Protein AF-0000000086908385 (afdb_homodimer)

pLDDT: mean 84.74, std 13.74, range [22.55, 97.0]

Solvent-accessible surface area (backbone atoms only — not comparable to full-atom values): 57020 Å² total; per-residue (Å²): 138,84,82,79,79,74,80,79,75,79,78,46,86,84,70,56,71,38,66,66,81,63,59,70,90,54,46,89,50,68,64,46,73,27,75,40,72,65,54,46,50,51,50,52,49,51,33,27,54,68,39,13,52,40,52,38,82,72,52,71,42,60,42,95,64,82,78,40,74,41,30,41,34,43,28,35,58,29,38,45,70,82,69,86,61,85,84,54,81,66,92,64,92,66,56,49,51,41,70,52,30,71,20,30,37,31,34,30,49,41,88,94,47,86,34,32,24,28,73,41,71,41,69,47,27,61,57,83,62,44,55,82,90,51,38,66,71,34,71,65,60,38,55,81,53,68,68,54,50,52,48,50,50,53,41,48,69,57,65,52,54,66,72,51,51,50,48,47,53,21,63,76,57,72,31,70,87,63,49,46,58,53,73,66,55,56,51,49,51,50,48,56,62,51,53,70,48,60,84,43,29,68,59,48,40,52,45,42,46,54,64,50,46,29,64,75,35,73,63,37,40,72,50,77,45,59,70,77,78,82,37,85,34,37,37,39,41,30,46,49,67,20,41,52,44,37,66,76,33,35,49,33,35,38,44,54,78,40,72,64,47,24,58,82,60,36,32,39,36,43,32,30,31,44,52,78,64,70,42,77,40,66,39,34,40,30,39,31,62,56,92,41,36,67,50,46,28,52,51,51,46,51,48,39,69,65,30,87,75,54,72,40,51,20,37,34,28,66,94,42,71,41,55,53,54,18,39,54,67,61,34,66,83,32,45,67,32,38,21,36,49,63,57,61,62,41,44,66,74,78,33,57,64,71,55,34,72,69,43,43,64,60,51,48,43,28,50,69,68,29,81,38,56,67,55,26,56,51,44,46,52,51,51,32,53,74,70,67,43,77,80,35,64,69,62,52,52,51,58,74,45,32,66,33,44,35,56,37,56,37,70,87,49,71,43,87,88,54,59,40,49,56,60,51,49,51,48,49,54,55,49,52,72,50,44,41,40,77,26,50,67,45,54,34,51,57,28,48,50,50,50,50,51,51,52,51,48,52,50,51,50,52,51,44,50,49,74,55,25,43,73,74,70,88,58,96,41,71,66,48,57,53,40,49,69,72,36,40,58,57,44,28,52,52,49,51,52,52,44,57,68,50,48,80,40,84,72,44,80,70,48,80,52,101,89,51,77,46,73,82,135,83,79,76,76,74,76,75,71,67,73,38,86,83,70,55,69,39,68,66,80,62,60,71,91,53,44,91,52,70,64,48,72,28,78,38,70,65,56,45,50,50,48,52,48,50,33,26,55,69,40,14,52,42,53,37,83,72,53,73,42,62,43,97,68,85,77,40,74,41,32,42,32,42,27,36,58,29,40,45,72,82,71,85,61,82,83,55,80,65,91,64,93,67,56,50,52,42,67,43,31,71,20,30,38,32,35,30,53,42,88,98,48,87,32,30,25,28,73,39,70,42,70,48,25,56,59,84,64,42,54,82,91,51,36,65,71,34,71,63,59,38,54,80,52,69,67,53,50,52,48,50,51,52,42,49,68,55,66,52,53,67,72,52,52,51,46,46,52,21,64,75,57,71,32,69,86,64,49,46,58,54,70,65,55,57,51,50,52,49,47,55,62,50,54,70,48,61,84,45,29,69,58,47,40,52,44,43,47,55,64,49,46,28,64,75,34,74,64,36,40,72,50,76,44,58,69,76,77,83,37,84,33,36,38,39,40,31,47,49,68,18,41,53,44,38,67,75,32,36,48,33,33,35,44,54,76,39,73,62,48,25,60,81,60,34,33,38,37,42,32,29,31,46,49,77,62,70,42,78,39,68,38,33,39,30,39,31,62,57,92,42,37,66,51,45,28,50,50,49,46,50,48,39,69,65,30,86,74,53,72,40,50,19,37,34,28,64,93,42,70,41,57,53,55,16,40,55,67,60,34,67,84,33,44,66,33,37,21,36,48,64,56,61,63,40,45,64,74,76,33,57,64,72,56,33,71,70,42,44,66,58,50,48,45,26,52,70,70,27,81,38,55,67,54,26,56,51,44,46,50,50,51,32,54,74,71,65,42,77,79,35,64,68,60,51,51,50,58,73,45,30,66,33,44,34,56,36,55,37,68,87,51,72,44,86,88,54,58,39,48,56,60,53,49,49,47,48,55,56,50,51,71,52,44,41,40,77,24,50,67,46,55,34,52,57,27,48,50,50,50,51,52,52,51,50,49,50,52,50,50,51,52,43,48,48,74,56,26,43,72,72,69,88,58,96,40,71,64,46,57,53,39,45,69,72,36,40,57,58,46,29,50,53,49,50,51,53,44,52,67,49,45,78,37,82,65,46,79,69,49,81,50,99,90,50,74,45,72,81

Radius of gyration: 36.96 Å; Cα contacts (8 Å, |Δi|>4): 1521; chains: 2; bounding box: 96×122×72 Å

Nearest PDB structures (foldseek):
  6xg8-assembly1_B  TM=6.369E-01  e=3.789E-09  Acetivibrio thermocellus ATCC 27405
  6xg8-assembly1_A  TM=6.333E-01  e=7.243E-09  Acetivibrio thermocellus ATCC 27405
  6xgx-assembly1_B  TM=5.886E-01  e=6.992E-08  Acetivibrio thermocellus ATCC 27405
  6xgw-assembly1_B  TM=5.620E-01  e=1.020E-07  Acetivibrio thermocellus ATCC 27405
  3k9k-assembly3_B  TM=3.821E-01  e=4.816E-02  Homo sapiens

Organism: Prunus avium (NCBI:txid42229)

InterPro domains:
  IPR004330 FAR1, DNA binding domain [PF03101] (42-129)
  IPR018289 MULE transposase domain [PF10551] (252-345)

Secondary structure (DSSP, 8-state):
------------SS-PPB-----GGGS--TT-EESSHHHHHHHHHHHHHHHT--EEEEEEEE-SSTT-EEEEEEEETT-S-----TTS--SS-PPB-------EEEEEEPTTSS-EEEEEEE--BSSPPPPTTTGGGSGGG----HHHHHHHHHHHHTT--HHHHHHHHHHHHTSGGG-SS-HHHHHHHHHHHHHHHHTTHHHHHHHIIIIIIHHH-TT-EEEEEE-SSS-EEEEEEE-HHHHHHHHHHTTEEEE--B-SSSTT-PEE--EEEE-TTS-EEEEEEEEES---HHHHHHHHHHHHHH-TT-S-SEEEE-S-HHHHH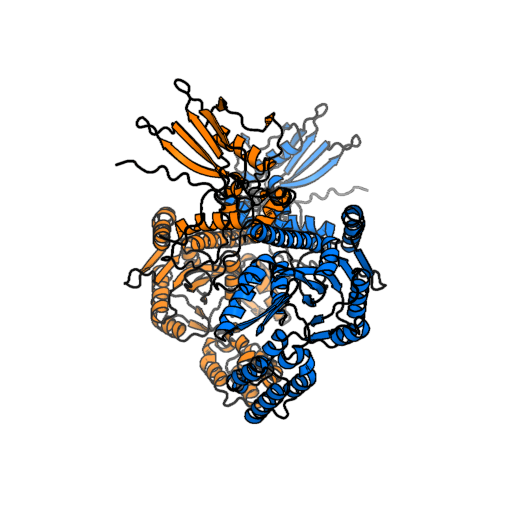HHHHH-TTSEEEE-HHHHHHTHHHHS-HHHHHHHHHHHHHHHHS--SHHHHHHHHHHHHHHHT-TT-HHHHHHHHTHHHH-HHHHTTS--TT--STHHHHHHHHHHHTT--TT--HHHHHHHHHHHHHHHHHHHHHHHHHHHHSBPPPSS--HHHHHHHHHS-HHHHHHHHHHHHHHTTS---EEEE-SS-EEE-/------------SS-PPB-----GGGS--TT-EESSHHHHHHHHHHHHHHHT--EEEEEEEEPSSTT-EEEEEEEETT-S-----TTS--SS-PPB-------EEEEEEPTTSS-EEEEEEE--BSSPPPPTTTGGGSGGG----HHHHHHHHHHHHTT--HHHHHHHHHHHHTSGGG-SS-HHHHHHHHHHHHHHHHTTHHHHHHHIIIIIIHHH-TT-EEEEEE-SSS-EEEEEEE-HHHHHHHHHHTTEEEE--B-SSSTT-PEE--EEEE-TTS-EEEEEEEEES---HHHHHHHHHHHHHH-TT-S-SEEEE-S-HHHHHHHHHH-TTSEEEE-HHHHHHTHHHHS-HHHHHHHHHHHHHHHHS--SHHHHHHHHHHHHHHHT-TT-HHHHHHHHTHHHH-HHHHTTS--TT--STHHHHHHHHHHHTT--TT--HHHHHHHHHHHHHHHHHHHHHHHHHHHHSBPPPSS--HHHHHHHHHS-HHHHHHHHHHHHHHHTS---EEEE-SS-EEE-

Foldseek 3Di:
DDPDPPPPPLPLVVPDWDFFDDDPVLDDDFFDKALDPVVVLVSVQVVLLNRAFHKDWDDFDADPPDRDTFKTKIATPQADDDDPPVPDDDPDDDDRSHRNWPAIWMWGDDPPDSMIGTHDGDRIGSDDGHDNVCSLVDPRQADDDPVLLVVLVVCVLQPDDLVVSLVVVQVVQVHNVRHSHDSVVSVVSVCVVVVVCQVCQVVVVVCCCVPPQCVVPVLKDKDWDAPVVPHTFKIKIFHPVLLVQCVVWVQEKEWEWDFLQAQLGWIKIWIWTAHQLRAIATNIIMTGPDLALVRLLVRLQSSQVSHPPGHHQEYEYADDPSNVNSCCVSPVNHQYAYAQCNLLVCLCVLDDPVLCVVQVVLLVCLQPVDQAPVSSVVSLVVSCVVSVNPPPDSSVVCVVCCCRQGCNNCVVGDNVPDRHCVSVVVVVVQLCSRGGSHHRPNSSVSSSVVSNVVSVVVVVVQVCCQVPDQADQPDPDPVLVVCSNVGRNSVSVVVNVVCVVVVVPPWAFDDDDPVDTDID/DPPPPPPPPLPLVVPDWDFFDDDPVLDDDFFDKALDPVVVLVSVQVVLLNRAFHKDWDDFDADPPPRDTFKTKIATPLADDDDPPVPDDDPDDDDRSHRNWPFIWMWGDDPPDSMIGTHDGDRIGSDDGHDNVCSLVDPRQADDDPVLLVVLVVCVLQPDDLVVSLVVVQVVQVHNVRHSHDSVVSVVSVCVVVVVCQVCQVVVVVCCCVPPQCVVPVLKDKDWDAPVVPHGFKIKIFHPVLLVQCVVWVQEKEWEWDFLQAQLGWIKIWIWTAHLLRAIATNIIMTGPDLALVRLLVRLQSSQVSHPNGHHQEYEYADDPSNVNSCCVSPVNHQYAYAQCNLLVCLCVLDDPVLCVVQSVLLVCLQPVDQAPVSSVVSLVVSCVVSVNPPPPSSVVCVVCCCRQGCNNCVVPDNVPDRHCVSVVVVVVQLCSRGGSHHRPNSSVSSSVVSNVVSVVVVVVQVCCQVPDQADQPDPDPVLVVCSNVGRNSVSVVVNVVCVVCVVPVFDFDDDDPVDGDTD

Sequence (1040 aa):
MSGGSESDDCVTANGMVYIPEVRNEETPTVGMKFDSLDLAYNFYNRYAFLAGFGIRLHSSFRGTYKKEILRKEFVCCKQGAYRKDETRERKRQRGISRCNCKAKIVVVKTNGSKKYAISLFAEGHNHKMTDSERVHLLRSHRRISDSTKVLTKQLGSVNIPIHQKVSIFEVQSGGMDKIDFIKKDIYNLECSVNGKLRNHDVELVTEYFMAEQKKKNEAFYFKIEGDGEDKFSRCFWADATSRRAYRLYGDVVVFDTTFNTNRYDLKFAPILGVNNHGQKIVLACTFLSKETTESFIWMFEEFKKAMQGGEPKTIITDQDAAITRAISIAFPTTFHRLCIWHITSKFHVKLPHSAYKEYWREFQKAIWDTDNKDEFDAKWNIVVTKAGFTDHQWLSSMFDLRESWVPAYARDFFAAGMSSSQRAEGSHAFFKQYISRRNSLMDFIIRFERALSHQRQKELAADHVDAFEVAQCILPMPMNKQMATLYTRAMFQKFEKELIQRTACFLELKTEDASKVVFNMSGGSESDDCVTANGMVYIPEVRNEETPTVGMKFDSLDLAYNFYNRYAFLAGFGIRLHSSFRGTYKKEILRKEFVCCKQGAYRKDETRERKRQRGISRCNCKAKIVVVKTNGSKKYAISLFAEGHNHKMTDSERVHLLRSHRRISDSTKVLTKQLGSVNIPIHQKVSIFEVQSGGMDKIDFIKKDIYNLECSVNGKLRNHDVELVTEYFMAEQKKKNEAFYFKIEGDGEDKFSRCFWADATSRRAYRLYGDVVVFDTTFNTNRYDLKFAPILGVNNHGQKIVLACTFLSKETTESFIWMFEEFKKAMQGGEPKTIITDQDAAITRAISIAFPTTFHRLCIWHITSKFHVKLPHSAYKEYWREFQKAIWDTDNKDEFDAKWNIVVTKAGFTDHQWLSSMFDLRESWVPAYARDFFAAGMSSSQRAEGSHAFFKQYISRRNSLMDFIIRFERALSHQRQKELAADHVDAFEVAQCILPMPMNKQMATLYTRAMFQKFEKELIQRTACFLELKTEDASKVVFN

Structure (mmCIF, N/CA/C/O backbone):
data_AF-0000000086908385-model_v1
#
loop_
_entity.id
_entity.type
_entity.pdbx_description
1 polymer 'Protein FAR1-RELATED SEQUENCE 5-like'
#
loop_
_atom_site.group_PDB
_atom_site.id
_atom_site.type_symbol
_atom_site.label_atom_id
_atom_site.label_alt_id
_atom_site.label_comp_id
_atom_site.label_asym_id
_atom_site.label_entity_id
_atom_site.label_seq_id
_atom_site.pdbx_PDB_ins_code
_atom_site.Cartn_x
_atom_site.Cartn_y
_atom_site.Cartn_z
_atom_site.occupancy
_atom_site.B_iso_or_equiv
_atom_site.auth_seq_id
_atom_site.auth_comp_id
_atom_site.auth_asym_id
_atom_site.auth_atom_id
_atom_site.pdbx_PDB_model_num
ATOM 1 N N . MET A 1 1 ? 12.938 63.531 -25.594 1 22.55 1 MET A N 1
ATOM 2 C CA . MET A 1 1 ? 11.766 63.156 -24.797 1 22.55 1 MET A CA 1
ATOM 3 C C . MET A 1 1 ? 12.172 62.344 -23.578 1 22.55 1 MET A C 1
ATOM 5 O O . MET A 1 1 ? 12.852 61.344 -23.703 1 22.55 1 MET A O 1
ATOM 9 N N . SER A 1 2 ? 12.406 62.812 -22.344 1 22.86 2 SER A N 1
ATOM 10 C CA . SER A 1 2 ? 13.156 62.594 -21.094 1 22.86 2 SER A CA 1
ATOM 11 C C . SER A 1 2 ? 12.523 61.5 -20.25 1 22.86 2 SER A C 1
ATOM 13 O O . SER A 1 2 ? 11.352 61.594 -19.891 1 22.86 2 SER A O 1
ATOM 15 N N . GLY A 1 3 ? 12.664 60.188 -20.516 1 24.19 3 GLY A N 1
ATOM 16 C CA . GLY A 1 3 ? 12.086 58.969 -19.938 1 24.19 3 GLY A CA 1
ATOM 17 C C . GLY A 1 3 ? 12.195 58.938 -18.422 1 24.19 3 GLY A C 1
ATOM 18 O O . GLY A 1 3 ? 13.297 59 -17.875 1 24.19 3 GLY A O 1
ATOM 19 N N . GLY A 1 4 ? 11.227 59.438 -17.578 1 24.91 4 GLY A N 1
ATOM 20 C CA . GLY A 1 4 ? 11.211 59.688 -16.156 1 24.91 4 GLY A CA 1
ATOM 21 C C . GLY A 1 4 ? 11.539 58.469 -15.312 1 24.91 4 GLY A C 1
ATOM 22 O O . GLY A 1 4 ? 11.008 57.375 -15.555 1 24.91 4 GLY A O 1
ATOM 23 N N . SER A 1 5 ? 12.75 58.188 -14.766 1 28.84 5 SER A N 1
ATOM 24 C CA . SER A 1 5 ? 13.336 57.281 -13.781 1 28.84 5 SER A CA 1
ATOM 25 C C . SER A 1 5 ? 12.516 57.25 -12.5 1 28.84 5 SER A C 1
ATOM 27 O O . SER A 1 5 ? 12.539 58.219 -11.711 1 28.84 5 SER A O 1
ATOM 29 N N . GLU A 1 6 ? 11.18 56.844 -12.586 1 27.77 6 GLU A N 1
ATOM 30 C CA . GLU A 1 6 ? 10.344 56.844 -11.398 1 27.77 6 GLU A CA 1
ATOM 31 C C . GLU A 1 6 ? 11.047 56.156 -10.227 1 27.77 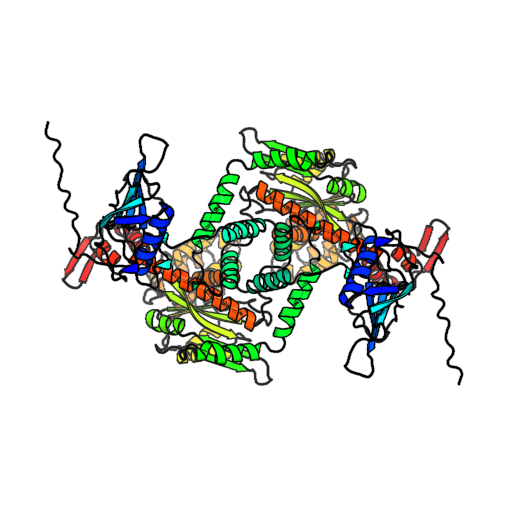6 GLU A C 1
ATOM 33 O O . GLU A 1 6 ? 11.586 55.062 -10.367 1 27.77 6 GLU A O 1
ATOM 38 N N . SER A 1 7 ? 11.586 56.812 -9.281 1 29.44 7 SER A N 1
ATOM 39 C CA . SER A 1 7 ? 12.156 56.531 -7.965 1 29.44 7 SER A CA 1
ATOM 40 C C . SER A 1 7 ? 11.234 55.656 -7.141 1 29.44 7 SER A C 1
ATOM 42 O O . SER A 1 7 ? 10.203 56.094 -6.648 1 29.44 7 SER A O 1
ATOM 44 N N . ASP A 1 8 ? 10.828 54.5 -7.625 1 29.44 8 ASP A N 1
ATOM 45 C CA . ASP A 1 8 ? 9.898 53.562 -7.008 1 29.44 8 ASP A CA 1
ATOM 46 C C . ASP A 1 8 ? 10.297 53.25 -5.562 1 29.44 8 ASP A C 1
ATOM 48 O O . ASP A 1 8 ? 11.352 52.656 -5.316 1 29.44 8 ASP A O 1
ATOM 52 N N . ASP A 1 9 ? 10.008 54.062 -4.574 1 31.45 9 ASP A N 1
ATOM 53 C CA . ASP A 1 9 ? 10.094 54.031 -3.119 1 31.45 9 ASP A CA 1
ATOM 54 C C . ASP A 1 9 ? 9.477 52.75 -2.578 1 31.45 9 ASP A C 1
ATOM 56 O O . ASP A 1 9 ? 8.305 52.438 -2.842 1 31.45 9 ASP A O 1
ATOM 60 N N . CYS A 1 10 ? 10.156 51.656 -2.443 1 34.12 10 CYS A N 1
ATOM 61 C CA . CYS A 1 10 ? 9.844 50.406 -1.731 1 34.12 10 CYS A CA 1
ATOM 62 C C . CYS A 1 10 ? 9.156 50.719 -0.406 1 34.12 10 CYS A C 1
ATOM 64 O O . CYS A 1 10 ? 9.773 51.219 0.522 1 34.12 10 CYS A O 1
ATOM 66 N N . VAL A 1 11 ? 7.875 51 -0.375 1 36.53 11 VAL A N 1
ATOM 67 C CA . VAL A 1 11 ? 7.043 51.188 0.808 1 36.53 11 VAL A CA 1
ATOM 68 C C . VAL A 1 11 ? 7.207 49.969 1.75 1 36.53 11 VAL A C 1
ATOM 70 O O . VAL A 1 11 ? 6.852 48.844 1.402 1 36.53 11 VAL A O 1
ATOM 73 N N . THR A 1 12 ? 8.227 49.75 2.559 1 42.94 12 THR A N 1
ATOM 74 C CA . THR A 1 12 ? 8.336 48.875 3.736 1 42.94 12 THR A CA 1
ATOM 75 C C . THR A 1 12 ? 7.066 48.969 4.582 1 42.94 12 THR A C 1
ATOM 77 O O . THR A 1 12 ? 6.59 50.062 4.883 1 42.94 12 THR A O 1
ATOM 80 N N . ALA A 1 13 ? 6.109 48.219 4.488 1 44.69 13 ALA A N 1
ATOM 81 C CA . ALA A 1 13 ? 5.012 48.469 5.418 1 44.69 13 ALA A CA 1
ATOM 82 C C . ALA A 1 13 ? 5.52 49.125 6.711 1 44.69 13 ALA A C 1
ATOM 84 O O . ALA A 1 13 ? 4.992 50.125 7.16 1 44.69 13 ALA A O 1
ATOM 85 N N . ASN A 1 14 ? 6.121 48.188 7.73 1 49.78 14 ASN A N 1
ATOM 86 C CA . ASN A 1 14 ? 6.543 48.844 8.977 1 49.78 14 ASN A CA 1
ATOM 87 C C . ASN A 1 14 ? 7.969 49.375 8.875 1 49.78 14 ASN A C 1
ATOM 89 O O . ASN A 1 14 ? 8.57 49.75 9.891 1 49.78 14 ASN A O 1
ATOM 93 N N . GLY A 1 15 ? 8.5 49.781 7.844 1 61.75 15 GLY A N 1
ATOM 94 C CA . GLY A 1 15 ? 9.758 50.5 7.688 1 61.75 15 GLY A CA 1
ATOM 95 C C . GLY A 1 15 ? 10.93 49.781 8.328 1 61.75 15 GLY A C 1
ATOM 96 O O . GLY A 1 15 ? 12.047 50.312 8.359 1 61.75 15 GLY A O 1
ATOM 97 N N . MET A 1 16 ? 10.727 48.531 8.867 1 79.31 16 MET A N 1
ATOM 98 C CA . MET A 1 16 ? 11.797 47.875 9.633 1 79.31 16 MET A CA 1
ATOM 99 C C . MET A 1 16 ? 12.641 47 8.742 1 79.31 16 MET A C 1
ATOM 101 O O . MET A 1 16 ? 12.117 46.281 7.883 1 79.31 16 MET A O 1
ATOM 105 N N . VAL A 1 17 ? 13.914 47.156 8.727 1 88.44 17 VAL A N 1
ATOM 106 C CA . VAL A 1 17 ? 14.898 46.375 8.016 1 88.44 17 VAL A CA 1
ATOM 107 C C . VAL A 1 17 ? 15.453 45.281 8.945 1 88.44 17 VAL A C 1
ATOM 109 O O . VAL A 1 17 ? 15.859 45.594 10.07 1 88.44 17 VAL A O 1
ATOM 112 N N . TYR A 1 18 ? 15.289 44.062 8.547 1 92.5 18 TYR A N 1
ATOM 113 C CA . TYR A 1 18 ? 15.812 42.906 9.305 1 92.5 18 TYR A CA 1
ATOM 114 C C . TYR A 1 18 ? 17.172 42.5 8.766 1 92.5 18 TYR A C 1
ATOM 116 O O . TYR A 1 18 ? 17.312 42.188 7.57 1 92.5 18 TYR A O 1
ATOM 124 N N . ILE A 1 19 ? 18.172 42.531 9.602 1 92.06 19 ILE A N 1
ATOM 125 C CA . ILE A 1 19 ? 19.5 42.062 9.234 1 92.06 19 ILE A CA 1
ATOM 126 C C . ILE A 1 19 ? 19.766 40.719 9.867 1 92.06 19 ILE A C 1
ATOM 128 O O . ILE A 1 19 ? 19.672 40.562 11.086 1 92.06 19 ILE A O 1
ATOM 132 N N . PRO A 1 20 ? 20.016 39.719 8.977 1 92.88 20 PRO A N 1
ATOM 133 C CA . PRO A 1 20 ? 20.266 38.406 9.523 1 92.88 20 PRO A CA 1
ATOM 134 C C . PRO A 1 20 ? 21.469 38.344 10.453 1 92.88 20 PRO A C 1
ATOM 136 O O . PRO A 1 20 ? 22.453 39.062 10.227 1 92.88 20 PRO A O 1
ATOM 139 N N . GLU A 1 21 ? 21.328 37.531 11.492 1 90.5 21 GLU A N 1
ATOM 140 C CA . GLU A 1 21 ? 22.438 37.312 12.422 1 90.5 21 GLU A CA 1
ATOM 141 C C . GLU A 1 21 ? 23.141 36 12.156 1 90.5 21 GLU A C 1
ATOM 143 O O . GLU A 1 21 ? 22.75 34.969 12.703 1 90.5 21 GLU A O 1
ATOM 148 N N . VAL A 1 22 ? 24.078 36.062 11.289 1 93.5 22 VAL A N 1
ATOM 149 C CA . VAL A 1 22 ? 24.875 34.906 10.93 1 93.5 22 VAL A CA 1
ATOM 150 C C . VAL A 1 22 ? 26.359 35.219 11.156 1 93.5 22 VAL A C 1
ATOM 152 O O . VAL A 1 22 ? 26.781 36.375 11.078 1 93.5 22 VAL A O 1
ATOM 155 N N . ARG A 1 23 ? 27.266 34.156 11.383 1 88 23 ARG A N 1
ATOM 156 C CA . ARG A 1 23 ? 28.703 34.281 11.586 1 88 23 ARG A CA 1
ATOM 157 C C . ARG A 1 23 ? 29.375 34.875 10.367 1 88 23 ARG A C 1
ATOM 159 O O . ARG A 1 23 ? 28.969 34.625 9.227 1 88 23 ARG A O 1
ATOM 166 N N . ASN A 1 24 ? 30.328 35.531 10.594 1 86.94 24 ASN A N 1
ATOM 167 C CA . ASN A 1 24 ? 31.031 36.25 9.547 1 86.94 24 ASN A CA 1
ATOM 168 C C . ASN A 1 24 ? 31.594 35.312 8.484 1 86.94 24 ASN A C 1
ATOM 170 O O . ASN A 1 24 ? 31.594 35.625 7.297 1 86.94 24 ASN A O 1
ATOM 174 N N . GLU A 1 25 ? 31.922 34.188 8.852 1 89.75 25 GLU A N 1
ATOM 175 C CA . GLU A 1 25 ? 32.531 33.219 7.926 1 89.75 25 GLU A CA 1
ATOM 176 C C . GLU A 1 25 ? 31.484 32.688 6.945 1 89.75 25 GLU A C 1
ATOM 178 O O . GLU A 1 25 ? 31.828 32.25 5.848 1 89.75 25 GLU A O 1
ATOM 183 N N . GLU A 1 26 ? 30.312 32.781 7.41 1 93.88 26 GLU A N 1
ATOM 184 C CA . GLU A 1 26 ? 29.234 32.25 6.586 1 93.88 26 GLU A CA 1
ATOM 185 C C . GLU A 1 26 ? 28.438 33.375 5.914 1 93.88 26 GLU A C 1
ATOM 187 O O . GLU A 1 26 ? 27.438 33.094 5.242 1 93.88 26 GLU A O 1
ATOM 192 N N . THR A 1 27 ? 28.859 34.625 6.082 1 95.75 27 THR A N 1
ATOM 193 C CA . THR A 1 27 ? 28.188 35.781 5.5 1 95.75 27 THR A CA 1
ATOM 194 C C . THR A 1 27 ? 28.875 36.219 4.215 1 95.75 27 THR A C 1
ATOM 196 O O . THR A 1 27 ? 30.109 36.344 4.168 1 95.75 27 THR A O 1
ATOM 199 N N . PRO A 1 28 ? 28.094 36.344 3.232 1 96.19 28 PRO A N 1
ATOM 200 C CA . PRO A 1 28 ? 28.688 36.844 1.985 1 96.19 28 PRO A CA 1
ATOM 201 C C . PRO A 1 28 ? 29.359 38.188 2.143 1 96.19 28 PRO A C 1
ATOM 203 O O . PRO A 1 28 ? 28.891 39.031 2.922 1 96.19 28 PRO A O 1
ATOM 206 N N . THR A 1 29 ? 30.453 38.375 1.438 1 95.25 29 THR A N 1
ATOM 207 C CA . THR A 1 29 ? 31.188 39.656 1.382 1 95.25 29 THR A CA 1
ATOM 208 C C . THR A 1 29 ? 31.516 40.031 -0.061 1 95.25 29 THR A C 1
ATOM 210 O O . THR A 1 29 ? 31.812 39.156 -0.879 1 95.25 29 THR A O 1
ATOM 213 N N . VAL A 1 30 ? 31.422 41.312 -0.236 1 95.56 30 VAL A N 1
ATOM 214 C CA . VAL A 1 30 ? 31.75 41.812 -1.574 1 95.56 30 VAL A CA 1
ATOM 215 C C . VAL A 1 30 ? 33.188 41.438 -1.898 1 95.56 30 VAL A C 1
ATOM 217 O O . VAL A 1 30 ? 34.094 41.656 -1.081 1 95.56 30 VAL A O 1
ATOM 220 N N . GLY A 1 31 ? 33.438 40.875 -3.027 1 93.25 31 GLY A N 1
ATOM 221 C CA . GLY A 1 31 ? 34.781 40.5 -3.447 1 93.25 31 GLY A CA 1
ATOM 222 C C . GLY A 1 31 ? 35.062 39 -3.281 1 93.25 31 GLY A C 1
ATOM 223 O O . GLY A 1 31 ? 36.062 38.5 -3.822 1 93.25 31 GLY A O 1
ATOM 224 N N . MET A 1 32 ? 34.219 38.375 -2.594 1 95.12 32 MET A N 1
ATOM 225 C CA . MET A 1 32 ? 34.375 36.938 -2.406 1 95.12 32 MET A CA 1
ATOM 226 C C . MET A 1 32 ? 34.312 36.188 -3.742 1 95.12 32 MET A C 1
ATOM 228 O O . MET A 1 32 ? 33.438 36.469 -4.57 1 95.12 32 MET A O 1
ATOM 232 N N . LYS A 1 33 ? 35.281 35.188 -3.941 1 94.69 33 LYS A N 1
ATOM 233 C CA . LYS A 1 33 ? 35.406 34.531 -5.234 1 94.69 33 LYS A CA 1
ATOM 234 C C . LYS A 1 33 ? 35 33.062 -5.129 1 94.69 33 LYS A C 1
ATOM 236 O O . LYS A 1 33 ? 35.219 32.406 -4.094 1 94.69 33 LYS A O 1
ATOM 241 N N . PHE A 1 34 ? 34.344 32.562 -6.172 1 95.38 34 PHE A N 1
ATOM 242 C CA . PHE A 1 34 ? 33.906 31.172 -6.27 1 95.38 34 PHE A CA 1
ATOM 243 C C . PHE A 1 34 ? 34.344 30.547 -7.594 1 95.38 34 PHE A C 1
ATOM 245 O O . PHE A 1 34 ? 34.438 31.25 -8.609 1 95.38 34 PHE A O 1
ATOM 252 N N . ASP A 1 35 ? 34.594 29.297 -7.605 1 93.75 35 ASP A N 1
ATOM 253 C CA . ASP A 1 35 ? 35.062 28.594 -8.797 1 93.75 35 ASP A CA 1
ATOM 254 C C . ASP A 1 35 ? 33.938 28.359 -9.773 1 93.75 35 ASP A C 1
ATOM 256 O O . ASP A 1 35 ? 34.156 28.109 -10.961 1 93.75 35 ASP A O 1
ATOM 260 N N . SER A 1 36 ? 32.75 28.266 -9.25 1 92.69 36 SER A N 1
ATOM 261 C CA . SER A 1 36 ? 31.594 28.047 -10.109 1 92.69 36 SER A CA 1
ATOM 262 C C . SER A 1 36 ? 30.375 28.781 -9.57 1 92.69 36 SER A C 1
ATOM 264 O O . SER A 1 36 ? 30.344 29.188 -8.406 1 92.69 36 SER A O 1
ATOM 266 N N . LEU A 1 37 ? 29.453 28.984 -10.414 1 91.06 37 LEU A N 1
ATOM 267 C CA . LEU A 1 37 ? 28.188 29.609 -10.039 1 91.06 37 LEU A CA 1
ATOM 268 C C . LEU A 1 37 ? 27.438 28.75 -9.031 1 91.06 37 LEU A C 1
ATOM 270 O O . LEU A 1 37 ? 26.766 29.266 -8.141 1 91.06 37 LEU A O 1
ATOM 274 N N . ASP A 1 38 ? 27.609 27.453 -9.117 1 92.25 38 ASP A N 1
ATOM 275 C CA . ASP A 1 38 ? 26.953 26.516 -8.203 1 92.25 38 ASP A CA 1
ATOM 276 C C . ASP A 1 38 ? 27.5 26.672 -6.785 1 92.25 38 ASP A C 1
ATOM 278 O O . ASP A 1 38 ? 26.75 26.562 -5.812 1 92.25 38 ASP A O 1
ATOM 282 N N . LEU A 1 39 ? 28.734 26.906 -6.742 1 94.94 39 LEU A N 1
ATOM 283 C CA . LEU A 1 39 ? 29.359 27.094 -5.434 1 94.94 39 LEU A CA 1
ATOM 284 C C . LEU A 1 39 ? 28.891 28.391 -4.793 1 94.94 39 LEU A C 1
ATOM 286 O O . LEU A 1 39 ? 28.688 28.469 -3.578 1 94.94 39 LEU A O 1
ATOM 290 N N . ALA A 1 40 ? 28.734 29.406 -5.66 1 95 40 ALA A N 1
ATOM 291 C CA . ALA A 1 40 ? 28.234 30.672 -5.156 1 95 40 ALA A CA 1
ATOM 292 C C . ALA A 1 40 ? 26.781 30.531 -4.668 1 95 40 ALA A C 1
ATOM 294 O O . ALA A 1 40 ? 26.438 31.031 -3.6 1 95 40 ALA A O 1
ATOM 295 N N . TYR A 1 41 ? 26.047 29.875 -5.43 1 95.25 41 TYR A N 1
ATOM 296 C CA . TYR A 1 41 ? 24.656 29.625 -5.062 1 95.25 41 TYR A CA 1
ATOM 297 C C . TYR A 1 41 ? 24.578 28.875 -3.742 1 95.25 41 TYR A C 1
ATOM 299 O O . TYR A 1 41 ? 23.781 29.234 -2.861 1 95.25 41 TYR A O 1
ATOM 307 N N . ASN A 1 42 ? 25.328 27.797 -3.58 1 95.38 42 ASN A N 1
ATOM 308 C CA . ASN A 1 42 ? 25.312 26.953 -2.385 1 95.38 42 ASN A CA 1
ATOM 309 C C . ASN A 1 42 ? 25.766 27.734 -1.15 1 95.38 42 ASN A C 1
ATOM 311 O O . ASN A 1 42 ? 25.219 27.547 -0.06 1 95.38 42 ASN A O 1
ATOM 315 N N . PHE A 1 43 ? 26.766 28.547 -1.355 1 96.88 43 PHE A N 1
ATOM 316 C CA . PHE A 1 43 ? 27.234 29.375 -0.252 1 96.88 43 PHE A CA 1
ATOM 317 C C . PHE A 1 43 ? 26.141 30.312 0.228 1 96.88 43 PHE A C 1
ATOM 319 O O . PHE A 1 43 ? 25.891 30.406 1.429 1 96.88 43 PHE A O 1
ATOM 326 N N . TYR A 1 44 ? 25.516 31.016 -0.731 1 96.94 44 TYR A N 1
ATOM 327 C CA . TYR A 1 44 ? 24.453 31.953 -0.378 1 96.94 44 TYR A CA 1
ATOM 328 C C . TYR A 1 44 ? 23.25 31.219 0.208 1 96.94 44 TYR A C 1
ATOM 330 O O . TYR A 1 44 ? 22.594 31.734 1.118 1 96.94 44 TYR A O 1
ATOM 338 N N . ASN A 1 45 ? 22.922 30.078 -0.309 1 96.25 45 ASN A N 1
ATOM 339 C CA . ASN A 1 45 ? 21.812 29.281 0.197 1 96.25 45 ASN A CA 1
ATOM 340 C C . ASN A 1 45 ? 22.062 28.812 1.627 1 96.25 45 ASN A C 1
ATOM 342 O O . ASN A 1 45 ? 21.141 28.734 2.43 1 96.25 45 ASN A O 1
ATOM 346 N N . ARG A 1 46 ? 23.312 28.453 1.877 1 96.06 46 ARG A N 1
ATOM 347 C CA . ARG A 1 46 ? 23.688 28.078 3.24 1 96.06 46 ARG A CA 1
ATOM 348 C C . ARG A 1 46 ? 23.531 29.266 4.188 1 96.06 46 ARG A C 1
ATOM 350 O O . ARG A 1 46 ? 23 29.125 5.293 1 96.06 46 ARG A O 1
ATOM 357 N N . TYR A 1 47 ? 24 30.469 3.717 1 96.88 47 TYR A N 1
ATOM 358 C CA . TYR A 1 47 ? 23.797 31.703 4.473 1 96.88 47 TYR A CA 1
ATOM 359 C C . TYR A 1 47 ? 22.328 31.953 4.73 1 96.88 47 TYR A C 1
ATOM 361 O O . TYR A 1 47 ? 21.922 32.281 5.852 1 96.88 47 TYR A O 1
ATOM 369 N N . ALA A 1 48 ? 21.547 31.719 3.713 1 97 48 ALA A N 1
ATOM 370 C CA . ALA A 1 48 ? 20.109 31.938 3.799 1 97 48 ALA A CA 1
ATOM 371 C C . ALA A 1 48 ? 19.469 30.969 4.785 1 97 48 ALA A C 1
ATOM 373 O O . ALA A 1 48 ? 18.547 31.344 5.523 1 97 48 ALA A O 1
ATOM 374 N N . PHE A 1 49 ? 19.938 29.797 4.82 1 96.06 49 PHE A N 1
ATOM 375 C CA . PHE A 1 49 ? 19.422 28.781 5.73 1 96.06 49 PHE A CA 1
ATOM 376 C C . PHE A 1 49 ? 19.703 29.172 7.18 1 96.06 49 PHE A C 1
ATOM 378 O O . PHE A 1 49 ? 18.812 29.078 8.023 1 96.06 49 PHE A O 1
ATOM 385 N N . LEU A 1 50 ? 20.922 29.594 7.41 1 95.94 50 LEU A N 1
ATOM 386 C CA . LEU A 1 50 ? 21.312 29.984 8.758 1 95.94 50 LEU A CA 1
ATOM 387 C C . LEU A 1 50 ? 20.578 31.234 9.203 1 95.94 50 LEU A C 1
ATOM 389 O O . LEU A 1 50 ? 20.266 31.391 10.391 1 95.94 50 LEU A O 1
ATOM 393 N N . ALA A 1 51 ? 20.281 32.094 8.258 1 95.5 51 ALA A N 1
ATOM 394 C CA . ALA A 1 51 ? 19.609 33.375 8.555 1 95.5 51 ALA A CA 1
ATOM 395 C C . ALA A 1 51 ? 18.094 33.156 8.7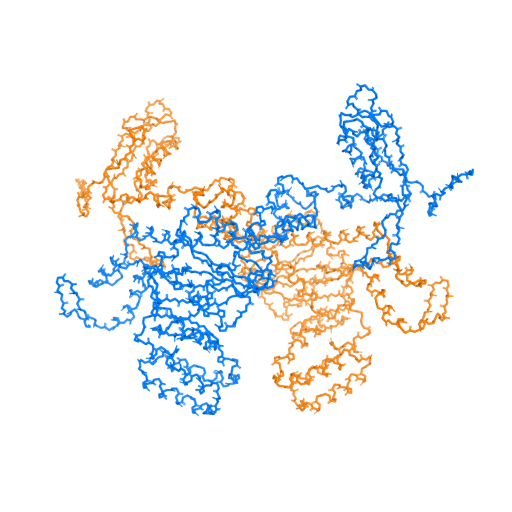11 1 95.5 51 ALA A C 1
ATOM 397 O O . ALA A 1 51 ? 17.438 33.906 9.422 1 95.5 51 ALA A O 1
ATOM 398 N N . GLY A 1 52 ? 17.531 32.188 7.941 1 95 52 GLY A N 1
ATOM 399 C CA . GLY A 1 52 ? 16.109 31.922 8.039 1 95 52 GLY A CA 1
ATOM 400 C C . GLY A 1 52 ? 15.312 32.469 6.871 1 95 52 GLY A C 1
ATOM 401 O O . GLY A 1 52 ? 14.227 33.031 7.059 1 95 52 GLY A O 1
ATOM 402 N N . PHE A 1 53 ? 15.836 32.5 5.68 1 95.88 53 PHE A N 1
ATOM 403 C CA . PHE A 1 53 ? 15.086 32.875 4.492 1 95.88 53 PHE A CA 1
ATOM 404 C C . PHE A 1 53 ? 15.445 31.984 3.309 1 95.88 53 PHE A C 1
ATOM 406 O O . PHE A 1 53 ? 16.328 31.125 3.412 1 95.88 53 PHE A O 1
ATOM 413 N N . GLY A 1 54 ? 14.625 32.031 2.242 1 95.44 54 GLY A N 1
ATOM 414 C CA . GLY A 1 54 ? 14.883 31.281 1.029 1 95.44 54 GLY A CA 1
ATOM 415 C C . GLY A 1 54 ? 15.406 32.125 -0.109 1 95.44 54 GLY A C 1
ATOM 416 O O . GLY A 1 54 ? 15.344 33.375 -0.049 1 95.44 54 GLY A O 1
ATOM 417 N N . ILE A 1 55 ? 15.969 31.422 -1.113 1 96.25 55 ILE A N 1
ATOM 418 C CA . ILE A 1 55 ? 16.516 32.188 -2.225 1 96.25 55 ILE A CA 1
ATOM 419 C C . ILE A 1 55 ? 15.938 31.688 -3.541 1 96.25 55 ILE A C 1
ATOM 421 O O . ILE A 1 55 ? 15.359 30.594 -3.594 1 96.25 55 ILE A O 1
ATOM 425 N N . ARG A 1 56 ? 16.016 32.469 -4.535 1 94.06 56 ARG A N 1
ATOM 426 C CA . ARG A 1 56 ? 15.602 32.125 -5.895 1 94.06 56 ARG A CA 1
ATOM 427 C C . ARG A 1 56 ? 16.562 32.75 -6.918 1 94.06 56 ARG A C 1
ATOM 429 O O . ARG A 1 56 ? 17.297 33.656 -6.609 1 94.06 56 ARG A O 1
ATOM 436 N N . LEU A 1 57 ? 16.453 32.031 -8.062 1 89.69 57 LEU A N 1
ATOM 437 C CA . LEU A 1 57 ? 17.219 32.562 -9.188 1 89.69 57 LEU A CA 1
ATOM 438 C C . LEU A 1 57 ? 16.422 33.656 -9.891 1 89.69 57 LEU A C 1
ATOM 440 O O . LEU A 1 57 ? 15.219 33.531 -10.102 1 89.69 57 LEU A O 1
ATOM 444 N N . HIS A 1 58 ? 16.938 34.781 -10.062 1 83.94 58 HIS A N 1
ATOM 445 C CA . HIS A 1 58 ? 16.219 35.875 -10.68 1 83.94 58 HIS A CA 1
ATOM 446 C C . HIS A 1 58 ? 16.688 36.125 -12.109 1 83.94 58 HIS A C 1
ATOM 448 O O . HIS A 1 58 ? 16.094 35.594 -13.055 1 83.94 58 HIS A O 1
ATOM 454 N N . SER A 1 59 ? 17.781 36.938 -12.305 1 81.12 59 SER A N 1
ATOM 455 C CA . SER A 1 59 ? 18.188 37.312 -13.648 1 81.12 59 SER A CA 1
ATOM 456 C C . SER A 1 59 ? 19.594 36.844 -13.961 1 81.12 59 SER A C 1
ATOM 458 O O . SER A 1 59 ? 20.406 36.656 -13.047 1 81.12 59 SER A O 1
ATOM 460 N N . SER A 1 60 ? 19.719 36.344 -15.195 1 83.5 60 SER A N 1
ATOM 461 C CA . SER A 1 60 ? 21.047 36 -15.695 1 83.5 60 SER A CA 1
ATOM 462 C C . SER A 1 60 ? 21.406 36.781 -16.938 1 83.5 60 SER A C 1
ATOM 464 O O . SER A 1 60 ? 20.531 37.125 -17.734 1 83.5 60 SER A O 1
ATOM 466 N N . PHE A 1 61 ? 22.531 37.406 -16.812 1 83.31 61 PHE A N 1
ATOM 467 C CA . PHE A 1 61 ? 23.062 38.094 -17.984 1 83.31 61 PHE A CA 1
ATOM 468 C C . PHE A 1 61 ? 24.109 37.25 -18.688 1 83.31 61 PHE A C 1
ATOM 470 O O . PHE A 1 61 ? 25.078 36.812 -18.062 1 83.31 61 PHE A O 1
ATOM 477 N N . ARG A 1 62 ? 23.734 36.875 -19.906 1 81.06 62 ARG A N 1
ATOM 478 C CA . ARG A 1 62 ? 24.641 36.062 -20.703 1 81.06 62 ARG A CA 1
ATOM 479 C C . ARG A 1 62 ? 25.438 36.938 -21.672 1 81.06 62 ARG A C 1
ATOM 481 O O . ARG A 1 62 ? 24.922 37.906 -22.219 1 81.06 62 ARG A O 1
ATOM 488 N N . GLY A 1 63 ? 26.656 36.75 -21.594 1 70.56 63 GLY A N 1
ATOM 489 C CA . GLY A 1 63 ? 27.484 37.469 -22.547 1 70.56 63 GLY A CA 1
ATOM 490 C C . GLY A 1 63 ? 27.25 37.031 -23.984 1 70.56 63 GLY A C 1
ATOM 491 O O . GLY A 1 63 ? 26.641 36 -24.234 1 70.56 63 GLY A O 1
ATOM 492 N N . THR A 1 64 ? 27.375 38 -24.781 1 67 64 THR A N 1
ATOM 493 C CA . THR A 1 64 ? 27.219 37.844 -26.219 1 67 64 THR A CA 1
ATOM 494 C C . THR A 1 64 ? 27.984 36.594 -26.719 1 67 64 THR A C 1
ATOM 496 O O . THR A 1 64 ? 27.516 35.906 -27.609 1 67 64 THR A O 1
ATOM 499 N N . TYR A 1 65 ? 29.141 36.156 -26.125 1 56.69 65 TYR A N 1
ATOM 500 C CA . TYR A 1 65 ? 29.984 35.062 -26.562 1 56.69 65 TYR A CA 1
ATOM 501 C C . TYR A 1 65 ? 29.859 33.875 -25.625 1 56.69 65 TYR A C 1
ATOM 503 O O . TYR A 1 65 ? 29.953 34.031 -24.406 1 56.69 65 TYR A O 1
ATOM 511 N N . LYS A 1 66 ? 29.766 32.812 -26.078 1 56.59 66 LYS A N 1
ATOM 512 C CA . LYS A 1 66 ? 29.844 31.422 -25.688 1 56.59 66 LYS A CA 1
ATOM 513 C C . LYS A 1 66 ? 28.75 31.062 -24.688 1 56.59 66 LYS A C 1
ATOM 515 O O . LYS A 1 66 ? 28.844 30.047 -24 1 56.59 66 LYS A O 1
ATOM 520 N N . LYS A 1 67 ? 27.812 31.734 -24.688 1 69.62 67 LYS A N 1
ATOM 521 C CA . LYS A 1 67 ? 26.625 31.328 -23.938 1 69.62 67 LYS A CA 1
ATOM 522 C C . LYS A 1 67 ? 26.922 31.203 -22.453 1 69.62 67 LYS A C 1
ATOM 524 O O . LYS A 1 67 ? 26.312 30.391 -21.75 1 69.62 67 LYS A O 1
ATOM 529 N N . GLU A 1 68 ? 28.156 31.891 -22.109 1 79.38 68 GLU A N 1
ATOM 530 C CA . GLU A 1 68 ? 28.547 31.828 -20.703 1 79.38 68 GLU A CA 1
ATOM 531 C C . GLU A 1 68 ? 27.797 32.875 -19.875 1 79.38 68 GLU A C 1
ATOM 533 O O . GLU A 1 68 ? 27.516 33.969 -20.344 1 79.38 68 GLU A O 1
ATOM 538 N N . ILE A 1 69 ? 27.391 32.531 -18.688 1 85.81 69 ILE A N 1
ATOM 539 C CA . ILE A 1 69 ? 26.703 33.438 -17.766 1 85.81 69 ILE A CA 1
ATOM 540 C C . ILE A 1 69 ? 27.703 34.375 -17.141 1 85.81 69 ILE A C 1
ATOM 542 O O . ILE A 1 69 ? 28.656 33.969 -16.469 1 85.81 69 ILE A O 1
ATOM 546 N N . LEU A 1 70 ? 27.688 35.781 -17.406 1 87.38 70 LEU A N 1
ATOM 547 C CA . LEU A 1 70 ? 28.625 36.781 -16.938 1 87.38 70 LEU A CA 1
ATOM 548 C C . LEU A 1 70 ? 28.141 37.375 -15.609 1 87.38 70 LEU A C 1
ATOM 550 O O . LEU A 1 70 ? 28.953 37.875 -14.812 1 87.38 70 LEU A O 1
ATOM 554 N N . ARG A 1 71 ? 26.891 37.344 -15.477 1 90.81 71 ARG A N 1
ATOM 555 C CA . ARG A 1 71 ? 26.297 37.938 -14.281 1 90.81 71 ARG A CA 1
ATOM 556 C C . ARG A 1 71 ? 25.047 37.156 -13.844 1 90.81 71 ARG A C 1
ATOM 558 O O . ARG A 1 71 ? 24.25 36.75 -14.68 1 90.81 71 ARG A O 1
ATOM 565 N N . LYS A 1 72 ? 25 36.875 -12.562 1 93.38 72 LYS A N 1
ATOM 566 C CA . LYS A 1 72 ? 23.844 36.188 -12.016 1 93.38 72 LYS A CA 1
ATOM 567 C C . LYS A 1 72 ? 23.391 36.844 -10.703 1 93.38 72 LYS A C 1
ATOM 569 O O . LYS A 1 72 ? 24.234 37.281 -9.898 1 93.38 72 LYS A O 1
ATOM 574 N N . GLU A 1 73 ? 22.094 36.938 -10.531 1 94.75 73 GLU A N 1
ATOM 575 C CA . GLU A 1 73 ? 21.516 37.531 -9.312 1 94.75 73 GLU A CA 1
ATOM 576 C C . GLU A 1 73 ? 20.734 36.469 -8.539 1 94.75 73 GLU A C 1
ATOM 578 O O . GLU A 1 73 ? 19.844 35.812 -9.094 1 94.75 73 GLU A O 1
ATOM 583 N N . PHE A 1 74 ? 21.141 36.281 -7.289 1 95.69 74 PHE A N 1
ATOM 584 C CA . PHE A 1 74 ? 20.391 35.469 -6.352 1 95.69 74 PHE A CA 1
ATOM 585 C C . PHE A 1 74 ? 19.625 36.312 -5.355 1 95.69 74 PHE A C 1
ATOM 587 O O . PHE A 1 74 ? 20.234 37.125 -4.625 1 95.69 74 PHE A O 1
ATOM 594 N N . VAL A 1 75 ? 18.312 36.156 -5.312 1 96.38 75 VAL A N 1
ATOM 595 C CA . VAL A 1 75 ? 17.484 37.094 -4.535 1 96.38 75 VAL A CA 1
ATOM 596 C C . VAL A 1 75 ? 16.719 36.312 -3.473 1 96.38 75 VAL A C 1
ATOM 598 O O . VAL A 1 75 ? 16.625 35.062 -3.529 1 96.38 75 VAL A O 1
ATOM 601 N N . CYS A 1 76 ? 16.312 37.094 -2.486 1 95.62 76 CYS A N 1
ATOM 602 C CA . CYS A 1 76 ? 15.375 36.531 -1.511 1 95.62 76 CYS A CA 1
ATOM 603 C C . CYS A 1 76 ? 14.125 35.969 -2.197 1 95.62 76 CYS A C 1
ATOM 605 O O . CYS A 1 76 ? 13.688 36.531 -3.213 1 95.62 76 CYS A O 1
ATOM 607 N N . CYS A 1 77 ? 13.516 34.938 -1.664 1 93.94 77 CYS A N 1
ATOM 608 C CA . CYS A 1 77 ? 12.352 34.312 -2.268 1 93.94 77 CYS A CA 1
ATOM 609 C C . CYS A 1 77 ? 11.133 35.219 -2.193 1 93.94 77 CYS A C 1
ATOM 611 O O . CYS A 1 77 ? 10.148 35 -2.898 1 93.94 77 CYS A O 1
ATOM 613 N N . LYS A 1 78 ? 11.148 36.219 -1.409 1 93 78 LYS A N 1
ATOM 614 C CA . LYS A 1 78 ? 10.023 37.125 -1.266 1 93 78 LYS A CA 1
ATOM 615 C C . LYS A 1 78 ? 10.234 38.406 -2.102 1 93 78 LYS A C 1
ATOM 617 O O . LYS A 1 78 ? 9.523 39.375 -1.924 1 93 78 LYS A O 1
ATOM 622 N N . GLN A 1 79 ? 11.227 38.281 -3.006 1 91.38 79 GLN A N 1
ATOM 623 C CA . GLN A 1 79 ? 11.469 39.406 -3.91 1 91.38 79 GLN A CA 1
ATOM 624 C C . GLN A 1 79 ? 10.344 39.531 -4.938 1 91.38 79 GLN A C 1
ATOM 626 O O . GLN A 1 79 ? 9.773 38.531 -5.371 1 91.38 79 GLN A O 1
ATOM 631 N N . GLY A 1 80 ? 10.047 40.75 -5.266 1 85.31 80 GLY A N 1
ATOM 632 C CA . GLY A 1 80 ? 9.055 41 -6.301 1 85.31 80 GLY A CA 1
ATOM 633 C C . GLY A 1 80 ? 7.676 41.312 -5.75 1 85.31 80 GLY A C 1
ATOM 634 O O . GLY A 1 80 ? 7.449 41.219 -4.543 1 85.31 80 GLY A O 1
ATOM 635 N N . ALA A 1 81 ? 6.836 41.812 -6.543 1 81.19 81 ALA A N 1
ATOM 636 C CA . ALA A 1 81 ? 5.473 42.188 -6.164 1 81.19 81 ALA A CA 1
ATOM 637 C C . ALA A 1 81 ? 4.449 41.312 -6.887 1 81.19 81 ALA A C 1
ATOM 639 O O . ALA A 1 81 ? 4.695 40.875 -8.008 1 81.19 81 ALA A O 1
ATOM 640 N N . TYR A 1 82 ? 3.543 40.938 -6.012 1 76.38 82 TYR A N 1
ATOM 641 C CA . TYR A 1 82 ? 2.443 40.188 -6.59 1 76.38 82 TYR A CA 1
ATOM 642 C C . TYR A 1 82 ? 1.673 41 -7.609 1 76.38 82 TYR A C 1
ATOM 644 O O . TYR A 1 82 ? 1.311 42.156 -7.332 1 76.38 82 TYR A O 1
ATOM 652 N N . ARG A 1 83 ? 1.582 40.531 -8.969 1 68.19 83 ARG A N 1
ATOM 653 C CA . ARG A 1 83 ? 0.775 41.156 -10.008 1 68.19 83 ARG A CA 1
ATOM 654 C C . ARG A 1 83 ? -0.52 40.406 -10.242 1 68.19 83 ARG A C 1
ATOM 656 O O . ARG A 1 83 ? -0.491 39.219 -10.562 1 68.19 83 ARG A O 1
ATOM 663 N N . LYS A 1 84 ? -1.598 40.938 -9.742 1 63.38 84 LYS A N 1
ATOM 664 C CA . LYS A 1 84 ? -2.885 40.281 -9.992 1 63.38 84 LYS A CA 1
ATOM 665 C C . LYS A 1 84 ? -3.148 40.156 -11.484 1 63.38 84 LYS A C 1
ATOM 667 O O . LYS A 1 84 ? -3.082 41.156 -12.227 1 63.38 84 LYS A O 1
ATOM 672 N N . ASP A 1 85 ? -2.682 39 -11.977 1 58.75 85 ASP A N 1
ATOM 673 C CA . ASP A 1 85 ? -3.082 38.812 -13.359 1 58.75 85 ASP A CA 1
ATOM 674 C C . ASP A 1 85 ? -4.586 38.562 -13.469 1 58.75 85 ASP A C 1
ATOM 676 O O . ASP A 1 85 ? -5.082 37.531 -13.016 1 58.75 85 ASP A O 1
ATOM 680 N N . GLU A 1 86 ? -5.449 39.625 -13.734 1 56.19 86 GLU A N 1
ATOM 681 C CA . GLU A 1 86 ? -6.902 39.625 -13.852 1 56.19 86 GLU A CA 1
ATOM 682 C C . GLU A 1 86 ? -7.371 38.5 -14.797 1 56.19 86 GLU A C 1
ATOM 684 O O . GLU A 1 86 ? -8.516 38.062 -14.711 1 56.19 86 GLU A O 1
ATOM 689 N N . THR A 1 87 ? -6.637 38.094 -15.852 1 51.84 87 THR A N 1
ATOM 690 C CA . THR A 1 87 ? -7.148 37.25 -16.922 1 51.84 87 THR A CA 1
ATOM 691 C C . THR A 1 87 ? -7.168 35.781 -16.469 1 51.84 87 THR A C 1
ATOM 693 O O . THR A 1 87 ? -7.805 34.938 -17.109 1 51.84 87 THR A O 1
ATOM 696 N N . ARG A 1 88 ? -6.512 35.5 -15.531 1 53.5 88 ARG A N 1
ATOM 697 C CA . ARG A 1 88 ? -6.426 34.031 -15.312 1 53.5 88 ARG A CA 1
ATOM 698 C C . ARG A 1 88 ? -7.215 33.625 -14.078 1 53.5 88 ARG A C 1
ATOM 700 O O . ARG A 1 88 ? -7.051 34.219 -13.008 1 53.5 88 ARG A O 1
ATOM 707 N N . GLU A 1 89 ? -8.305 33.094 -14.336 1 54.47 89 GLU A N 1
ATOM 708 C CA . GLU A 1 89 ? -9.039 32.438 -13.25 1 54.47 89 GLU A CA 1
ATOM 709 C C . GLU A 1 89 ? -8.141 31.5 -12.477 1 54.47 89 GLU A C 1
ATOM 711 O O . GLU A 1 89 ? -7.578 30.547 -13.047 1 54.47 89 GLU A O 1
ATOM 716 N N . ARG A 1 90 ? -7.699 32 -11.398 1 58.72 90 ARG A N 1
ATOM 717 C CA . ARG A 1 90 ? -6.816 31.109 -10.648 1 58.72 90 ARG A CA 1
ATOM 718 C C . ARG A 1 90 ? -7.605 30.016 -9.945 1 58.72 90 ARG A C 1
ATOM 720 O O . ARG A 1 90 ? -8.594 30.297 -9.258 1 58.72 90 ARG A O 1
ATOM 727 N N . LYS A 1 91 ? -7.441 28.781 -10.469 1 57.28 91 LYS A N 1
ATOM 728 C CA . LYS A 1 91 ? -8.102 27.594 -9.945 1 57.28 91 LYS A CA 1
ATOM 729 C C . LYS A 1 91 ? -7.793 27.406 -8.461 1 57.28 91 LYS A C 1
ATOM 731 O O . LYS A 1 91 ? -8.648 26.969 -7.695 1 57.28 91 LYS A O 1
ATOM 736 N N . ARG A 1 92 ? -6.516 27.953 -8.07 1 61.53 92 ARG A N 1
ATOM 737 C CA . ARG A 1 92 ? -6.129 27.75 -6.676 1 61.53 92 ARG A CA 1
ATOM 738 C C . ARG A 1 92 ? -5.938 29.094 -5.969 1 61.53 92 ARG A C 1
ATOM 740 O O . ARG A 1 92 ? -5.379 30.031 -6.543 1 61.53 92 ARG A O 1
ATOM 747 N N . GLN A 1 93 ? -6.52 29.109 -4.777 1 66.88 93 GLN A N 1
ATOM 748 C CA . GLN A 1 93 ? -6.348 30.297 -3.949 1 66.88 93 GLN A CA 1
ATOM 749 C C . GLN A 1 93 ? -5.004 30.266 -3.223 1 66.88 93 GLN A C 1
ATOM 751 O O . GLN A 1 93 ? -4.828 29.516 -2.262 1 66.88 93 GLN A O 1
ATOM 756 N N . ARG A 1 94 ? -3.986 30.906 -3.783 1 74.12 94 ARG A N 1
ATOM 757 C CA . ARG A 1 94 ? -2.672 30.969 -3.15 1 74.12 94 ARG A CA 1
ATOM 758 C C . ARG A 1 94 ? -2.475 32.312 -2.424 1 74.12 94 ARG A C 1
ATOM 760 O O . ARG A 1 94 ? -3.061 33.312 -2.805 1 74.12 94 ARG A O 1
ATOM 767 N N . GLY A 1 95 ? -1.767 32.219 -1.352 1 80.06 95 GLY A N 1
ATOM 768 C CA . GLY A 1 95 ? -1.385 33.438 -0.651 1 80.06 95 GLY A CA 1
ATOM 769 C C . GLY A 1 95 ? -0.273 34.188 -1.346 1 80.06 95 GLY A C 1
ATOM 770 O O . GLY A 1 95 ? 0.284 33.719 -2.34 1 80.06 95 GLY A O 1
ATOM 771 N N . ILE A 1 96 ? -0.112 35.438 -0.887 1 82.38 96 ILE A N 1
ATOM 772 C CA . ILE A 1 96 ? 0.942 36.281 -1.42 1 82.38 96 ILE A CA 1
ATOM 773 C C . ILE A 1 96 ? 2.182 36.188 -0.532 1 82.38 96 ILE A C 1
ATOM 775 O O . ILE A 1 96 ? 2.107 36.438 0.674 1 82.38 96 ILE A O 1
ATOM 779 N N . SER A 1 97 ? 3.246 35.75 -1.108 1 87.5 97 SER A N 1
ATOM 780 C CA . SER A 1 97 ? 4.473 35.625 -0.33 1 87.5 97 SER A CA 1
ATOM 781 C C . SER A 1 97 ? 5.453 36.75 -0.669 1 87.5 97 SER A C 1
ATOM 783 O O . SER A 1 97 ? 6.336 37.062 0.13 1 87.5 97 SER A O 1
ATOM 785 N N . ARG A 1 98 ? 5.242 37.344 -1.804 1 87.88 98 ARG A N 1
ATOM 786 C CA . ARG A 1 98 ? 6.184 38.344 -2.275 1 87.88 98 ARG A CA 1
ATOM 787 C C . ARG A 1 98 ? 5.941 39.688 -1.578 1 87.88 98 ARG A C 1
ATOM 789 O O . ARG A 1 98 ? 4.797 40.094 -1.399 1 87.88 98 ARG A O 1
ATOM 796 N N . CYS A 1 99 ? 6.973 40.312 -1.056 1 88.25 99 CYS A N 1
ATOM 797 C CA . CYS A 1 99 ? 6.863 41.625 -0.378 1 88.25 99 CYS A CA 1
ATOM 798 C C . CYS A 1 99 ? 7.941 42.562 -0.859 1 88.25 99 CYS A C 1
ATOM 800 O O . CYS A 1 99 ? 8.398 43.438 -0.1 1 88.25 99 CYS A O 1
ATOM 802 N N . ASN A 1 100 ? 8.523 42.406 -2.062 1 89 100 ASN A N 1
ATOM 803 C CA . ASN A 1 100 ? 9.523 43.25 -2.674 1 89 100 ASN A CA 1
ATOM 804 C C . ASN A 1 100 ? 10.773 43.375 -1.805 1 89 100 ASN A C 1
ATOM 806 O O . ASN A 1 100 ? 11.297 44.469 -1.605 1 89 100 ASN A O 1
ATOM 810 N N . CYS A 1 101 ? 11.109 42.281 -1.29 1 93.12 101 CYS A N 1
ATOM 811 C CA . CYS A 1 101 ? 12.344 42.25 -0.515 1 93.12 101 CYS A CA 1
ATOM 812 C C . CYS A 1 101 ? 13.555 42.5 -1.405 1 93.12 101 CYS A C 1
ATOM 814 O O . CYS A 1 101 ? 13.664 41.938 -2.49 1 93.12 101 CYS A O 1
ATOM 816 N N . LYS A 1 102 ? 14.516 43.375 -0.981 1 92 102 LYS A N 1
ATOM 817 C CA . LYS A 1 102 ? 15.633 43.781 -1.819 1 92 102 LYS A CA 1
ATOM 818 C C . LYS A 1 102 ? 16.891 43 -1.505 1 92 102 LYS A C 1
ATOM 820 O O . LYS A 1 102 ? 17.938 43.188 -2.139 1 92 102 LYS A O 1
ATOM 825 N N . ALA A 1 103 ? 16.797 42.094 -0.62 1 95.12 103 ALA A N 1
ATOM 826 C CA . ALA A 1 103 ? 17.969 41.281 -0.258 1 95.12 103 ALA A CA 1
ATOM 827 C C . ALA A 1 103 ? 18.422 40.438 -1.427 1 95.12 103 ALA A C 1
ATOM 829 O O . ALA A 1 103 ? 17.609 39.75 -2.053 1 95.12 103 ALA A O 1
ATOM 830 N N . LYS A 1 104 ? 19.719 40.469 -1.784 1 96.06 104 LYS A N 1
ATOM 831 C CA . LYS A 1 104 ? 20.25 39.719 -2.914 1 96.06 104 LYS A CA 1
ATOM 832 C C . LYS A 1 104 ? 21.781 39.75 -2.936 1 96.06 104 LYS A C 1
ATOM 834 O O . LYS A 1 104 ? 22.391 40.531 -2.205 1 96.06 104 LYS A O 1
ATOM 839 N N . ILE A 1 105 ? 22.312 38.875 -3.721 1 96.12 105 ILE A N 1
ATOM 840 C CA . ILE A 1 105 ? 23.719 38.969 -4.105 1 96.12 105 ILE A CA 1
ATOM 841 C C . ILE A 1 105 ? 23.828 38.969 -5.629 1 96.12 105 ILE A C 1
ATOM 843 O O . ILE A 1 105 ? 23 38.375 -6.32 1 96.12 105 ILE A O 1
ATOM 847 N N . VAL A 1 106 ? 24.734 39.75 -6.051 1 95.88 106 VAL A N 1
ATOM 848 C CA . VAL A 1 106 ? 25.062 39.75 -7.473 1 95.88 106 VAL A CA 1
ATOM 849 C C . VAL A 1 106 ? 26.469 39.188 -7.684 1 95.88 106 VAL A C 1
ATOM 851 O O . VAL A 1 106 ? 27.422 39.656 -7.059 1 95.88 106 VAL A O 1
ATOM 854 N N . VAL A 1 107 ? 26.516 38.219 -8.57 1 95 107 VAL A N 1
ATOM 855 C CA . VAL A 1 107 ? 27.781 37.594 -8.875 1 95 107 VAL A CA 1
ATOM 856 C C . VAL A 1 107 ? 28.172 37.844 -10.32 1 95 107 VAL A C 1
ATOM 858 O O . VAL A 1 107 ? 27.344 37.75 -11.227 1 95 107 VAL A O 1
ATOM 861 N N . VAL A 1 108 ? 29.406 38.281 -10.438 1 93.62 108 VAL A N 1
ATOM 862 C CA . VAL A 1 108 ? 29.906 38.625 -11.766 1 93.62 108 VAL A CA 1
ATOM 863 C C . VAL A 1 108 ? 31.172 37.844 -12.062 1 93.62 108 VAL A C 1
ATOM 865 O O . VAL A 1 108 ? 31.969 37.562 -11.164 1 93.62 108 VAL A O 1
ATOM 868 N N . LYS A 1 109 ? 31.188 37.469 -13.289 1 91.25 109 LYS A N 1
ATOM 869 C 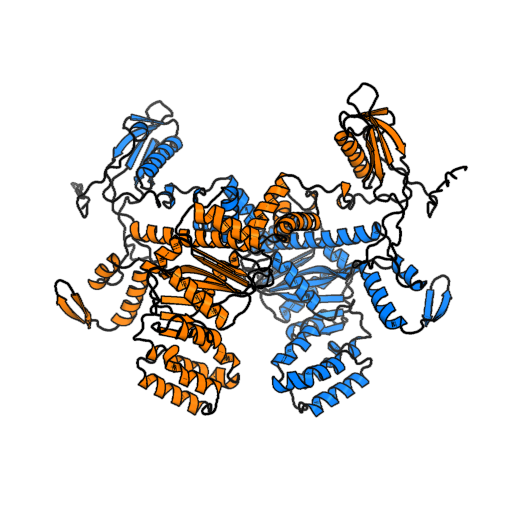CA . LYS A 1 109 ? 32.406 36.781 -13.727 1 91.25 109 LYS A CA 1
ATOM 870 C C . LYS A 1 109 ? 33.594 37.75 -13.758 1 91.25 109 LYS A C 1
ATOM 872 O O . LYS A 1 109 ? 33.469 38.875 -14.266 1 91.25 109 LYS A O 1
ATOM 877 N N . THR A 1 110 ? 34.594 37.406 -13.109 1 85.38 110 THR A N 1
ATOM 878 C CA . THR A 1 110 ? 35.781 38.25 -13.062 1 85.38 110 THR A CA 1
ATOM 879 C C . THR A 1 110 ? 36.531 38.188 -14.398 1 85.38 110 THR A C 1
ATOM 881 O O . THR A 1 110 ? 36.594 37.156 -15.055 1 85.38 110 THR A O 1
ATOM 884 N N . ASN A 1 111 ? 36.906 39.406 -14.758 1 76.56 111 ASN A N 1
ATOM 885 C CA . ASN A 1 111 ? 37.656 39.531 -16.016 1 76.56 111 ASN A CA 1
ATOM 886 C C . ASN A 1 111 ? 38.938 38.688 -16 1 76.56 111 ASN A C 1
ATOM 888 O O . ASN A 1 111 ? 39.781 38.844 -15.125 1 76.56 111 ASN A O 1
ATOM 892 N N . GLY A 1 112 ? 39.062 37.75 -16.969 1 69.31 112 GLY A N 1
ATOM 893 C CA . GLY A 1 112 ? 40.281 36.969 -17.172 1 69.31 112 GLY A CA 1
ATOM 894 C C . GLY A 1 112 ? 40.25 35.625 -16.484 1 69.31 112 GLY A C 1
ATOM 895 O O . GLY A 1 112 ? 41.031 34.719 -16.797 1 69.31 112 GLY A O 1
ATOM 896 N N . SER A 1 113 ? 39.5 35.531 -15.398 1 71.5 113 SER A N 1
ATOM 897 C CA . SER A 1 113 ? 39.5 34.281 -14.664 1 71.5 113 SER A CA 1
ATOM 898 C C . SER A 1 113 ? 38.156 33.562 -14.789 1 71.5 113 SER A C 1
ATOM 900 O O . SER A 1 113 ? 37.156 34.156 -15.203 1 71.5 113 SER A O 1
ATOM 902 N N . LYS A 1 114 ? 38.188 32.25 -14.758 1 82.56 114 LYS A N 1
ATOM 903 C CA . LYS A 1 114 ? 37.031 31.391 -14.828 1 82.56 114 LYS A CA 1
ATOM 904 C C . LYS A 1 114 ? 36.25 31.391 -13.508 1 82.56 114 LYS A C 1
ATOM 906 O O . LYS A 1 114 ? 35.375 30.562 -13.289 1 82.56 114 LYS A O 1
ATOM 911 N N . LYS A 1 115 ? 36.594 32.5 -12.664 1 92.25 115 LYS A N 1
ATOM 912 C CA . LYS A 1 115 ? 35.969 32.531 -11.344 1 92.25 115 LYS A CA 1
ATOM 913 C C . LYS A 1 115 ? 34.875 33.562 -11.281 1 92.25 115 LYS A C 1
ATOM 915 O O . LYS A 1 115 ? 34.781 34.438 -12.156 1 92.25 115 LYS A O 1
ATOM 920 N N . TYR A 1 116 ? 33.969 33.469 -10.367 1 94.75 116 TYR A N 1
ATOM 921 C CA . TYR A 1 116 ? 32.906 34.406 -10.109 1 94.75 116 TYR A CA 1
ATOM 922 C C . TYR A 1 116 ? 33.125 35.125 -8.781 1 94.75 116 TYR A C 1
ATOM 924 O O . TYR A 1 116 ? 33.562 34.531 -7.801 1 94.75 116 TYR A O 1
ATOM 932 N N . ALA A 1 117 ? 32.875 36.469 -8.812 1 95.75 117 ALA A N 1
ATOM 933 C CA . ALA A 1 117 ? 33 37.25 -7.598 1 95.75 117 ALA A CA 1
ATOM 934 C C . ALA A 1 117 ? 31.719 37.969 -7.246 1 95.75 117 ALA A C 1
ATOM 936 O O . ALA A 1 117 ? 30.969 38.375 -8.133 1 95.75 117 ALA A O 1
ATOM 937 N N . ILE A 1 118 ? 31.453 38.125 -5.914 1 96.31 118 ILE A N 1
ATOM 938 C CA . ILE A 1 118 ? 30.297 38.875 -5.461 1 96.31 118 ILE A CA 1
ATOM 939 C C . ILE A 1 118 ? 30.516 40.375 -5.699 1 96.31 118 ILE A C 1
ATOM 941 O O . ILE A 1 118 ? 31.469 40.938 -5.172 1 96.31 118 ILE A O 1
ATOM 945 N N . SER A 1 119 ? 29.75 40.938 -6.48 1 95.06 119 SER A N 1
ATOM 946 C CA . SER A 1 119 ? 29.875 42.375 -6.785 1 95.06 119 SER A CA 1
ATOM 947 C C . SER A 1 119 ? 28.984 43.219 -5.879 1 95.06 119 SER A C 1
ATOM 949 O O . SER A 1 119 ? 29.281 44.375 -5.621 1 95.06 119 SER A O 1
ATOM 951 N N . LEU A 1 120 ? 27.859 42.656 -5.426 1 96.19 120 LEU A N 1
ATOM 952 C CA . LEU A 1 120 ? 26.891 43.375 -4.578 1 96.19 120 LEU A CA 1
ATOM 953 C C . LEU A 1 120 ? 26.281 42.438 -3.553 1 96.19 120 LEU A C 1
ATOM 955 O O . LEU A 1 120 ? 25.953 41.281 -3.871 1 96.19 120 LEU A O 1
ATOM 959 N N . PHE A 1 121 ? 26.281 42.812 -2.393 1 96.5 121 PHE A N 1
ATOM 960 C CA . PHE A 1 121 ? 25.625 42.094 -1.306 1 96.5 121 PHE A CA 1
ATOM 961 C C . PHE A 1 121 ? 24.672 43 -0.55 1 96.5 121 PHE A C 1
ATOM 963 O O . PHE A 1 121 ? 25.094 43.906 0.158 1 96.5 121 PHE A O 1
ATOM 970 N N . ALA A 1 122 ? 23.359 42.875 -0.81 1 95.62 122 ALA A N 1
ATOM 971 C CA . ALA A 1 122 ? 22.312 43.531 -0.056 1 95.62 122 ALA A CA 1
ATOM 972 C C . ALA A 1 122 ? 21.781 42.656 1.063 1 95.62 122 ALA A C 1
ATOM 974 O O . ALA A 1 122 ? 21 41.719 0.813 1 95.62 122 ALA A O 1
ATOM 975 N N . GLU A 1 123 ? 22.016 42.969 2.291 1 93.25 123 GLU A N 1
ATOM 976 C CA . GLU A 1 123 ? 21.797 42.062 3.428 1 93.25 123 GLU A CA 1
ATOM 977 C C . GLU A 1 123 ? 20.422 42.312 4.055 1 93.25 123 GLU A C 1
ATOM 979 O O . GLU A 1 123 ? 19.859 41.406 4.68 1 93.25 123 GLU A O 1
ATOM 984 N N . GLY A 1 124 ? 19.906 43.469 3.846 1 93.75 124 GLY A N 1
ATOM 985 C CA . GLY A 1 124 ? 18.688 43.875 4.547 1 93.75 124 GLY A CA 1
ATOM 986 C C . GLY A 1 124 ? 17.438 43.25 3.969 1 93.75 124 GLY A C 1
ATOM 987 O O . GLY A 1 124 ? 17.297 43.156 2.748 1 93.75 124 GLY A O 1
ATOM 988 N N . HIS A 1 125 ? 16.547 42.719 4.863 1 94.75 125 HIS A N 1
ATOM 989 C CA . HIS A 1 125 ? 15.242 42.188 4.5 1 94.75 125 HIS A CA 1
ATOM 990 C C . HIS A 1 125 ? 14.125 43.094 5.039 1 94.75 125 HIS A C 1
ATOM 992 O O . HIS A 1 125 ? 14.266 43.688 6.098 1 94.75 125 HIS A O 1
ATOM 998 N N . ASN A 1 126 ? 13.008 43.156 4.348 1 92.19 126 ASN A N 1
ATOM 999 C CA . ASN A 1 126 ? 11.859 43.938 4.828 1 92.19 126 ASN A CA 1
ATOM 1000 C C . ASN A 1 126 ? 10.805 43.031 5.461 1 92.19 126 ASN A C 1
ATOM 1002 O O . ASN A 1 126 ? 9.641 43.406 5.582 1 92.19 126 ASN A O 1
ATOM 1006 N N . HIS A 1 127 ? 11.094 41.875 5.734 1 91.06 127 HIS A N 1
ATOM 1007 C CA . HIS A 1 127 ? 10.219 40.875 6.375 1 91.06 127 HIS A CA 1
ATOM 1008 C C . HIS A 1 127 ? 10.961 40.125 7.461 1 91.06 127 HIS A C 1
ATOM 1010 O O . HIS A 1 127 ? 12.188 40.031 7.438 1 91.06 127 HIS A O 1
ATOM 1016 N N . LYS A 1 128 ? 10.234 39.531 8.406 1 89.38 128 LYS A N 1
ATOM 1017 C CA . LYS A 1 128 ? 10.82 38.719 9.469 1 89.38 128 LYS A CA 1
ATOM 1018 C C . LYS A 1 128 ? 11.359 37.406 8.93 1 89.38 128 LYS A C 1
ATOM 1020 O O . LYS A 1 128 ? 10.797 36.844 7.988 1 89.38 128 LYS A O 1
ATOM 1025 N N . MET A 1 129 ? 12.453 36.969 9.578 1 92.31 129 MET A N 1
ATOM 1026 C CA . MET A 1 129 ? 13.055 35.688 9.18 1 92.31 129 MET A CA 1
ATOM 1027 C C . MET A 1 129 ? 12.18 34.531 9.609 1 92.31 129 MET A C 1
ATOM 1029 O O . MET A 1 129 ? 11.398 34.625 10.562 1 92.31 129 MET A O 1
ATOM 1033 N N . THR A 1 130 ? 12.289 33.531 8.812 1 93.44 130 THR A N 1
ATOM 1034 C CA . THR A 1 130 ? 11.57 32.312 9.164 1 93.44 130 THR A CA 1
ATOM 1035 C C . THR A 1 130 ? 12.219 31.641 10.367 1 93.44 130 THR A C 1
ATOM 1037 O O . THR A 1 130 ? 13.445 31.578 10.469 1 93.44 130 THR A O 1
ATOM 1040 N N . ASP A 1 131 ? 11.391 31.078 11.211 1 91.5 131 ASP A N 1
ATOM 1041 C CA . ASP A 1 131 ? 11.875 30.391 12.406 1 91.5 131 ASP A CA 1
ATOM 1042 C C . ASP A 1 131 ? 12.695 29.156 12.039 1 91.5 131 ASP A C 1
ATOM 1044 O O . ASP A 1 131 ? 12.453 28.531 11 1 91.5 131 ASP A O 1
ATOM 1048 N N . SER A 1 132 ? 13.57 28.781 12.898 1 89.5 132 SER A N 1
ATOM 1049 C CA . SER A 1 132 ? 14.5 27.672 12.656 1 89.5 132 SER A CA 1
ATOM 1050 C C . SER A 1 132 ? 13.75 26.359 12.461 1 89.5 132 SER A C 1
ATOM 1052 O O . SER A 1 132 ? 14.203 25.484 11.719 1 89.5 132 SER A O 1
ATOM 1054 N N . GLU A 1 133 ? 12.625 26.25 13.047 1 89 133 GLU A N 1
ATOM 1055 C CA . GLU A 1 133 ? 11.875 25 12.992 1 89 133 GLU A CA 1
ATOM 1056 C C . GLU A 1 133 ? 11.211 24.812 11.625 1 89 133 GLU A C 1
ATOM 1058 O O . GLU A 1 133 ? 10.852 23.703 11.25 1 89 133 GLU A O 1
ATOM 1063 N N . ARG A 1 134 ? 11.133 25.906 10.828 1 92.88 134 ARG A N 1
ATOM 1064 C CA . ARG A 1 134 ? 10.359 25.812 9.594 1 92.88 134 ARG A CA 1
ATOM 1065 C C . ARG A 1 134 ? 11.227 26.172 8.383 1 92.88 134 ARG A C 1
ATOM 1067 O O . ARG A 1 134 ? 10.75 26.156 7.246 1 92.88 134 ARG A O 1
ATOM 1074 N N . VAL A 1 135 ? 12.484 26.469 8.641 1 93.56 135 VAL A N 1
ATOM 1075 C CA . VAL A 1 135 ? 13.367 26.906 7.559 1 93.56 135 VAL A CA 1
ATOM 1076 C C . VAL A 1 135 ? 13.516 25.781 6.531 1 93.56 135 VAL A C 1
ATOM 1078 O O . VAL A 1 135 ? 13.594 26.047 5.328 1 93.56 135 VAL A O 1
ATOM 1081 N N . HIS A 1 136 ? 13.484 24.562 7.016 1 91.88 136 HIS A N 1
ATOM 1082 C CA . HIS A 1 136 ? 13.688 23.422 6.133 1 91.88 136 HIS A CA 1
ATOM 1083 C C . HIS A 1 136 ? 12.523 23.266 5.164 1 91.88 136 HIS A C 1
ATOM 1085 O O . HIS A 1 136 ? 12.625 22.516 4.18 1 91.88 136 HIS A O 1
ATOM 1091 N N . LEU A 1 137 ? 11.414 23.906 5.367 1 93.5 137 LEU A N 1
ATOM 1092 C CA . LEU A 1 137 ? 10.227 23.812 4.527 1 93.5 137 LEU A CA 1
ATOM 1093 C C . LEU A 1 137 ? 10.328 24.734 3.324 1 93.5 137 LEU A C 1
ATOM 1095 O O . LEU A 1 137 ? 9.562 24.609 2.367 1 93.5 137 LEU A O 1
ATOM 1099 N N . LEU A 1 138 ? 11.234 25.734 3.387 1 94.81 138 LEU A N 1
ATOM 1100 C CA . LEU A 1 138 ? 11.414 26.656 2.275 1 94.81 138 LEU A CA 1
ATOM 1101 C C . LEU A 1 138 ? 11.953 25.938 1.045 1 94.81 138 LEU A C 1
ATOM 1103 O O . LEU A 1 138 ? 12.805 25.047 1.162 1 94.81 138 LEU A O 1
ATOM 1107 N N . ARG A 1 139 ? 11.523 26.25 -0.081 1 92.5 139 ARG A N 1
ATOM 1108 C CA . ARG A 1 139 ? 11.758 25.531 -1.328 1 92.5 139 ARG A CA 1
ATOM 1109 C C . ARG A 1 139 ? 13.25 25.422 -1.624 1 92.5 139 ARG A C 1
ATOM 1111 O O . ARG A 1 139 ? 13.727 24.375 -2.059 1 92.5 139 ARG A O 1
ATOM 1118 N N . SER A 1 140 ? 14.039 26.484 -1.442 1 94.62 140 SER A N 1
ATOM 1119 C CA . SER A 1 140 ? 15.453 26.5 -1.794 1 94.62 140 SER A CA 1
ATOM 1120 C C . SER A 1 140 ? 16.25 25.547 -0.906 1 94.62 140 SER A C 1
ATOM 1122 O O . SER A 1 140 ? 17.391 25.172 -1.24 1 94.62 140 SER A O 1
ATOM 1124 N N . HIS A 1 141 ? 15.672 25.188 0.27 1 94.5 141 HIS A N 1
ATOM 1125 C CA . HIS A 1 141 ? 16.406 24.359 1.213 1 94.5 141 HIS A CA 1
ATOM 1126 C C . HIS A 1 141 ? 15.984 22.891 1.102 1 94.5 141 HIS A C 1
ATOM 1128 O O . HIS A 1 141 ? 16.484 22.047 1.834 1 94.5 141 HIS A O 1
ATOM 1134 N N . ARG A 1 142 ? 15.102 22.641 0.205 1 93.69 142 ARG A N 1
ATOM 1135 C CA . ARG A 1 142 ? 14.656 21.281 -0.045 1 93.69 142 ARG A CA 1
ATOM 1136 C C . ARG A 1 142 ? 15.367 20.688 -1.25 1 93.69 142 ARG A C 1
ATOM 1138 O O . ARG A 1 142 ? 15.594 21.359 -2.252 1 93.69 142 ARG A O 1
ATOM 1145 N N . ARG A 1 143 ? 15.797 19.438 -1.086 1 91.81 143 ARG A N 1
ATOM 1146 C CA . ARG A 1 143 ? 16.531 18.797 -2.166 1 91.81 143 ARG A CA 1
ATOM 1147 C C . ARG A 1 143 ? 16.234 17.297 -2.201 1 91.81 143 ARG A C 1
ATOM 1149 O O . ARG A 1 143 ? 16.125 16.656 -1.154 1 91.81 143 ARG A O 1
ATOM 1156 N N . ILE A 1 144 ? 16.047 16.828 -3.385 1 92.44 144 ILE A N 1
ATOM 1157 C CA . ILE A 1 144 ? 15.938 15.391 -3.604 1 92.44 144 ILE A CA 1
ATOM 1158 C C . ILE A 1 144 ? 17.219 14.867 -4.238 1 92.44 144 ILE A C 1
ATOM 1160 O O . ILE A 1 144 ? 17.578 15.266 -5.348 1 92.44 144 ILE A O 1
ATOM 1164 N N . SER A 1 145 ? 17.922 14 -3.518 1 91.75 145 SER A N 1
ATOM 1165 C CA . SER A 1 145 ? 19.172 13.445 -4.023 1 91.75 145 SER A CA 1
ATOM 1166 C C . SER A 1 145 ? 18.938 12.547 -5.234 1 91.75 145 SER A C 1
ATOM 1168 O O . SER A 1 145 ? 17.812 12.109 -5.473 1 91.75 145 SER A O 1
ATOM 1170 N N . ASP A 1 146 ? 19.891 12.305 -5.98 1 92.31 146 ASP A N 1
ATOM 1171 C CA . ASP A 1 146 ? 19.781 11.445 -7.156 1 92.31 146 ASP A CA 1
ATOM 1172 C C . ASP A 1 146 ? 19.438 10.016 -6.758 1 92.31 146 ASP A C 1
ATOM 1174 O O . ASP A 1 146 ? 18.656 9.352 -7.441 1 92.31 146 ASP A O 1
ATOM 1178 N N . SER A 1 147 ? 20.031 9.602 -5.703 1 89.69 147 SER A N 1
ATOM 1179 C CA . SER A 1 147 ? 19.734 8.266 -5.211 1 89.69 147 SER A CA 1
ATOM 1180 C C . SER A 1 147 ? 18.266 8.133 -4.828 1 89.69 147 SER A C 1
ATOM 1182 O O . SER A 1 147 ? 17.641 7.105 -5.102 1 89.69 147 SER A O 1
ATOM 1184 N N . THR A 1 148 ? 17.75 9.234 -4.234 1 92.25 148 THR A N 1
ATOM 1185 C CA . THR A 1 148 ? 16.344 9.234 -3.84 1 92.25 148 THR A CA 1
ATOM 1186 C C . THR A 1 148 ? 15.438 9.234 -5.07 1 92.25 148 THR A C 1
ATOM 1188 O O . THR A 1 148 ? 14.383 8.594 -5.066 1 92.25 148 THR A O 1
ATOM 1191 N N . LYS A 1 149 ? 15.898 9.898 -6.074 1 93.62 149 LYS A N 1
ATOM 1192 C CA . LYS A 1 149 ? 15.133 9.938 -7.316 1 93.62 149 LYS A CA 1
ATOM 1193 C C . LYS A 1 149 ? 15.031 8.547 -7.938 1 93.62 149 LYS A C 1
ATOM 1195 O O . LYS A 1 149 ? 13.945 8.125 -8.344 1 93.62 149 LYS A O 1
ATOM 1200 N N . VAL A 1 150 ? 16.172 7.898 -7.949 1 91.62 150 VAL A N 1
ATOM 1201 C CA . VAL A 1 150 ? 16.219 6.57 -8.547 1 91.62 150 VAL A CA 1
ATOM 1202 C C . VAL A 1 150 ? 15.352 5.605 -7.742 1 91.62 150 VAL A C 1
ATOM 1204 O O . VAL A 1 150 ? 14.555 4.855 -8.32 1 91.62 150 VAL A O 1
ATOM 1207 N N . LEU A 1 151 ? 15.5 5.719 -6.469 1 91.31 151 LEU A N 1
ATOM 1208 C CA . LEU A 1 151 ? 14.719 4.828 -5.617 1 91.31 151 LEU A CA 1
ATOM 1209 C C . LEU A 1 151 ? 13.227 5.133 -5.734 1 91.31 151 LEU A C 1
ATOM 1211 O O . LEU A 1 151 ? 12.398 4.219 -5.734 1 91.31 151 LEU A O 1
ATOM 1215 N N . THR A 1 152 ? 12.875 6.387 -5.789 1 92.88 152 THR A N 1
ATOM 1216 C CA . THR A 1 152 ? 11.477 6.777 -5.941 1 92.88 152 THR A CA 1
ATOM 1217 C C . THR A 1 152 ? 10.891 6.203 -7.23 1 92.88 152 THR A C 1
ATOM 1219 O O . THR A 1 152 ? 9.758 5.727 -7.242 1 92.88 152 THR A O 1
ATOM 1222 N N . LYS A 1 153 ? 11.688 6.242 -8.25 1 89.94 153 LYS A N 1
ATOM 1223 C CA . LYS A 1 153 ? 11.25 5.695 -9.531 1 89.94 153 LYS A CA 1
ATOM 1224 C C . LYS A 1 153 ? 11.055 4.184 -9.453 1 89.94 153 LYS A C 1
ATOM 1226 O O . LYS A 1 153 ? 10.07 3.65 -9.969 1 89.94 153 LYS A O 1
ATOM 1231 N N . GLN A 1 154 ? 11.961 3.533 -8.812 1 90.19 154 GLN A N 1
ATOM 1232 C CA . GLN A 1 154 ? 11.875 2.086 -8.648 1 90.19 154 GLN A CA 1
ATOM 1233 C C . GLN A 1 154 ? 10.641 1.698 -7.836 1 90.19 154 GLN A C 1
ATOM 1235 O O . GLN A 1 154 ? 9.914 0.779 -8.211 1 90.19 154 GLN A O 1
ATOM 1240 N N . LEU A 1 155 ? 10.453 2.426 -6.75 1 92.25 155 LEU A N 1
ATOM 1241 C CA . LEU A 1 155 ? 9.297 2.16 -5.902 1 92.25 155 LEU A CA 1
ATOM 1242 C C . LEU A 1 155 ? 7.996 2.475 -6.641 1 92.25 155 LEU A C 1
ATOM 1244 O O . LEU A 1 155 ? 6.996 1.775 -6.473 1 92.25 155 LEU A O 1
ATOM 1248 N N . GLY A 1 156 ? 8.047 3.5 -7.422 1 88.44 156 GLY A N 1
ATOM 1249 C CA . GLY A 1 156 ? 6.891 3.861 -8.227 1 88.44 156 GLY A CA 1
ATOM 1250 C C . GLY A 1 156 ? 6.531 2.812 -9.258 1 88.44 156 GLY A C 1
ATOM 1251 O O . GLY A 1 156 ? 5.352 2.576 -9.523 1 88.44 156 GLY A O 1
ATOM 1252 N N . SER A 1 157 ? 7.512 2.133 -9.75 1 87.81 157 SER A N 1
ATOM 1253 C CA . SER A 1 157 ? 7.297 1.117 -10.781 1 87.81 157 SER A CA 1
ATOM 1254 C C . SER A 1 157 ? 6.574 -0.1 -10.211 1 87.81 157 SER A C 1
ATOM 1256 O O . SER A 1 157 ? 6.027 -0.91 -10.961 1 87.81 157 SER A O 1
ATOM 1258 N N . VAL A 1 158 ? 6.59 -0.213 -8.906 1 89.88 158 VAL A N 1
ATOM 1259 C CA . VAL A 1 158 ? 5.91 -1.332 -8.258 1 89.88 158 VAL A CA 1
ATOM 1260 C C . VAL A 1 158 ? 4.672 -0.83 -7.523 1 89.88 158 VAL A C 1
ATOM 1262 O O . VAL A 1 158 ? 4.137 -1.52 -6.652 1 89.88 158 VAL A O 1
ATOM 1265 N N . ASN A 1 159 ? 4.242 0.387 -7.734 1 87.12 159 ASN A N 1
ATOM 1266 C CA . ASN A 1 159 ? 3 0.989 -7.262 1 87.12 159 ASN A CA 1
ATOM 1267 C C . ASN A 1 159 ? 3.006 1.169 -5.746 1 87.12 159 ASN A C 1
ATOM 1269 O O . ASN A 1 159 ? 1.994 0.925 -5.086 1 87.12 159 ASN A O 1
ATOM 1273 N N . ILE A 1 160 ? 4.16 1.456 -5.207 1 90.81 160 ILE A N 1
ATOM 1274 C CA . ILE A 1 160 ? 4.191 1.827 -3.797 1 90.81 160 ILE A CA 1
ATOM 1275 C C . ILE A 1 160 ? 3.615 3.23 -3.621 1 90.81 160 ILE A C 1
ATOM 1277 O O . ILE A 1 160 ? 4.035 4.172 -4.297 1 90.81 160 ILE A O 1
ATOM 1281 N N . PRO A 1 161 ? 2.67 3.35 -2.75 1 88.69 161 PRO A N 1
ATOM 1282 C CA . PRO A 1 161 ? 2.064 4.668 -2.555 1 88.69 161 PRO A CA 1
ATOM 1283 C C . PRO A 1 161 ? 3.047 5.691 -1.985 1 88.69 161 PRO A C 1
ATOM 1285 O O . PRO A 1 161 ? 4.059 5.312 -1.389 1 88.69 161 PRO A O 1
ATOM 1288 N N . ILE A 1 162 ? 2.744 6.938 -2.123 1 89.06 162 ILE A N 1
ATOM 1289 C CA . ILE A 1 162 ? 3.637 8.039 -1.784 1 89.06 162 ILE A CA 1
ATOM 1290 C C . ILE A 1 162 ? 3.895 8.055 -0.28 1 89.06 162 ILE A C 1
ATOM 1292 O O . ILE A 1 162 ? 5.023 8.273 0.161 1 89.06 162 ILE A O 1
ATOM 1296 N N . HIS A 1 163 ? 2.889 7.891 0.503 1 87.12 163 HIS A N 1
ATOM 1297 C CA . HIS A 1 163 ? 3.072 7.945 1.949 1 87.12 163 HIS A CA 1
ATOM 1298 C C . HIS A 1 163 ? 4.039 6.863 2.424 1 87.12 163 HIS A C 1
ATOM 1300 O O . HIS A 1 163 ? 4.809 7.078 3.361 1 87.12 163 HIS A O 1
ATOM 1306 N N . GLN A 1 164 ? 4.008 5.707 1.767 1 90.75 164 GLN A N 1
ATOM 1307 C CA . GLN A 1 164 ? 4.922 4.629 2.131 1 90.75 164 GLN A CA 1
ATOM 1308 C C . GLN A 1 164 ? 6.34 4.926 1.651 1 90.75 164 GLN A C 1
ATOM 1310 O O . GLN A 1 164 ? 7.312 4.566 2.318 1 90.75 164 GLN A O 1
ATOM 1315 N N . LYS A 1 165 ? 6.426 5.551 0.461 1 92.06 165 LYS A N 1
ATOM 1316 C CA . LYS A 1 165 ? 7.746 5.953 -0.013 1 92.06 165 LYS A CA 1
ATOM 1317 C C . LYS A 1 165 ? 8.43 6.879 0.988 1 92.06 165 LYS A C 1
ATOM 1319 O O . LYS A 1 165 ? 9.594 6.668 1.338 1 92.06 165 LYS A O 1
ATOM 1324 N N . VAL A 1 166 ? 7.625 7.844 1.43 1 91.81 166 VAL A N 1
ATOM 1325 C CA . VAL A 1 166 ? 8.164 8.805 2.389 1 91.81 166 VAL A CA 1
ATOM 1326 C C . VAL A 1 166 ? 8.555 8.078 3.674 1 91.81 166 VAL A C 1
ATOM 1328 O O . VAL A 1 166 ? 9.617 8.352 4.246 1 91.81 166 VAL A O 1
ATOM 1331 N N . SER A 1 167 ? 7.746 7.129 4.082 1 91.44 167 SER A N 1
ATOM 1332 C CA . SER A 1 167 ? 8.047 6.359 5.285 1 91.44 167 SER A CA 1
ATOM 1333 C C . SER A 1 167 ? 9.336 5.555 5.113 1 91.44 167 SER A C 1
ATOM 1335 O O . SER A 1 167 ? 10.102 5.398 6.066 1 91.44 167 SER A O 1
ATOM 1337 N N . ILE A 1 168 ? 9.555 5 3.922 1 92.62 168 ILE A N 1
ATOM 1338 C CA . ILE A 1 168 ? 10.773 4.242 3.648 1 92.62 168 ILE A CA 1
ATOM 1339 C C . ILE A 1 168 ? 11.992 5.152 3.799 1 92.62 168 ILE A C 1
ATOM 1341 O O . ILE A 1 168 ? 12.969 4.781 4.445 1 92.62 168 ILE A O 1
ATOM 1345 N N . PHE A 1 169 ? 11.922 6.367 3.26 1 93.5 169 PHE A N 1
ATOM 1346 C CA . PHE A 1 169 ? 13.031 7.301 3.35 1 93.5 169 PHE A CA 1
ATOM 1347 C C . PHE A 1 169 ? 13.25 7.75 4.789 1 93.5 169 PHE A C 1
ATOM 1349 O O . PHE A 1 169 ? 14.391 7.965 5.215 1 93.5 169 PHE A O 1
ATOM 1356 N N . GLU A 1 170 ? 12.125 7.91 5.469 1 92.12 170 GLU A N 1
ATOM 1357 C CA . GLU A 1 170 ? 12.203 8.266 6.879 1 92.12 170 GLU A CA 1
ATOM 1358 C C . GLU A 1 170 ? 12.953 7.203 7.68 1 92.12 170 GLU A C 1
ATOM 1360 O O . GLU A 1 170 ? 13.82 7.527 8.492 1 92.12 170 GLU A O 1
ATOM 1365 N N . VAL A 1 171 ? 12.656 5.957 7.445 1 90.88 171 VAL A N 1
ATOM 1366 C CA . VAL A 1 171 ? 13.289 4.852 8.148 1 90.88 171 VAL A CA 1
ATOM 1367 C C . VAL A 1 171 ? 14.766 4.773 7.77 1 90.88 171 VAL A C 1
ATOM 1369 O O . VAL A 1 171 ? 15.633 4.578 8.633 1 90.88 171 VAL A O 1
ATOM 1372 N N . GLN A 1 172 ? 15.117 4.961 6.492 1 89.88 172 GLN A N 1
ATOM 1373 C CA . GLN A 1 172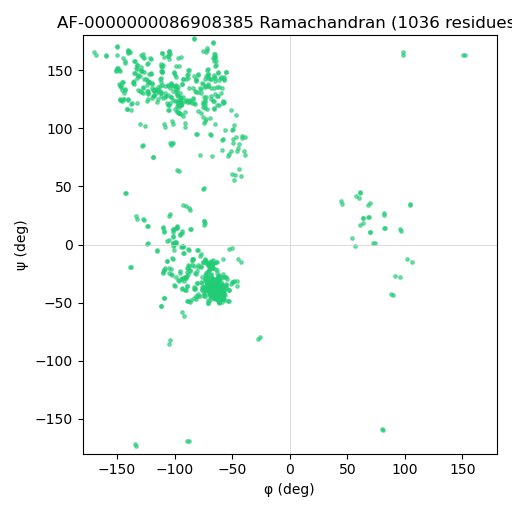 ? 16.484 4.867 6.008 1 89.88 172 GLN A CA 1
ATOM 1374 C C . GLN A 1 172 ? 17.344 6.008 6.555 1 89.88 172 GLN A C 1
ATOM 1376 O O . GLN A 1 172 ? 18.531 5.82 6.848 1 89.88 172 GLN A O 1
ATOM 1381 N N . SER A 1 173 ? 16.703 7.203 6.738 1 90.25 173 SER A N 1
ATOM 1382 C CA . SER A 1 173 ? 17.453 8.375 7.184 1 90.25 173 SER A CA 1
ATOM 1383 C C . SER A 1 173 ? 17.5 8.453 8.703 1 90.25 173 SER A C 1
ATOM 1385 O O . SER A 1 173 ? 18.328 9.164 9.273 1 90.25 173 SER A O 1
ATOM 1387 N N . GLY A 1 174 ? 16.609 7.727 9.375 1 86.12 174 GLY A N 1
ATOM 1388 C CA . GLY A 1 174 ? 16.594 7.719 10.828 1 86.12 174 GLY A CA 1
ATOM 1389 C C . GLY A 1 174 ? 15.609 8.703 11.422 1 86.12 174 GLY A C 1
ATOM 1390 O O . GLY A 1 174 ? 15.742 9.109 12.578 1 86.12 174 GLY A O 1
ATOM 1391 N N . GLY A 1 175 ? 14.688 9.242 10.57 1 86.12 175 GLY A N 1
ATOM 1392 C CA . GLY A 1 175 ? 13.688 10.164 11.07 1 86.12 175 GLY A CA 1
ATOM 1393 C C . GLY A 1 175 ? 13.227 11.172 10.039 1 86.12 175 GLY A C 1
ATOM 1394 O O . GLY A 1 175 ? 13.914 11.406 9.039 1 86.12 175 GLY A O 1
ATOM 1395 N N . MET A 1 176 ? 12.172 11.758 10.273 1 85.06 176 MET A N 1
ATOM 1396 C CA . MET A 1 176 ? 11.586 12.727 9.344 1 85.06 176 MET A CA 1
ATOM 1397 C C . MET A 1 176 ? 12.406 14.008 9.305 1 85.06 176 MET A C 1
ATOM 1399 O O . MET A 1 176 ? 12.445 14.695 8.281 1 85.06 176 MET A O 1
ATOM 1403 N N . ASP A 1 177 ? 13.055 14.281 10.398 1 83.69 177 ASP A N 1
ATOM 1404 C CA . ASP A 1 177 ? 13.836 15.516 10.531 1 83.69 177 ASP A CA 1
ATOM 1405 C C . ASP A 1 177 ? 15.125 15.438 9.719 1 83.69 177 ASP A C 1
ATOM 1407 O O . ASP A 1 177 ? 15.766 16.453 9.469 1 83.69 177 ASP A O 1
ATOM 1411 N N . LYS A 1 178 ? 15.422 14.258 9.289 1 87.81 178 LYS A N 1
ATOM 1412 C CA . LYS A 1 178 ? 16.672 14.078 8.562 1 87.81 178 LYS A CA 1
ATOM 1413 C C . LYS A 1 178 ? 16.438 14 7.055 1 87.81 178 LYS A C 1
ATOM 1415 O O . LYS A 1 178 ? 17.375 13.812 6.277 1 87.81 178 LYS A O 1
ATOM 1420 N N . ILE A 1 179 ? 15.234 14.133 6.691 1 89.75 179 ILE A N 1
ATOM 1421 C CA . ILE A 1 179 ? 14.891 14.125 5.273 1 89.75 179 ILE A CA 1
ATOM 1422 C C . ILE A 1 179 ? 14.859 15.555 4.738 1 89.75 179 ILE A C 1
ATOM 1424 O O . ILE A 1 179 ? 14.336 16.453 5.395 1 89.75 179 ILE A O 1
ATOM 1428 N N . ASP A 1 180 ? 15.391 15.773 3.555 1 91.12 180 ASP A N 1
ATOM 1429 C CA . ASP A 1 180 ? 15.547 17.109 2.992 1 91.12 180 ASP A CA 1
ATOM 1430 C C . ASP A 1 180 ? 14.406 17.438 2.029 1 91.12 180 ASP A C 1
ATOM 1432 O O . ASP A 1 180 ? 14.555 18.281 1.139 1 91.12 180 ASP A O 1
ATOM 1436 N N . PHE A 1 181 ? 13.406 16.719 2.07 1 93.44 181 PHE A N 1
ATOM 1437 C CA . PHE A 1 181 ? 12.266 16.969 1.194 1 93.44 181 PHE A CA 1
ATOM 1438 C C . PHE A 1 181 ? 10.953 16.75 1.934 1 93.44 181 PHE A C 1
ATOM 1440 O O . PHE A 1 181 ? 10.938 16.219 3.047 1 93.44 181 PHE A O 1
ATOM 1447 N N . ILE A 1 182 ? 9.945 17.219 1.38 1 91 182 ILE A N 1
ATOM 1448 C CA . ILE A 1 182 ? 8.617 17 1.934 1 91 182 ILE A CA 1
ATOM 1449 C C . ILE A 1 182 ? 7.816 16.078 1.013 1 91 182 ILE A C 1
ATOM 1451 O O . ILE A 1 182 ? 8.234 15.812 -0.116 1 91 182 ILE A O 1
ATOM 1455 N N . LYS A 1 183 ? 6.742 15.547 1.498 1 90.25 183 LYS A N 1
ATOM 1456 C CA . LYS A 1 183 ? 5.902 14.602 0.77 1 90.25 183 LYS A CA 1
ATOM 1457 C C . LYS A 1 183 ? 5.508 15.156 -0.596 1 90.25 183 LYS A C 1
ATOM 1459 O O . LYS A 1 183 ? 5.492 14.422 -1.588 1 90.25 183 LYS A O 1
ATOM 1464 N N . LYS A 1 184 ? 5.215 16.422 -0.685 1 90.44 184 LYS A N 1
ATOM 1465 C CA . LYS A 1 184 ? 4.781 17.062 -1.922 1 90.44 184 LYS A CA 1
ATOM 1466 C C . LYS A 1 184 ? 5.871 17 -2.986 1 90.44 184 LYS A C 1
ATOM 1468 O O . LYS A 1 184 ? 5.578 16.906 -4.18 1 90.44 184 LYS A O 1
ATOM 1473 N N . ASP A 1 185 ? 7.125 17.094 -2.559 1 93.81 185 ASP A N 1
ATOM 1474 C CA . ASP A 1 185 ? 8.234 17.016 -3.508 1 93.81 185 ASP A CA 1
ATOM 1475 C C . ASP A 1 185 ? 8.281 15.656 -4.195 1 93.81 185 ASP A C 1
ATOM 1477 O O . ASP A 1 185 ? 8.523 15.578 -5.402 1 93.81 185 ASP A O 1
ATOM 1481 N N . ILE A 1 186 ? 8.055 14.609 -3.41 1 92.81 186 ILE A N 1
ATOM 1482 C CA . ILE A 1 186 ? 8.039 13.258 -3.961 1 92.81 186 ILE A CA 1
ATOM 1483 C C . ILE A 1 186 ? 6.848 13.102 -4.906 1 92.81 186 ILE A C 1
ATOM 1485 O O . ILE A 1 186 ? 6.973 12.492 -5.973 1 92.81 186 ILE A O 1
ATOM 1489 N N . TYR A 1 187 ? 5.762 13.656 -4.477 1 91.56 187 TYR A N 1
ATOM 1490 C CA . TYR A 1 187 ? 4.574 13.648 -5.32 1 91.56 187 TYR A CA 1
ATOM 1491 C C . TYR A 1 187 ? 4.848 14.336 -6.652 1 91.56 187 TYR A C 1
ATOM 1493 O O . TYR A 1 187 ? 4.52 13.797 -7.715 1 91.56 187 TYR A O 1
ATOM 1501 N N . ASN A 1 188 ? 5.516 15.492 -6.613 1 90.31 188 ASN A N 1
ATOM 1502 C CA . ASN A 1 188 ? 5.836 16.25 -7.82 1 90.31 188 ASN A CA 1
ATOM 1503 C C . ASN A 1 188 ? 6.801 15.484 -8.719 1 90.31 188 ASN A C 1
ATOM 1505 O O . ASN A 1 188 ? 6.672 15.508 -9.945 1 90.31 188 ASN A O 1
ATOM 1509 N N . LEU A 1 189 ? 7.703 14.914 -8.094 1 91.38 189 LEU A N 1
ATOM 1510 C CA . LEU A 1 189 ? 8.656 14.109 -8.844 1 91.38 189 LEU A CA 1
ATOM 1511 C C . LEU A 1 189 ? 7.949 12.992 -9.602 1 91.38 189 LEU A C 1
ATOM 1513 O O . LEU A 1 189 ? 8.203 12.781 -10.789 1 91.38 189 LEU A O 1
ATOM 1517 N N . GLU A 1 190 ? 7.082 12.32 -8.977 1 87.19 190 GLU A N 1
ATOM 1518 C CA . GLU A 1 190 ? 6.348 11.219 -9.594 1 87.19 190 GLU A CA 1
ATOM 1519 C C . GLU A 1 190 ? 5.441 11.711 -10.711 1 87.19 190 GLU A C 1
ATOM 1521 O O . GLU A 1 190 ? 5.324 11.07 -11.758 1 87.19 190 GLU A O 1
ATOM 1526 N N . CYS A 1 191 ? 4.816 12.828 -10.445 1 84.75 191 CYS A N 1
ATOM 1527 C CA . CYS A 1 191 ? 3.949 13.422 -11.453 1 84.75 191 CYS A CA 1
ATOM 1528 C C . CYS A 1 191 ? 4.742 13.797 -12.703 1 84.75 191 CYS A C 1
ATOM 1530 O O . CYS A 1 191 ? 4.266 13.617 -13.82 1 84.75 191 CYS A O 1
ATOM 1532 N N . SER A 1 192 ? 5.898 14.305 -12.461 1 84.81 192 SER A N 1
ATOM 1533 C CA . SER A 1 192 ? 6.75 14.695 -13.578 1 84.81 192 SER A CA 1
ATOM 1534 C C . SER A 1 192 ? 7.164 13.477 -14.398 1 84.81 192 SER A C 1
ATOM 1536 O O . SER A 1 192 ? 7.152 13.516 -15.633 1 84.81 192 SER A O 1
ATOM 1538 N N . VAL A 1 193 ? 7.477 12.43 -13.734 1 77.56 193 VAL A N 1
ATOM 1539 C CA . VAL A 1 193 ? 7.91 11.203 -14.398 1 77.56 193 VAL A CA 1
ATOM 1540 C C . VAL A 1 193 ? 6.742 10.586 -15.164 1 77.56 193 VAL A C 1
ATOM 1542 O O . VAL A 1 193 ? 6.887 10.203 -16.328 1 77.56 193 VAL A O 1
ATOM 1545 N N . ASN A 1 194 ? 5.594 10.57 -14.57 1 76.25 194 ASN A N 1
ATOM 1546 C CA . ASN A 1 194 ? 4.414 9.945 -15.164 1 76.25 194 ASN A CA 1
ATOM 1547 C C . ASN A 1 194 ? 3.822 10.812 -16.266 1 76.25 194 ASN A C 1
ATOM 1549 O O . ASN A 1 194 ? 3.211 10.289 -17.203 1 76.25 194 ASN A O 1
ATOM 1553 N N . GLY A 1 195 ? 3.867 12.18 -16.062 1 74.69 195 GLY A N 1
ATOM 1554 C CA . GLY A 1 195 ? 3.32 13.109 -17.031 1 74.69 195 GLY A CA 1
ATOM 1555 C C . GLY A 1 195 ? 3.965 12.984 -18.406 1 74.69 195 GLY A C 1
ATOM 1556 O O . GLY A 1 195 ? 3.279 13.055 -19.422 1 74.69 195 GLY A O 1
ATOM 1557 N N . LYS A 1 196 ? 5.164 12.688 -18.5 1 70.94 196 LYS A N 1
ATOM 1558 C CA . LYS A 1 196 ? 5.879 12.531 -19.766 1 70.94 196 LYS A CA 1
ATOM 1559 C C . LYS A 1 196 ? 5.391 11.305 -20.516 1 70.94 196 LYS A C 1
ATOM 1561 O O . LYS A 1 196 ? 5.344 11.312 -21.75 1 70.94 196 LYS A O 1
ATOM 1566 N N . LEU A 1 197 ? 4.887 10.367 -19.859 1 69.81 197 LEU A N 1
ATOM 1567 C CA . LEU A 1 197 ? 4.457 9.109 -20.453 1 69.81 197 LEU A CA 1
ATOM 1568 C C . LEU A 1 197 ? 3.002 9.195 -20.906 1 69.81 197 LEU A C 1
ATOM 1570 O O . LEU A 1 197 ? 2.607 8.531 -21.859 1 69.81 197 LEU A O 1
ATOM 1574 N N . ARG A 1 198 ? 2.174 10.094 -20.328 1 70.31 198 ARG A N 1
ATOM 1575 C CA . ARG A 1 198 ? 0.726 10.148 -20.516 1 70.31 198 ARG A CA 1
ATOM 1576 C C . ARG A 1 198 ? 0.367 10.633 -21.922 1 70.31 198 ARG A C 1
ATOM 1578 O O . ARG A 1 198 ? -0.583 10.141 -22.531 1 70.31 198 ARG A O 1
ATOM 1585 N N . ASN A 1 199 ? 1.089 11.477 -22.531 1 69 199 ASN A N 1
ATOM 1586 C CA . ASN A 1 199 ? 0.708 12.078 -23.812 1 69 199 ASN A CA 1
ATOM 1587 C C . ASN A 1 199 ? 0.926 11.117 -24.969 1 69 199 ASN A C 1
ATOM 1589 O O . ASN A 1 199 ? 0.379 11.312 -26.062 1 69 199 ASN A O 1
ATOM 1593 N N . HIS A 1 200 ? 1.521 10.023 -24.766 1 80.12 200 HIS A N 1
ATOM 1594 C CA . HIS A 1 200 ? 1.847 9.109 -25.859 1 80.12 200 HIS A CA 1
ATOM 1595 C C . HIS A 1 200 ? 1.687 7.656 -25.422 1 80.12 200 HIS A C 1
ATOM 1597 O O . HIS A 1 200 ? 2.467 6.793 -25.828 1 80.12 200 HIS A O 1
ATOM 1603 N N . ASP A 1 201 ? 0.592 7.43 -24.734 1 85.5 201 ASP A N 1
ATOM 1604 C CA . ASP A 1 201 ? 0.486 6.141 -24.062 1 85.5 201 ASP A CA 1
ATOM 1605 C C . ASP A 1 201 ? 0.213 5.016 -25.047 1 85.5 201 ASP A C 1
ATOM 1607 O O . ASP A 1 201 ? 0.878 3.979 -25.016 1 85.5 201 ASP A O 1
ATOM 1611 N N . VAL A 1 202 ? -0.694 5.246 -25.984 1 84.19 202 VAL A N 1
ATOM 1612 C CA . VAL A 1 202 ? -1.068 4.207 -26.938 1 84.19 202 VAL A CA 1
ATOM 1613 C C . VAL A 1 202 ? 0.094 3.939 -27.891 1 84.19 202 VAL A C 1
ATOM 1615 O O . VAL A 1 202 ? 0.372 2.787 -28.234 1 84.19 202 VAL A O 1
ATOM 1618 N N . GLU A 1 203 ? 0.733 5.004 -28.234 1 86.75 203 GLU A N 1
ATOM 1619 C CA . GLU A 1 203 ? 1.891 4.871 -29.109 1 86.75 203 GLU A CA 1
ATOM 1620 C C . GLU A 1 203 ? 3.018 4.102 -28.438 1 86.75 203 GLU A C 1
ATOM 1622 O O . GLU A 1 203 ? 3.682 3.277 -29.062 1 86.75 203 GLU A O 1
ATOM 1627 N N . LEU A 1 204 ? 3.109 4.371 -27.281 1 88.38 204 LEU A N 1
ATOM 1628 C CA . LEU A 1 204 ? 4.152 3.691 -26.531 1 88.38 204 LEU A CA 1
ATOM 1629 C C . LEU A 1 204 ? 3.859 2.199 -26.422 1 88.38 204 LEU A C 1
ATOM 1631 O O . LEU A 1 204 ? 4.766 1.373 -26.547 1 88.38 204 LEU A O 1
ATOM 1635 N N . VAL A 1 205 ? 2.652 1.891 -26.219 1 90.56 205 VAL A N 1
ATOM 1636 C CA . VAL A 1 205 ? 2.252 0.492 -26.109 1 90.56 205 VAL A CA 1
ATOM 1637 C C . VAL A 1 205 ? 2.469 -0.211 -27.453 1 90.56 205 VAL A C 1
ATOM 1639 O O . VAL A 1 205 ? 3.004 -1.321 -27.5 1 90.56 205 VAL A O 1
ATOM 1642 N N . THR A 1 206 ? 2.047 0.474 -28.469 1 90.88 206 THR A N 1
ATOM 1643 C CA . THR A 1 206 ? 2.205 -0.097 -29.797 1 90.88 206 THR A CA 1
ATOM 1644 C C . THR A 1 206 ? 3.68 -0.337 -30.109 1 90.88 206 THR A C 1
ATOM 1646 O O . THR A 1 206 ? 4.043 -1.388 -30.641 1 90.88 206 THR A O 1
ATOM 1649 N N . GLU A 1 207 ? 4.453 0.6 -29.719 1 91 207 GLU A N 1
ATOM 1650 C CA . GLU A 1 207 ? 5.891 0.466 -29.938 1 91 207 GLU A CA 1
ATOM 1651 C C . GLU A 1 207 ? 6.469 -0.668 -29.094 1 91 207 GLU A C 1
ATOM 1653 O O . GLU A 1 207 ? 7.32 -1.424 -29.562 1 91 207 GLU A O 1
ATOM 1658 N N . TYR A 1 208 ? 6.035 -0.731 -27.984 1 91.81 208 TYR A N 1
ATOM 1659 C CA . TYR A 1 208 ? 6.516 -1.773 -27.078 1 91.81 208 TYR A CA 1
ATOM 1660 C C . TYR A 1 208 ? 6.152 -3.158 -27.609 1 91.81 208 TYR A C 1
ATOM 1662 O O . TYR A 1 208 ? 6.98 -4.07 -27.594 1 91.81 208 TYR A O 1
ATOM 1670 N N . PHE A 1 209 ? 4.953 -3.344 -28.078 1 93.31 209 PHE A N 1
ATOM 1671 C CA . PHE A 1 209 ? 4.508 -4.629 -28.609 1 93.31 209 PHE A CA 1
ATOM 1672 C C . PHE A 1 209 ? 5.266 -4.988 -29.875 1 93.31 209 PHE A C 1
ATOM 1674 O O . PHE A 1 209 ? 5.68 -6.137 -30.047 1 93.31 209 PHE A O 1
ATOM 1681 N N . MET A 1 210 ? 5.516 -4.008 -30.641 1 92.06 210 MET A N 1
ATOM 1682 C CA . MET A 1 210 ? 6.148 -4.246 -31.938 1 92.06 210 MET A CA 1
ATOM 1683 C C . MET A 1 210 ? 7.656 -4.41 -31.781 1 92.06 210 MET A C 1
ATOM 1685 O O . MET A 1 210 ? 8.234 -5.355 -32.312 1 92.06 210 MET A O 1
ATOM 1689 N N . ALA A 1 211 ? 8.234 -3.533 -30.984 1 90.38 211 ALA A N 1
ATOM 1690 C CA . ALA A 1 211 ? 9.695 -3.445 -30.938 1 90.38 211 ALA A CA 1
ATOM 1691 C C . ALA A 1 211 ? 10.273 -4.371 -29.875 1 90.38 211 ALA A C 1
ATOM 1693 O O . ALA A 1 211 ? 11.383 -4.891 -30.031 1 90.38 211 ALA A O 1
ATOM 1694 N N . GLU A 1 212 ? 9.555 -4.602 -28.906 1 86.94 212 GLU A N 1
ATOM 1695 C CA . GLU A 1 212 ? 10.148 -5.352 -27.812 1 86.94 212 GLU A CA 1
ATOM 1696 C C . GLU A 1 212 ? 9.57 -6.762 -27.719 1 86.94 212 GLU A C 1
ATOM 1698 O O . GLU A 1 212 ? 10.312 -7.742 -27.703 1 86.94 212 GLU A O 1
ATOM 1703 N N . GLN A 1 213 ? 8.273 -6.863 -27.797 1 88.94 213 GLN A N 1
ATOM 1704 C CA . GLN A 1 213 ? 7.664 -8.172 -27.578 1 88.94 213 GLN A CA 1
ATOM 1705 C C . GLN A 1 213 ? 7.727 -9.023 -28.844 1 88.94 213 GLN A C 1
ATOM 1707 O O . GLN A 1 213 ? 8.18 -10.172 -28.797 1 88.94 213 GLN A O 1
ATOM 1712 N N . LYS A 1 214 ? 7.375 -8.453 -29.906 1 88.69 214 LYS A N 1
ATOM 1713 C CA . LYS A 1 214 ? 7.332 -9.203 -31.156 1 88.69 214 LYS A CA 1
ATOM 1714 C C . LYS A 1 214 ? 8.734 -9.523 -31.672 1 88.69 214 LYS A C 1
ATOM 1716 O O . LYS A 1 214 ? 8.969 -10.586 -32.25 1 88.69 214 LYS A O 1
ATOM 1721 N N . LYS A 1 215 ? 9.625 -8.656 -31.391 1 86.88 215 LYS A N 1
ATOM 1722 C CA . LYS A 1 215 ? 11.008 -8.891 -31.812 1 86.88 215 LYS A CA 1
ATOM 1723 C C . LYS A 1 215 ? 11.648 -9.992 -30.969 1 86.88 215 LYS A C 1
ATOM 1725 O O . LYS A 1 215 ? 12.43 -10.797 -31.484 1 86.88 215 LYS A O 1
ATOM 1730 N N . LYS A 1 216 ? 11.336 -10.016 -29.75 1 86 216 LYS A N 1
ATOM 1731 C CA . LYS A 1 216 ? 11.867 -11.039 -28.875 1 86 216 LYS A CA 1
ATOM 1732 C C . LYS A 1 216 ? 11.289 -12.414 -29.203 1 86 216 LYS A C 1
ATOM 1734 O O . LYS A 1 216 ? 12.016 -13.414 -29.203 1 86 216 LYS A O 1
ATOM 1739 N N . ASN A 1 217 ? 9.977 -12.383 -29.453 1 89.31 217 ASN A N 1
ATOM 1740 C CA . ASN A 1 217 ? 9.289 -13.617 -29.812 1 89.31 217 ASN A CA 1
ATOM 1741 C C . ASN A 1 217 ? 8.227 -13.375 -30.891 1 89.31 217 ASN A C 1
ATOM 1743 O O . ASN A 1 217 ? 7.191 -12.766 -30.609 1 89.31 217 ASN A O 1
ATOM 1747 N N . GLU A 1 218 ? 8.398 -13.93 -31.938 1 88.31 218 GLU A N 1
ATOM 1748 C CA . GLU A 1 218 ? 7.527 -13.711 -33.094 1 88.31 218 GLU A CA 1
ATOM 1749 C C . GLU A 1 218 ? 6.129 -14.266 -32.844 1 88.31 218 GLU A C 1
ATOM 1751 O O . GLU A 1 218 ? 5.164 -13.859 -33.5 1 88.31 218 GLU A O 1
ATOM 1756 N N . ALA A 1 219 ? 6.062 -15.086 -31.922 1 91.69 219 ALA A N 1
ATOM 1757 C CA . ALA A 1 219 ? 4.77 -15.711 -31.656 1 91.69 219 ALA A CA 1
ATOM 1758 C C . ALA A 1 219 ? 3.857 -14.781 -30.859 1 91.69 219 ALA A C 1
ATOM 1760 O O . ALA A 1 219 ? 2.674 -15.07 -30.672 1 91.69 219 ALA A O 1
ATOM 1761 N N . PHE A 1 220 ? 4.402 -13.664 -30.484 1 94.94 220 PHE A N 1
ATOM 1762 C CA . PHE A 1 220 ? 3.598 -12.672 -29.781 1 94.94 220 PHE A CA 1
ATOM 1763 C C . PHE A 1 220 ? 2.52 -12.102 -30.688 1 94.94 220 PHE A C 1
ATOM 1765 O O . PHE A 1 220 ? 2.818 -11.625 -31.781 1 94.94 220 PHE A O 1
ATOM 1772 N N . TYR A 1 221 ? 1.28 -12.203 -30.281 1 95.81 221 TYR A N 1
ATOM 1773 C CA . TYR A 1 221 ? 0.152 -11.734 -31.078 1 95.81 221 TYR A CA 1
ATOM 1774 C C . TYR A 1 221 ? -0.506 -10.523 -30.422 1 95.81 221 TYR A C 1
ATOM 1776 O O . TYR A 1 221 ? -0.735 -10.508 -29.219 1 95.81 221 TYR A O 1
ATOM 1784 N N . PHE A 1 222 ? -0.728 -9.484 -31.234 1 95.69 222 PHE A N 1
ATOM 1785 C CA . PHE A 1 222 ? -1.47 -8.344 -30.703 1 95.69 222 PHE A CA 1
ATOM 1786 C C . PHE A 1 222 ? -2.258 -7.648 -31.797 1 95.69 222 PHE A C 1
ATOM 1788 O O . PHE A 1 222 ? -1.952 -7.805 -33 1 95.69 222 PHE A O 1
ATOM 1795 N N . LYS A 1 223 ? -3.312 -7.047 -31.469 1 95.06 223 LYS A N 1
ATOM 1796 C CA . LYS A 1 223 ? -4.141 -6.223 -32.344 1 95.06 223 LYS A CA 1
ATOM 1797 C C . LYS A 1 223 ? -4.656 -4.988 -31.609 1 95.06 223 LYS A C 1
ATOM 1799 O O . LYS A 1 223 ? -5.207 -5.094 -30.516 1 95.06 223 LYS A O 1
ATOM 1804 N N . ILE A 1 224 ? -4.395 -3.824 -32.156 1 92.5 224 ILE A N 1
ATOM 1805 C CA . ILE A 1 224 ? -4.867 -2.562 -31.609 1 92.5 224 ILE A CA 1
ATOM 1806 C C . ILE A 1 224 ? -5.789 -1.866 -32.594 1 92.5 224 ILE A C 1
ATOM 1808 O O . ILE A 1 224 ? -5.469 -1.771 -33.781 1 92.5 224 ILE A O 1
ATOM 1812 N N . GLU A 1 225 ? -6.926 -1.512 -32.094 1 88.88 225 GLU A N 1
ATOM 1813 C CA . GLU A 1 225 ? -7.875 -0.826 -32.969 1 88.88 225 GLU A CA 1
ATOM 1814 C C . GLU A 1 225 ? -8.352 0.482 -32.344 1 88.88 225 GLU A C 1
ATOM 1816 O O . GLU A 1 225 ? -8.562 0.555 -31.141 1 88.88 225 GLU A O 1
ATOM 1821 N N . GLY A 1 226 ? -8.406 1.538 -33.094 1 81.19 226 GLY A N 1
ATOM 1822 C CA . GLY A 1 226 ? -8.961 2.82 -32.656 1 81.19 226 GLY A CA 1
ATOM 1823 C C . GLY A 1 226 ? -10.391 3.02 -33.125 1 81.19 226 GLY A C 1
ATOM 1824 O O . GLY A 1 226 ? -10.906 2.264 -33.938 1 81.19 226 GLY A O 1
ATOM 1825 N N . ASP A 1 227 ? -11.305 3.857 -32.406 1 66.88 227 ASP A N 1
ATOM 1826 C CA . ASP A 1 227 ? -12.695 4.094 -32.75 1 66.88 227 ASP A CA 1
ATOM 1827 C C . ASP A 1 227 ? -12.805 5.016 -33.969 1 66.88 227 ASP A C 1
ATOM 1829 O O . ASP A 1 227 ? -13.906 5.395 -34.375 1 66.88 227 ASP A O 1
ATOM 1833 N N . GLY A 1 228 ? -11.891 5.211 -34.75 1 59.75 228 GLY A N 1
ATOM 1834 C CA . GLY A 1 228 ? -11.992 6.098 -35.906 1 59.75 228 GLY A CA 1
ATOM 1835 C C . GLY A 1 228 ? -11.609 7.531 -35.594 1 59.75 228 GLY A C 1
ATOM 1836 O O . GLY A 1 228 ? -11.133 8.258 -36.469 1 59.75 228 GLY A O 1
ATOM 1837 N N . GLU A 1 229 ? -12.062 8.031 -34.469 1 59.5 229 GLU A N 1
ATOM 1838 C CA . GLU A 1 229 ? -11.781 9.422 -34.125 1 59.5 229 GLU A CA 1
ATOM 1839 C C . GLU A 1 229 ? -10.484 9.539 -33.344 1 59.5 229 GLU A C 1
ATOM 1841 O O . GLU A 1 229 ? -10.391 10.352 -32.406 1 59.5 229 GLU A O 1
ATOM 1846 N N . ASP A 1 230 ? -9.562 8.703 -33.625 1 59.34 230 ASP A N 1
ATOM 1847 C CA . ASP A 1 230 ? -8.211 8.766 -33.062 1 59.34 230 ASP A CA 1
ATOM 1848 C C . ASP A 1 230 ? -8.211 8.422 -31.578 1 59.34 230 ASP A C 1
ATOM 1850 O O . ASP A 1 230 ? -7.383 8.938 -30.828 1 59.34 230 ASP A O 1
ATOM 1854 N N . LYS A 1 231 ? -9.359 7.934 -31.156 1 72.88 231 LYS A N 1
ATOM 1855 C CA . LYS A 1 231 ? -9.367 7.516 -29.75 1 72.88 231 LYS A CA 1
ATOM 1856 C C . LYS A 1 231 ? -9.148 6.012 -29.625 1 72.88 231 LYS A C 1
ATOM 1858 O O . LYS A 1 231 ? -9.641 5.238 -30.453 1 72.88 231 LYS A O 1
ATOM 1863 N N . PHE A 1 232 ? -8.297 5.695 -28.766 1 81.44 232 PHE A N 1
ATOM 1864 C CA . PHE A 1 232 ? -8.008 4.305 -28.438 1 81.44 232 PHE A CA 1
ATOM 1865 C C . PHE A 1 232 ? -9.266 3.574 -27.984 1 81.44 232 PHE A C 1
ATOM 1867 O O . PHE A 1 232 ? -10.016 4.078 -27.156 1 81.44 232 PHE A O 1
ATOM 1874 N N . SER A 1 233 ? -9.586 2.48 -28.688 1 82.56 233 SER A N 1
ATOM 1875 C CA . SER A 1 233 ? -10.852 1.803 -28.406 1 82.56 233 SER A CA 1
ATOM 1876 C C . SER A 1 233 ? -10.609 0.43 -27.781 1 82.56 233 SER A C 1
ATOM 1878 O O . SER A 1 233 ? -11.234 0.08 -26.781 1 82.56 233 SER A O 1
ATOM 1880 N N . ARG A 1 234 ? -9.797 -0.365 -28.453 1 91.81 234 ARG A N 1
ATOM 1881 C CA . ARG A 1 234 ? -9.617 -1.727 -27.969 1 91.81 234 ARG A CA 1
ATOM 1882 C C . ARG A 1 234 ? -8.234 -2.268 -28.328 1 91.81 234 ARG A C 1
ATOM 1884 O O . ARG A 1 234 ? -7.641 -1.845 -29.312 1 91.81 234 ARG A O 1
ATOM 1891 N N . CYS A 1 235 ? -7.738 -3.15 -27.469 1 94.19 235 CYS A N 1
ATOM 1892 C CA . CYS A 1 235 ? -6.422 -3.762 -27.609 1 94.19 235 CYS A CA 1
ATOM 1893 C C . CYS A 1 235 ? -6.438 -5.211 -27.141 1 94.19 235 CYS A C 1
ATOM 1895 O O . CYS A 1 235 ? -6.941 -5.508 -26.062 1 94.19 235 CYS A O 1
ATOM 1897 N N . PHE A 1 236 ? -5.988 -6.148 -28.047 1 96.56 236 PHE A N 1
ATOM 1898 C CA . PHE A 1 236 ? -5.879 -7.566 -27.719 1 96.56 236 PHE A CA 1
ATOM 1899 C C . PHE A 1 236 ? -4.43 -8.031 -27.828 1 96.56 236 PHE A C 1
ATOM 1901 O O . PHE A 1 236 ? -3.719 -7.66 -28.766 1 96.56 236 PHE A O 1
ATOM 1908 N N . TRP A 1 237 ? -3.957 -8.781 -26.781 1 96.5 237 TRP A N 1
ATOM 1909 C CA . TRP A 1 237 ? -2.611 -9.328 -26.922 1 96.5 237 TRP A CA 1
ATOM 1910 C C . TRP A 1 237 ? -2.49 -10.664 -26.203 1 96.5 237 TRP A C 1
ATOM 1912 O O . TRP A 1 237 ? -3.246 -10.945 -25.266 1 96.5 237 TRP A O 1
ATOM 1922 N N . ALA A 1 238 ? -1.693 -11.547 -26.625 1 95.94 238 ALA A N 1
ATOM 1923 C CA . ALA A 1 238 ? -1.347 -12.852 -26.062 1 95.94 238 ALA A CA 1
ATOM 1924 C C . ALA A 1 238 ? 0.108 -13.211 -26.359 1 95.94 238 ALA A C 1
ATOM 1926 O O . ALA A 1 238 ? 0.54 -13.172 -27.516 1 95.94 238 ALA A O 1
ATOM 1927 N N . ASP A 1 239 ? 0.866 -13.5 -25.359 1 93.56 239 ASP A N 1
ATOM 1928 C CA . ASP A 1 239 ? 2.273 -13.82 -25.578 1 93.56 239 ASP A CA 1
ATOM 1929 C C . ASP A 1 239 ? 2.449 -15.289 -25.969 1 93.56 239 ASP A C 1
ATOM 1931 O O . ASP A 1 239 ? 1.483 -16.047 -25.969 1 93.56 239 ASP A O 1
ATOM 1935 N N . ALA A 1 240 ? 3.645 -15.68 -26.234 1 92.31 240 ALA A N 1
ATOM 1936 C CA . ALA A 1 240 ? 3.947 -17.016 -26.734 1 92.31 240 ALA A CA 1
ATOM 1937 C C . ALA A 1 240 ? 3.65 -18.078 -25.672 1 92.31 240 ALA A C 1
ATOM 1939 O O . ALA A 1 240 ? 3.117 -19.141 -25.984 1 92.31 240 ALA A O 1
ATOM 1940 N N . THR A 1 241 ? 3.945 -17.781 -24.484 1 92.38 241 THR A N 1
ATOM 1941 C CA . THR A 1 241 ? 3.717 -18.719 -23.391 1 92.38 241 THR A CA 1
ATOM 1942 C C . THR A 1 241 ? 2.225 -18.984 -23.203 1 92.38 241 THR A C 1
ATOM 1944 O O . THR A 1 241 ? 1.808 -20.109 -22.969 1 92.38 241 THR A O 1
ATOM 1947 N N . SER A 1 242 ? 1.466 -17.969 -23.312 1 94.25 242 SER A N 1
ATOM 1948 C CA . SER A 1 242 ? 0.018 -18.078 -23.172 1 94.25 242 SER A CA 1
ATOM 1949 C C . SER A 1 242 ? -0.587 -18.875 -24.312 1 94.25 242 SER A C 1
ATOM 1951 O O . SER A 1 242 ? -1.475 -19.703 -24.094 1 94.25 242 SER A O 1
ATOM 1953 N N . ARG A 1 243 ? -0.109 -18.656 -25.469 1 94.44 243 ARG A N 1
ATOM 1954 C CA . ARG A 1 243 ? -0.604 -19.375 -26.641 1 94.44 243 ARG A CA 1
ATOM 1955 C C . ARG A 1 243 ? -0.273 -20.859 -26.547 1 94.44 243 ARG A C 1
ATOM 1957 O O . ARG A 1 243 ? -1.103 -21.703 -26.891 1 94.44 243 ARG A O 1
ATOM 1964 N N . ARG A 1 244 ? 0.904 -21.125 -26.062 1 92.44 244 ARG A N 1
ATOM 1965 C CA . ARG A 1 244 ? 1.287 -22.516 -25.859 1 92.44 244 ARG A CA 1
ATOM 1966 C C . ARG A 1 244 ? 0.427 -23.156 -24.766 1 92.44 244 ARG A C 1
ATOM 1968 O O . ARG A 1 244 ? 0.045 -24.328 -24.891 1 92.44 244 ARG A O 1
ATOM 1975 N N . ALA A 1 245 ? 0.19 -22.406 -23.781 1 93.44 245 ALA A N 1
ATOM 1976 C CA . ALA A 1 245 ? -0.638 -22.906 -22.688 1 93.44 245 ALA A CA 1
ATOM 1977 C C . ALA A 1 245 ? -2.043 -23.25 -23.172 1 93.44 245 ALA A C 1
ATOM 1979 O O . ALA A 1 245 ? -2.645 -24.219 -22.703 1 93.44 245 ALA A O 1
ATOM 1980 N N . TYR A 1 246 ? -2.523 -22.453 -24.062 1 94.75 246 TYR A N 1
ATOM 1981 C CA . TYR A 1 246 ? -3.859 -22.719 -24.578 1 94.75 246 TYR A CA 1
ATOM 1982 C C . TYR A 1 246 ? -3.9 -24.031 -25.344 1 94.75 246 TYR A C 1
ATOM 1984 O O . TYR A 1 246 ? -4.906 -24.75 -25.297 1 94.75 246 TYR A O 1
ATOM 1992 N N . ARG A 1 247 ? -2.83 -24.375 -25.984 1 91.31 247 ARG A N 1
ATOM 1993 C CA . ARG A 1 247 ? -2.756 -25.641 -26.734 1 91.31 247 ARG A CA 1
ATOM 1994 C C . ARG A 1 247 ? -2.822 -26.828 -25.781 1 91.31 247 ARG A C 1
ATOM 1996 O O . ARG A 1 247 ? -3.408 -27.859 -26.125 1 91.31 247 ARG A O 1
ATOM 2003 N N . LEU A 1 248 ? -2.348 -26.609 -24.641 1 89.5 248 LEU A N 1
ATOM 2004 C CA . LEU A 1 248 ? -2.258 -27.703 -23.672 1 89.5 248 LEU A CA 1
ATOM 2005 C C . LEU A 1 248 ? -3.482 -27.734 -22.766 1 89.5 248 LEU A C 1
ATOM 2007 O O . LEU A 1 248 ? -3.975 -28.812 -22.422 1 89.5 248 LEU A O 1
ATOM 2011 N N . TYR A 1 249 ? -3.953 -26.516 -22.422 1 87.62 249 TYR A N 1
ATOM 2012 C CA . TYR A 1 249 ? -4.961 -26.438 -21.375 1 87.62 249 TYR A CA 1
ATOM 2013 C C . TYR A 1 249 ? -6.172 -25.641 -21.844 1 87.62 249 TYR A C 1
ATOM 2015 O O . TYR A 1 249 ? -6.934 -25.109 -21.031 1 87.62 249 TYR A O 1
ATOM 2023 N N . GLY A 1 250 ? -6.457 -25.469 -23.016 1 85.12 250 GLY A N 1
ATOM 2024 C CA . GLY A 1 250 ? -7.438 -24.531 -23.547 1 85.12 250 GLY A CA 1
ATOM 2025 C C . GLY A 1 250 ? -8.844 -25.094 -23.594 1 85.12 250 GLY A C 1
ATOM 2026 O O . GLY A 1 250 ? -9.742 -24.5 -24.203 1 85.12 250 GLY A O 1
ATOM 2027 N N . ASP A 1 251 ? -9.109 -26.203 -22.938 1 88 251 ASP A N 1
ATOM 2028 C CA . ASP A 1 251 ? -10.43 -26.828 -22.969 1 88 251 ASP A CA 1
ATOM 2029 C C . ASP A 1 251 ? -11.453 -25.953 -22.234 1 88 251 ASP A C 1
ATOM 2031 O O . ASP A 1 251 ? -12.594 -25.812 -22.688 1 88 251 ASP A O 1
ATOM 2035 N N . VAL A 1 252 ? -10.992 -25.469 -21.172 1 90.81 252 VAL A N 1
ATOM 2036 C CA . VAL A 1 252 ? -11.875 -24.625 -20.375 1 90.81 252 VAL A CA 1
ATOM 2037 C C . VAL A 1 252 ? -11.242 -23.25 -20.156 1 90.81 252 VAL A C 1
ATOM 2039 O O . VAL A 1 252 ? -10.078 -23.156 -19.766 1 90.81 252 VAL A O 1
ATOM 2042 N N . VAL A 1 253 ? -12.039 -22.25 -20.453 1 92.19 253 VAL A N 1
ATOM 2043 C CA . VAL A 1 253 ? -11.539 -20.891 -20.25 1 92.19 253 VAL A CA 1
ATOM 2044 C C . VAL A 1 253 ? -12.547 -20.078 -19.422 1 92.19 253 VAL A C 1
ATOM 2046 O O . VAL A 1 253 ? -13.734 -20.391 -19.406 1 92.19 253 VAL A O 1
ATOM 2049 N N . VAL A 1 254 ? -12.039 -19.188 -18.703 1 91 254 VAL A N 1
ATOM 2050 C CA . VAL A 1 254 ? -12.867 -18.281 -17.906 1 91 254 VAL A CA 1
ATOM 2051 C C . VAL A 1 254 ? -12.664 -16.844 -18.359 1 91 254 VAL A C 1
ATOM 2053 O O . VAL A 1 254 ? -11.531 -16.438 -18.656 1 91 254 VAL A O 1
ATOM 2056 N N . PHE A 1 255 ? -13.711 -16.234 -18.531 1 90.25 255 PHE A N 1
ATOM 2057 C CA . PHE A 1 255 ? -13.672 -14.844 -18.969 1 90.25 255 PHE A CA 1
ATOM 2058 C C . PHE A 1 255 ? -14.414 -13.945 -17.984 1 90.25 255 PHE A C 1
ATOM 2060 O O . PHE A 1 255 ? -15.57 -14.211 -17.656 1 90.25 255 PHE A O 1
ATOM 2067 N N . ASP A 1 256 ? -13.703 -12.945 -17.516 1 85.62 256 ASP A N 1
ATOM 2068 C CA . ASP A 1 256 ? -14.305 -11.961 -16.609 1 85.62 256 ASP A CA 1
ATOM 2069 C C . ASP A 1 256 ? -13.688 -10.586 -16.812 1 85.62 256 ASP A C 1
ATOM 2071 O O . ASP A 1 256 ? -12.477 -10.469 -17.047 1 85.62 256 ASP A O 1
ATOM 2075 N N . THR A 1 257 ? -14.562 -9.617 -16.828 1 87 257 THR A N 1
ATOM 2076 C CA . THR A 1 257 ? -14.062 -8.258 -17 1 87 257 THR A CA 1
ATOM 2077 C C . THR A 1 257 ? -13.758 -7.621 -15.641 1 87 257 THR A C 1
ATOM 2079 O O . THR A 1 257 ? -14.445 -7.898 -14.648 1 87 257 THR A O 1
ATOM 2082 N N . THR A 1 258 ? -12.758 -6.895 -15.609 1 84 258 THR A N 1
ATOM 2083 C CA . THR A 1 258 ? -12.359 -6.191 -14.398 1 84 258 THR A CA 1
ATOM 2084 C C . THR A 1 258 ? -12.297 -4.688 -14.641 1 84 258 THR A C 1
ATOM 2086 O O . THR A 1 258 ? -11.781 -4.238 -15.672 1 84 258 THR A O 1
ATOM 2089 N N . PHE A 1 259 ? -12.797 -3.969 -13.594 1 80.31 259 PHE A N 1
ATOM 2090 C CA . PHE A 1 259 ? -12.828 -2.514 -13.703 1 80.31 259 PHE A CA 1
ATOM 2091 C C . PHE A 1 259 ? -11.719 -1.886 -12.859 1 80.31 259 PHE A C 1
ATOM 2093 O O . PHE A 1 259 ? -11.062 -2.572 -12.078 1 80.31 259 PHE A O 1
ATOM 2100 N N . ASN A 1 260 ? -11.469 -0.6 -13.086 1 80.44 260 ASN A N 1
ATOM 2101 C CA . ASN A 1 260 ? -10.562 0.213 -12.281 1 80.44 260 ASN A CA 1
ATOM 2102 C C . ASN A 1 260 ? -9.141 -0.333 -12.32 1 80.44 260 ASN A C 1
ATOM 2104 O O . ASN A 1 260 ? -8.5 -0.485 -11.273 1 80.44 260 ASN A O 1
ATOM 2108 N N . THR A 1 261 ? -8.719 -0.671 -13.547 1 83.88 261 THR A N 1
ATOM 2109 C CA . THR A 1 261 ? -7.383 -1.247 -13.695 1 83.88 261 THR A CA 1
ATOM 2110 C C . THR A 1 261 ? -6.422 -0.24 -14.32 1 83.88 261 THR A C 1
ATOM 2112 O O . THR A 1 261 ? -5.203 -0.419 -14.258 1 83.88 261 THR A O 1
ATOM 2115 N N . ASN A 1 262 ? -6.969 0.785 -14.867 1 83.94 262 ASN A N 1
ATOM 2116 C CA . ASN A 1 262 ? -6.16 1.809 -15.516 1 83.94 262 ASN A CA 1
ATOM 2117 C C . ASN A 1 262 ? -6.812 3.184 -15.43 1 83.94 262 ASN A C 1
ATOM 2119 O O . ASN A 1 262 ? -7.98 3.297 -15.055 1 83.94 262 ASN A O 1
ATOM 2123 N N . ARG A 1 263 ? -6.121 4.199 -15.797 1 84.88 263 ARG A N 1
ATOM 2124 C CA . ARG A 1 263 ? -6.555 5.578 -15.602 1 84.88 263 ARG A CA 1
ATOM 2125 C C . ARG A 1 263 ? -7.609 5.973 -16.625 1 84.88 263 ARG A C 1
ATOM 2127 O O . ARG A 1 263 ? -8.312 6.969 -16.453 1 84.88 263 ARG A O 1
ATOM 2134 N N . TYR A 1 264 ? -7.688 5.258 -17.703 1 84.88 264 TYR A N 1
ATOM 2135 C CA . TYR A 1 264 ? -8.57 5.625 -18.812 1 84.88 264 TYR A CA 1
ATOM 2136 C C . TYR A 1 264 ? -9.922 4.93 -18.672 1 84.88 264 TYR A C 1
ATOM 2138 O O . TYR A 1 264 ? -10.758 5.008 -19.578 1 84.88 264 TYR A O 1
ATOM 2146 N N . ASP A 1 265 ? -10.078 4.125 -17.641 1 88.12 265 ASP A N 1
ATOM 2147 C CA . ASP A 1 265 ? -11.32 3.422 -17.344 1 88.12 265 ASP A CA 1
ATOM 2148 C C . ASP A 1 265 ? -11.625 2.357 -18.391 1 88.12 265 ASP A C 1
ATOM 2150 O O . ASP A 1 265 ? -12.781 2.15 -18.75 1 88.12 265 ASP A O 1
ATOM 2154 N N . LEU A 1 266 ? -10.57 1.94 -19.031 1 90.69 266 LEU A N 1
ATOM 2155 C CA . LEU A 1 266 ? -10.727 0.797 -19.922 1 90.69 266 LEU A CA 1
ATOM 2156 C C . LEU A 1 266 ? -10.992 -0.478 -19.125 1 90.69 266 LEU A C 1
ATOM 2158 O O . LEU A 1 266 ? -10.438 -0.669 -18.047 1 90.69 266 LEU A O 1
ATOM 2162 N N . LYS A 1 267 ? -11.836 -1.289 -19.688 1 92.62 267 LYS A N 1
ATOM 2163 C CA . LYS A 1 267 ? -12.117 -2.572 -19.062 1 92.62 267 LYS A CA 1
ATOM 2164 C C . LYS A 1 267 ? -11.055 -3.607 -19.406 1 92.62 267 LYS A C 1
ATOM 2166 O O . LYS A 1 267 ? -10.766 -3.828 -20.594 1 92.62 267 LYS A O 1
ATOM 2171 N N . PHE A 1 268 ? -10.461 -4.094 -18.406 1 93.75 268 PHE A N 1
ATOM 2172 C CA . PHE A 1 268 ? -9.508 -5.18 -18.594 1 93.75 268 PHE A CA 1
ATOM 2173 C C . PHE A 1 268 ? -10.203 -6.531 -18.578 1 93.75 268 PHE A C 1
ATOM 2175 O O . PHE A 1 268 ? -10.914 -6.859 -17.625 1 93.75 268 PHE A O 1
ATOM 2182 N N . ALA A 1 269 ? -10 -7.242 -19.625 1 91.44 269 ALA A N 1
ATOM 2183 C CA . ALA A 1 269 ? -10.719 -8.508 -19.812 1 91.44 269 ALA A CA 1
ATOM 2184 C C . ALA A 1 269 ? -9.742 -9.648 -20.094 1 91.44 269 ALA A C 1
ATOM 2186 O O . ALA A 1 269 ? -9.555 -10.039 -21.25 1 91.44 269 ALA A O 1
ATOM 2187 N N . PRO A 1 270 ? -9.203 -10.25 -19.062 1 92.75 270 PRO A N 1
ATOM 2188 C CA . PRO A 1 270 ? -8.328 -11.406 -19.281 1 92.75 270 PRO A CA 1
ATOM 2189 C C . PRO A 1 270 ? -9.102 -12.703 -19.5 1 92.75 270 PRO A C 1
ATOM 2191 O O . PRO A 1 270 ? -10.164 -12.898 -18.906 1 92.75 270 PRO A O 1
ATOM 2194 N N . ILE A 1 271 ? -8.633 -13.5 -20.359 1 93.31 271 ILE A N 1
ATOM 2195 C CA . ILE A 1 271 ? -9.102 -14.875 -20.516 1 93.31 271 ILE A CA 1
ATOM 2196 C C . ILE A 1 271 ? -8.18 -15.828 -19.766 1 93.31 271 ILE A C 1
ATOM 2198 O O . ILE A 1 271 ? -6.977 -15.867 -20.016 1 93.31 271 ILE A O 1
ATOM 2202 N N . LEU A 1 272 ? -8.789 -16.5 -18.859 1 92.38 272 LEU A N 1
ATOM 2203 C CA . LEU A 1 272 ? -7.992 -17.312 -17.953 1 92.38 272 LEU A CA 1
ATOM 2204 C C . LEU A 1 272 ? -8.203 -18.797 -18.219 1 92.38 272 LEU A C 1
ATOM 2206 O O . LEU A 1 272 ? -9.219 -19.188 -18.781 1 92.38 272 LEU A O 1
ATOM 2210 N N . GLY A 1 273 ? -7.223 -19.562 -17.875 1 91.19 273 GLY A N 1
ATOM 2211 C CA . GLY A 1 273 ? -7.281 -21.016 -17.859 1 91.19 273 GLY A CA 1
ATOM 2212 C C . GLY A 1 273 ? -6.695 -21.625 -16.609 1 91.19 273 GLY A C 1
ATOM 2213 O O . GLY A 1 273 ? -6.492 -20.922 -15.609 1 91.19 273 GLY A O 1
ATOM 2214 N N . VAL A 1 274 ? -6.57 -22.938 -16.609 1 90.19 274 VAL A N 1
ATOM 2215 C CA . VAL A 1 274 ? -5.984 -23.656 -15.484 1 90.19 274 VAL A CA 1
ATOM 2216 C C . VAL A 1 274 ? -4.934 -24.641 -15.992 1 90.19 274 VAL A C 1
ATOM 2218 O O . VAL A 1 274 ? -5.164 -25.344 -16.969 1 90.19 274 VAL A O 1
ATOM 2221 N N . ASN A 1 275 ? -3.844 -24.625 -15.383 1 90.56 275 ASN A N 1
ATOM 2222 C CA . ASN A 1 275 ? -2.795 -25.531 -15.828 1 90.56 275 ASN A CA 1
ATOM 2223 C C . ASN A 1 275 ? -2.898 -26.891 -15.117 1 90.56 275 ASN A C 1
ATOM 2225 O O . ASN A 1 275 ? -3.908 -27.188 -14.477 1 90.56 275 ASN A O 1
ATOM 2229 N N . ASN A 1 276 ? -1.91 -27.75 -15.234 1 89.25 276 ASN A N 1
ATOM 2230 C CA . ASN A 1 276 ? -1.934 -29.109 -14.727 1 89.25 276 ASN A CA 1
ATOM 2231 C C . ASN A 1 276 ? -1.81 -29.141 -13.203 1 89.25 276 ASN A C 1
ATOM 2233 O O . ASN A 1 276 ? -2.055 -30.172 -12.578 1 89.25 276 ASN A O 1
ATOM 2237 N N . HIS A 1 277 ? -1.388 -28.031 -12.602 1 90.19 277 HIS A N 1
ATOM 2238 C CA . HIS A 1 277 ? -1.28 -27.953 -11.148 1 90.19 277 HIS A CA 1
ATOM 2239 C C . HIS A 1 277 ? -2.549 -27.375 -10.523 1 90.19 277 HIS A C 1
ATOM 2241 O O . HIS A 1 277 ? -2.635 -27.234 -9.305 1 90.19 277 HIS A O 1
ATOM 2247 N N . GLY A 1 278 ? -3.473 -27.031 -11.398 1 87.38 278 GLY A N 1
ATOM 2248 C CA . GLY A 1 278 ? -4.676 -26.391 -10.898 1 87.38 278 GLY A CA 1
ATOM 2249 C C . GLY A 1 278 ? -4.504 -24.906 -10.656 1 87.38 278 GLY A C 1
ATOM 2250 O O . GLY A 1 278 ? -5.305 -24.281 -9.953 1 87.38 278 GLY A O 1
ATOM 2251 N N . GLN A 1 279 ? -3.455 -24.391 -11.18 1 88.94 279 GLN A N 1
ATOM 2252 C CA . GLN A 1 279 ? -3.186 -22.969 -11.031 1 88.94 279 GLN A CA 1
ATOM 2253 C C . GLN A 1 279 ? -3.832 -22.172 -12.164 1 88.94 279 GLN A C 1
ATOM 2255 O O . GLN A 1 279 ? -3.852 -22.609 -13.312 1 88.94 279 GLN A O 1
ATOM 2260 N N . LYS A 1 280 ? -4.254 -21.031 -11.883 1 88.56 280 LYS A N 1
ATOM 2261 C CA . LYS A 1 280 ? -4.801 -20.141 -12.914 1 88.56 280 LYS A CA 1
ATOM 2262 C C . LYS A 1 280 ? -3.695 -19.547 -13.773 1 88.56 280 LYS A C 1
ATOM 2264 O O . LYS A 1 280 ? -2.629 -19.188 -13.266 1 88.56 280 LYS A O 1
ATOM 2269 N N . ILE A 1 281 ? -3.971 -19.516 -14.984 1 91.75 281 ILE A N 1
ATOM 2270 C CA . ILE A 1 281 ? -3.01 -18.938 -15.922 1 91.75 281 ILE A CA 1
ATOM 2271 C C . ILE A 1 281 ? -3.723 -17.969 -16.859 1 91.75 281 ILE A C 1
ATOM 2273 O O . ILE A 1 281 ? -4.926 -18.094 -17.109 1 91.75 281 ILE A O 1
ATOM 2277 N N . VAL A 1 282 ? -3.012 -17.047 -17.359 1 93.69 282 VAL A N 1
ATOM 2278 C CA . VAL A 1 282 ? -3.559 -16.078 -18.312 1 93.69 282 VAL A CA 1
ATOM 2279 C C . VAL A 1 282 ? -3.293 -16.547 -19.734 1 93.69 282 VAL A C 1
ATOM 2281 O O . VAL A 1 282 ? -2.154 -16.859 -20.094 1 93.69 282 VAL A O 1
ATOM 2284 N N . LEU A 1 283 ? -4.332 -16.625 -20.5 1 95.19 283 LEU A N 1
ATOM 2285 C CA . LEU A 1 283 ? -4.219 -17.094 -21.891 1 95.19 283 LEU A CA 1
ATOM 2286 C C . LEU A 1 283 ? -4.195 -15.914 -22.859 1 95.19 283 LEU A C 1
ATOM 2288 O O . LEU A 1 283 ? -3.502 -15.961 -23.875 1 95.19 283 LEU A O 1
ATOM 2292 N N . ALA A 1 284 ? -4.918 -14.945 -22.516 1 95.75 284 ALA A N 1
ATOM 2293 C CA . ALA A 1 284 ? -4.977 -13.734 -23.328 1 95.75 284 ALA A CA 1
ATOM 2294 C C . ALA A 1 284 ? -5.48 -12.547 -22.516 1 95.75 284 ALA A C 1
ATOM 2296 O O . ALA A 1 284 ? -6.035 -12.719 -21.438 1 95.75 284 ALA A O 1
ATOM 2297 N N . CYS A 1 285 ? -5.234 -11.359 -23.078 1 95.12 285 CYS A N 1
ATOM 2298 C CA . CYS A 1 285 ? -5.66 -10.133 -22.422 1 95.12 285 CYS A CA 1
ATOM 2299 C C . CYS A 1 285 ? -6.301 -9.172 -23.422 1 95.12 285 CYS A C 1
ATOM 2301 O O . CYS A 1 285 ? -5.969 -9.188 -24.609 1 95.12 285 CYS A O 1
ATOM 2303 N N . THR A 1 286 ? -7.246 -8.43 -22.906 1 95.44 286 THR A N 1
ATOM 2304 C CA . THR A 1 286 ? -7.895 -7.449 -23.766 1 95.44 286 THR A CA 1
ATOM 2305 C C . THR A 1 286 ? -8.266 -6.195 -22.984 1 95.44 286 THR A C 1
ATOM 2307 O O . THR A 1 286 ? -8.672 -6.281 -21.828 1 95.44 286 THR A O 1
ATOM 2310 N N . PHE A 1 287 ? -8.07 -5.039 -23.625 1 94 287 PHE A N 1
ATOM 2311 C CA . PHE A 1 287 ? -8.648 -3.777 -23.172 1 94 287 PHE A CA 1
ATOM 2312 C C . PHE A 1 287 ? -9.852 -3.395 -24.031 1 94 287 PHE A C 1
ATOM 2314 O O . PHE A 1 287 ? -9.766 -3.4 -25.266 1 94 287 PHE A O 1
ATOM 2321 N N . LEU A 1 288 ? -10.953 -3.145 -23.375 1 94.12 288 LEU A N 1
ATOM 2322 C CA . LEU A 1 288 ? -12.164 -2.732 -24.078 1 94.12 288 LEU A CA 1
ATOM 2323 C C . LEU A 1 288 ? -12.672 -1.394 -23.547 1 94.12 288 LEU A C 1
ATOM 2325 O O . LEU A 1 288 ? -12.75 -1.19 -22.344 1 94.12 288 LEU A O 1
ATOM 2329 N N . SER A 1 289 ? -12.992 -0.466 -24.406 1 89.88 289 SER A N 1
ATOM 2330 C CA . SER A 1 289 ? -13.57 0.812 -24 1 89.88 289 SER A CA 1
ATOM 2331 C C . SER A 1 289 ? -15.039 0.669 -23.641 1 89.88 289 SER A C 1
ATOM 2333 O O . SER A 1 289 ? -15.539 1.36 -22.75 1 89.88 289 SER A O 1
ATOM 2335 N N . LYS A 1 290 ? -15.688 -0.259 -24.359 1 88.62 290 LYS A N 1
ATOM 2336 C CA . LYS A 1 290 ? -17.109 -0.484 -24.141 1 88.62 290 LYS A CA 1
ATOM 2337 C C . LYS A 1 290 ? -17.422 -1.971 -23.984 1 88.62 290 LYS A C 1
ATOM 2339 O O . LYS A 1 290 ? -16.797 -2.811 -24.625 1 88.62 290 LYS A O 1
ATOM 2344 N N . GLU A 1 291 ? -18.359 -2.209 -23.172 1 90.19 291 GLU A N 1
ATOM 2345 C CA . GLU A 1 291 ? -18.797 -3.582 -22.969 1 90.19 291 GLU A CA 1
ATOM 2346 C C . GLU A 1 291 ? -20.031 -3.895 -23.812 1 90.19 291 GLU A C 1
ATOM 2348 O O . GLU A 1 291 ? -21.109 -4.18 -23.281 1 90.19 291 GLU A O 1
ATOM 2353 N N . THR A 1 292 ? -19.797 -3.836 -25.078 1 92.81 292 THR A N 1
ATOM 2354 C CA . THR A 1 292 ? -20.875 -4.105 -26.016 1 92.81 292 THR A CA 1
ATOM 2355 C C . THR A 1 292 ? -20.703 -5.48 -26.656 1 92.81 292 THR A C 1
ATOM 2357 O O . THR A 1 292 ? -19.625 -6.07 -26.594 1 92.81 292 THR A O 1
ATOM 2360 N N . THR A 1 293 ? -21.781 -5.973 -27.234 1 95.75 293 THR A N 1
ATOM 2361 C CA . THR A 1 293 ? -21.734 -7.254 -27.938 1 95.75 293 THR A CA 1
ATOM 2362 C C . THR A 1 293 ? -20.703 -7.223 -29.062 1 95.75 293 THR A C 1
ATOM 2364 O O . THR A 1 293 ? -19.953 -8.18 -29.25 1 95.75 293 THR A O 1
ATOM 2367 N N . GLU A 1 294 ? -20.656 -6.113 -29.688 1 94.38 294 GLU A N 1
ATOM 2368 C CA . GLU A 1 294 ? -19.703 -5.969 -30.797 1 94.38 294 GLU A CA 1
ATOM 2369 C C . GLU A 1 294 ? -18.266 -6.07 -30.297 1 94.38 294 GLU A C 1
ATOM 2371 O O . GLU A 1 294 ? -17.422 -6.73 -30.922 1 94.38 294 GLU A O 1
ATOM 2376 N N . SER A 1 295 ? -18.016 -5.434 -29.219 1 94.06 295 SER A N 1
ATOM 2377 C CA . SER A 1 295 ? -16.672 -5.457 -28.641 1 94.06 295 SER A CA 1
ATOM 2378 C C . SER A 1 295 ? -16.281 -6.867 -28.203 1 94.06 295 SER A C 1
ATOM 2380 O O . SER A 1 295 ? -15.148 -7.289 -28.406 1 94.06 295 SER A O 1
ATOM 2382 N N . PHE A 1 296 ? -17.219 -7.582 -27.656 1 96.31 296 PHE A N 1
ATOM 2383 C CA . PHE A 1 296 ? -16.938 -8.938 -27.188 1 96.31 296 PHE A CA 1
ATOM 2384 C C . PHE A 1 296 ? -16.734 -9.875 -28.375 1 96.31 296 PHE A C 1
ATOM 2386 O O . PHE A 1 296 ? -15.867 -10.758 -28.328 1 96.31 296 PHE A O 1
ATOM 2393 N N . ILE A 1 297 ? -17.531 -9.672 -29.391 1 96.56 297 ILE A N 1
ATOM 2394 C CA . ILE A 1 297 ? -17.359 -10.484 -30.594 1 96.56 297 ILE A CA 1
ATOM 2395 C C . ILE A 1 297 ? -15.953 -10.281 -31.156 1 96.56 297 ILE A C 1
ATOM 2397 O O . ILE A 1 297 ? -15.266 -11.258 -31.484 1 96.56 297 ILE A O 1
ATOM 2401 N N . TRP A 1 298 ? -15.586 -9.016 -31.203 1 95.69 298 TRP A N 1
ATOM 2402 C CA . TRP A 1 298 ? -14.258 -8.703 -31.703 1 95.69 298 TRP A CA 1
ATOM 2403 C C . TRP A 1 298 ? -13.188 -9.406 -30.875 1 95.69 298 TRP A C 1
ATOM 2405 O O . TRP A 1 298 ? -12.258 -10.008 -31.422 1 95.69 298 TRP A O 1
ATOM 2415 N N . MET A 1 299 ? -13.281 -9.367 -29.594 1 95.88 299 MET A N 1
ATOM 2416 C CA . MET A 1 299 ? -12.312 -9.969 -28.672 1 95.88 299 MET A CA 1
ATOM 2417 C C . MET A 1 299 ? -12.227 -11.477 -28.891 1 95.88 299 MET A C 1
ATOM 2419 O O . MET A 1 299 ? -11.133 -12.031 -29 1 95.88 299 MET A O 1
ATOM 2423 N N . PHE A 1 300 ? -13.336 -12.164 -28.984 1 96.56 300 PHE A N 1
ATOM 2424 C CA . PHE A 1 300 ? -13.367 -13.617 -29.125 1 96.56 300 PHE A CA 1
ATOM 2425 C C . PHE A 1 300 ? -12.844 -14.031 -30.5 1 96.56 300 PHE A C 1
ATOM 2427 O O . PHE A 1 300 ? -12.203 -15.07 -30.625 1 96.56 300 PHE A O 1
ATOM 2434 N N . GLU A 1 301 ? -13.109 -13.211 -31.469 1 95.25 301 GLU A N 1
ATOM 2435 C CA . GLU A 1 301 ? -12.586 -13.508 -32.781 1 95.25 301 GLU A CA 1
ATOM 2436 C C . GLU A 1 301 ? -11.062 -13.375 -32.812 1 95.25 301 GLU A C 1
ATOM 2438 O O . GLU A 1 301 ? -10.375 -14.203 -33.438 1 95.25 301 GLU A O 1
ATOM 2443 N N . GLU A 1 302 ? -10.586 -12.336 -32.188 1 95.75 302 GLU A N 1
ATOM 2444 C CA . GLU A 1 302 ? -9.133 -12.18 -32.094 1 95.75 302 GLU A CA 1
ATOM 2445 C C . GLU A 1 302 ? -8.508 -13.328 -31.328 1 95.75 302 GLU A C 1
ATOM 2447 O O . GLU A 1 302 ? -7.402 -13.773 -31.641 1 95.75 302 GLU A O 1
ATOM 2452 N N . PHE A 1 303 ? -9.211 -13.727 -30.281 1 96.69 303 PHE A N 1
ATOM 2453 C CA . PHE A 1 303 ? -8.75 -14.859 -29.484 1 96.69 303 PHE A CA 1
ATOM 2454 C C . PHE A 1 303 ? -8.625 -16.109 -30.344 1 96.69 303 PHE A C 1
ATOM 2456 O O . PHE A 1 303 ? -7.621 -16.828 -30.281 1 96.69 303 PHE A O 1
ATOM 2463 N N . LYS A 1 304 ? -9.586 -16.328 -31.172 1 93.94 304 LYS A N 1
ATOM 2464 C CA . LYS A 1 304 ? -9.586 -17.469 -32.062 1 93.94 304 LYS A CA 1
ATOM 2465 C C . LYS A 1 304 ? -8.422 -17.391 -33.062 1 93.94 304 LYS A C 1
ATOM 2467 O O . LYS A 1 304 ? -7.797 -18.406 -33.344 1 93.94 304 LYS A O 1
ATOM 2472 N N . LYS A 1 305 ? -8.211 -16.234 -33.531 1 93.88 305 LYS A N 1
ATOM 2473 C CA . LYS A 1 305 ? -7.113 -16.047 -34.469 1 93.88 305 LYS A CA 1
ATOM 2474 C C . LYS A 1 305 ? -5.766 -16.297 -33.781 1 93.88 305 LYS A C 1
ATOM 2476 O O . LYS A 1 305 ? -4.859 -16.875 -34.406 1 93.88 305 LYS A O 1
ATOM 2481 N N . ALA A 1 306 ? -5.66 -15.836 -32.594 1 94.62 306 ALA A N 1
ATOM 2482 C CA . ALA A 1 306 ? -4.402 -15.93 -31.844 1 94.62 306 ALA A CA 1
ATOM 2483 C C . ALA A 1 306 ? -4.102 -17.375 -31.453 1 94.62 306 ALA A C 1
ATOM 2485 O O . ALA A 1 306 ? -2.938 -17.781 -31.422 1 94.62 306 ALA A O 1
ATOM 2486 N N . MET A 1 307 ? -5.188 -18.062 -31.141 1 93.69 307 MET A N 1
ATOM 2487 C CA . MET A 1 307 ? -5.004 -19.406 -30.609 1 93.69 307 MET A CA 1
ATOM 2488 C C . MET A 1 307 ? -5.09 -20.453 -31.703 1 93.69 307 MET A C 1
ATOM 2490 O O . MET A 1 307 ? -5.969 -20.375 -32.562 1 93.69 307 MET A O 1
ATOM 2494 N N . GLN A 1 308 ? -4.191 -21.266 -31.938 1 81.62 308 GLN A N 1
ATOM 2495 C CA . GLN A 1 308 ? -4.156 -22.281 -32.969 1 81.62 308 GLN A CA 1
ATOM 2496 C C . GLN A 1 308 ? -5.094 -23.438 -32.656 1 81.62 308 GLN A C 1
ATOM 2498 O O . GLN A 1 308 ? -5.594 -24.125 -33.562 1 81.62 308 GLN A O 1
ATOM 2503 N N . GLY A 1 309 ? -5.598 -23.688 -31.609 1 73.94 309 GLY A N 1
ATOM 2504 C CA . GLY A 1 309 ? -6.359 -24.859 -31.203 1 73.94 309 GLY A CA 1
ATOM 2505 C C . GLY A 1 309 ? -7.859 -24.672 -31.344 1 73.94 309 GLY A C 1
ATOM 2506 O O . GLY A 1 309 ? -8.633 -25.578 -31.031 1 73.94 309 GLY A O 1
ATOM 2507 N N . GLY A 1 310 ? -8.258 -23.547 -32 1 82.62 310 GLY A N 1
ATOM 2508 C CA . GLY A 1 310 ? -9.68 -23.359 -32.219 1 82.62 310 GLY A CA 1
ATOM 2509 C C . GLY A 1 310 ? -10.406 -22.828 -31 1 82.62 310 GLY A C 1
ATOM 2510 O O . GLY A 1 310 ? -9.789 -22.234 -30.109 1 82.62 310 GLY A O 1
ATOM 2511 N N . GLU A 1 311 ? -11.75 -23.016 -30.922 1 91.69 311 GLU A N 1
ATOM 2512 C CA . GLU A 1 311 ? -12.586 -22.516 -29.844 1 91.69 311 GLU A CA 1
ATOM 2513 C C . GLU A 1 311 ? -12.492 -23.422 -28.609 1 91.69 311 GLU A C 1
ATOM 2515 O O . GLU A 1 311 ? -12.234 -24.609 -28.734 1 91.69 311 GLU A O 1
ATOM 2520 N N . PRO A 1 312 ? -12.57 -22.844 -27.453 1 93.06 312 PRO A N 1
ATOM 2521 C CA . PRO A 1 312 ? -12.586 -23.672 -26.25 1 93.06 312 PRO A CA 1
ATOM 2522 C C . PRO A 1 312 ? -13.828 -24.562 -26.172 1 93.06 312 PRO A C 1
ATOM 2524 O O . PRO A 1 312 ? -14.844 -24.266 -26.812 1 93.06 312 PRO A O 1
ATOM 2527 N N . LYS A 1 313 ? -13.742 -25.578 -25.438 1 90.94 313 LYS A N 1
ATOM 2528 C CA . LYS A 1 313 ? -14.891 -26.469 -25.266 1 90.94 313 LYS A CA 1
ATOM 2529 C C . LYS A 1 313 ? -15.922 -25.859 -24.312 1 90.94 313 LYS A C 1
ATOM 2531 O O . LYS A 1 313 ? -17.125 -26 -24.531 1 90.94 313 LYS A O 1
ATOM 2536 N N . THR A 1 314 ? -15.383 -25.281 -23.359 1 92.38 314 THR A N 1
ATOM 2537 C CA . THR A 1 314 ? -16.25 -24.656 -22.359 1 92.38 314 THR A CA 1
ATOM 2538 C C . THR A 1 314 ? -15.742 -23.266 -22 1 92.38 314 THR A C 1
ATOM 2540 O O . THR A 1 314 ? -14.531 -23.047 -21.875 1 92.38 314 THR A O 1
ATOM 2543 N N . ILE A 1 315 ? -16.656 -22.312 -21.875 1 92.5 315 ILE A N 1
ATOM 2544 C CA . ILE A 1 315 ? -16.312 -20.969 -21.438 1 92.5 315 ILE A CA 1
ATOM 2545 C C . ILE A 1 315 ? -17.219 -20.578 -20.266 1 92.5 315 ILE A C 1
ATOM 2547 O O . ILE A 1 315 ? -18.422 -20.797 -20.297 1 92.5 315 ILE A O 1
ATOM 2551 N N . ILE A 1 316 ? -16.641 -20.109 -19.25 1 91.19 316 ILE A N 1
ATOM 2552 C CA . ILE A 1 316 ? -17.375 -19.688 -18.062 1 91.19 316 ILE A CA 1
ATOM 2553 C C . ILE A 1 316 ? -17.375 -18.156 -17.969 1 91.19 316 ILE A C 1
ATOM 2555 O O . ILE A 1 316 ? -16.312 -17.531 -18.031 1 91.19 316 ILE A O 1
ATOM 2559 N N . THR A 1 317 ? -18.516 -17.547 -17.828 1 91.75 317 THR A N 1
ATOM 2560 C CA . THR A 1 317 ? -18.625 -16.109 -17.688 1 91.75 317 THR A CA 1
ATOM 2561 C C . THR A 1 317 ? -19.703 -15.75 -16.656 1 91.75 317 THR A C 1
ATOM 2563 O O . THR A 1 317 ? -20.469 -16.609 -16.219 1 91.75 317 THR A O 1
ATOM 2566 N N . ASP A 1 318 ? -19.703 -14.531 -16.266 1 88.56 318 ASP A N 1
ATOM 2567 C CA . ASP A 1 318 ? -20.828 -14.023 -15.484 1 88.56 318 ASP A CA 1
ATOM 2568 C C . ASP A 1 318 ? -22.078 -13.852 -16.344 1 88.56 318 ASP A C 1
ATOM 2570 O O . ASP A 1 318 ? -22 -13.953 -17.578 1 88.56 318 ASP A O 1
ATOM 2574 N N . GLN A 1 319 ? -23.141 -13.625 -15.656 1 88.38 319 GLN A N 1
ATOM 2575 C CA . GLN A 1 319 ? -24.391 -13.43 -16.391 1 88.38 319 GLN A CA 1
ATOM 2576 C C . GLN A 1 319 ? -24.422 -12.055 -17.047 1 88.38 319 GLN A C 1
ATOM 2578 O O . GLN A 1 319 ? -24.531 -11.039 -16.359 1 88.38 319 GLN A O 1
ATOM 2583 N N . ASP A 1 320 ? -24.234 -12.016 -18.312 1 89.94 320 ASP A N 1
ATOM 2584 C CA . ASP A 1 320 ? -24.281 -10.797 -19.125 1 89.94 320 ASP A CA 1
ATOM 2585 C C . ASP A 1 320 ? -24.844 -11.078 -20.516 1 89.94 320 ASP A C 1
ATOM 2587 O O . ASP A 1 320 ? -24.359 -11.961 -21.219 1 89.94 320 ASP A O 1
ATOM 2591 N N . ALA A 1 321 ? -25.844 -10.391 -20.844 1 91.62 321 ALA A N 1
ATOM 2592 C CA . ALA A 1 321 ? -26.531 -10.633 -22.094 1 91.62 321 ALA A CA 1
ATOM 2593 C C . ALA A 1 321 ? -25.609 -10.367 -23.297 1 91.62 321 ALA A C 1
ATOM 2595 O O . ALA A 1 321 ? -25.625 -11.117 -24.266 1 91.62 321 ALA A O 1
ATOM 2596 N N . ALA A 1 322 ? -24.859 -9.375 -23.156 1 94 322 ALA A N 1
ATOM 2597 C CA . ALA A 1 322 ? -23.953 -9.016 -24.25 1 94 322 ALA A CA 1
ATOM 2598 C C . ALA A 1 322 ? -22.906 -10.094 -24.469 1 94 322 ALA A C 1
ATOM 2600 O O . ALA A 1 322 ? -22.609 -10.461 -25.609 1 94 322 ALA A O 1
ATOM 2601 N N . ILE A 1 323 ? -22.422 -10.656 -23.406 1 94.5 323 ILE A N 1
ATOM 2602 C CA . ILE A 1 323 ? -21.391 -11.688 -23.484 1 94.5 323 ILE A CA 1
ATOM 2603 C C . ILE A 1 323 ? -21.984 -12.969 -24.062 1 94.5 323 ILE A C 1
ATOM 2605 O O . ILE A 1 323 ? -21.375 -13.625 -24.891 1 94.5 323 ILE A O 1
ATOM 2609 N N . THR A 1 324 ? -23.156 -13.258 -23.609 1 94.06 324 THR A N 1
ATOM 2610 C CA . THR A 1 324 ? -23.828 -14.469 -24.062 1 94.06 324 THR A CA 1
ATOM 2611 C C . THR A 1 324 ? -24.078 -14.43 -25.562 1 94.06 324 THR A C 1
ATOM 2613 O O . THR A 1 324 ? -23.812 -15.406 -26.266 1 94.06 324 THR A O 1
ATOM 2616 N N . ARG A 1 325 ? -24.547 -13.312 -26 1 95.62 325 ARG A N 1
ATOM 2617 C CA . ARG A 1 325 ? -24.781 -13.148 -27.438 1 95.62 325 ARG A CA 1
ATOM 2618 C C . ARG A 1 325 ? -23.469 -13.234 -28.203 1 95.62 325 ARG A C 1
ATOM 2620 O O . ARG A 1 325 ? -23.422 -13.852 -29.281 1 95.62 325 ARG A O 1
ATOM 2627 N N . ALA A 1 326 ? -22.516 -12.641 -27.719 1 96.88 326 ALA A N 1
ATOM 2628 C CA . ALA A 1 326 ? -21.203 -12.633 -28.375 1 96.88 326 ALA A CA 1
ATOM 2629 C C . ALA A 1 326 ? -20.641 -14.047 -28.469 1 96.88 326 ALA A C 1
ATOM 2631 O O . ALA A 1 326 ? -20.078 -14.422 -29.5 1 96.88 326 ALA A O 1
ATOM 2632 N N . ILE A 1 327 ? -20.781 -14.82 -27.422 1 95.75 327 ILE A N 1
ATOM 2633 C CA . ILE A 1 327 ? -20.25 -16.188 -27.391 1 95.75 327 ILE A CA 1
ATOM 2634 C C . ILE A 1 327 ? -21 -17.047 -28.406 1 95.75 327 ILE A C 1
ATOM 2636 O O . ILE A 1 327 ? -20.391 -17.859 -29.109 1 95.75 327 ILE A O 1
ATOM 2640 N N . SER A 1 328 ? -22.281 -16.859 -28.484 1 95.31 328 SER A N 1
ATOM 2641 C CA . SER A 1 328 ? -23.094 -17.641 -29.438 1 95.31 328 SER A CA 1
ATOM 2642 C C . SER A 1 328 ? -22.656 -17.375 -30.875 1 95.31 328 SER A C 1
ATOM 2644 O O . SER A 1 328 ? -22.75 -18.266 -31.719 1 95.31 328 SER A O 1
ATOM 2646 N N . ILE A 1 329 ? -22.156 -16.219 -31.125 1 96 329 ILE A N 1
ATOM 2647 C CA . ILE A 1 329 ? -21.766 -15.836 -32.469 1 96 329 ILE A CA 1
ATOM 2648 C C . ILE A 1 329 ? -20.328 -16.266 -32.719 1 96 329 ILE A C 1
ATOM 2650 O O . ILE A 1 329 ? -20.031 -16.922 -33.75 1 96 329 ILE A O 1
ATOM 2654 N N . ALA A 1 330 ? -19.484 -15.961 -31.812 1 95.31 330 ALA A N 1
ATOM 2655 C CA . ALA A 1 330 ? -18.062 -16.172 -32.031 1 95.31 330 ALA A CA 1
ATOM 2656 C C . ALA A 1 330 ? -17.672 -17.625 -31.75 1 95.31 330 ALA A C 1
ATOM 2658 O O . ALA A 1 330 ? -16.766 -18.156 -32.406 1 95.31 330 ALA A O 1
ATOM 2659 N N . PHE A 1 331 ? -18.312 -18.203 -30.703 1 95.12 331 PHE A N 1
ATOM 2660 C CA . PHE A 1 331 ? -18.047 -19.578 -30.297 1 95.12 331 PHE A CA 1
ATOM 2661 C C . PHE A 1 331 ? -19.297 -20.438 -30.406 1 95.12 331 PHE A C 1
ATOM 2663 O O . PHE A 1 331 ? -19.812 -20.922 -29.391 1 95.12 331 PHE A O 1
ATOM 2670 N N . PRO A 1 332 ? -19.672 -20.797 -31.5 1 93.25 332 PRO A N 1
ATOM 2671 C CA . PRO A 1 332 ? -20.953 -21.516 -31.656 1 93.25 332 PRO A CA 1
ATOM 2672 C C . PRO A 1 332 ? -20.906 -22.938 -31.109 1 93.25 332 PRO A C 1
ATOM 2674 O O . PRO A 1 332 ? -21.938 -23.484 -30.719 1 93.25 332 PRO A O 1
ATOM 2677 N N . THR A 1 333 ? -19.734 -23.547 -31.016 1 91.69 333 THR A N 1
ATOM 2678 C CA . THR A 1 333 ? -19.641 -24.953 -30.594 1 91.69 333 THR A CA 1
ATOM 2679 C C . THR A 1 333 ? -19.25 -25.031 -29.125 1 91.69 333 THR A C 1
ATOM 2681 O O . THR A 1 333 ? -19.141 -26.141 -28.578 1 91.69 333 THR A O 1
ATOM 2684 N N . THR A 1 334 ? -18.984 -23.938 -28.547 1 93.12 334 THR A N 1
ATOM 2685 C CA . THR A 1 334 ? -18.531 -23.891 -27.172 1 93.12 334 THR A CA 1
ATOM 2686 C C . THR A 1 334 ? -19.703 -23.922 -26.203 1 93.12 334 THR A C 1
ATOM 2688 O O . THR A 1 334 ? -20.719 -23.266 -26.422 1 93.12 334 THR A O 1
ATOM 2691 N N . PHE A 1 335 ? -19.547 -24.734 -25.203 1 92.31 335 PHE A N 1
ATOM 2692 C CA . PHE A 1 335 ? -20.531 -24.719 -24.125 1 92.31 335 PHE A CA 1
ATOM 2693 C C . PHE A 1 335 ? -20.344 -23.5 -23.219 1 92.31 335 PHE A C 1
ATOM 2695 O O . PHE A 1 335 ? -19.266 -23.312 -22.656 1 92.31 335 PHE A O 1
ATOM 2702 N N . HIS A 1 336 ? -21.391 -22.734 -23.156 1 92.62 336 HIS A N 1
ATOM 2703 C CA . HIS A 1 336 ? -21.344 -21.531 -22.328 1 92.62 336 HIS A CA 1
ATOM 2704 C C . HIS A 1 336 ? -21.906 -21.781 -20.938 1 92.62 336 HIS A C 1
ATOM 2706 O O . HIS A 1 336 ? -23.109 -21.984 -20.781 1 92.62 336 HIS A O 1
ATOM 2712 N N . ARG A 1 337 ? -21.031 -21.719 -19.969 1 91.62 337 ARG A N 1
ATOM 2713 C CA . ARG A 1 337 ? -21.422 -21.938 -18.578 1 91.62 337 ARG A CA 1
ATOM 2714 C C . ARG A 1 337 ? -21.438 -20.609 -17.812 1 91.62 337 ARG A C 1
ATOM 2716 O O . ARG A 1 337 ? -20.531 -19.797 -17.938 1 91.62 337 ARG A O 1
ATOM 2723 N N . LEU A 1 338 ? -22.484 -20.5 -17.047 1 90.56 338 LEU A N 1
ATOM 2724 C CA . LEU A 1 338 ? -22.578 -19.297 -16.219 1 90.56 338 LEU A CA 1
ATOM 2725 C C . LEU A 1 338 ? -21.984 -19.531 -14.836 1 90.56 338 LEU A C 1
ATOM 2727 O O . LEU A 1 338 ? -22.141 -20.625 -14.273 1 90.56 338 LEU A O 1
ATOM 2731 N N . CYS A 1 339 ? -21.344 -18.516 -14.375 1 88.12 339 CYS A N 1
ATOM 2732 C CA . CYS A 1 339 ? -20.672 -18.641 -13.086 1 88.12 339 CYS A CA 1
ATOM 2733 C C . CYS A 1 339 ? -21.688 -18.844 -11.961 1 88.12 339 CYS A C 1
ATOM 2735 O O . CYS A 1 339 ? -22.453 -17.922 -11.641 1 88.12 339 CYS A O 1
ATOM 2737 N N . ILE A 1 340 ? -21.609 -19.922 -11.328 1 86.75 340 ILE A N 1
ATOM 2738 C CA . ILE A 1 340 ? -22.562 -20.312 -10.297 1 86.75 340 ILE A CA 1
ATOM 2739 C C . ILE A 1 340 ? -22.406 -19.422 -9.078 1 86.75 340 ILE A C 1
ATOM 2741 O O . ILE A 1 340 ? -23.391 -19.062 -8.422 1 86.75 340 ILE A O 1
ATOM 2745 N N . TRP A 1 341 ? -21.234 -19.047 -8.812 1 82.94 341 TRP A N 1
ATOM 2746 C CA . TRP A 1 341 ? -21 -18.219 -7.637 1 82.94 341 TRP A CA 1
ATOM 2747 C C . TRP A 1 341 ? -21.641 -16.844 -7.793 1 82.94 341 TRP A C 1
ATOM 2749 O O . TRP A 1 341 ? -22.203 -16.312 -6.836 1 82.94 341 TRP A O 1
ATOM 2759 N N . HIS A 1 342 ? -21.5 -16.328 -8.938 1 83.19 342 HIS A N 1
ATOM 2760 C CA . HIS A 1 342 ? -22.094 -15.016 -9.188 1 83.19 342 HIS A CA 1
ATOM 2761 C C . HIS A 1 342 ? -23.625 -15.078 -9.055 1 83.19 342 HIS A C 1
ATOM 2763 O O . HIS A 1 342 ? -24.234 -14.156 -8.523 1 83.19 342 HIS A O 1
ATOM 2769 N N . ILE A 1 343 ? -24.156 -16.125 -9.523 1 88.44 343 ILE A N 1
ATOM 2770 C CA . ILE A 1 343 ? -25.594 -16.297 -9.477 1 88.44 343 ILE A CA 1
ATOM 2771 C C . ILE A 1 343 ? -26.062 -16.5 -8.039 1 88.44 343 ILE A C 1
ATOM 2773 O O . ILE A 1 343 ? -27 -15.844 -7.574 1 88.44 343 ILE A O 1
ATOM 2777 N N . THR A 1 344 ? -25.375 -17.391 -7.309 1 88.5 344 THR A N 1
ATOM 2778 C CA . THR A 1 344 ? -25.766 -17.703 -5.941 1 88.5 344 THR A CA 1
ATOM 2779 C C . THR A 1 344 ? -25.547 -16.516 -5.02 1 88.5 344 THR A C 1
ATOM 2781 O O . THR A 1 344 ? -26.281 -16.328 -4.047 1 88.5 344 THR A O 1
ATOM 2784 N N . SER A 1 345 ? -24.594 -15.727 -5.371 1 85.75 345 SER A N 1
ATOM 2785 C CA . SER A 1 345 ? -24.312 -14.555 -4.547 1 85.75 345 SER A CA 1
ATOM 2786 C C . SER A 1 345 ? -25.406 -13.508 -4.672 1 85.75 345 SER A C 1
ATOM 2788 O O . SER A 1 345 ? -25.531 -12.625 -3.822 1 85.75 345 SER A O 1
ATOM 2790 N N . LYS A 1 346 ? -26.234 -13.539 -5.66 1 88.06 346 LYS A N 1
ATOM 2791 C CA . LYS A 1 346 ? -27.297 -12.562 -5.895 1 88.06 346 LYS A CA 1
ATOM 2792 C C . LYS A 1 346 ? -28.547 -12.914 -5.09 1 88.06 346 LYS A C 1
ATOM 2794 O O . LYS A 1 346 ? -29.453 -12.086 -4.941 1 88.06 346 LYS A O 1
ATOM 2799 N N . PHE A 1 347 ? -28.594 -14.125 -4.539 1 89.81 347 PHE A N 1
ATOM 2800 C CA . PHE A 1 347 ? -29.781 -14.578 -3.811 1 89.81 347 PHE A CA 1
ATOM 2801 C C . PHE A 1 347 ? -30.062 -13.648 -2.637 1 89.81 347 PHE A C 1
ATOM 2803 O O . PHE A 1 347 ? -31.234 -13.328 -2.369 1 89.81 347 PHE A O 1
ATOM 2810 N N . HIS A 1 348 ? -29.094 -13.164 -2.031 1 85.19 348 HIS A N 1
ATOM 2811 C CA . HIS A 1 348 ? -29.281 -12.352 -0.837 1 85.19 348 HIS A CA 1
ATOM 2812 C C . HIS A 1 348 ? -29.844 -10.977 -1.191 1 85.19 348 HIS A C 1
ATOM 2814 O O . HIS A 1 348 ? -30.469 -10.328 -0.36 1 85.19 348 HIS A O 1
ATOM 2820 N N . VAL A 1 349 ? -29.562 -10.547 -2.375 1 82.88 349 VAL A N 1
ATOM 2821 C CA . VAL A 1 349 ? -30.016 -9.227 -2.822 1 82.88 349 VAL A CA 1
ATOM 2822 C C . VAL A 1 349 ? -31.391 -9.344 -3.461 1 82.88 349 VAL A C 1
ATOM 2824 O O . VAL A 1 349 ? -32.25 -8.461 -3.295 1 82.88 349 VAL A O 1
ATOM 2827 N N . LYS A 1 350 ? -31.672 -10.461 -4.195 1 86.44 350 LYS A N 1
ATOM 2828 C CA . LYS A 1 350 ? -32.875 -10.594 -5.016 1 86.44 350 LYS A CA 1
ATOM 2829 C C . LYS A 1 350 ? -34.031 -11.117 -4.195 1 86.44 350 LYS A C 1
ATOM 2831 O O . LYS A 1 350 ? -35.188 -10.906 -4.559 1 86.44 350 LYS A O 1
ATOM 2836 N N . LEU A 1 351 ? -33.688 -11.781 -3.092 1 86.88 351 LEU A N 1
ATOM 2837 C CA . LEU A 1 351 ? -34.75 -12.289 -2.229 1 86.88 351 LEU A CA 1
ATOM 2838 C C . LEU A 1 351 ? -34.969 -11.375 -1.022 1 86.88 351 LEU A C 1
ATOM 2840 O O . LEU A 1 351 ? -34.031 -10.711 -0.577 1 86.88 351 LEU A O 1
ATOM 2844 N N . PRO A 1 352 ? -36.188 -11.375 -0.644 1 80.44 352 PRO A N 1
ATOM 2845 C CA . PRO A 1 352 ? -36.406 -10.672 0.624 1 80.44 352 PRO A CA 1
ATOM 2846 C C . PRO A 1 352 ? -35.562 -11.242 1.757 1 80.44 352 PRO A C 1
ATOM 2848 O O . PRO A 1 352 ? -35.312 -12.453 1.805 1 80.44 352 PRO A O 1
ATOM 2851 N N . HIS A 1 353 ? -35.125 -10.406 2.523 1 79.25 353 HIS A N 1
ATOM 2852 C CA . HIS A 1 353 ? -34.156 -10.766 3.568 1 79.25 353 HIS A CA 1
ATOM 2853 C C . HIS A 1 353 ? -34.688 -11.914 4.422 1 79.25 353 HIS A C 1
ATOM 2855 O O . HIS A 1 353 ? -33.938 -12.852 4.723 1 79.25 353 HIS A O 1
ATOM 2861 N N . SER A 1 354 ? -35.938 -11.828 4.895 1 80.69 354 SER A N 1
ATOM 2862 C CA . SER A 1 354 ? -36.531 -12.859 5.734 1 80.69 354 SER A CA 1
ATOM 2863 C C . SER A 1 354 ? -36.562 -14.203 5.008 1 80.69 354 SER A C 1
ATOM 2865 O O . SER A 1 354 ? -36.25 -15.242 5.594 1 80.69 354 SER A O 1
ATOM 2867 N N . ALA A 1 355 ? -36.938 -14.164 3.791 1 85.5 355 ALA A N 1
ATOM 2868 C CA . ALA A 1 355 ? -37.031 -15.375 2.979 1 85.5 355 ALA A CA 1
ATOM 2869 C C . ALA A 1 355 ? -35.656 -15.969 2.717 1 85.5 355 ALA A C 1
ATOM 2871 O O . ALA A 1 355 ? -35.5 -17.188 2.707 1 85.5 355 ALA A O 1
ATOM 2872 N N . TYR A 1 356 ? -34.688 -15.141 2.43 1 88.19 356 TYR A N 1
ATOM 2873 C CA . TYR A 1 356 ? -33.312 -15.602 2.207 1 88.19 356 TYR A CA 1
ATOM 2874 C C . TYR A 1 356 ? -32.781 -16.344 3.426 1 88.19 356 TYR A C 1
ATOM 2876 O O . TYR A 1 356 ? -32.188 -17.406 3.293 1 88.19 356 TYR A O 1
ATOM 2884 N N . LYS A 1 357 ? -33.031 -15.781 4.555 1 86.81 357 LYS A N 1
ATOM 2885 C CA . LYS A 1 357 ? -32.562 -16.406 5.793 1 86.81 357 LYS A CA 1
ATOM 2886 C C . LYS A 1 357 ? -33.219 -17.766 6.008 1 86.81 357 LYS A C 1
ATOM 2888 O O . LYS A 1 357 ? -32.562 -18.703 6.473 1 86.81 357 LYS A O 1
ATOM 2893 N N . GLU A 1 358 ? -34.438 -17.828 5.664 1 88.94 358 GLU A N 1
ATOM 2894 C CA . GLU A 1 358 ? -35.188 -19.031 5.965 1 88.94 358 GLU A CA 1
ATOM 2895 C C . GLU A 1 358 ? -34.969 -20.125 4.926 1 88.94 358 GLU A C 1
ATOM 2897 O O . GLU A 1 358 ? -34.875 -21.297 5.266 1 88.94 358 GLU A O 1
ATOM 2902 N N . TYR A 1 359 ? -34.844 -19.812 3.691 1 92.38 359 TYR A N 1
ATOM 2903 C CA . TYR A 1 359 ? -34.906 -20.812 2.641 1 92.38 359 TYR A CA 1
ATOM 2904 C C . TYR A 1 359 ? -33.594 -20.953 1.904 1 92.38 359 TYR A C 1
ATOM 2906 O O . TYR A 1 359 ? -33.438 -21.812 1.035 1 92.38 359 TYR A O 1
ATOM 2914 N N . TRP A 1 360 ? -32.594 -20.203 2.137 1 92.44 360 TRP A N 1
ATOM 2915 C CA . TRP A 1 360 ? -31.344 -20.25 1.386 1 92.44 360 TRP A CA 1
ATOM 2916 C C . TRP A 1 360 ? -30.688 -21.609 1.5 1 92.44 360 TRP A C 1
ATOM 2918 O O . TRP A 1 360 ? -30.172 -22.141 0.514 1 92.44 360 TRP A O 1
ATOM 2928 N N . ARG A 1 361 ? -30.734 -22.156 2.635 1 91.81 361 ARG A N 1
ATOM 2929 C CA . ARG A 1 361 ? -30.156 -23.469 2.844 1 91.81 361 ARG A CA 1
ATOM 2930 C C . ARG A 1 361 ? -30.828 -24.516 1.957 1 91.81 361 ARG A C 1
ATOM 2932 O O . ARG A 1 361 ? -30.156 -25.406 1.423 1 91.81 361 ARG A O 1
ATOM 2939 N N . GLU A 1 362 ? -32.031 -24.438 1.873 1 91.81 362 GLU A N 1
ATOM 2940 C CA . GLU A 1 362 ? -32.781 -25.375 1.036 1 91.81 362 GLU A CA 1
ATOM 2941 C C . GLU A 1 362 ? -32.438 -25.172 -0.44 1 91.81 362 GLU A C 1
ATOM 2943 O O . GLU A 1 362 ? -32.312 -26.156 -1.188 1 91.81 362 GLU A O 1
ATOM 2948 N N . PHE A 1 363 ? -32.312 -23.969 -0.803 1 94.12 363 PHE A N 1
ATOM 2949 C CA . PHE A 1 363 ? -31.875 -23.688 -2.17 1 94.12 363 PHE A CA 1
ATOM 2950 C C . PHE A 1 363 ? -30.5 -24.281 -2.438 1 94.12 363 PHE A C 1
ATOM 2952 O O . PHE A 1 363 ? -30.266 -24.859 -3.498 1 94.12 363 PHE A O 1
ATOM 2959 N N . GLN A 1 364 ? -29.609 -24.109 -1.5 1 91.88 364 GLN A N 1
ATOM 2960 C CA . GLN A 1 364 ? -28.25 -24.641 -1.628 1 91.88 364 GLN A CA 1
ATOM 2961 C C . GLN A 1 364 ? -28.266 -26.172 -1.779 1 91.88 364 GLN A C 1
ATOM 2963 O O . GLN A 1 364 ? -27.531 -26.719 -2.6 1 91.88 364 GLN A O 1
ATOM 2968 N N . LYS A 1 365 ? -29.062 -26.797 -1.035 1 90.62 365 LYS A N 1
ATOM 2969 C CA . LYS A 1 365 ? -29.203 -28.234 -1.124 1 90.62 365 LYS A CA 1
ATOM 2970 C C . LYS A 1 365 ? -29.719 -28.656 -2.494 1 90.62 365 LYS A C 1
ATOM 2972 O O . LYS A 1 365 ? -29.25 -29.641 -3.074 1 90.62 365 LYS A O 1
ATOM 2977 N N . ALA A 1 366 ? -30.672 -27.906 -2.898 1 92.81 366 ALA A N 1
ATOM 2978 C CA . ALA A 1 366 ? -31.234 -28.203 -4.215 1 92.81 366 ALA A CA 1
ATOM 2979 C C . ALA A 1 366 ? -30.172 -28.031 -5.309 1 92.81 366 ALA A C 1
ATOM 2981 O O . ALA A 1 366 ? -30.109 -28.844 -6.234 1 92.81 366 ALA A O 1
ATOM 2982 N N . ILE A 1 367 ? -29.359 -27.109 -5.207 1 90.94 367 ILE A N 1
ATOM 2983 C CA . ILE A 1 367 ? -28.406 -26.766 -6.242 1 90.94 367 ILE A CA 1
ATOM 2984 C C . ILE A 1 367 ? -27.219 -27.719 -6.184 1 90.94 367 ILE A C 1
ATOM 2986 O O . ILE A 1 367 ? -26.781 -28.25 -7.215 1 90.94 367 ILE A O 1
ATOM 2990 N N . TRP A 1 368 ? -26.719 -28.031 -4.98 1 86.19 368 TRP A N 1
ATOM 2991 C CA . TRP A 1 368 ? -25.422 -28.688 -4.852 1 86.19 368 TRP A CA 1
ATOM 2992 C C . TRP A 1 368 ? -25.594 -30.172 -4.543 1 86.19 368 TRP A C 1
ATOM 2994 O O . TRP A 1 368 ? -24.719 -30.984 -4.852 1 86.19 368 TRP A O 1
ATOM 3004 N N . ASP A 1 369 ? -26.688 -30.5 -3.959 1 84.75 369 ASP A N 1
ATOM 3005 C CA . ASP A 1 369 ? -26.797 -31.859 -3.451 1 84.75 369 ASP A CA 1
ATOM 3006 C C . ASP A 1 369 ? -27.625 -32.719 -4.395 1 84.75 369 ASP A C 1
ATOM 3008 O O . ASP A 1 369 ? -28.062 -33.812 -4.023 1 84.75 369 ASP A O 1
ATOM 3012 N N . THR A 1 370 ? -27.906 -32.25 -5.516 1 86.69 370 THR A N 1
ATOM 3013 C CA . THR A 1 370 ? -28.703 -33.031 -6.453 1 86.69 370 THR A CA 1
ATOM 3014 C C . THR A 1 370 ? -27.797 -33.656 -7.508 1 86.69 370 THR A C 1
ATOM 3016 O O . THR A 1 370 ? -26.828 -33.062 -7.969 1 86.69 370 THR A O 1
ATOM 3019 N N . ASP A 1 371 ? -28.016 -34.906 -7.82 1 81.62 371 ASP A N 1
ATOM 3020 C CA . ASP A 1 371 ? -27.141 -35.656 -8.711 1 81.62 371 ASP A CA 1
ATOM 3021 C C . ASP A 1 371 ? -27.688 -35.656 -10.133 1 81.62 371 ASP A C 1
ATOM 3023 O O . ASP A 1 371 ? -26.953 -35.906 -11.086 1 81.62 371 ASP A O 1
ATOM 3027 N N . ASN A 1 372 ? -28.984 -35.594 -10.25 1 88.12 372 ASN A N 1
ATOM 3028 C CA . ASN A 1 372 ? -29.562 -35.656 -11.594 1 88.12 372 ASN A CA 1
ATOM 3029 C C . ASN A 1 372 ? -30.516 -34.5 -11.844 1 88.12 372 ASN A C 1
ATOM 3031 O O . ASN A 1 372 ? -30.922 -33.781 -10.906 1 88.12 372 ASN A O 1
ATOM 3035 N N . LYS A 1 373 ? -30.859 -34.25 -13.102 1 92.25 373 LYS A N 1
ATOM 3036 C CA . LYS A 1 373 ? -31.656 -33.125 -13.578 1 92.25 373 LYS A CA 1
ATOM 3037 C C . LYS A 1 373 ? -33.062 -33.156 -12.969 1 92.25 373 LYS A C 1
ATOM 3039 O O . LYS A 1 373 ? -33.562 -32.125 -12.508 1 92.25 373 LYS A O 1
ATOM 3044 N N . ASP A 1 374 ? -33.594 -34.375 -12.891 1 93.38 374 ASP A N 1
ATOM 3045 C CA . ASP A 1 374 ? -34.969 -34.531 -12.398 1 93.38 374 ASP A CA 1
ATOM 3046 C C . ASP A 1 374 ? -35.031 -34.219 -10.906 1 93.38 374 ASP A C 1
ATOM 3048 O O . ASP A 1 374 ? -36 -33.594 -10.445 1 93.38 374 ASP A O 1
ATOM 3052 N N . GLU A 1 375 ? -34.031 -34.688 -10.25 1 93.12 375 GLU A N 1
ATOM 3053 C CA . GLU A 1 375 ? -34 -34.438 -8.812 1 93.12 375 GLU A CA 1
ATOM 3054 C C . GLU A 1 375 ? -33.906 -32.938 -8.531 1 93.12 375 GLU A C 1
ATOM 3056 O O . GLU A 1 375 ? -34.531 -32.438 -7.609 1 93.12 375 GLU A O 1
ATOM 3061 N N . PHE A 1 376 ? -33.094 -32.281 -9.328 1 94.5 376 PHE A N 1
ATOM 3062 C CA . PHE A 1 376 ? -32.969 -30.844 -9.156 1 94.5 376 PHE A CA 1
ATOM 3063 C C . PHE A 1 376 ? -34.281 -30.125 -9.406 1 94.5 376 PHE A C 1
ATOM 3065 O O . PHE A 1 376 ? -34.688 -29.281 -8.609 1 94.5 376 PHE A O 1
ATOM 3072 N N . ASP A 1 377 ? -34.969 -30.422 -10.484 1 95.12 377 ASP A N 1
ATOM 3073 C CA . ASP A 1 377 ? -36.219 -29.781 -10.852 1 95.12 377 ASP A CA 1
ATOM 3074 C C . ASP A 1 377 ? -37.281 -29.953 -9.75 1 95.12 377 ASP A C 1
ATOM 3076 O O . ASP A 1 377 ? -38 -29.016 -9.406 1 95.12 377 ASP A O 1
ATOM 3080 N N . ALA A 1 378 ? -37.25 -31.156 -9.148 1 94.62 378 ALA A N 1
ATOM 3081 C CA . ALA A 1 378 ? -38.219 -31.453 -8.102 1 94.62 378 ALA A CA 1
ATOM 3082 C C . ALA A 1 378 ? -37.906 -30.656 -6.836 1 94.62 378 ALA A C 1
ATOM 3084 O O . ALA A 1 378 ? -38.812 -30.016 -6.281 1 94.62 378 ALA A O 1
ATOM 3085 N N . LYS A 1 379 ? -36.719 -30.719 -6.422 1 94.88 379 LYS A N 1
ATOM 3086 C CA . LYS A 1 379 ? -36.344 -30.047 -5.184 1 94.88 379 LYS A CA 1
ATOM 3087 C C . LYS A 1 379 ? -36.469 -28.531 -5.32 1 94.88 379 LYS A C 1
ATOM 3089 O O . LYS A 1 379 ? -36.906 -27.844 -4.383 1 94.88 379 LYS A O 1
ATOM 3094 N N . TRP A 1 380 ? -36.062 -28.031 -6.531 1 96 380 TRP A N 1
ATOM 3095 C CA . TRP A 1 380 ? -36.188 -26.609 -6.793 1 96 380 TRP A CA 1
ATOM 3096 C C . TRP A 1 380 ? -37.625 -26.141 -6.719 1 96 380 TRP A C 1
ATOM 3098 O O . TRP A 1 380 ? -37.938 -25.141 -6.066 1 96 380 TRP A O 1
ATOM 3108 N N . ASN A 1 381 ? -38.531 -26.922 -7.238 1 94.38 381 ASN A N 1
ATOM 3109 C CA . ASN A 1 381 ? -39.969 -26.562 -7.25 1 94.38 381 ASN A CA 1
ATOM 3110 C C . ASN A 1 381 ? -40.562 -26.656 -5.852 1 94.38 381 ASN A C 1
ATOM 3112 O O . ASN A 1 381 ? -41.438 -25.844 -5.492 1 94.38 381 ASN A O 1
ATOM 3116 N N . ILE A 1 382 ? -40.094 -27.562 -5.078 1 94.38 382 ILE A N 1
ATOM 3117 C CA . ILE A 1 382 ? -40.562 -27.719 -3.709 1 94.38 382 ILE A CA 1
ATOM 3118 C C . ILE A 1 382 ? -40.188 -26.484 -2.893 1 94.38 382 ILE A C 1
ATOM 3120 O O . ILE A 1 382 ? -41.031 -25.922 -2.188 1 94.38 382 ILE A O 1
ATOM 3124 N N . VAL A 1 383 ? -38.969 -26.062 -3.051 1 95.06 383 VAL A N 1
ATOM 3125 C CA . VAL A 1 383 ? -38.5 -24.938 -2.258 1 95.06 383 VAL A CA 1
ATOM 3126 C C . VAL A 1 383 ? -39.188 -23.656 -2.693 1 95.06 383 VAL A C 1
ATOM 3128 O O . VAL A 1 383 ? -39.625 -22.859 -1.854 1 95.06 383 VAL A O 1
ATOM 3131 N N . VAL A 1 384 ? -39.344 -23.469 -4.004 1 95.19 384 VAL A N 1
ATOM 3132 C CA . VAL A 1 384 ? -39.938 -22.266 -4.551 1 95.19 384 VAL A CA 1
ATOM 3133 C C . VAL A 1 384 ? -41.406 -22.188 -4.129 1 95.19 384 VAL A C 1
ATOM 3135 O O . VAL A 1 384 ? -41.906 -21.109 -3.791 1 95.19 384 VAL A O 1
ATOM 3138 N N . THR A 1 385 ? -42.062 -23.328 -4.062 1 93.44 385 THR A N 1
ATOM 3139 C CA . THR A 1 385 ? -43.469 -23.375 -3.664 1 93.44 385 THR A CA 1
ATOM 3140 C C . THR A 1 385 ? -43.625 -23.156 -2.162 1 93.44 385 THR A C 1
ATOM 3142 O O . THR A 1 385 ? -44.469 -22.391 -1.727 1 93.44 385 THR A O 1
ATOM 3145 N N . LYS A 1 386 ? -42.75 -23.781 -1.432 1 93.44 386 LYS A N 1
ATOM 3146 C CA . LYS A 1 386 ? -42.781 -23.625 0.021 1 93.44 386 LYS A CA 1
ATOM 3147 C C . LYS A 1 386 ? -42.531 -22.188 0.43 1 93.44 386 LYS A C 1
ATOM 3149 O O . LYS A 1 386 ? -43.125 -21.688 1.397 1 93.44 386 LYS A O 1
ATOM 3154 N N . ALA A 1 387 ? -41.688 -21.547 -0.291 1 92.25 387 ALA A N 1
ATOM 3155 C CA . ALA A 1 387 ? -41.281 -20.188 0.045 1 92.25 387 ALA A CA 1
ATOM 3156 C C . ALA A 1 387 ? -42.281 -19.172 -0.531 1 92.25 387 ALA A C 1
ATOM 3158 O O . ALA A 1 387 ? -42.219 -17.984 -0.194 1 92.25 387 ALA A O 1
ATOM 3159 N N . GLY A 1 388 ? -43.125 -19.594 -1.422 1 89.44 388 GLY A N 1
ATOM 3160 C CA . GLY A 1 388 ? -44.125 -18.734 -2.016 1 89.44 388 GLY A CA 1
ATOM 3161 C C . GLY A 1 388 ? -43.594 -17.891 -3.158 1 89.44 388 GLY A C 1
ATOM 3162 O O . GLY A 1 388 ? -44.031 -16.766 -3.375 1 89.44 388 GLY A O 1
ATOM 3163 N N . PHE A 1 389 ? -42.562 -18.391 -3.811 1 91.19 389 PHE A N 1
ATOM 3164 C CA . PHE A 1 389 ? -41.875 -17.609 -4.848 1 91.19 389 PHE A CA 1
ATOM 3165 C C . PHE A 1 389 ? -42.25 -18.125 -6.234 1 91.19 389 PHE A C 1
ATOM 3167 O O . PHE A 1 389 ? -41.438 -18.047 -7.164 1 91.19 389 PHE A O 1
ATOM 3174 N N . THR A 1 390 ? -43.344 -18.734 -6.406 1 88.88 390 THR A N 1
ATOM 3175 C CA . THR A 1 390 ? -43.75 -19.312 -7.676 1 88.88 390 THR A CA 1
ATOM 3176 C C . THR A 1 390 ? -43.812 -18.25 -8.766 1 88.88 390 THR A C 1
ATOM 3178 O O . THR A 1 390 ? -43.531 -18.531 -9.938 1 88.88 390 THR A O 1
ATOM 3181 N N . ASP A 1 391 ? -44.062 -17.016 -8.375 1 87.88 391 ASP A N 1
ATOM 3182 C CA . ASP A 1 391 ? -44.188 -15.953 -9.367 1 87.88 391 ASP A CA 1
ATOM 3183 C C . ASP A 1 391 ? -43 -15 -9.297 1 87.88 391 ASP A C 1
ATOM 3185 O O . ASP A 1 391 ? -43.031 -13.898 -9.859 1 87.88 391 ASP A O 1
ATOM 3189 N N . HIS A 1 392 ? -42.062 -15.438 -8.664 1 91.31 392 HIS A N 1
ATOM 3190 C CA . HIS A 1 392 ? -40.906 -14.562 -8.562 1 91.31 392 HIS A CA 1
ATOM 3191 C C . HIS A 1 392 ? -40.125 -14.531 -9.875 1 91.31 392 HIS A C 1
ATOM 3193 O O . HIS A 1 392 ? -39.562 -15.555 -10.305 1 91.31 392 HIS A O 1
ATOM 3199 N N . GLN A 1 393 ? -40.031 -13.484 -10.438 1 91.12 393 GLN A N 1
ATOM 3200 C CA . GLN A 1 393 ? -39.5 -13.336 -11.797 1 91.12 393 GLN A CA 1
ATOM 3201 C C . GLN A 1 393 ? -38.062 -13.781 -11.898 1 91.12 393 GLN A C 1
ATOM 3203 O O . GLN A 1 393 ? -37.688 -14.508 -12.812 1 91.12 393 GLN A O 1
ATOM 3208 N N . TRP A 1 394 ? -37.188 -13.359 -10.992 1 92.69 394 TRP A N 1
ATOM 3209 C CA . TRP A 1 394 ? -35.781 -13.672 -11.062 1 92.69 394 TRP A CA 1
ATOM 3210 C C . TRP A 1 394 ? -35.531 -15.164 -10.883 1 92.69 394 TRP A C 1
ATOM 3212 O O . TRP A 1 394 ? -34.75 -15.766 -11.625 1 92.69 394 TRP A O 1
ATOM 3222 N N . LEU A 1 395 ? -36.219 -15.773 -9.961 1 94.38 395 LEU A N 1
ATOM 3223 C CA . LEU A 1 395 ? -36.062 -17.203 -9.727 1 94.38 395 LEU A CA 1
ATOM 3224 C C . LEU A 1 395 ? -36.531 -18.016 -10.93 1 94.38 395 LEU A C 1
ATOM 3226 O O . LEU A 1 395 ? -35.938 -19.031 -11.281 1 94.38 395 LEU A O 1
ATOM 3230 N N . SER A 1 396 ? -37.594 -17.562 -11.477 1 93.75 396 SER A N 1
ATOM 3231 C CA . SER A 1 396 ? -38.125 -18.203 -12.68 1 93.75 396 SER A CA 1
ATOM 3232 C C . SER A 1 396 ? -37.125 -18.109 -13.828 1 93.75 396 SER A C 1
ATOM 3234 O O . SER A 1 396 ? -36.906 -19.078 -14.57 1 93.75 396 SER A O 1
ATOM 3236 N N . SER A 1 397 ? -36.531 -16.969 -13.945 1 93.31 397 SER A N 1
ATOM 3237 C CA . SER A 1 397 ? -35.531 -16.781 -14.984 1 93.31 397 SER A CA 1
ATOM 3238 C C . SER A 1 397 ? -34.312 -17.688 -14.75 1 93.31 397 SER A C 1
ATOM 3240 O O . SER A 1 397 ? -33.75 -18.234 -15.703 1 93.31 397 SER A O 1
ATOM 3242 N N . MET A 1 398 ? -33.938 -17.812 -13.492 1 93.94 398 MET A N 1
ATOM 3243 C CA . MET A 1 398 ? -32.781 -18.656 -13.156 1 93.94 398 MET A CA 1
ATOM 3244 C C . MET A 1 398 ? -33.094 -20.125 -13.406 1 93.94 398 MET A C 1
ATOM 3246 O O . MET A 1 398 ? -32.219 -20.891 -13.789 1 93.94 398 MET A O 1
ATOM 3250 N N . PHE A 1 399 ? -34.312 -20.422 -13.156 1 94.31 399 PHE A N 1
ATOM 3251 C CA . PHE A 1 399 ? -34.75 -21.781 -13.438 1 94.31 399 PHE A CA 1
ATOM 3252 C C . PHE A 1 399 ? -34.719 -22.047 -14.938 1 94.31 399 PHE A C 1
ATOM 3254 O O . PHE A 1 399 ? -34.344 -23.141 -15.383 1 94.31 399 PHE A O 1
ATOM 3261 N N . ASP A 1 400 ? -35.156 -21.109 -15.695 1 93.19 400 ASP A N 1
ATOM 3262 C CA . ASP A 1 400 ? -35.156 -21.25 -17.156 1 93.19 400 ASP A CA 1
ATOM 3263 C C . ASP A 1 400 ? -33.75 -21.422 -17.703 1 93.19 400 ASP A C 1
ATOM 3265 O O . ASP A 1 400 ? -33.531 -22.094 -18.719 1 93.19 400 ASP A O 1
ATOM 3269 N N . LEU A 1 401 ? -32.781 -20.844 -17.047 1 93.19 401 LEU A N 1
ATOM 3270 C CA . LEU A 1 401 ? -31.375 -20.906 -17.469 1 93.19 401 LEU A CA 1
ATOM 3271 C C . LEU A 1 401 ? -30.641 -22.047 -16.797 1 93.19 401 LEU A C 1
ATOM 3273 O O . LEU A 1 401 ? -29.406 -22.125 -16.844 1 93.19 401 LEU A O 1
ATOM 3277 N N . ARG A 1 402 ? -31.281 -22.922 -16.125 1 92.81 402 ARG A N 1
ATOM 3278 C CA . ARG A 1 402 ? -30.703 -23.938 -15.266 1 92.81 402 ARG A CA 1
ATOM 3279 C C . ARG A 1 402 ? -29.688 -24.797 -16.031 1 92.81 402 ARG A C 1
ATOM 3281 O O . ARG A 1 402 ? -28.719 -25.297 -15.453 1 92.81 402 ARG A O 1
ATOM 3288 N N . GLU A 1 403 ? -29.812 -24.953 -17.297 1 90.31 403 GLU A N 1
ATOM 3289 C CA . GLU A 1 403 ? -28.906 -25.766 -18.109 1 90.31 403 GLU A CA 1
ATOM 3290 C C . GLU A 1 403 ? -27.516 -25.156 -18.188 1 90.31 403 GLU A C 1
ATOM 3292 O O . GLU A 1 403 ? -26.531 -25.859 -18.438 1 90.31 403 GLU A O 1
ATOM 3297 N N . SER A 1 404 ? -27.453 -23.922 -17.891 1 90.31 404 SER A N 1
ATOM 3298 C CA . SER A 1 404 ? -26.188 -23.203 -18.094 1 90.31 404 SER A CA 1
ATOM 3299 C C . SER A 1 404 ? -25.453 -23.016 -16.781 1 90.31 404 SER A C 1
ATOM 3301 O O . SER A 1 404 ? -24.281 -22.594 -16.766 1 90.31 404 SER A O 1
ATOM 3303 N N . TRP A 1 405 ? -26.078 -23.266 -15.617 1 89.88 405 TRP A N 1
ATOM 3304 C CA . TRP A 1 405 ? -25.344 -22.906 -14.422 1 89.88 405 TRP A CA 1
ATOM 3305 C C . TRP A 1 405 ? -25.484 -23.969 -13.344 1 89.88 405 TRP A C 1
ATOM 3307 O O . TRP A 1 405 ? -24.641 -24.078 -12.445 1 89.88 405 TRP A O 1
ATOM 3317 N N . VAL A 1 406 ? -26.453 -24.812 -13.398 1 90.69 406 VAL A N 1
ATOM 3318 C CA . VAL A 1 406 ? -26.688 -25.812 -12.359 1 90.69 406 VAL A CA 1
ATOM 3319 C C . VAL A 1 406 ? -25.781 -27.016 -12.57 1 90.69 406 VAL A C 1
ATOM 3321 O O . VAL A 1 406 ? -25.703 -27.547 -13.68 1 90.69 406 VAL A O 1
ATOM 3324 N N . PRO A 1 407 ? -25.109 -27.469 -11.562 1 87.31 407 PRO A N 1
ATOM 3325 C CA . PRO A 1 407 ? -24.172 -28.578 -11.68 1 87.31 407 PRO A CA 1
ATOM 3326 C C . PRO A 1 407 ? -24.828 -29.859 -12.195 1 87.31 407 PRO A C 1
ATOM 3328 O O . PRO A 1 407 ? -24.234 -30.578 -12.992 1 87.31 407 PRO A O 1
ATOM 3331 N N . ALA A 1 408 ? -26.047 -30.141 -11.797 1 87.31 408 ALA A N 1
ATOM 3332 C CA . ALA A 1 408 ? -26.734 -31.359 -12.211 1 87.31 408 ALA A CA 1
ATOM 3333 C C . ALA A 1 408 ? -26.922 -31.391 -13.727 1 87.31 408 ALA A C 1
ATOM 3335 O O . ALA A 1 408 ? -26.906 -32.469 -14.336 1 87.31 408 ALA A O 1
ATOM 3336 N N . TYR A 1 409 ? -27.047 -30.234 -14.352 1 88.31 409 TYR A N 1
ATOM 3337 C CA . TYR A 1 409 ? -27.234 -30.125 -15.789 1 88.31 409 TYR A CA 1
ATOM 3338 C C . TYR A 1 409 ? -25.891 -30.062 -16.516 1 88.31 409 TYR A C 1
ATOM 3340 O O . TYR A 1 409 ? -25.812 -30.312 -17.719 1 88.31 409 TYR A O 1
ATOM 3348 N N . ALA A 1 410 ? -24.812 -29.719 -15.875 1 80.19 410 ALA A N 1
ATOM 3349 C CA . ALA A 1 410 ? -23.516 -29.469 -16.5 1 80.19 410 ALA A CA 1
ATOM 3350 C C . ALA A 1 410 ? -22.594 -30.672 -16.312 1 80.19 410 ALA A C 1
ATOM 3352 O O . ALA A 1 410 ? -21.391 -30.594 -16.625 1 80.19 410 ALA A O 1
ATOM 3353 N N . ARG A 1 411 ? -22.969 -31.719 -15.82 1 76.31 411 ARG A N 1
ATOM 3354 C CA . ARG A 1 411 ? -22.125 -32.875 -15.484 1 76.31 411 ARG A CA 1
ATOM 3355 C C . ARG A 1 411 ? -21.484 -33.469 -16.734 1 76.31 411 ARG A C 1
ATOM 3357 O O . ARG A 1 411 ? -20.391 -34.031 -16.672 1 76.31 411 ARG A O 1
ATOM 3364 N N . ASP A 1 412 ? -22.062 -33.219 -17.844 1 76.69 412 ASP A N 1
ATOM 3365 C CA . ASP A 1 412 ? -21.562 -33.812 -19.078 1 76.69 412 ASP A CA 1
ATOM 3366 C C . ASP A 1 412 ? -20.484 -32.938 -19.719 1 76.69 412 ASP A C 1
ATOM 3368 O O . ASP A 1 412 ? -19.859 -33.312 -20.703 1 76.69 412 ASP A O 1
ATOM 3372 N N . PHE A 1 413 ? -20.312 -31.844 -19.078 1 75.5 413 PHE A N 1
ATOM 3373 C CA . PHE A 1 413 ? -19.359 -30.922 -19.672 1 75.5 413 PHE A CA 1
ATOM 3374 C C . PHE A 1 413 ? -18.141 -30.75 -18.766 1 75.5 413 PHE A C 1
ATOM 3376 O O . PHE A 1 413 ? -18.281 -30.688 -17.547 1 75.5 413 PHE A O 1
ATOM 3383 N N . PHE A 1 414 ? -17.047 -30.828 -19.359 1 75.38 414 PHE A N 1
ATOM 3384 C CA . PHE A 1 414 ? -15.789 -30.703 -18.625 1 75.38 414 PHE A CA 1
ATOM 3385 C C . PHE A 1 414 ? -15.539 -29.25 -18.219 1 75.38 414 PHE A C 1
ATOM 3387 O O . PHE A 1 414 ? -15.539 -28.359 -19.062 1 75.38 414 PHE A O 1
ATOM 3394 N N . ALA A 1 415 ? -15.352 -29.031 -16.922 1 71.31 415 ALA A N 1
ATOM 3395 C CA . ALA A 1 415 ? -15.148 -27.672 -16.438 1 71.31 415 ALA A CA 1
ATOM 3396 C C . ALA A 1 415 ? -13.844 -27.547 -15.656 1 71.31 415 ALA A C 1
ATOM 3398 O O . ALA A 1 415 ? -13.602 -26.547 -14.992 1 71.31 415 ALA A O 1
ATOM 3399 N N . ALA A 1 416 ? -12.992 -28.484 -15.797 1 67.12 416 ALA A N 1
ATOM 3400 C CA . ALA A 1 416 ? -11.695 -28.484 -15.125 1 67.12 416 ALA A CA 1
ATOM 3401 C C . ALA A 1 416 ? -11.828 -28.109 -13.656 1 67.12 416 ALA A C 1
ATOM 3403 O O . ALA A 1 416 ? -11.008 -27.344 -13.133 1 67.12 416 ALA A O 1
ATOM 3404 N N . GLY A 1 417 ? -12.914 -28.516 -13.016 1 64.81 417 GLY A N 1
ATOM 3405 C CA . GLY A 1 417 ? -13.117 -28.219 -11.602 1 64.81 417 GLY A CA 1
ATOM 3406 C C . GLY A 1 417 ? -13.477 -26.766 -11.352 1 64.81 417 GLY A C 1
ATOM 3407 O O . GLY A 1 417 ? -13.617 -26.359 -10.195 1 64.81 417 GLY A O 1
ATOM 3408 N N . MET A 1 418 ? -13.57 -26.062 -12.477 1 64 418 MET A N 1
ATOM 3409 C CA . MET A 1 418 ? -13.883 -24.641 -12.32 1 64 418 MET A CA 1
ATOM 3410 C C . MET A 1 418 ? -15.391 -24.406 -12.367 1 64 418 MET A C 1
ATOM 3412 O O . MET A 1 418 ? -16.094 -25 -13.18 1 64 418 MET A O 1
ATOM 3416 N N . SER A 1 419 ? -16.031 -24.172 -11.32 1 55.69 419 SER A N 1
ATOM 3417 C CA . SER A 1 419 ? -17.453 -23.875 -11.367 1 55.69 419 SER A CA 1
ATOM 3418 C C . SER A 1 419 ? -17.719 -22.406 -11.062 1 55.69 419 SER A C 1
ATOM 3420 O O . SER A 1 419 ? -18.844 -21.922 -11.25 1 55.69 419 SER A O 1
ATOM 3422 N N . SER A 1 420 ? -16.734 -21.797 -10.43 1 53.56 420 SER A N 1
ATOM 3423 C CA . SER A 1 420 ? -17.016 -20.438 -9.945 1 53.56 420 SER A CA 1
ATOM 3424 C C . SER A 1 420 ? -16.031 -19.438 -10.531 1 53.56 420 SER A C 1
ATOM 3426 O O . SER A 1 420 ? -14.93 -19.797 -10.938 1 53.56 420 SER A O 1
ATOM 3428 N N . SER A 1 421 ? -16.547 -18.297 -10.883 1 50.38 421 SER A N 1
ATOM 3429 C CA . SER A 1 421 ? -15.727 -17.125 -11.164 1 50.38 421 SER A CA 1
ATOM 3430 C C . SER A 1 421 ? -14.773 -16.828 -10.016 1 50.38 421 SER A C 1
ATOM 3432 O O . SER A 1 421 ? -13.961 -15.914 -10.094 1 50.38 421 SER A O 1
ATOM 3434 N N . GLN A 1 422 ? -14.914 -17.625 -8.953 1 51.38 422 GLN A N 1
ATOM 3435 C CA . GLN A 1 422 ? -14.055 -17.406 -7.797 1 51.38 422 GLN A CA 1
ATOM 3436 C C . GLN A 1 422 ? -12.586 -17.438 -8.188 1 51.38 422 GLN A C 1
ATOM 3438 O O . GLN A 1 422 ? -11.773 -16.672 -7.672 1 51.38 422 GLN A O 1
ATOM 3443 N N . ARG A 1 423 ? -12.5 -18.375 -9.117 1 54.72 423 ARG A N 1
ATOM 3444 C CA . ARG A 1 423 ? -11.125 -18.438 -9.602 1 54.72 423 ARG A CA 1
ATOM 3445 C C . ARG A 1 423 ? -10.75 -17.156 -10.344 1 54.72 423 ARG A C 1
ATOM 3447 O O . ARG A 1 423 ? -9.617 -16.672 -10.234 1 54.72 423 ARG A O 1
ATOM 3454 N N . ALA A 1 424 ? -11.805 -16.656 -10.969 1 60.44 424 ALA A N 1
ATOM 3455 C CA . ALA A 1 424 ? -11.539 -15.398 -11.648 1 60.44 424 ALA A CA 1
ATOM 3456 C C . ALA A 1 424 ? -11.344 -14.266 -10.648 1 60.44 424 ALA A C 1
ATOM 3458 O O . ALA A 1 424 ? -10.461 -13.422 -10.82 1 60.44 424 ALA A O 1
ATOM 3459 N N . GLU A 1 425 ? -12.078 -14.375 -9.586 1 63.53 425 GLU A N 1
ATOM 3460 C CA . GLU A 1 425 ? -11.945 -13.367 -8.539 1 63.53 425 GLU A CA 1
ATOM 3461 C C . GLU A 1 425 ? -10.578 -13.43 -7.867 1 63.53 425 GLU A C 1
ATOM 3463 O O . GLU A 1 425 ? -9.977 -12.398 -7.566 1 63.53 425 GLU A O 1
ATOM 3468 N N . GLY A 1 426 ? -10.164 -14.664 -7.727 1 68.94 426 GLY A N 1
ATOM 3469 C CA . GLY A 1 426 ? -8.828 -14.836 -7.18 1 68.94 426 GLY A CA 1
ATOM 3470 C C . GLY A 1 426 ? -7.742 -14.266 -8.078 1 68.94 426 GLY A C 1
ATOM 3471 O O . GLY A 1 426 ? -6.785 -13.656 -7.594 1 68.94 426 GLY A O 1
ATOM 3472 N N . SER A 1 427 ? -8.055 -14.469 -9.336 1 74.06 427 SER A N 1
ATOM 3473 C CA . SER A 1 427 ? -7.082 -13.953 -10.289 1 74.06 427 SER A CA 1
ATOM 3474 C C . SER A 1 427 ? -7.094 -12.43 -10.32 1 74.06 427 SER A C 1
ATOM 3476 O O . SER A 1 427 ? -6.043 -11.789 -10.391 1 74.06 427 SER A O 1
ATOM 3478 N N . HIS A 1 428 ? -8.328 -11.945 -10.242 1 74.88 428 HIS A N 1
ATOM 3479 C CA . HIS A 1 428 ? -8.438 -10.484 -10.219 1 74.88 428 HIS A CA 1
ATOM 3480 C C . HIS A 1 428 ? -7.75 -9.898 -8.992 1 74.88 428 HIS A C 1
ATOM 3482 O O . HIS A 1 428 ? -7.023 -8.906 -9.102 1 74.88 428 HIS A O 1
ATOM 3488 N N . ALA A 1 429 ? -8.016 -10.633 -7.961 1 73.81 429 ALA A N 1
ATOM 3489 C CA . ALA A 1 429 ? -7.375 -10.188 -6.723 1 73.81 429 ALA A CA 1
ATOM 3490 C C . ALA A 1 429 ? -5.855 -10.258 -6.836 1 73.81 429 ALA A C 1
ATOM 3492 O O . ALA A 1 429 ? -5.152 -9.359 -6.371 1 73.81 429 ALA A O 1
ATOM 3493 N N . PHE A 1 430 ? -5.434 -11.273 -7.492 1 76.31 430 PHE A N 1
ATOM 3494 C CA . PHE A 1 430 ? -3.998 -11.453 -7.668 1 76.31 430 PHE A CA 1
ATOM 3495 C C . PHE A 1 430 ? -3.414 -10.328 -8.516 1 76.31 430 PHE A C 1
ATOM 3497 O O . PHE A 1 430 ? -2.424 -9.703 -8.133 1 76.31 430 PHE A O 1
ATOM 3504 N N . PHE A 1 431 ? -4.004 -9.992 -9.602 1 79.81 431 PHE A N 1
ATOM 3505 C CA . PHE A 1 431 ? -3.461 -9 -10.523 1 79.81 431 PHE A CA 1
ATOM 3506 C C . PHE A 1 431 ? -3.605 -7.594 -9.961 1 79.81 431 PHE A C 1
ATOM 3508 O O . PHE A 1 431 ? -2.77 -6.727 -10.219 1 79.81 431 PHE A O 1
ATOM 3515 N N . LYS A 1 432 ? -4.637 -7.445 -9.188 1 80.19 432 LYS A N 1
ATOM 3516 C CA . LYS A 1 432 ? -4.871 -6.129 -8.594 1 80.19 432 LYS A CA 1
ATOM 3517 C C . LYS A 1 432 ? -3.766 -5.762 -7.609 1 80.19 432 LYS A C 1
ATOM 3519 O O . LYS A 1 432 ? -3.596 -4.59 -7.27 1 80.19 432 LYS A O 1
ATOM 3524 N N . GLN A 1 433 ? -3.043 -6.762 -7.242 1 79.94 433 GLN A N 1
ATOM 3525 C CA . GLN A 1 433 ? -1.898 -6.5 -6.375 1 79.94 433 GLN A CA 1
ATOM 3526 C C . GLN A 1 433 ? -0.797 -5.758 -7.125 1 79.94 433 GLN A C 1
ATOM 3528 O O . GLN A 1 433 ? 0.06 -5.121 -6.512 1 79.94 433 GLN A O 1
ATOM 3533 N N . TYR A 1 434 ? -0.877 -5.891 -8.391 1 83.94 434 TYR A N 1
ATOM 3534 C CA . TYR A 1 434 ? 0.23 -5.367 -9.188 1 83.94 434 TYR A CA 1
ATOM 3535 C C . TYR A 1 434 ? -0.197 -4.129 -9.969 1 83.94 434 TYR A C 1
ATOM 3537 O O . TYR A 1 434 ? 0.646 -3.338 -10.391 1 83.94 434 TYR A O 1
ATOM 3545 N N . ILE A 1 435 ? -1.479 -4.043 -10.141 1 85.75 435 ILE A N 1
ATOM 3546 C CA . ILE A 1 435 ? -1.982 -2.98 -11.008 1 85.75 435 ILE A CA 1
ATOM 3547 C C . ILE A 1 435 ? -2.742 -1.951 -10.172 1 85.75 435 ILE A C 1
ATOM 3549 O O . ILE A 1 435 ? -3.168 -2.244 -9.055 1 85.75 435 ILE A O 1
ATOM 3553 N N . SER A 1 436 ? -2.799 -0.741 -10.68 1 85.81 436 SER A N 1
ATOM 3554 C CA . SER A 1 436 ? -3.496 0.347 -10 1 85.81 436 SER A CA 1
ATOM 3555 C C . SER A 1 436 ? -4.383 1.125 -10.969 1 85.81 436 SER A C 1
ATOM 3557 O O . SER A 1 436 ? -4.102 1.176 -12.172 1 85.81 436 SER A O 1
ATOM 3559 N N . ARG A 1 437 ? -5.441 1.704 -10.422 1 86.62 437 ARG A N 1
ATOM 3560 C CA . ARG A 1 437 ? -6.363 2.51 -11.211 1 86.62 437 ARG A CA 1
ATOM 3561 C C . ARG A 1 437 ? -5.672 3.752 -11.766 1 86.62 437 ARG A C 1
ATOM 3563 O O . ARG A 1 437 ? -6.16 4.371 -12.711 1 86.62 437 ARG A O 1
ATOM 3570 N N . ARG A 1 438 ? -4.578 4.082 -11.273 1 82.06 438 ARG A N 1
ATOM 3571 C CA . ARG A 1 438 ? -3.873 5.293 -11.672 1 82.06 438 ARG A CA 1
ATOM 3572 C C . ARG A 1 438 ? -2.885 5.008 -12.797 1 82.06 438 ARG A C 1
ATOM 3574 O O . ARG A 1 438 ? -2.305 5.93 -13.375 1 82.06 438 ARG A O 1
ATOM 3581 N N . ASN A 1 439 ? -2.676 3.768 -13.156 1 87.06 439 ASN A N 1
ATOM 3582 C CA . ASN A 1 439 ? -1.672 3.379 -14.141 1 87.06 439 ASN A CA 1
ATOM 3583 C C . ASN A 1 439 ? -2.074 3.807 -15.555 1 87.06 439 ASN A C 1
ATOM 3585 O O . ASN A 1 439 ? -3.246 3.717 -15.922 1 87.06 439 ASN A O 1
ATOM 3589 N N . SER A 1 440 ? -1.04 4.348 -16.25 1 87.75 440 SER A N 1
ATOM 3590 C CA . SER A 1 440 ? -1.202 4.469 -17.688 1 87.75 440 SER A CA 1
ATOM 3591 C C . SER A 1 440 ? -1.262 3.096 -18.359 1 87.75 440 SER A C 1
ATOM 3593 O O . SER A 1 440 ? -1.083 2.07 -17.688 1 87.75 440 SER A O 1
ATOM 3595 N N . LEU A 1 441 ? -1.547 3.066 -19.641 1 88.81 441 LEU A N 1
ATOM 3596 C CA . LEU A 1 441 ? -1.617 1.787 -20.328 1 88.81 441 LEU A CA 1
ATOM 3597 C C . LEU A 1 441 ? -0.253 1.106 -20.359 1 88.81 441 LEU A C 1
ATOM 3599 O O . LEU A 1 441 ? -0.152 -0.101 -20.141 1 88.81 441 LEU A O 1
ATOM 3603 N N . MET A 1 442 ? 0.727 1.9 -20.578 1 88.25 442 MET A N 1
ATOM 3604 C CA . MET A 1 442 ? 2.076 1.346 -20.609 1 88.25 442 MET A CA 1
ATOM 3605 C C . MET A 1 442 ? 2.504 0.853 -19.234 1 88.25 442 MET A C 1
ATOM 3607 O O . MET A 1 442 ? 3.098 -0.22 -19.109 1 88.25 442 MET A O 1
ATOM 3611 N N . ASP A 1 443 ? 2.17 1.636 -18.25 1 87.56 443 ASP A N 1
ATOM 3612 C CA . ASP A 1 443 ? 2.469 1.219 -16.875 1 87.56 443 ASP A CA 1
ATOM 3613 C C . ASP A 1 443 ? 1.759 -0.089 -16.531 1 87.56 443 ASP A C 1
ATOM 3615 O O . ASP A 1 443 ? 2.338 -0.964 -15.891 1 87.56 443 ASP A O 1
ATOM 3619 N N . PHE A 1 444 ? 0.59 -0.136 -17 1 90.94 444 PHE A N 1
ATOM 3620 C CA . PHE A 1 444 ? -0.193 -1.343 -16.75 1 90.94 444 PHE A CA 1
ATOM 3621 C C . PHE A 1 444 ? 0.488 -2.561 -17.359 1 90.94 444 PHE A C 1
ATOM 3623 O O . PHE A 1 444 ? 0.651 -3.586 -16.703 1 90.94 444 PHE A O 1
ATOM 3630 N N . ILE A 1 445 ? 0.83 -2.443 -18.578 1 90.94 445 ILE A N 1
ATOM 3631 C CA . ILE A 1 445 ? 1.383 -3.568 -19.312 1 90.94 445 ILE A CA 1
ATOM 3632 C C . ILE A 1 445 ? 2.67 -4.047 -18.641 1 90.94 445 ILE A C 1
ATOM 3634 O O . ILE A 1 445 ? 2.863 -5.25 -18.453 1 90.94 445 ILE A O 1
ATOM 3638 N N . ILE A 1 446 ? 3.508 -3.154 -18.266 1 87.38 446 ILE A N 1
ATOM 3639 C CA . ILE A 1 446 ? 4.781 -3.5 -17.641 1 87.38 446 ILE A CA 1
ATOM 3640 C C . ILE A 1 446 ? 4.535 -4.211 -16.312 1 87.38 446 ILE A C 1
ATOM 3642 O O . ILE A 1 446 ? 5.168 -5.227 -16.016 1 87.38 446 ILE A O 1
ATOM 3646 N N . ARG A 1 447 ? 3.654 -3.727 -15.609 1 88.88 447 ARG A N 1
ATOM 3647 C CA . ARG A 1 447 ? 3.35 -4.297 -14.305 1 88.88 447 ARG A CA 1
ATOM 3648 C C . ARG A 1 447 ? 2.629 -5.633 -14.438 1 88.88 447 ARG A C 1
ATOM 3650 O O . ARG A 1 447 ? 2.857 -6.551 -13.648 1 88.88 447 ARG A O 1
ATOM 3657 N N . PHE A 1 448 ? 1.801 -5.664 -15.375 1 89.56 448 PHE A N 1
ATOM 3658 C CA . PHE A 1 448 ? 1.084 -6.91 -15.625 1 89.56 448 PHE A CA 1
ATOM 3659 C C . PHE A 1 448 ? 2.045 -8.008 -16.062 1 89.56 448 PHE A C 1
ATOM 3661 O O . PHE A 1 448 ? 1.896 -9.164 -15.656 1 89.56 448 PHE A O 1
ATOM 3668 N N . GLU A 1 449 ? 2.949 -7.652 -16.828 1 88.88 449 GLU A N 1
ATOM 3669 C CA . GLU A 1 449 ? 3.965 -8.617 -17.234 1 88.88 449 GLU A CA 1
ATOM 3670 C C . GLU A 1 449 ? 4.75 -9.141 -16.031 1 88.88 449 GLU A C 1
ATOM 3672 O O . GLU A 1 449 ? 5.141 -10.312 -16.016 1 88.88 449 GLU A O 1
ATOM 3677 N N . ARG A 1 450 ? 4.977 -8.297 -15.195 1 87.94 450 ARG A N 1
ATOM 3678 C CA . ARG A 1 450 ? 5.629 -8.727 -13.961 1 87.94 450 ARG A CA 1
ATOM 3679 C C . ARG A 1 450 ? 4.762 -9.727 -13.203 1 87.94 450 ARG A C 1
ATOM 3681 O O . ARG A 1 450 ? 5.266 -10.727 -12.688 1 87.94 450 ARG A O 1
ATOM 3688 N N . ALA A 1 451 ? 3.51 -9.414 -13.094 1 89.94 451 ALA A N 1
ATOM 3689 C CA . ALA A 1 451 ? 2.572 -10.336 -12.453 1 89.94 451 ALA A CA 1
ATOM 3690 C C . ALA A 1 451 ? 2.578 -11.695 -13.141 1 89.94 451 ALA A C 1
ATOM 3692 O O . ALA A 1 451 ? 2.545 -12.734 -12.477 1 89.94 451 ALA A O 1
ATOM 3693 N N . LEU A 1 452 ? 2.645 -11.609 -14.453 1 90.5 452 LEU A N 1
ATOM 3694 C CA . LEU A 1 452 ? 2.684 -12.852 -15.227 1 90.5 452 LEU A CA 1
ATOM 3695 C C . LEU A 1 452 ? 3.955 -13.633 -14.93 1 90.5 452 LEU A C 1
ATOM 3697 O O . LEU A 1 452 ? 3.92 -14.859 -14.812 1 90.5 452 LEU A O 1
ATOM 3701 N N . SER A 1 453 ? 5.012 -12.906 -14.797 1 88.06 453 SER A N 1
ATOM 3702 C CA . SER A 1 453 ? 6.285 -13.547 -14.477 1 88.06 453 SER A CA 1
ATOM 3703 C C . SER A 1 453 ? 6.223 -14.234 -13.117 1 88.06 453 SER A C 1
ATOM 3705 O O . SER A 1 453 ? 6.758 -15.328 -12.945 1 88.06 453 SER A O 1
ATOM 3707 N N . HIS A 1 454 ? 5.605 -13.617 -12.219 1 89.19 454 HIS A N 1
ATOM 3708 C CA . HIS A 1 454 ? 5.449 -14.211 -10.891 1 89.19 454 HIS A CA 1
ATOM 3709 C C . HIS A 1 454 ? 4.574 -15.453 -10.945 1 89.19 454 HIS A C 1
ATOM 3711 O O . HIS A 1 454 ? 4.836 -16.438 -10.234 1 89.19 454 HIS A O 1
ATOM 3717 N N . GLN A 1 455 ? 3.557 -15.367 -11.734 1 89.75 455 GLN A N 1
ATOM 3718 C CA . GLN A 1 455 ? 2.695 -16.531 -11.914 1 89.75 455 GLN A CA 1
ATOM 3719 C C . GLN A 1 455 ? 3.471 -17.703 -12.516 1 89.75 455 GLN A C 1
ATOM 3721 O O . GLN A 1 455 ? 3.303 -18.844 -12.086 1 89.75 455 GLN A O 1
ATOM 3726 N N . ARG A 1 456 ? 4.234 -17.406 -13.461 1 89.62 456 ARG A N 1
ATOM 3727 C CA . ARG A 1 456 ? 5.027 -18.438 -14.117 1 89.62 456 ARG A CA 1
ATOM 3728 C C . ARG A 1 456 ? 6.066 -19.016 -13.172 1 89.62 456 ARG A C 1
ATOM 3730 O O . ARG A 1 456 ? 6.383 -20.203 -13.25 1 89.62 456 ARG A O 1
ATOM 3737 N N . GLN A 1 457 ? 6.582 -18.203 -12.297 1 88.56 457 GLN A N 1
ATOM 3738 C CA . GLN A 1 457 ? 7.512 -18.703 -11.289 1 88.56 457 GLN A CA 1
ATOM 3739 C C . GLN A 1 457 ? 6.816 -19.656 -10.328 1 88.56 457 GLN A C 1
ATOM 3741 O O . GLN A 1 457 ? 7.422 -20.625 -9.867 1 88.56 457 GLN A O 1
ATOM 3746 N N . LYS A 1 458 ? 5.641 -19.375 -10.047 1 88.94 458 LYS A N 1
ATOM 3747 C CA . LYS A 1 458 ? 4.867 -20.281 -9.195 1 88.94 458 LYS A CA 1
ATOM 3748 C C . LYS A 1 458 ? 4.66 -21.625 -9.867 1 88.94 458 LYS A C 1
ATOM 3750 O O . LYS A 1 458 ? 4.719 -22.672 -9.211 1 88.94 458 LYS A O 1
ATOM 3755 N N . GLU A 1 459 ? 4.359 -21.562 -11.125 1 90.69 459 GLU A N 1
ATOM 3756 C CA . GLU A 1 459 ? 4.215 -22.812 -11.891 1 90.69 459 GLU A CA 1
ATOM 3757 C C . GLU A 1 459 ? 5.52 -23.594 -11.914 1 90.69 459 GLU A C 1
ATOM 3759 O O . GLU A 1 459 ? 5.52 -24.812 -11.742 1 90.69 459 GLU A O 1
ATOM 3764 N N . LEU A 1 460 ? 6.559 -22.875 -12.125 1 90.75 460 LEU A N 1
ATOM 3765 C CA . LEU A 1 460 ? 7.871 -23.5 -12.148 1 90.75 460 LEU A CA 1
ATOM 3766 C C . LEU A 1 460 ? 8.188 -24.156 -10.812 1 90.75 460 LEU A C 1
ATOM 3768 O O . LEU A 1 460 ? 8.742 -25.25 -10.766 1 90.75 460 LEU A O 1
ATOM 3772 N N . ALA A 1 461 ? 7.855 -23.5 -9.805 1 90.62 461 ALA A N 1
ATOM 3773 C CA . ALA A 1 461 ? 8.062 -24.047 -8.461 1 90.62 461 ALA A CA 1
ATOM 3774 C C . ALA A 1 461 ? 7.238 -25.297 -8.242 1 90.62 461 ALA A C 1
ATOM 3776 O O . ALA A 1 461 ? 7.711 -26.266 -7.633 1 90.62 461 ALA A O 1
ATOM 3777 N N . ALA A 1 462 ? 6.051 -25.297 -8.711 1 91.31 462 ALA A N 1
ATOM 3778 C CA . ALA A 1 462 ? 5.195 -26.469 -8.594 1 91.31 462 ALA A CA 1
ATOM 3779 C C . ALA A 1 462 ? 5.762 -27.641 -9.398 1 91.31 462 ALA A C 1
ATOM 3781 O O . ALA A 1 462 ? 5.734 -28.781 -8.945 1 91.31 462 ALA A O 1
ATOM 3782 N N . ASP A 1 463 ? 6.273 -27.312 -10.578 1 91.25 463 ASP A N 1
ATOM 3783 C CA . ASP A 1 463 ? 6.926 -28.328 -11.398 1 91.25 463 ASP A CA 1
ATOM 3784 C C . ASP A 1 463 ? 8.125 -28.938 -10.672 1 91.25 463 ASP A C 1
ATOM 3786 O O . ASP A 1 463 ? 8.359 -30.141 -10.742 1 91.25 463 ASP A O 1
ATOM 3790 N N . HIS A 1 464 ? 8.789 -28.078 -10.023 1 90.25 464 HIS A N 1
ATOM 3791 C CA . HIS A 1 464 ? 9.969 -28.531 -9.289 1 90.25 464 HIS A CA 1
ATOM 3792 C C . HIS A 1 464 ? 9.578 -29.484 -8.164 1 90.25 464 HIS A C 1
ATOM 3794 O O . HIS A 1 464 ? 10.219 -30.516 -7.973 1 90.25 464 HIS A O 1
ATOM 3800 N N . VAL A 1 465 ? 8.602 -29.156 -7.484 1 88.12 465 VAL A N 1
ATOM 3801 C CA . VAL A 1 465 ? 8.148 -30 -6.379 1 88.12 465 VAL A CA 1
ATOM 3802 C C . VAL A 1 465 ? 7.703 -31.359 -6.91 1 88.12 465 VAL A C 1
ATOM 3804 O O . VAL A 1 465 ? 8.016 -32.406 -6.32 1 88.12 465 VAL A O 1
ATOM 3807 N N . ASP A 1 466 ? 7.078 -31.375 -8.023 1 88.69 466 ASP A N 1
ATOM 3808 C CA . ASP A 1 466 ? 6.578 -32.594 -8.625 1 88.69 466 ASP A CA 1
ATOM 3809 C C . ASP A 1 466 ? 7.73 -33.5 -9.078 1 88.69 466 ASP A C 1
ATOM 3811 O O . ASP A 1 466 ? 7.652 -34.719 -8.969 1 88.69 466 ASP A O 1
ATOM 3815 N N . ALA A 1 467 ? 8.766 -32.812 -9.586 1 86.62 467 ALA A N 1
ATOM 3816 C CA . ALA A 1 467 ? 9.914 -33.594 -10.094 1 86.62 467 ALA A CA 1
ATOM 3817 C C . ALA A 1 467 ? 10.828 -34 -8.953 1 86.62 467 ALA A C 1
ATOM 3819 O O . ALA A 1 467 ? 11.477 -35.062 -9.023 1 86.62 467 ALA A O 1
ATOM 3820 N N . PHE A 1 468 ? 10.789 -33.25 -7.902 1 87.19 468 PHE A N 1
ATOM 3821 C CA . PHE A 1 468 ? 11.781 -33.406 -6.848 1 87.19 468 PHE A CA 1
ATOM 3822 C C . PHE A 1 468 ? 11.273 -34.344 -5.754 1 87.19 468 PHE A C 1
ATOM 3824 O O . PHE A 1 468 ? 12.055 -35 -5.098 1 87.19 468 PHE A O 1
ATOM 3831 N N . GLU A 1 469 ? 9.984 -34.375 -5.59 1 86.62 469 GLU A N 1
ATOM 3832 C CA . GLU A 1 469 ? 9.391 -35.125 -4.504 1 86.62 469 GLU A CA 1
ATOM 3833 C C . GLU A 1 469 ? 8.438 -36.188 -5.043 1 86.62 469 GLU A C 1
ATOM 3835 O O . GLU A 1 469 ? 7.875 -36.031 -6.129 1 86.62 469 GLU A O 1
ATOM 3840 N N . VAL A 1 470 ? 8.414 -37.281 -4.281 1 82.38 470 VAL A N 1
ATOM 3841 C CA . VAL A 1 470 ? 7.461 -38.312 -4.605 1 82.38 470 VAL A CA 1
ATOM 3842 C C . VAL A 1 470 ? 6.238 -38.219 -3.699 1 82.38 470 VAL A C 1
ATOM 3844 O O . VAL A 1 470 ? 6.371 -37.969 -2.498 1 82.38 470 VAL A O 1
ATOM 3847 N N . ALA A 1 471 ? 5.051 -38.375 -4.355 1 82.69 471 ALA A N 1
ATOM 3848 C CA . ALA A 1 471 ? 3.803 -38.219 -3.609 1 82.69 471 ALA A CA 1
ATOM 3849 C C . ALA A 1 471 ? 3.598 -39.406 -2.656 1 82.69 471 ALA A C 1
ATOM 3851 O O . ALA A 1 471 ? 3.902 -40.562 -3 1 82.69 471 ALA A O 1
ATOM 3852 N N . GLN A 1 472 ? 3.143 -39.031 -1.477 1 78.88 472 GLN A N 1
ATOM 3853 C CA . GLN A 1 472 ? 2.803 -40.062 -0.506 1 78.88 472 GLN A CA 1
ATOM 3854 C C . GLN A 1 472 ? 1.331 -40.469 -0.614 1 78.88 472 GLN A C 1
ATOM 3856 O O . GLN A 1 472 ? 0.455 -39.594 -0.664 1 78.88 472 GLN A O 1
ATOM 3861 N N . CYS A 1 473 ? 1.13 -41.781 -0.82 1 80.25 473 CYS A N 1
ATOM 3862 C CA . CYS A 1 473 ? -0.239 -42.25 -0.907 1 80.25 473 CYS A CA 1
ATOM 3863 C C . CYS A 1 473 ? -0.793 -42.594 0.477 1 80.25 473 CYS A C 1
ATOM 3865 O O . CYS A 1 473 ? -0.211 -43.375 1.217 1 80.25 473 CYS A O 1
ATOM 3867 N N . ILE A 1 474 ? -1.839 -41.969 0.791 1 76.44 474 ILE A N 1
ATOM 3868 C CA . ILE A 1 474 ? -2.508 -42.25 2.057 1 76.44 474 ILE A CA 1
ATOM 3869 C C . ILE A 1 474 ? -3.242 -43.594 1.969 1 76.44 474 ILE A C 1
ATOM 3871 O O . ILE A 1 474 ? -3.168 -44.406 2.889 1 76.44 474 ILE A O 1
ATOM 3875 N N . LEU A 1 475 ? -3.854 -43.844 0.809 1 76.81 475 LEU A N 1
ATOM 3876 C CA . LEU A 1 475 ? -4.594 -45.062 0.59 1 76.81 475 LEU A CA 1
ATOM 3877 C C . LEU A 1 475 ? -3.738 -46.094 -0.151 1 76.81 475 LEU A C 1
ATOM 3879 O O . LEU A 1 475 ? -3.137 -45.781 -1.179 1 76.81 475 LEU A O 1
ATOM 3883 N N . PRO A 1 476 ? -3.543 -47.219 0.326 1 76.94 476 PRO A N 1
ATOM 3884 C CA . PRO A 1 476 ? -2.719 -48.25 -0.323 1 76.94 476 PRO A CA 1
ATOM 3885 C C . PRO A 1 476 ? -3.426 -48.906 -1.503 1 76.94 476 PRO A C 1
ATOM 3887 O O . PRO A 1 476 ? -3.6 -50.125 -1.515 1 76.94 476 PRO A O 1
ATOM 3890 N N . MET A 1 477 ? -4.023 -48.188 -2.412 1 78.62 477 MET A N 1
ATOM 3891 C CA . MET A 1 477 ? -4.711 -48.75 -3.584 1 78.62 477 MET A CA 1
ATOM 3892 C C . MET A 1 477 ? -3.848 -48.594 -4.832 1 78.62 477 MET A C 1
ATOM 3894 O O . MET A 1 477 ? -3.111 -47.625 -4.977 1 78.62 477 MET A O 1
ATOM 3898 N N . PRO A 1 478 ? -3.861 -49.625 -5.605 1 79.69 478 PRO A N 1
ATOM 3899 C CA . PRO A 1 478 ? -3.072 -49.531 -6.84 1 79.69 478 PRO A CA 1
ATOM 3900 C C . PRO A 1 478 ? -3.438 -48.344 -7.695 1 79.69 478 PRO A C 1
ATOM 3902 O O . PRO A 1 478 ? -2.564 -47.75 -8.328 1 79.69 478 PRO A O 1
ATOM 3905 N N . MET A 1 479 ? -4.66 -48.031 -7.664 1 79.94 479 MET A N 1
ATOM 3906 C CA . MET A 1 479 ? -5.086 -46.844 -8.422 1 79.94 479 MET A CA 1
ATOM 3907 C C . MET A 1 479 ? -4.383 -45.594 -7.918 1 79.94 479 MET A C 1
ATOM 3909 O O . MET A 1 479 ? -3.982 -44.75 -8.711 1 79.94 479 MET A O 1
ATOM 3913 N N . ASN A 1 480 ? -4.246 -45.594 -6.629 1 83.06 480 ASN A N 1
ATOM 3914 C CA . ASN A 1 480 ? -3.594 -44.406 -6.027 1 83.06 480 ASN A CA 1
ATOM 3915 C C . ASN A 1 480 ? -2.141 -44.312 -6.477 1 83.06 480 ASN A C 1
ATOM 3917 O O . ASN A 1 480 ? -1.666 -43.219 -6.773 1 83.06 480 ASN A O 1
ATOM 3921 N N . LYS A 1 481 ? -1.559 -45.344 -6.527 1 81.31 481 LYS A N 1
ATOM 3922 C CA . LYS A 1 481 ? -0.157 -45.375 -6.938 1 81.31 481 LYS A CA 1
ATOM 3923 C C . LYS A 1 481 ? -0.009 -44.938 -8.398 1 81.31 481 LYS A C 1
ATOM 3925 O O . LYS A 1 481 ? 0.907 -44.188 -8.742 1 81.31 481 LYS A O 1
ATOM 3930 N N . GLN A 1 482 ? -0.89 -45.469 -9.18 1 84.75 482 GLN A N 1
ATOM 3931 C CA . GLN A 1 482 ? -0.861 -45.094 -10.586 1 84.75 482 GLN A CA 1
ATOM 3932 C C . GLN A 1 482 ? -1.122 -43.594 -10.773 1 84.75 482 GLN A C 1
ATOM 3934 O O . GLN A 1 482 ? -0.419 -42.938 -11.539 1 84.75 482 GLN A O 1
ATOM 3939 N N . MET A 1 483 ? -2.121 -43.125 -10.07 1 87.5 483 MET A N 1
ATOM 3940 C CA . MET A 1 483 ? -2.49 -41.719 -10.227 1 87.5 483 MET A CA 1
ATOM 3941 C C . MET A 1 483 ? -1.413 -40.812 -9.656 1 87.5 483 MET A C 1
ATOM 3943 O O . MET A 1 483 ? -1.229 -39.688 -10.133 1 87.5 483 MET A O 1
ATOM 3947 N N . ALA A 1 484 ? -0.744 -41.281 -8.656 1 84.12 484 ALA A N 1
ATOM 3948 C CA . ALA A 1 484 ? 0.349 -40.5 -8.07 1 84.12 484 ALA A CA 1
ATOM 3949 C C . ALA A 1 484 ? 1.455 -40.25 -9.094 1 84.12 484 ALA A C 1
ATOM 3951 O O . ALA A 1 484 ? 2.146 -39.219 -9.031 1 84.12 484 ALA A O 1
ATOM 3952 N N . THR A 1 485 ? 1.535 -41.156 -10.055 1 83.12 485 THR A N 1
ATOM 3953 C CA . THR A 1 485 ? 2.576 -41.031 -11.07 1 83.12 485 THR A CA 1
ATOM 3954 C C . THR A 1 485 ? 2.082 -40.188 -12.25 1 83.12 485 THR A C 1
ATOM 3956 O O . THR A 1 485 ? 2.869 -39.5 -12.906 1 83.12 485 THR A O 1
ATOM 3959 N N . LEU A 1 486 ? 0.813 -40.188 -12.469 1 84.88 486 LEU A N 1
ATOM 3960 C CA . LEU A 1 486 ? 0.263 -39.531 -13.648 1 84.88 486 LEU A CA 1
ATOM 3961 C C . LEU A 1 486 ? -0.093 -38.094 -13.336 1 84.88 486 LEU A C 1
ATOM 3963 O O . LEU A 1 486 ? 0.133 -37.188 -14.164 1 84.88 486 LEU A O 1
ATOM 3967 N N . TYR A 1 487 ? -0.626 -37.906 -12.125 1 86.81 487 TYR A N 1
ATOM 3968 C CA . TYR A 1 487 ? -1.094 -36.594 -11.75 1 86.81 487 TYR A CA 1
ATOM 3969 C C . TYR A 1 487 ? 0.03 -35.75 -11.125 1 86.81 487 TYR A C 1
ATOM 3971 O O . TYR A 1 487 ? 0.982 -36.312 -10.578 1 86.81 487 TYR A O 1
ATOM 3979 N N . THR A 1 488 ? -0.12 -34.5 -11.336 1 88.81 488 THR A N 1
ATOM 3980 C CA . THR A 1 488 ? 0.737 -33.656 -10.531 1 88.81 488 THR A CA 1
ATOM 3981 C C . THR A 1 488 ? 0.386 -33.75 -9.055 1 88.81 488 THR A C 1
ATOM 3983 O O . THR A 1 488 ? -0.681 -34.25 -8.695 1 88.81 488 THR A O 1
ATOM 3986 N N . ARG A 1 489 ? 1.235 -33.312 -8.227 1 85.5 489 ARG A N 1
ATOM 3987 C CA . ARG A 1 489 ? 1.044 -33.438 -6.785 1 85.5 489 ARG A CA 1
ATOM 3988 C C . ARG A 1 489 ? -0.244 -32.781 -6.344 1 85.5 489 ARG A C 1
ATOM 3990 O O . ARG A 1 489 ? -1.015 -33.312 -5.559 1 85.5 489 ARG A O 1
ATOM 3997 N N . ALA A 1 490 ? -0.416 -31.625 -6.828 1 84 490 ALA A N 1
ATOM 3998 C CA . ALA A 1 490 ? -1.602 -30.859 -6.445 1 84 490 ALA A CA 1
ATOM 3999 C C . ALA A 1 490 ? -2.879 -31.578 -6.875 1 84 490 ALA A C 1
ATOM 4001 O O . ALA A 1 490 ? -3.83 -31.688 -6.102 1 84 490 ALA A O 1
ATOM 4002 N N . MET A 1 491 ? -2.881 -32.094 -8.086 1 85.94 491 MET A N 1
ATOM 4003 C CA . MET A 1 491 ? -4.059 -32.781 -8.609 1 85.94 491 MET A CA 1
ATOM 4004 C C . MET A 1 491 ? -4.258 -34.125 -7.938 1 85.94 491 MET A C 1
ATOM 4006 O O . MET A 1 491 ? -5.391 -34.562 -7.723 1 85.94 491 MET A O 1
ATOM 4010 N N . PHE A 1 492 ? -3.141 -34.75 -7.582 1 87 492 PHE A N 1
ATOM 4011 C CA . PHE A 1 492 ? -3.221 -36.031 -6.895 1 87 492 PHE A CA 1
ATOM 4012 C C . PHE A 1 492 ? -3.842 -35.875 -5.516 1 87 492 PHE A C 1
ATOM 4014 O O . PHE A 1 492 ? -4.656 -36.688 -5.094 1 87 492 PHE A O 1
ATOM 4021 N N . GLN A 1 493 ? -3.408 -34.844 -4.844 1 84.44 493 GLN A N 1
ATOM 4022 C CA . GLN A 1 493 ? -3.961 -34.594 -3.518 1 84.44 493 GLN A CA 1
ATOM 4023 C C . GLN A 1 493 ? -5.473 -34.375 -3.582 1 84.44 493 GLN A C 1
ATOM 4025 O O . GLN A 1 493 ? -6.207 -34.875 -2.725 1 84.44 493 GLN A O 1
ATOM 4030 N N . LYS A 1 494 ? -5.906 -33.688 -4.574 1 83.19 494 LYS A N 1
ATOM 4031 C CA . LYS A 1 494 ? -7.34 -33.5 -4.762 1 83.19 494 LYS A CA 1
ATOM 4032 C C . LYS A 1 494 ? -8.047 -34.812 -5.062 1 83.19 494 LYS A C 1
ATOM 4034 O O . LYS A 1 494 ? -9.125 -35.094 -4.527 1 83.19 494 LYS A O 1
ATOM 4039 N N . PHE A 1 495 ? -7.418 -35.625 -5.918 1 83.94 495 PHE A N 1
ATOM 4040 C CA . PHE A 1 495 ? -7.945 -36.938 -6.285 1 83.94 495 PHE A CA 1
ATOM 4041 C C . PHE A 1 495 ? -8.047 -37.844 -5.059 1 83.94 495 PHE A C 1
ATOM 4043 O O . PHE A 1 495 ? -9.086 -38.469 -4.836 1 83.94 495 PHE A O 1
ATOM 4050 N N . GLU A 1 496 ? -6.969 -37.844 -4.309 1 84.56 496 GLU A N 1
ATOM 4051 C CA . GLU A 1 496 ? -6.922 -38.688 -3.139 1 84.56 496 GLU A CA 1
ATOM 4052 C C . GLU A 1 496 ? -7.969 -38.281 -2.107 1 84.56 496 GLU A C 1
ATOM 4054 O O . GLU A 1 496 ? -8.602 -39.156 -1.488 1 84.56 496 GLU A O 1
ATOM 4059 N N . LYS A 1 497 ? -8.172 -37.031 -1.969 1 81.31 497 LYS A N 1
ATOM 4060 C CA . LYS A 1 497 ? -9.18 -36.531 -1.039 1 81.31 497 LYS A CA 1
ATOM 4061 C C . LYS A 1 497 ? -10.578 -36.938 -1.473 1 81.31 497 LYS A C 1
ATOM 4063 O O . LYS A 1 497 ? -11.391 -37.375 -0.644 1 81.31 497 LYS A O 1
ATOM 4068 N N . GLU A 1 498 ? -10.852 -36.844 -2.777 1 79.94 498 GLU A N 1
ATOM 4069 C CA . GLU A 1 498 ? -12.141 -37.25 -3.312 1 79.94 498 GLU A CA 1
ATOM 4070 C C . GLU A 1 498 ? -12.352 -38.75 -3.182 1 79.94 498 GLU A C 1
ATOM 4072 O O . GLU A 1 498 ? -13.453 -39.219 -2.889 1 79.94 498 GLU A O 1
ATOM 4077 N N . LEU A 1 499 ? -11.234 -39.469 -3.375 1 78.88 499 LEU A N 1
ATOM 4078 C CA . LEU A 1 499 ? -11.297 -40.938 -3.277 1 78.88 499 LEU A CA 1
ATOM 4079 C C . LEU A 1 499 ? -11.555 -41.375 -1.84 1 78.88 499 LEU A C 1
ATOM 4081 O O . LEU A 1 499 ? -12.328 -42.281 -1.603 1 78.88 499 LEU A O 1
ATOM 4085 N N . ILE A 1 500 ? -10.93 -40.656 -0.963 1 79.25 500 ILE A N 1
ATOM 4086 C CA . ILE A 1 500 ? -11.125 -40.969 0.452 1 79.25 500 ILE A CA 1
ATOM 4087 C C . ILE A 1 500 ? -12.578 -40.719 0.845 1 79.25 500 ILE A C 1
ATOM 4089 O O . ILE A 1 500 ? -13.18 -41.5 1.566 1 79.25 500 ILE A O 1
ATOM 4093 N N . GLN A 1 501 ? -13.07 -39.688 0.3 1 71.81 501 GLN A N 1
ATOM 4094 C CA . GLN A 1 501 ? -14.453 -39.312 0.617 1 71.81 501 GLN A CA 1
ATOM 4095 C C . GLN A 1 501 ? -15.43 -40.344 0.01 1 71.81 501 GLN A C 1
ATOM 4097 O O . GLN A 1 501 ? -16.453 -40.656 0.614 1 71.81 501 GLN A O 1
ATOM 4102 N N . ARG A 1 502 ? -15.039 -40.906 -1.167 1 66.75 502 ARG A N 1
ATOM 4103 C CA . ARG A 1 502 ? -15.93 -41.812 -1.867 1 66.75 502 ARG A CA 1
ATOM 4104 C C . ARG A 1 502 ? -15.758 -43.25 -1.349 1 66.75 502 ARG A C 1
ATOM 4106 O O . ARG A 1 502 ? -16.703 -44.062 -1.399 1 66.75 502 ARG A O 1
ATOM 4113 N N . THR A 1 503 ? -14.391 -43.688 -1.299 1 63.25 503 THR A N 1
ATOM 4114 C CA . THR A 1 503 ? -14.133 -45.062 -0.85 1 63.25 503 THR A CA 1
ATOM 4115 C C . THR A 1 503 ? -14.695 -45.281 0.551 1 63.25 503 THR A C 1
ATOM 4117 O O . THR A 1 503 ? -14.641 -46.375 1.075 1 63.25 503 THR A O 1
ATOM 4120 N N . ALA A 1 504 ? -15.039 -44.25 1.164 1 53.66 504 ALA A N 1
ATOM 4121 C CA . ALA A 1 504 ? -15.898 -44.812 2.201 1 53.66 504 ALA A CA 1
ATOM 4122 C C . ALA A 1 504 ? -16.844 -45.844 1.617 1 53.66 504 ALA A C 1
ATOM 4124 O O . ALA A 1 504 ? -17.5 -46.594 2.357 1 53.66 504 ALA A O 1
ATOM 4125 N N . CYS A 1 505 ? -16.844 -45.781 0.142 1 48.62 505 CYS A N 1
ATOM 4126 C CA . CYS A 1 505 ? -17.547 -46.812 -0.584 1 48.62 505 CYS A CA 1
ATOM 4127 C C . CYS A 1 505 ? -16.578 -47.844 -1.129 1 48.62 505 CYS A C 1
ATOM 4129 O O . CYS A 1 505 ? -15.406 -47.562 -1.372 1 48.62 505 CYS A O 1
ATOM 4131 N N . PHE A 1 506 ? -16.625 -49.188 -1.079 1 51.28 506 PHE A N 1
ATOM 4132 C CA . PHE A 1 506 ? -15.812 -50.375 -1.367 1 51.28 506 PHE A CA 1
ATOM 4133 C C . PHE A 1 506 ? -15.406 -50.406 -2.838 1 51.28 506 PHE A C 1
ATOM 4135 O O . PHE A 1 506 ? -16.266 -50.469 -3.719 1 51.28 506 PHE A O 1
ATOM 4142 N N . LEU A 1 507 ? -14.398 -49.719 -3.311 1 52.84 507 LEU A N 1
ATOM 4143 C CA . LEU A 1 507 ? -13.961 -49.812 -4.699 1 52.84 507 LEU A CA 1
ATOM 4144 C C . LEU A 1 507 ? -13.328 -51.156 -4.988 1 52.84 507 LEU A C 1
ATOM 4146 O O . LEU A 1 507 ? -12.453 -51.625 -4.242 1 52.84 507 LEU A O 1
ATOM 4150 N N . GLU A 1 508 ? -13.93 -52.094 -5.762 1 54.78 508 GLU A N 1
ATOM 4151 C CA . GLU A 1 508 ? -13.422 -53.406 -6.129 1 54.78 508 GLU A CA 1
ATOM 4152 C C . GLU A 1 508 ? -12.781 -53.375 -7.516 1 54.78 508 GLU A C 1
ATOM 4154 O O . GLU A 1 508 ? -13.344 -52.812 -8.453 1 54.78 508 GLU A O 1
ATOM 4159 N N . LEU A 1 509 ? -11.531 -53.688 -7.605 1 55.44 509 LEU A N 1
ATOM 4160 C CA . LEU A 1 509 ? -10.836 -53.875 -8.875 1 55.44 509 LEU A CA 1
ATOM 4161 C C . LEU A 1 509 ? -11.594 -54.844 -9.781 1 55.44 509 LEU A C 1
ATOM 4163 O O . LEU A 1 509 ? -11.844 -56 -9.406 1 55.44 509 LEU A O 1
ATOM 4167 N N . LYS A 1 510 ? -12.07 -54.375 -10.891 1 60.03 510 LYS A N 1
ATOM 4168 C CA . LYS A 1 510 ? -12.82 -55.281 -11.766 1 60.03 510 LYS A CA 1
ATOM 4169 C C . LYS A 1 510 ? -11.914 -55.906 -12.828 1 60.03 510 LYS A C 1
ATOM 4171 O O . LYS A 1 510 ? -11.898 -57.125 -13.008 1 60.03 510 LYS A O 1
ATOM 4176 N N . THR A 1 511 ? -11.211 -55.031 -13.703 1 63.06 511 THR A N 1
ATOM 4177 C CA . THR A 1 511 ? -10.422 -55.594 -14.797 1 63.06 511 THR A CA 1
ATOM 4178 C C . THR A 1 511 ? -9.078 -54.875 -14.922 1 63.06 511 THR A C 1
ATOM 4180 O O . THR A 1 511 ? -8.992 -53.656 -14.68 1 63.06 511 THR A O 1
ATOM 4183 N N . GLU A 1 512 ? -7.895 -55.5 -14.836 1 61.38 512 GLU A N 1
ATOM 4184 C CA . GLU A 1 512 ? -6.539 -55 -15.031 1 61.38 512 GLU A CA 1
ATOM 4185 C C . GLU A 1 512 ? -5.977 -55.438 -16.375 1 61.38 512 GLU A C 1
ATOM 4187 O O . GLU A 1 512 ? -5.793 -56.625 -16.641 1 61.38 512 GLU A O 1
ATOM 4192 N N . ASP A 1 513 ? -6.207 -54.688 -17.453 1 58.28 513 ASP A N 1
ATOM 4193 C CA . ASP A 1 513 ? -5.566 -55 -18.734 1 58.28 513 ASP A CA 1
ATOM 4194 C C . ASP A 1 513 ? -4.309 -54.156 -18.938 1 58.28 513 ASP A C 1
ATOM 4196 O O . ASP A 1 513 ? -4.078 -53.188 -18.219 1 58.28 513 ASP A O 1
ATOM 4200 N N . ALA A 1 514 ? -3.379 -54.562 -19.844 1 63.12 514 ALA A N 1
ATOM 4201 C CA . ALA A 1 514 ? -2.066 -53.969 -20.125 1 63.12 514 ALA A CA 1
ATOM 4202 C C . ALA A 1 514 ? -2.168 -52.469 -20.359 1 63.12 514 ALA A C 1
ATOM 4204 O O . ALA A 1 514 ? -1.237 -51.719 -20.047 1 63.12 514 ALA A O 1
ATOM 4205 N N . SER A 1 515 ? -3.27 -51.969 -20.922 1 62.59 515 SER A N 1
ATOM 4206 C CA . SER A 1 515 ? -3.42 -50.594 -21.359 1 62.59 515 SER A CA 1
ATOM 4207 C C . SER A 1 515 ? -4.406 -49.812 -20.469 1 62.59 515 SER A C 1
ATOM 4209 O O . SER A 1 515 ? -4.465 -48.594 -20.516 1 62.59 515 SER A O 1
ATOM 4211 N N . LYS A 1 516 ? -5.398 -50.625 -19.766 1 60.94 516 LYS A N 1
ATOM 4212 C CA . LYS A 1 516 ? -6.48 -49.969 -19.031 1 60.94 516 LYS A CA 1
ATOM 4213 C C . LYS A 1 516 ? -6.723 -50.656 -17.688 1 60.94 516 LYS A C 1
ATOM 4215 O O . LYS A 1 516 ? -6.703 -51.875 -17.594 1 60.94 516 LYS A O 1
ATOM 4220 N N . VAL A 1 517 ? -6.652 -50.156 -16.469 1 60.84 517 VAL A N 1
ATOM 4221 C CA . VAL A 1 517 ? -7.098 -50.656 -15.18 1 60.84 517 VAL A CA 1
ATOM 4222 C C . VAL A 1 517 ? -8.453 -50.031 -14.828 1 60.84 517 VAL A C 1
ATOM 4224 O O . VAL A 1 517 ? -8.609 -48.812 -14.852 1 60.84 517 VAL A O 1
ATOM 4227 N N . VAL A 1 518 ? -9.562 -50.906 -14.758 1 62 518 VAL A N 1
ATOM 4228 C CA . VAL A 1 518 ? -10.93 -50.469 -14.492 1 62 518 VAL A CA 1
ATOM 4229 C C . VAL A 1 518 ? -11.297 -50.75 -13.039 1 62 518 VAL A C 1
ATOM 4231 O O . VAL A 1 518 ? -11.031 -51.875 -12.547 1 62 518 VAL A O 1
ATOM 4234 N N . PHE A 1 519 ? -11.711 -49.906 -12.219 1 58.34 519 PHE A N 1
ATOM 4235 C CA . PHE A 1 519 ? -12.211 -50.094 -10.867 1 58.34 519 PHE A CA 1
ATOM 4236 C C . PHE A 1 519 ? -13.719 -49.875 -10.805 1 58.34 519 PHE A C 1
ATOM 4238 O O . PHE A 1 519 ? -14.266 -49.094 -11.594 1 58.34 519 PHE A O 1
ATOM 4245 N N . ASN A 1 520 ? -14.664 -50.812 -10.164 1 55.28 520 ASN A N 1
ATOM 4246 C CA . ASN A 1 520 ? -16.062 -50.594 -9.836 1 55.28 520 ASN A CA 1
ATOM 4247 C C . ASN A 1 520 ? -16.234 -49.969 -8.438 1 55.28 520 ASN A C 1
ATOM 4249 O O . ASN A 1 520 ? -15.617 -50.469 -7.48 1 55.28 520 ASN A O 1
ATOM 4253 N N . MET B 1 1 ? 30.516 -59.25 21.297 1 22.81 1 MET B N 1
ATOM 4254 C CA . MET B 1 1 ? 29.219 -58.969 20.688 1 22.81 1 MET B CA 1
ATOM 4255 C C . MET B 1 1 ? 29.375 -58.156 19.406 1 22.81 1 MET B C 1
ATOM 4257 O O . MET B 1 1 ? 29.984 -57.094 19.438 1 22.81 1 MET B O 1
ATOM 4261 N N . SER B 1 2 ? 29.5 -58.781 18.156 1 22.86 2 SER B N 1
ATOM 4262 C CA . SER B 1 2 ? 29.922 -58.469 16.797 1 22.86 2 SER B CA 1
ATOM 4263 C C . SER B 1 2 ? 28.969 -57.5 16.125 1 22.86 2 SER B C 1
ATOM 4265 O O . SER B 1 2 ? 27.766 -57.75 16.062 1 22.86 2 SER B O 1
ATOM 4267 N N . GLY B 1 3 ? 29.016 -56.188 16.469 1 24.17 3 GLY B N 1
ATOM 4268 C CA . GLY B 1 3 ? 28.188 -55.094 15.945 1 24.17 3 GLY B CA 1
ATOM 4269 C C . GLY B 1 3 ? 28.047 -55.125 14.438 1 24.17 3 GLY B C 1
ATOM 4270 O O . GLY B 1 3 ? 29.031 -55.062 13.711 1 24.17 3 GLY B O 1
ATOM 4271 N N . GLY B 1 4 ? 27.062 -55.969 13.875 1 25.17 4 GLY B N 1
ATOM 4272 C CA . GLY B 1 4 ? 26.75 -56.219 12.477 1 25.17 4 GLY B CA 1
ATOM 4273 C C . GLY B 1 4 ? 26.656 -54.938 11.648 1 25.17 4 GLY B C 1
ATOM 4274 O O . GLY B 1 4 ? 25.938 -54.031 12.008 1 25.17 4 GLY B O 1
ATOM 4275 N N . SER B 1 5 ? 27.75 -54.531 11.031 1 28.77 5 SER B N 1
ATOM 4276 C CA . SER B 1 5 ? 27.875 -53.5 10 1 28.77 5 SER B CA 1
ATOM 4277 C C . SER B 1 5 ? 26.875 -53.719 8.875 1 28.77 5 SER B C 1
ATOM 4279 O O . SER B 1 5 ? 26.984 -54.688 8.117 1 28.77 5 SER B O 1
ATOM 4281 N N . GLU B 1 6 ? 25.516 -53.688 9.203 1 28.03 6 GLU B N 1
ATOM 4282 C CA . GLU B 1 6 ? 24.516 -53.781 8.148 1 28.03 6 GLU B CA 1
ATOM 4283 C C . GLU B 1 6 ? 24.938 -53 6.91 1 28.03 6 GLU B C 1
ATOM 4285 O O . GLU B 1 6 ? 25.281 -51.812 7 1 28.03 6 GLU B O 1
ATOM 4290 N N . SER B 1 7 ? 25.578 -53.656 6.016 1 29.16 7 SER B N 1
ATOM 4291 C CA . SER B 1 7 ? 25.828 -53.25 4.641 1 29.16 7 SER B CA 1
ATOM 4292 C C . SER B 1 7 ? 24.594 -52.625 4.008 1 29.16 7 SER B C 1
ATOM 4294 O O . SER B 1 7 ? 23.609 -53.312 3.754 1 29.16 7 SER B O 1
ATOM 4296 N N . ASP B 1 8 ? 24.109 -51.562 4.59 1 30.23 8 ASP B N 1
ATOM 4297 C CA . ASP B 1 8 ? 23 -50.812 4.051 1 30.23 8 ASP B CA 1
ATOM 4298 C C . ASP B 1 8 ? 23.141 -50.594 2.547 1 30.23 8 ASP B C 1
ATOM 4300 O O . ASP B 1 8 ? 23.969 -49.781 2.105 1 30.23 8 ASP B O 1
ATOM 4304 N N . ASP B 1 9 ? 23.094 -51.656 1.771 1 31.75 9 ASP B N 1
ATOM 4305 C CA . ASP B 1 9 ? 22.969 -51.656 0.317 1 31.75 9 ASP B CA 1
ATOM 4306 C C . ASP B 1 9 ? 21.906 -50.656 -0.141 1 31.75 9 ASP B C 1
ATOM 4308 O O . ASP B 1 9 ? 20.75 -50.719 0.287 1 31.75 9 ASP B O 1
ATOM 4312 N N . CYS B 1 10 ? 22.25 -49.438 -0.328 1 34.38 10 CYS B N 1
ATOM 4313 C CA . CYS B 1 10 ? 21.469 -48.438 -1.02 1 34.38 10 CYS B CA 1
ATOM 4314 C C . CYS B 1 10 ? 20.766 -49.031 -2.234 1 34.38 10 CYS B C 1
ATOM 4316 O O . CYS B 1 10 ? 21.406 -49.406 -3.215 1 34.38 10 CYS B O 1
ATOM 4318 N N . VAL B 1 11 ? 19.703 -49.75 -2.082 1 36.75 11 VAL B N 1
ATOM 4319 C CA . VAL B 1 11 ? 18.812 -50.219 -3.154 1 36.75 11 VAL B CA 1
ATOM 4320 C C . VAL B 1 11 ? 18.531 -49.031 -4.105 1 36.75 11 VAL B C 1
ATOM 4322 O O . VAL B 1 11 ? 17.938 -48.031 -3.707 1 36.75 11 VAL B O 1
ATOM 4325 N N . THR B 1 12 ? 19.359 -48.656 -5.031 1 43.09 12 THR B N 1
ATOM 4326 C CA . THR B 1 12 ? 19.062 -47.844 -6.191 1 43.09 12 THR B CA 1
ATOM 4327 C C . THR B 1 12 ? 17.734 -48.25 -6.824 1 43.09 12 THR B C 1
ATOM 4329 O O . THR B 1 12 ? 17.5 -49.438 -7.047 1 43.09 12 THR B O 1
ATOM 4332 N N . ALA B 1 13 ? 16.656 -47.781 -6.578 1 45.81 13 ALA B N 1
ATOM 4333 C CA . ALA B 1 13 ? 15.492 -48.312 -7.293 1 45.81 13 ALA B CA 1
ATOM 4334 C C . ALA B 1 13 ? 15.898 -48.906 -8.633 1 45.81 13 ALA B C 1
ATOM 4336 O O . ALA B 1 13 ? 15.516 -50.031 -8.945 1 45.81 13 ALA B O 1
ATOM 4337 N N . ASN B 1 14 ? 16.141 -48.062 -9.758 1 49.75 14 ASN B N 1
ATOM 4338 C CA . ASN B 1 14 ? 16.484 -48.625 -11.055 1 49.75 14 ASN B CA 1
ATOM 4339 C C . ASN B 1 14 ? 17.984 -48.875 -11.188 1 49.75 14 ASN B C 1
ATOM 4341 O O . ASN B 1 14 ? 18.484 -49.125 -12.281 1 49.75 14 ASN B O 1
ATOM 4345 N N . GLY B 1 15 ? 18.75 -49.156 -10.234 1 62.22 15 GLY B N 1
ATOM 4346 C CA . GLY B 1 15 ? 20.125 -49.594 -10.297 1 62.22 15 GLY B CA 1
ATOM 4347 C C . GLY B 1 15 ? 21.031 -48.625 -11.047 1 62.22 15 GLY B C 1
ATOM 4348 O O . GLY B 1 15 ? 22.219 -48.875 -11.203 1 62.22 15 GLY B O 1
ATOM 4349 N N . MET B 1 16 ? 20.5 -47.5 -11.586 1 79.19 16 MET B N 1
ATOM 4350 C CA . MET B 1 16 ? 21.297 -46.625 -12.453 1 79.19 16 MET B CA 1
ATOM 4351 C C . MET B 1 16 ? 22.016 -45.562 -11.641 1 79.19 16 MET B C 1
ATOM 4353 O O . MET B 1 16 ? 21.438 -45 -10.727 1 79.19 16 MET B O 1
ATOM 4357 N N . VAL B 1 17 ? 23.281 -45.469 -11.75 1 88.69 17 VAL B N 1
ATOM 4358 C CA . VAL B 1 17 ? 24.125 -44.438 -11.133 1 88.69 17 VAL B CA 1
ATOM 4359 C C . VAL B 1 17 ? 24.344 -43.281 -12.109 1 88.69 17 VAL B C 1
ATOM 4361 O O . VAL B 1 17 ? 24.703 -43.5 -13.266 1 88.69 17 VAL B O 1
ATOM 4364 N N . TYR B 1 18 ? 23.938 -42.094 -11.664 1 92.38 18 TYR B N 1
ATOM 4365 C CA . TYR B 1 18 ? 24.125 -40.906 -12.469 1 92.38 18 TYR B CA 1
ATOM 4366 C C . TYR B 1 18 ? 25.406 -40.188 -12.062 1 92.38 18 TYR B C 1
ATOM 4368 O O . TYR B 1 18 ? 25.594 -39.844 -10.891 1 92.38 18 TYR B O 1
ATOM 4376 N N . ILE B 1 19 ? 26.281 -39.969 -12.977 1 92.19 19 ILE B N 1
ATOM 4377 C CA . ILE B 1 19 ? 27.516 -39.219 -12.742 1 92.19 19 ILE B CA 1
ATOM 4378 C C . ILE B 1 19 ? 27.406 -37.844 -13.375 1 92.19 19 ILE B C 1
ATOM 4380 O O . ILE B 1 19 ? 27.141 -37.719 -14.57 1 92.19 19 ILE B O 1
ATOM 4384 N N . PRO B 1 20 ? 27.516 -36.812 -12.523 1 93.06 20 PRO B N 1
ATOM 4385 C CA . PRO B 1 20 ? 27.406 -35.469 -13.07 1 93.06 20 PRO B CA 1
ATOM 4386 C C . PRO B 1 20 ? 28.453 -35.156 -14.125 1 93.06 20 PRO B C 1
ATOM 4388 O O . PRO B 1 20 ? 29.594 -35.625 -14.016 1 93.06 20 PRO B O 1
ATOM 4391 N N . GLU B 1 21 ? 28.062 -34.406 -15.109 1 90.75 21 GLU B N 1
ATOM 4392 C CA . GLU B 1 21 ? 28.984 -33.969 -16.141 1 90.75 21 GLU B CA 1
ATOM 4393 C C . GLU B 1 21 ? 29.406 -32.531 -15.93 1 90.75 21 GLU B C 1
ATOM 4395 O O . GLU B 1 21 ? 28.75 -31.594 -16.406 1 90.75 21 GLU B O 1
ATOM 4400 N N . VAL B 1 22 ? 30.422 -32.375 -15.164 1 93.56 22 VAL B N 1
ATOM 4401 C CA . VAL B 1 22 ? 30.969 -31.062 -14.883 1 93.56 22 VAL B CA 1
ATOM 4402 C C . VAL B 1 22 ? 32.438 -31.031 -15.266 1 93.56 22 VAL B C 1
ATOM 4404 O O . VAL B 1 22 ? 33.125 -32.062 -15.242 1 93.56 22 VAL B O 1
ATOM 4407 N N . ARG B 1 23 ? 33.062 -29.781 -15.578 1 87.75 23 ARG B N 1
ATOM 4408 C CA . ARG B 1 23 ? 34.469 -29.594 -15.945 1 87.75 23 ARG B CA 1
ATOM 4409 C C . ARG B 1 23 ? 35.375 -30.016 -14.812 1 87.75 23 ARG B C 1
ATOM 4411 O O . ARG B 1 23 ? 35.062 -29.844 -13.641 1 87.75 23 ARG B O 1
ATOM 4418 N N . ASN B 1 24 ? 36.438 -30.484 -15.141 1 86.81 24 ASN B N 1
ATOM 4419 C CA . ASN B 1 24 ? 37.406 -31.031 -14.18 1 86.81 24 ASN B CA 1
ATOM 4420 C C . ASN B 1 24 ? 37.844 -29.984 -13.172 1 86.81 24 ASN B C 1
ATOM 4422 O O . ASN B 1 24 ? 38.062 -30.281 -12 1 86.81 24 ASN B O 1
ATOM 4426 N N . GLU B 1 25 ? 37.906 -28.766 -13.562 1 89.75 25 GLU B N 1
ATOM 4427 C CA . GLU B 1 25 ? 38.375 -27.688 -12.695 1 89.75 25 GLU B CA 1
ATOM 4428 C C . GLU B 1 25 ? 37.375 -27.391 -11.594 1 89.75 25 GLU B C 1
ATOM 4430 O O . GLU B 1 25 ? 37.719 -26.875 -10.531 1 89.75 25 GLU B O 1
ATOM 4435 N N . GLU B 1 26 ? 36.219 -27.781 -11.906 1 93.88 26 GLU B N 1
ATOM 4436 C CA . GLU B 1 26 ? 35.125 -27.484 -10.961 1 93.88 26 GLU B CA 1
ATOM 4437 C C . GLU B 1 26 ? 34.688 -28.734 -10.227 1 93.88 26 GLU B C 1
ATOM 4439 O O . GLU B 1 26 ? 33.719 -28.688 -9.438 1 93.88 26 GLU B O 1
ATOM 4444 N N . THR B 1 27 ? 35.344 -29.797 -10.477 1 95.69 27 THR B N 1
ATOM 4445 C CA . THR B 1 27 ? 35 -31.062 -9.844 1 95.69 27 THR B CA 1
ATOM 4446 C C . THR B 1 27 ? 35.906 -31.344 -8.648 1 95.69 27 THR B C 1
ATOM 4448 O O . THR B 1 27 ? 37.125 -31.188 -8.75 1 95.69 27 THR B O 1
ATOM 4451 N N . PRO B 1 28 ? 35.25 -31.688 -7.574 1 96.12 28 PRO B N 1
ATOM 4452 C CA . PRO B 1 28 ? 36.062 -32 -6.406 1 96.12 28 PRO B CA 1
ATOM 4453 C C . PRO B 1 28 ? 37 -33.188 -6.652 1 96.12 28 PRO B C 1
ATOM 4455 O O . PRO B 1 28 ? 36.656 -34.125 -7.375 1 96.12 28 PRO B O 1
ATOM 4458 N N . THR B 1 29 ? 38.219 -33.094 -6.113 1 95.5 29 THR B N 1
ATOM 4459 C CA . THR B 1 29 ? 39.188 -34.188 -6.156 1 95.5 29 THR B CA 1
ATOM 4460 C C . THR B 1 29 ? 39.75 -34.438 -4.766 1 95.5 29 THR B C 1
ATOM 4462 O O . THR B 1 29 ? 39.938 -33.531 -3.973 1 95.5 29 THR B O 1
ATOM 4465 N N . VAL B 1 30 ? 40 -35.75 -4.547 1 95.44 30 VAL B N 1
ATOM 4466 C CA . VAL B 1 30 ? 40.562 -36.125 -3.254 1 95.44 30 VAL B CA 1
ATOM 4467 C C . VAL B 1 30 ? 41.938 -35.469 -3.076 1 95.44 30 VAL B C 1
ATOM 4469 O O . VAL B 1 30 ? 42.75 -35.5 -3.984 1 95.44 30 VAL B O 1
ATOM 4472 N N . GLY B 1 31 ? 42.125 -34.781 -1.97 1 93.25 31 GLY B N 1
ATOM 4473 C CA . GLY B 1 31 ? 43.406 -34.125 -1.685 1 93.25 31 GLY B CA 1
ATOM 4474 C C . GLY B 1 31 ? 43.344 -32.625 -1.856 1 93.25 31 GLY B C 1
ATOM 4475 O O . GLY B 1 31 ? 44.25 -31.906 -1.426 1 93.25 31 GLY B O 1
ATOM 4476 N N . MET B 1 32 ? 42.312 -32.156 -2.512 1 95.06 32 MET B N 1
ATOM 4477 C CA . MET B 1 32 ? 42.125 -30.719 -2.693 1 95.06 32 MET B CA 1
ATOM 4478 C C . MET B 1 32 ? 42.031 -30.016 -1.348 1 95.06 32 MET B C 1
ATOM 4480 O O . MET B 1 32 ? 41.344 -30.469 -0.436 1 95.06 32 MET B O 1
ATOM 4484 N N . LYS B 1 33 ? 42.781 -28.828 -1.178 1 95 33 LYS B N 1
ATOM 4485 C CA . LYS B 1 33 ? 42.875 -28.141 0.105 1 95 33 LYS B CA 1
ATOM 4486 C C . LYS B 1 33 ? 42.156 -26.797 0.064 1 95 33 LYS B C 1
ATOM 4488 O O . LYS B 1 33 ? 42.094 -26.141 -0.979 1 95 33 LYS B O 1
ATOM 4493 N N . PHE B 1 34 ? 41.562 -26.5 1.155 1 95.81 34 PHE B N 1
ATOM 4494 C CA . PHE B 1 34 ? 40.844 -25.234 1.321 1 95.81 34 PHE B CA 1
ATOM 4495 C C . PHE B 1 34 ? 41.281 -24.531 2.602 1 95.81 34 PHE B C 1
ATOM 4497 O O . PHE B 1 34 ? 41.594 -25.188 3.598 1 95.81 34 PHE B O 1
ATOM 4504 N N . ASP B 1 35 ? 41.188 -23.172 2.641 1 93.81 35 ASP B N 1
ATOM 4505 C CA . ASP B 1 35 ? 41.625 -22.375 3.787 1 93.81 35 ASP B CA 1
ATOM 4506 C C . ASP B 1 35 ? 40.562 -22.375 4.883 1 93.81 35 ASP B C 1
ATOM 4508 O O . ASP B 1 35 ? 40.844 -22.078 6.039 1 93.81 35 ASP B O 1
ATOM 4512 N N . SER B 1 36 ? 39.375 -22.641 4.469 1 92.62 36 SER B N 1
ATOM 4513 C CA . SER B 1 36 ? 38.312 -22.672 5.445 1 92.62 36 SER B CA 1
ATOM 4514 C C . SER B 1 36 ? 37.219 -23.656 5.035 1 92.62 36 SER B C 1
ATOM 4516 O O . SER B 1 36 ? 37.125 -24.062 3.877 1 92.62 36 SER B O 1
ATOM 4518 N N . LEU B 1 37 ? 36.438 -24 5.973 1 91.06 37 LEU B N 1
ATOM 4519 C CA . LEU B 1 37 ? 35.312 -24.891 5.723 1 91.06 37 LEU B CA 1
ATOM 4520 C C . LEU B 1 37 ? 34.281 -24.234 4.809 1 91.06 37 LEU B C 1
ATOM 4522 O O . LEU B 1 37 ? 33.656 -24.906 3.988 1 91.06 37 LEU B O 1
ATOM 4526 N N . ASP B 1 38 ? 34.188 -22.969 4.895 1 92.19 38 ASP B N 1
ATOM 4527 C CA . ASP B 1 38 ? 33.25 -22.219 4.07 1 92.19 38 ASP B CA 1
ATOM 4528 C C . ASP B 1 38 ? 33.656 -22.266 2.598 1 92.19 38 ASP B C 1
ATOM 4530 O O . ASP B 1 38 ? 32.781 -22.344 1.714 1 92.19 38 ASP B O 1
ATOM 4534 N N . LEU B 1 39 ? 34.906 -22.203 2.42 1 94.81 39 LEU B N 1
ATOM 4535 C CA . LEU B 1 39 ? 35.375 -22.25 1.046 1 94.81 39 LEU B CA 1
ATOM 4536 C C . LEU B 1 39 ? 35.156 -23.625 0.441 1 94.81 39 LEU B C 1
ATOM 4538 O O . LEU B 1 39 ? 34.844 -23.75 -0.747 1 94.81 39 LEU B O 1
ATOM 4542 N N . ALA B 1 40 ? 35.312 -24.656 1.298 1 94.88 40 ALA B N 1
ATOM 4543 C CA . ALA B 1 40 ? 35.062 -26.016 0.835 1 94.88 40 ALA B CA 1
ATOM 4544 C C . ALA B 1 40 ? 33.594 -26.188 0.503 1 94.88 40 ALA B C 1
ATOM 4546 O O . ALA B 1 40 ? 33.25 -26.766 -0.531 1 94.88 40 ALA B O 1
ATOM 4547 N N . TYR B 1 41 ? 32.781 -25.688 1.363 1 95.12 41 TYR B N 1
ATOM 4548 C CA . TYR B 1 41 ? 31.328 -25.75 1.145 1 95.12 41 TYR B CA 1
ATOM 4549 C C . TYR B 1 41 ? 30.938 -25.062 -0.151 1 95.12 41 TYR B C 1
ATOM 4551 O O . TYR B 1 41 ? 30.172 -25.594 -0.95 1 95.12 41 TYR B O 1
ATOM 4559 N N . ASN B 1 42 ? 31.453 -23.891 -0.388 1 95.31 42 ASN B N 1
ATOM 4560 C CA . ASN B 1 42 ? 31.125 -23.094 -1.563 1 95.31 42 ASN B CA 1
ATOM 4561 C C . ASN B 1 42 ? 31.594 -23.766 -2.85 1 95.31 42 ASN B C 1
ATOM 4563 O O . ASN B 1 42 ? 30.906 -23.719 -3.871 1 95.31 42 ASN B O 1
ATOM 4567 N N . PHE B 1 43 ? 32.75 -24.328 -2.734 1 96.81 43 PHE B N 1
ATOM 4568 C CA . PHE B 1 43 ? 33.281 -25.031 -3.896 1 96.81 43 PHE B CA 1
ATOM 4569 C C . PHE B 1 43 ? 32.375 -26.203 -4.273 1 96.81 43 PHE B C 1
ATOM 4571 O O . PHE B 1 43 ? 32 -26.359 -5.438 1 96.81 43 PHE B O 1
ATOM 4578 N N . TYR B 1 44 ? 32 -26.984 -3.273 1 96.81 44 TYR B N 1
ATOM 4579 C CA . TYR B 1 44 ? 31.156 -28.141 -3.529 1 96.81 44 TYR B CA 1
ATOM 4580 C C . TYR B 1 44 ? 29.766 -27.703 -3.977 1 96.81 44 TYR B C 1
ATOM 4582 O O . TYR B 1 44 ? 29.141 -28.344 -4.82 1 96.81 44 TYR B O 1
ATOM 4590 N N . ASN B 1 45 ? 29.25 -26.672 -3.42 1 96.19 45 ASN B N 1
ATOM 4591 C CA . ASN B 1 45 ? 27.938 -26.156 -3.797 1 96.19 45 ASN B CA 1
ATOM 4592 C C . ASN B 1 45 ? 27.922 -25.656 -5.238 1 96.19 45 ASN B C 1
ATOM 4594 O O . ASN B 1 45 ? 26.922 -25.797 -5.941 1 96.19 45 ASN B O 1
ATOM 4598 N N . ARG B 1 46 ? 29.016 -25.047 -5.621 1 96.06 46 ARG B N 1
ATOM 4599 C CA . ARG B 1 46 ? 29.141 -24.625 -7.012 1 96.06 46 ARG B CA 1
ATOM 4600 C C . ARG B 1 46 ? 29.141 -25.812 -7.953 1 96.06 46 ARG B C 1
ATOM 4602 O O . ARG B 1 46 ? 28.484 -25.797 -8.992 1 96.06 46 ARG B O 1
ATOM 4609 N N . TYR B 1 47 ? 29.953 -26.844 -7.527 1 96.81 47 TYR B N 1
ATOM 4610 C CA . TYR B 1 47 ? 29.953 -28.094 -8.281 1 96.81 47 TYR B CA 1
ATOM 4611 C C . TYR B 1 47 ? 28.547 -28.656 -8.383 1 96.81 47 TYR B C 1
ATOM 4613 O O . TYR B 1 47 ? 28.109 -29.078 -9.461 1 96.81 47 TYR B O 1
ATOM 4621 N N . ALA B 1 48 ? 27.844 -28.625 -7.293 1 97 48 ALA B N 1
ATOM 4622 C CA . ALA B 1 48 ? 26.484 -29.156 -7.23 1 97 48 ALA B CA 1
ATOM 4623 C C . ALA B 1 48 ? 25.547 -28.359 -8.133 1 97 48 ALA B C 1
ATOM 4625 O O . ALA B 1 48 ? 24.656 -28.938 -8.781 1 97 48 ALA B O 1
ATOM 4626 N N . PHE B 1 49 ? 25.734 -27.109 -8.211 1 95.94 49 PHE B N 1
ATOM 4627 C CA . PHE B 1 49 ? 24.906 -26.234 -9.047 1 95.94 49 PHE B CA 1
ATOM 4628 C C . PHE B 1 49 ? 25.109 -26.578 -10.523 1 95.94 49 PHE B C 1
ATOM 4630 O O . PHE B 1 49 ? 24.141 -26.688 -11.273 1 95.94 49 PHE B O 1
ATOM 4637 N N . LEU B 1 50 ? 26.344 -26.719 -10.859 1 95.88 50 LEU B N 1
ATOM 4638 C CA . LEU B 1 50 ? 26.672 -27.031 -12.25 1 95.88 50 LEU B CA 1
ATOM 4639 C C . LEU B 1 50 ? 26.188 -28.422 -12.641 1 95.88 50 LEU B C 1
ATOM 4641 O O . LEU B 1 50 ? 25.797 -28.641 -13.789 1 95.88 50 LEU B O 1
ATOM 4645 N N . ALA B 1 51 ? 26.203 -29.312 -11.688 1 95.44 51 ALA B N 1
ATOM 4646 C CA . ALA B 1 51 ? 25.797 -30.688 -11.93 1 95.44 51 ALA B CA 1
ATOM 4647 C C . ALA B 1 51 ? 24.266 -30.828 -11.922 1 95.44 51 ALA B C 1
ATOM 4649 O O . ALA B 1 51 ? 23.719 -31.703 -12.586 1 95.44 51 ALA B O 1
ATOM 4650 N N . GLY B 1 52 ? 23.609 -30.016 -11.086 1 95 52 GLY B N 1
ATOM 4651 C CA . GLY B 1 52 ? 22.156 -30.062 -11.031 1 95 52 GLY B CA 1
ATOM 4652 C C . GLY B 1 52 ? 21.625 -30.766 -9.797 1 95 52 GLY B C 1
ATOM 4653 O O . GLY B 1 52 ? 20.672 -31.531 -9.875 1 95 52 GLY B O 1
ATOM 4654 N N . PHE B 1 53 ? 22.266 -30.656 -8.672 1 95.88 53 PHE B N 1
ATOM 4655 C CA . PHE B 1 53 ? 21.734 -31.188 -7.422 1 95.88 53 PHE B CA 1
ATOM 4656 C C . PHE B 1 53 ? 22.016 -30.234 -6.27 1 95.88 53 PHE B C 1
ATOM 4658 O O . PHE B 1 53 ? 22.688 -29.219 -6.449 1 95.88 53 PHE B O 1
ATOM 4665 N N . GLY B 1 54 ? 21.344 -30.453 -5.125 1 95.38 54 GLY B N 1
ATOM 4666 C CA . GLY B 1 54 ? 21.562 -29.641 -3.938 1 95.38 54 GLY B CA 1
ATOM 4667 C C . GLY B 1 54 ? 22.375 -30.344 -2.873 1 95.38 54 GLY B C 1
ATOM 4668 O O . GLY B 1 54 ? 22.578 -31.562 -2.938 1 95.38 54 GLY B O 1
ATOM 4669 N N . ILE B 1 55 ? 22.859 -29.516 -1.926 1 96.19 55 ILE B N 1
ATOM 4670 C CA . ILE B 1 55 ? 23.688 -30.125 -0.892 1 96.19 55 ILE B CA 1
ATOM 4671 C C . ILE B 1 55 ? 23.156 -29.75 0.488 1 96.19 55 ILE B C 1
ATOM 4673 O O . ILE B 1 55 ? 22.359 -28.812 0.62 1 96.19 55 ILE B O 1
ATOM 4677 N N . ARG B 1 56 ? 23.531 -30.484 1.467 1 94 56 ARG B N 1
ATOM 4678 C CA . ARG B 1 56 ? 23.203 -30.25 2.867 1 94 56 ARG B CA 1
ATOM 4679 C C . ARG B 1 56 ? 24.359 -30.609 3.777 1 94 56 ARG B C 1
ATOM 4681 O O . ARG B 1 56 ? 25.25 -31.375 3.383 1 94 56 ARG B O 1
ATOM 4688 N N . LEU B 1 57 ? 24.25 -29.938 4.922 1 89.5 57 LEU B N 1
ATOM 4689 C CA . LEU B 1 57 ? 25.234 -30.281 5.945 1 89.5 57 LEU B CA 1
ATOM 4690 C C . LEU B 1 57 ? 24.781 -31.516 6.723 1 89.5 57 LEU B C 1
ATOM 4692 O O . LEU B 1 57 ? 23.609 -31.641 7.09 1 89.5 57 LEU B O 1
ATOM 4696 N N . HIS B 1 58 ? 25.531 -32.5 6.816 1 82.88 58 HIS B N 1
ATOM 4697 C CA . HIS B 1 58 ? 25.141 -33.719 7.48 1 82.88 58 HIS B CA 1
ATOM 4698 C C . HIS B 1 58 ? 25.797 -33.844 8.852 1 82.88 58 HIS B C 1
ATOM 4700 O O . HIS B 1 58 ? 25.141 -33.656 9.875 1 82.88 58 HIS B O 1
ATOM 4706 N N . SER B 1 59 ? 27.062 -34.312 8.945 1 80.56 59 SER B N 1
ATOM 4707 C CA . SER B 1 59 ? 27.688 -34.594 10.234 1 80.56 59 SER B CA 1
ATOM 4708 C C . SER B 1 59 ? 28.984 -33.844 10.406 1 80.56 59 SER B C 1
ATOM 4710 O O . SER B 1 59 ? 29.641 -33.469 9.414 1 80.56 59 SER B O 1
ATOM 4712 N N . SER B 1 60 ? 29.156 -33.281 11.641 1 81.88 60 SER B N 1
ATOM 4713 C CA . SER B 1 60 ? 30.406 -32.656 11.992 1 81.88 60 SER B CA 1
ATOM 4714 C C . SER B 1 60 ? 31.078 -33.344 13.18 1 81.88 60 SER B C 1
ATOM 4716 O O . SER B 1 60 ? 30.391 -33.875 14.055 1 81.88 60 SER B O 1
ATOM 4718 N N . PHE B 1 61 ? 32.281 -33.688 12.992 1 82.31 61 PHE B N 1
ATOM 4719 C CA . PHE B 1 61 ? 33.062 -34.219 14.094 1 82.31 61 PHE B CA 1
ATOM 4720 C C . PHE B 1 61 ? 33.969 -33.156 14.695 1 82.31 61 PHE B C 1
ATOM 4722 O O . PHE B 1 61 ? 34.75 -32.531 13.977 1 82.31 61 PHE B O 1
ATOM 4729 N N . ARG B 1 62 ? 33.688 -32.844 15.984 1 80.25 62 ARG B N 1
ATOM 4730 C CA . ARG B 1 62 ? 34.469 -31.859 16.688 1 80.25 62 ARG B CA 1
ATOM 4731 C C . ARG B 1 62 ? 35.562 -32.531 17.562 1 80.25 62 ARG B C 1
ATOM 4733 O O . ARG B 1 62 ? 35.312 -33.562 18.141 1 80.25 62 ARG B O 1
ATOM 4740 N N . GLY B 1 63 ? 36.75 -32.031 17.375 1 70.06 63 GLY B N 1
ATOM 4741 C CA . GLY B 1 63 ? 37.844 -32.531 18.219 1 70.06 63 GLY B CA 1
ATOM 4742 C C . GLY B 1 63 ? 37.688 -32.188 19.672 1 70.06 63 GLY B C 1
ATOM 4743 O O . GLY B 1 63 ? 36.875 -31.297 20.031 1 70.06 63 GLY B O 1
ATOM 4744 N N . THR B 1 64 ? 38.125 -33.156 20.5 1 66.12 64 THR B N 1
ATOM 4745 C CA . THR B 1 64 ? 38.094 -33.031 21.953 1 66.12 64 THR B CA 1
ATOM 4746 C C . THR B 1 64 ? 38.625 -31.656 22.391 1 66.12 64 THR B C 1
ATOM 4748 O O . THR B 1 64 ? 38.125 -31.062 23.344 1 66.12 64 THR B O 1
ATOM 4751 N N . TYR B 1 65 ? 39.656 -31 21.734 1 56.34 65 TYR B N 1
ATOM 4752 C CA . TYR B 1 65 ? 40.281 -29.719 22.094 1 56.34 65 TYR B CA 1
ATOM 4753 C C . TYR B 1 65 ? 39.781 -28.609 21.156 1 56.34 65 TYR B C 1
ATOM 4755 O O . TYR B 1 65 ? 39.781 -28.781 19.938 1 56.34 65 TYR B O 1
ATOM 4763 N N . LYS B 1 66 ? 39.406 -27.438 21.688 1 57.94 66 LYS B N 1
ATOM 4764 C CA . LYS B 1 66 ? 39.094 -26.062 21.281 1 57.94 66 LYS B CA 1
ATOM 4765 C C . LYS B 1 66 ? 37.875 -26.016 20.375 1 57.94 66 LYS B C 1
ATOM 4767 O O . LYS B 1 66 ? 37.656 -25.016 19.672 1 57.94 66 LYS B O 1
ATOM 4772 N N . LYS B 1 67 ? 37.094 -26.891 20.406 1 69.19 67 LYS B N 1
ATOM 4773 C CA . LYS B 1 67 ? 35.75 -26.797 19.797 1 69.19 67 LYS B CA 1
ATOM 4774 C C . LYS B 1 67 ? 35.875 -26.625 18.281 1 69.19 67 LYS B C 1
ATOM 4776 O O . LYS B 1 67 ? 35 -25.984 17.672 1 69.19 67 LYS B O 1
ATOM 4781 N N . GLU B 1 68 ? 37.094 -27 17.797 1 78.81 68 GLU B N 1
ATOM 4782 C CA . GLU B 1 68 ? 37.281 -26.859 16.359 1 78.81 68 GLU B CA 1
ATOM 4783 C C . GLU B 1 68 ? 36.719 -28.047 15.586 1 78.81 68 GLU B C 1
ATOM 4785 O O . GLU B 1 68 ? 36.75 -29.172 16.062 1 78.81 68 GLU B O 1
ATOM 4790 N N . ILE B 1 69 ? 36.188 -27.844 14.43 1 85.56 69 ILE B N 1
ATOM 4791 C CA . ILE B 1 69 ? 35.625 -28.875 13.578 1 85.56 69 ILE B CA 1
ATOM 4792 C C . ILE B 1 69 ? 36.719 -29.609 12.828 1 85.56 69 ILE B C 1
ATOM 4794 O O . ILE B 1 69 ? 37.469 -28.984 12.062 1 85.56 69 ILE B O 1
ATOM 4798 N N . LEU B 1 70 ? 36.969 -30.906 13.047 1 87 70 LEU B N 1
ATOM 4799 C CA . LEU B 1 70 ? 38.031 -31.688 12.445 1 87 70 LEU B CA 1
ATOM 4800 C C . LEU B 1 70 ? 37.562 -32.375 11.172 1 87 70 LEU B C 1
ATOM 4802 O O . LEU B 1 70 ? 38.375 -32.688 10.297 1 87 70 LEU B O 1
ATOM 4806 N N . ARG B 1 71 ? 36.344 -32.688 11.172 1 90.56 71 ARG B N 1
ATOM 4807 C CA . ARG B 1 71 ? 35.781 -33.406 10.039 1 90.56 71 ARG B CA 1
ATOM 4808 C C . ARG B 1 71 ? 34.344 -32.938 9.75 1 90.56 71 ARG B C 1
ATOM 4810 O O . ARG B 1 71 ? 33.562 -32.688 10.672 1 90.56 71 ARG B O 1
ATOM 4817 N N . LYS B 1 72 ? 34.094 -32.688 8.453 1 93.19 72 LYS B N 1
ATOM 4818 C CA . LYS B 1 72 ? 32.75 -32.281 8.039 1 93.19 72 LYS B CA 1
ATOM 4819 C C . LYS B 1 72 ? 32.312 -33 6.777 1 93.19 72 LYS B C 1
ATOM 4821 O O . LYS B 1 72 ? 33.125 -33.25 5.883 1 93.19 72 LYS B O 1
ATOM 4826 N N . GLU B 1 73 ? 31.062 -33.406 6.734 1 94.56 73 GLU B N 1
ATOM 4827 C CA . GLU B 1 73 ? 30.5 -34.094 5.582 1 94.56 73 GLU B CA 1
ATOM 4828 C C . GLU B 1 73 ? 29.422 -33.25 4.906 1 94.56 73 GLU B C 1
ATOM 4830 O O . GLU B 1 73 ? 28.469 -32.812 5.555 1 94.56 73 GLU B O 1
ATOM 4835 N N . PHE B 1 74 ? 29.625 -33.031 3.6 1 95.5 74 PHE B N 1
ATOM 4836 C CA . PHE B 1 74 ? 28.625 -32.406 2.76 1 95.5 74 PHE B CA 1
ATOM 4837 C C . PHE B 1 74 ? 27.969 -33.438 1.842 1 95.5 74 PHE B C 1
ATOM 4839 O O . PHE B 1 74 ? 28.641 -34.062 1.041 1 95.5 74 PHE B O 1
ATOM 4846 N N . VAL B 1 75 ? 26.656 -33.562 1.942 1 96.19 75 VAL B N 1
ATOM 4847 C CA . VAL B 1 75 ? 25.984 -34.656 1.246 1 96.19 75 VAL B CA 1
ATOM 4848 C C . VAL B 1 75 ? 24.938 -34.062 0.281 1 96.19 75 VAL B C 1
ATOM 4850 O O . VAL B 1 75 ? 24.594 -32.906 0.365 1 96.19 75 VAL B O 1
ATOM 4853 N N . CYS B 1 76 ? 24.594 -34.938 -0.677 1 95.56 76 CYS B N 1
ATOM 4854 C CA . CYS B 1 76 ? 23.453 -34.625 -1.539 1 95.56 76 CYS B CA 1
ATOM 4855 C C . CYS B 1 76 ? 22.203 -34.344 -0.718 1 95.56 76 CYS B C 1
ATOM 4857 O O . CYS B 1 76 ? 22 -34.969 0.324 1 95.56 76 CYS B O 1
ATOM 4859 N N . CYS B 1 77 ? 21.328 -33.5 -1.16 1 93.75 77 CYS B N 1
ATOM 4860 C CA . CYS B 1 77 ? 20.125 -33.125 -0.419 1 93.75 77 CYS B CA 1
ATOM 4861 C C . CYS B 1 77 ? 19.141 -34.281 -0.378 1 93.75 77 CYS B C 1
ATOM 4863 O O . CYS B 1 77 ? 18.219 -34.281 0.437 1 93.75 77 CYS B O 1
ATOM 4865 N N . LYS B 1 78 ? 19.297 -35.25 -1.19 1 92.88 78 LYS B N 1
ATOM 4866 C CA . LYS B 1 78 ? 18.375 -36.406 -1.225 1 92.88 78 LYS B CA 1
ATOM 4867 C C . LYS B 1 78 ? 18.953 -37.562 -0.439 1 92.88 78 LYS B C 1
ATOM 4869 O O . LYS B 1 78 ? 18.453 -38.688 -0.558 1 92.88 78 LYS B O 1
ATOM 4874 N N . GLN B 1 79 ? 19.953 -37.25 0.377 1 91.25 79 GLN B N 1
ATOM 4875 C CA . GLN B 1 79 ? 20.547 -38.281 1.225 1 91.25 79 GLN B CA 1
ATOM 4876 C C . GLN B 1 79 ? 19.594 -38.656 2.367 1 91.25 79 GLN B C 1
ATOM 4878 O O . GLN B 1 79 ? 18.891 -37.812 2.891 1 91.25 79 GLN B O 1
ATOM 4883 N N . GLY B 1 80 ? 19.625 -39.906 2.701 1 85 80 GLY B N 1
ATOM 4884 C CA . GLY B 1 80 ? 18.828 -40.344 3.838 1 85 80 GLY B CA 1
ATOM 4885 C C . GLY B 1 80 ? 17.5 -40.969 3.439 1 85 80 GLY B C 1
ATOM 4886 O O . GLY B 1 80 ? 17.125 -40.938 2.266 1 85 80 GLY B O 1
ATOM 4887 N N . ALA B 1 81 ? 16.891 -41.688 4.34 1 80.5 81 ALA B N 1
ATOM 4888 C CA . ALA B 1 81 ? 15.602 -42.344 4.098 1 80.5 81 ALA B CA 1
ATOM 4889 C C . ALA B 1 81 ? 14.5 -41.719 4.941 1 80.5 81 ALA B C 1
ATOM 4891 O O . ALA B 1 81 ? 14.75 -41.219 6.039 1 80.5 81 ALA B O 1
ATOM 4892 N N . TYR B 1 82 ? 13.406 -41.562 4.172 1 75.62 82 TYR B N 1
ATOM 4893 C CA . TYR B 1 82 ? 12.234 -41.062 4.879 1 75.62 82 TYR B CA 1
ATOM 4894 C C . TYR B 1 82 ? 11.766 -42.031 5.945 1 75.62 82 TYR B C 1
ATOM 4896 O O . TYR B 1 82 ? 11.625 -43.219 5.68 1 75.62 82 TYR B O 1
ATOM 4904 N N . ARG B 1 83 ? 11.719 -41.594 7.324 1 66.5 83 ARG B N 1
ATOM 4905 C CA . ARG B 1 83 ? 11.18 -42.406 8.414 1 66.5 83 ARG B CA 1
ATOM 4906 C C . ARG B 1 83 ? 9.773 -41.938 8.797 1 66.5 83 ARG B C 1
ATOM 4908 O O . ARG B 1 83 ? 9.57 -40.781 9.141 1 66.5 83 ARG B O 1
ATOM 4915 N N . LYS B 1 84 ? 8.742 -42.719 8.414 1 62.69 84 LYS B N 1
ATOM 4916 C CA . LYS B 1 84 ? 7.379 -42.375 8.812 1 62.69 84 LYS B CA 1
ATOM 4917 C C . LYS B 1 84 ? 7.246 -42.312 10.328 1 62.69 84 LYS B C 1
ATOM 4919 O O . LYS B 1 84 ? 7.594 -43.281 11.031 1 62.69 84 LYS B O 1
ATOM 4924 N N . ASP B 1 85 ? 7.508 -41.094 10.789 1 59.16 85 ASP B N 1
ATOM 4925 C CA . ASP B 1 85 ? 7.227 -41 12.219 1 59.16 85 ASP B CA 1
ATOM 4926 C C . ASP B 1 85 ? 5.723 -41.094 12.492 1 59.16 85 ASP B C 1
ATOM 4928 O O . ASP B 1 85 ? 4.969 -40.188 12.117 1 59.16 85 ASP B O 1
ATOM 4932 N N . GLU B 1 86 ? 5.145 -42.312 12.797 1 55 86 GLU B N 1
ATOM 4933 C CA . GLU B 1 86 ? 3.746 -42.625 13.078 1 55 86 GLU B CA 1
ATOM 4934 C C . GLU B 1 86 ? 3.154 -41.656 14.094 1 55 86 GLU B C 1
ATOM 4936 O O . GLU B 1 86 ? 1.938 -41.469 14.148 1 55 86 GLU B O 1
ATOM 4941 N N . THR B 1 87 ? 3.945 -41.156 15 1 51.75 87 THR B N 1
ATOM 4942 C CA . THR B 1 87 ? 3.352 -40.438 16.125 1 51.75 87 THR B CA 1
ATOM 4943 C C . THR B 1 87 ? 2.965 -39 15.734 1 51.75 87 THR B C 1
ATOM 4945 O O . THR B 1 87 ? 2.236 -38.344 16.469 1 51.75 87 THR B O 1
ATOM 4948 N N . ARG B 1 88 ? 3.506 -38.562 14.742 1 52.59 88 ARG B N 1
ATOM 4949 C CA . ARG B 1 88 ? 3.268 -37.125 14.57 1 52.59 88 ARG B CA 1
ATOM 4950 C C . ARG B 1 88 ? 2.311 -36.844 13.414 1 52.59 88 ARG B C 1
ATOM 4952 O O . ARG B 1 88 ? 2.506 -37.375 12.312 1 52.59 88 ARG B O 1
ATOM 4959 N N . GLU B 1 89 ? 1.164 -36.594 13.758 1 56.12 89 GLU B N 1
ATOM 4960 C CA . GLU B 1 89 ? 0.199 -36.125 12.766 1 56.12 89 GLU B CA 1
ATOM 4961 C C . GLU B 1 89 ? 0.758 -34.969 11.953 1 56.12 89 GLU B C 1
ATOM 4963 O O . GLU B 1 89 ? 1.163 -33.938 12.508 1 56.12 89 GLU B O 1
ATOM 4968 N N . ARG B 1 90 ? 1.207 -35.344 10.867 1 58.34 90 ARG B N 1
ATOM 4969 C CA . ARG B 1 90 ? 1.787 -34.281 10.062 1 58.34 90 ARG B CA 1
ATOM 4970 C C . ARG B 1 90 ? 0.7 -33.375 9.469 1 58.34 90 ARG B C 1
ATOM 4972 O O . ARG B 1 90 ? -0.254 -33.875 8.867 1 58.34 90 ARG B O 1
ATOM 4979 N N . LYS B 1 91 ? 0.594 -32.125 10 1 56.62 91 LYS B N 1
ATOM 4980 C CA . LYS B 1 91 ? -0.374 -31.125 9.57 1 56.62 91 LYS B CA 1
ATOM 4981 C C . LYS B 1 91 ? -0.276 -30.875 8.062 1 56.62 91 LYS B C 1
ATOM 4983 O O . LYS B 1 91 ? -1.287 -30.625 7.402 1 56.62 91 LYS B O 1
ATOM 4988 N N . ARG B 1 92 ? 1.063 -31.094 7.539 1 61.47 92 ARG B N 1
ATOM 4989 C CA . ARG B 1 92 ? 1.235 -30.828 6.113 1 61.47 92 ARG B CA 1
ATOM 4990 C C . ARG B 1 92 ? 1.624 -32.094 5.367 1 61.47 92 ARG B C 1
ATOM 4992 O O . ARG B 1 92 ? 2.439 -32.906 5.852 1 61.47 92 ARG B O 1
ATOM 4999 N N . GLN B 1 93 ? 0.919 -32.25 4.25 1 66.38 93 GLN B N 1
ATOM 5000 C CA . GLN B 1 93 ? 1.257 -33.375 3.383 1 66.38 93 GLN B CA 1
ATOM 5001 C C . GLN B 1 93 ? 2.475 -33.031 2.52 1 66.38 93 GLN B C 1
ATOM 5003 O O . GLN B 1 93 ? 2.383 -32.25 1.569 1 66.38 93 GLN B O 1
ATOM 5008 N N . ARG B 1 94 ? 3.682 -33.438 2.98 1 73.62 94 ARG B N 1
ATOM 5009 C CA . ARG B 1 94 ? 4.898 -33.219 2.209 1 73.62 94 ARG B CA 1
ATOM 5010 C C . ARG B 1 94 ? 5.305 -34.469 1.434 1 73.62 94 ARG B C 1
ATOM 5012 O O . ARG B 1 94 ? 5.016 -35.594 1.857 1 73.62 94 ARG B O 1
ATOM 5019 N N . GLY B 1 95 ? 5.828 -34.219 0.267 1 79.19 95 GLY B N 1
ATOM 5020 C CA . GLY B 1 95 ? 6.387 -35.312 -0.498 1 79.19 95 GLY B CA 1
ATOM 5021 C C . GLY B 1 95 ? 7.707 -35.844 0.056 1 79.19 95 GLY B C 1
ATOM 5022 O O . GLY B 1 95 ? 8.25 -35.25 0.995 1 79.19 95 GLY B O 1
ATOM 5023 N N . ILE B 1 96 ? 8.102 -37 -0.425 1 82.12 96 ILE B N 1
ATOM 5024 C CA . ILE B 1 96 ? 9.367 -37.594 -0.024 1 82.12 96 ILE B CA 1
ATOM 5025 C C . ILE B 1 96 ? 10.445 -37.25 -1.045 1 82.12 96 ILE B C 1
ATOM 5027 O O . ILE B 1 96 ? 10.297 -37.531 -2.236 1 82.12 96 ILE B O 1
ATOM 5031 N N . SER B 1 97 ? 11.43 -36.562 -0.606 1 87 97 SER B N 1
ATOM 5032 C CA . SER B 1 97 ? 12.508 -36.188 -1.516 1 87 97 SER B CA 1
ATOM 5033 C C . SER B 1 97 ? 13.742 -37.062 -1.305 1 87 97 SER B C 1
ATOM 5035 O O . SER B 1 97 ? 14.578 -37.188 -2.197 1 87 97 SER B O 1
ATOM 5037 N N . ARG B 1 98 ? 13.812 -37.656 -0.155 1 87.44 98 ARG B N 1
ATOM 5038 C CA . ARG B 1 98 ? 15 -38.438 0.196 1 87.44 98 ARG B CA 1
ATOM 5039 C C . ARG B 1 98 ? 14.992 -39.781 -0.489 1 87.44 98 ARG B C 1
ATOM 5041 O O . ARG B 1 98 ? 13.953 -40.469 -0.533 1 87.44 98 ARG B O 1
ATOM 5048 N N . CYS B 1 99 ? 16.078 -40.188 -1.152 1 88.12 99 CYS B N 1
ATOM 5049 C CA . CYS B 1 99 ? 16.172 -41.469 -1.83 1 88.12 99 CYS B CA 1
ATOM 5050 C C . CYS B 1 99 ? 17.484 -42.188 -1.479 1 88.12 99 CYS B C 1
ATOM 5052 O O . CYS B 1 99 ? 18.016 -42.938 -2.289 1 88.12 99 CYS B O 1
ATOM 5054 N N . ASN B 1 100 ? 18.125 -41.844 -0.343 1 88.81 100 ASN B N 1
ATOM 5055 C CA . ASN B 1 100 ? 19.359 -42.469 0.155 1 88.81 100 ASN B CA 1
ATOM 5056 C C . ASN B 1 100 ? 20.5 -42.312 -0.842 1 88.81 100 ASN B C 1
ATOM 5058 O O . ASN B 1 100 ? 21.234 -43.281 -1.102 1 88.81 100 ASN B O 1
ATOM 5062 N N . CYS B 1 101 ? 20.562 -41.188 -1.413 1 92.94 101 CYS B N 1
ATOM 5063 C CA . CYS B 1 101 ? 21.672 -40.875 -2.318 1 92.94 101 CYS B CA 1
ATOM 5064 C C . CYS B 1 101 ? 23 -40.875 -1.569 1 92.94 101 CYS B C 1
ATOM 5066 O O . CYS B 1 101 ? 23.094 -40.281 -0.497 1 92.94 101 CYS B O 1
ATOM 5068 N N . LYS B 1 102 ? 24.062 -41.469 -2.08 1 91.88 102 LYS B N 1
ATOM 5069 C CA . LYS B 1 102 ? 25.328 -41.656 -1.366 1 91.88 102 LYS B CA 1
ATOM 5070 C C . LYS B 1 102 ? 26.344 -40.594 -1.801 1 91.88 102 LYS B C 1
ATOM 5072 O O . LYS B 1 102 ? 27.453 -40.562 -1.282 1 91.88 102 LYS B O 1
ATOM 5077 N N . ALA B 1 103 ? 25.984 -39.75 -2.672 1 95 103 ALA B N 1
ATOM 5078 C CA . ALA B 1 103 ? 26.906 -38.719 -3.146 1 95 103 ALA B CA 1
ATOM 5079 C C . ALA B 1 103 ? 27.297 -37.781 -2.02 1 95 103 ALA B C 1
ATOM 5081 O O . ALA B 1 103 ? 26.422 -37.281 -1.295 1 95 103 ALA B O 1
ATOM 5082 N N . LYS B 1 104 ? 28.594 -37.531 -1.768 1 95.88 104 LYS B N 1
ATOM 5083 C CA . LYS B 1 104 ? 29.047 -36.656 -0.689 1 95.88 104 LYS B CA 1
ATOM 5084 C C . LYS B 1 104 ? 30.547 -36.344 -0.824 1 95.88 104 LYS B C 1
ATOM 5086 O O . LYS B 1 104 ? 31.234 -36.969 -1.616 1 95.88 104 LYS B O 1
ATOM 5091 N N . ILE B 1 105 ? 30.969 -35.312 -0.127 1 96 105 ILE B N 1
ATOM 5092 C CA . ILE B 1 105 ? 32.375 -35.094 0.101 1 96 105 ILE B CA 1
ATOM 5093 C C . ILE B 1 105 ? 32.656 -35.031 1.602 1 96 105 ILE B C 1
ATOM 5095 O O . ILE B 1 105 ? 31.812 -34.625 2.389 1 96 105 ILE B O 1
ATOM 5099 N N . VAL B 1 106 ? 33.75 -35.625 1.968 1 95.81 106 VAL B N 1
ATOM 5100 C CA . VAL B 1 106 ? 34.219 -35.531 3.348 1 95.81 106 VAL B CA 1
ATOM 5101 C C . VAL B 1 106 ? 35.469 -34.688 3.422 1 95.81 106 VAL B C 1
ATOM 5103 O O . VAL B 1 106 ? 36.438 -34.938 2.699 1 95.81 106 VAL B O 1
ATOM 5106 N N . VAL B 1 107 ? 35.438 -33.688 4.273 1 94.81 107 VAL B N 1
ATOM 5107 C CA . VAL B 1 107 ? 36.531 -32.781 4.449 1 94.81 107 VAL B CA 1
ATOM 5108 C C . VAL B 1 107 ? 37.125 -32.938 5.844 1 94.81 107 VAL B C 1
ATOM 5110 O O . VAL B 1 107 ? 36.406 -33 6.836 1 94.81 107 VAL B O 1
ATOM 5113 N N . VAL B 1 108 ? 38.438 -33.062 5.863 1 93.5 108 VAL B N 1
ATOM 5114 C CA . VAL B 1 108 ? 39.125 -33.281 7.129 1 93.5 108 VAL B CA 1
ATOM 5115 C C . VAL B 1 108 ? 40.219 -32.25 7.305 1 93.5 108 VAL B C 1
ATOM 5117 O O . VAL B 1 108 ? 40.844 -31.812 6.328 1 93.5 108 VAL B O 1
ATOM 5120 N N . LYS B 1 109 ? 40.312 -31.859 8.555 1 91.06 109 LYS B N 1
ATOM 5121 C CA . LYS B 1 109 ? 41.406 -30.922 8.867 1 91.06 109 LYS B CA 1
ATOM 5122 C C . LYS B 1 109 ? 42.75 -31.609 8.75 1 91.06 109 LYS B C 1
ATOM 5124 O O . LYS B 1 109 ? 42.969 -32.719 9.266 1 91.06 109 LYS B O 1
ATOM 5129 N N . THR B 1 110 ? 43.625 -30.969 7.969 1 84.69 110 THR B N 1
ATOM 5130 C CA . THR B 1 110 ? 44.969 -31.516 7.77 1 84.69 110 THR B CA 1
ATOM 5131 C C . THR B 1 110 ? 45.812 -31.328 9.016 1 84.69 110 THR B C 1
ATOM 5133 O O . THR B 1 110 ? 45.75 -30.281 9.68 1 84.69 110 THR B O 1
ATOM 5136 N N . ASN B 1 111 ? 46.531 -32.406 9.383 1 76.06 111 ASN B N 1
ATOM 5137 C CA . ASN B 1 111 ? 47.406 -32.375 10.547 1 76.06 111 ASN B CA 1
ATOM 5138 C C . ASN B 1 111 ? 48.469 -31.266 10.422 1 76.06 111 ASN B C 1
ATOM 5140 O O . ASN B 1 111 ? 49.219 -31.234 9.453 1 76.06 111 ASN B O 1
ATOM 5144 N N . GLY B 1 112 ? 48.562 -30.297 11.43 1 69 112 GLY B N 1
ATOM 5145 C CA . GLY B 1 112 ? 49.594 -29.266 11.516 1 69 112 GLY B CA 1
ATOM 5146 C C . GLY B 1 112 ? 49.188 -27.969 10.828 1 69 112 GLY B C 1
ATOM 5147 O O . GLY B 1 112 ? 49.812 -26.938 11.062 1 69 112 GLY B O 1
ATOM 5148 N N . SER B 1 113 ? 48.281 -28.062 9.789 1 70.75 113 SER B N 1
ATOM 5149 C CA . SER B 1 113 ? 47.938 -26.844 9.062 1 70.75 113 SER B CA 1
ATOM 5150 C C . SER B 1 113 ? 46.5 -26.438 9.336 1 70.75 113 SER B C 1
ATOM 5152 O O . SER B 1 113 ? 45.719 -27.234 9.836 1 70.75 113 SER B O 1
ATOM 5154 N N . LYS B 1 114 ? 46.219 -25.156 9.328 1 82.5 114 LYS B N 1
ATOM 5155 C CA . LYS B 1 114 ? 44.875 -24.578 9.539 1 82.5 114 LYS B CA 1
ATOM 5156 C C . LYS B 1 114 ? 44 -24.781 8.312 1 82.5 114 LYS B C 1
ATOM 5158 O O . LYS B 1 114 ? 42.938 -24.141 8.195 1 82.5 114 LYS B O 1
ATOM 5163 N N . LYS B 1 115 ? 44.438 -25.828 7.457 1 92.12 115 LYS B N 1
ATOM 5164 C CA . LYS B 1 115 ? 43.688 -25.984 6.215 1 92.12 115 LYS B CA 1
ATOM 5165 C C . LYS B 1 115 ? 42.844 -27.266 6.246 1 92.12 115 LYS B C 1
ATOM 5167 O O . LYS B 1 115 ? 43.031 -28.125 7.098 1 92.12 115 LYS B O 1
ATOM 5172 N N . TYR B 1 116 ? 41.844 -27.359 5.391 1 94.5 116 TYR B N 1
ATOM 5173 C CA . TYR B 1 116 ? 41 -28.516 5.238 1 94.5 116 TYR B CA 1
ATOM 5174 C C . TYR B 1 116 ? 41.219 -29.203 3.889 1 94.5 116 TYR B C 1
ATOM 5176 O O . TYR B 1 116 ? 41.406 -28.516 2.875 1 94.5 116 TYR B O 1
ATOM 5184 N N . ALA B 1 117 ? 41.219 -30.547 3.896 1 95.62 117 ALA B N 1
ATOM 5185 C CA . ALA B 1 117 ? 41.406 -31.281 2.652 1 95.62 117 ALA B CA 1
ATOM 5186 C C . ALA B 1 117 ? 40.281 -32.281 2.434 1 95.62 117 ALA B C 1
ATOM 5188 O O . ALA B 1 117 ? 39.75 -32.875 3.393 1 95.62 117 ALA B O 1
ATOM 5189 N N . ILE B 1 118 ? 39.938 -32.531 1.145 1 96.19 118 ILE B N 1
ATOM 5190 C CA . ILE B 1 118 ? 38.938 -33.531 0.81 1 96.19 118 ILE B CA 1
ATOM 5191 C C . ILE B 1 118 ? 39.5 -34.938 0.997 1 96.19 118 ILE B C 1
ATOM 5193 O O . ILE B 1 118 ? 40.5 -35.281 0.357 1 96.19 118 ILE B O 1
ATOM 5197 N N . SER B 1 119 ? 38.906 -35.688 1.824 1 94.94 119 SER B N 1
ATOM 5198 C CA . SER B 1 119 ? 39.375 -37.031 2.094 1 94.94 119 SER B CA 1
ATOM 5199 C C . SER B 1 119 ? 38.625 -38.062 1.273 1 94.94 119 SER B C 1
ATOM 5201 O O . SER B 1 119 ? 39.156 -39.156 0.978 1 94.94 119 SER B O 1
ATOM 5203 N N . LEU B 1 120 ? 37.375 -37.75 1.001 1 96.06 120 LEU B N 1
ATOM 5204 C CA . LEU B 1 120 ? 36.531 -38.656 0.248 1 96.06 120 LEU B CA 1
ATOM 5205 C C . LEU B 1 120 ? 35.594 -37.875 -0.697 1 96.06 120 LEU B C 1
ATOM 5207 O O . LEU B 1 120 ? 35.062 -36.844 -0.333 1 96.06 120 LEU B O 1
ATOM 5211 N N . PHE B 1 121 ? 35.531 -38.344 -1.893 1 96.56 121 PHE B N 1
ATOM 5212 C CA . PHE B 1 121 ? 34.625 -37.781 -2.891 1 96.56 121 PHE B CA 1
ATOM 5213 C C . PHE B 1 121 ? 33.812 -38.906 -3.555 1 96.56 121 PHE B C 1
ATOM 5215 O O . PHE B 1 121 ? 34.375 -39.688 -4.328 1 96.56 121 PHE B O 1
ATOM 5222 N N . ALA B 1 122 ? 32.562 -39.031 -3.178 1 95.5 122 ALA B N 1
ATOM 5223 C CA . ALA B 1 122 ? 31.625 -39.938 -3.828 1 95.5 122 ALA B CA 1
ATOM 5224 C C . ALA B 1 122 ? 30.797 -39.188 -4.879 1 95.5 122 ALA B C 1
ATOM 5226 O O . ALA B 1 122 ? 29.875 -38.438 -4.539 1 95.5 122 ALA B O 1
ATOM 5227 N N . GLU B 1 123 ? 30.953 -39.469 -6.105 1 93.38 123 GLU B N 1
ATOM 5228 C CA . GLU B 1 123 ? 30.422 -38.656 -7.199 1 93.38 123 GLU B CA 1
ATOM 5229 C C . GLU B 1 123 ? 29.078 -39.188 -7.684 1 93.38 123 GLU B C 1
ATOM 5231 O O . GLU B 1 123 ? 28.266 -38.438 -8.219 1 93.38 123 GLU B O 1
ATOM 5236 N N . GLY B 1 124 ? 28.812 -40.438 -7.48 1 93.75 124 GLY B N 1
ATOM 5237 C CA . GLY B 1 124 ? 27.641 -41.094 -8.062 1 93.75 124 GLY B CA 1
ATOM 5238 C C . GLY B 1 124 ? 26.359 -40.781 -7.336 1 93.75 124 GLY B C 1
ATOM 5239 O O . GLY B 1 124 ? 26.328 -40.719 -6.105 1 93.75 124 GLY B O 1
ATOM 5240 N N . HIS B 1 125 ? 25.281 -40.469 -8.117 1 94.88 125 HIS B N 1
ATOM 5241 C CA . HIS B 1 125 ? 23.938 -40.25 -7.594 1 94.88 125 HIS B CA 1
ATOM 5242 C C . HIS B 1 125 ? 22.984 -41.344 -8.023 1 94.88 125 HIS B C 1
ATOM 5244 O O . HIS B 1 125 ? 23.125 -41.906 -9.109 1 94.88 125 HIS B O 1
ATOM 5250 N N . ASN B 1 126 ? 21.984 -41.656 -7.215 1 92 126 ASN B N 1
ATOM 5251 C CA . ASN B 1 126 ? 21 -42.656 -7.586 1 92 126 ASN B CA 1
ATOM 5252 C C . ASN B 1 126 ? 19.703 -42.031 -8.086 1 92 126 ASN B C 1
ATOM 5254 O O . ASN B 1 126 ? 18.656 -42.656 -8.086 1 92 126 ASN B O 1
ATOM 5258 N N . HIS B 1 127 ? 19.688 -40.844 -8.367 1 90.81 127 HIS B N 1
ATOM 5259 C CA . HIS B 1 127 ? 18.562 -40.062 -8.898 1 90.81 127 HIS B CA 1
ATOM 5260 C C . HIS B 1 127 ? 19 -39.188 -10.047 1 90.81 127 HIS B C 1
ATOM 5262 O O . HIS B 1 127 ? 20.172 -38.812 -10.148 1 90.81 127 HIS B O 1
ATOM 5268 N N . LYS B 1 128 ? 18.062 -38.781 -10.891 1 89.44 128 LYS B N 1
ATOM 5269 C CA . LYS B 1 128 ? 18.344 -37.875 -12 1 89.44 128 LYS B CA 1
ATOM 5270 C C . LYS B 1 128 ? 18.641 -36.469 -11.508 1 89.44 128 LYS B C 1
ATOM 5272 O O . LYS B 1 128 ? 18.078 -36.031 -10.5 1 89.44 128 LYS B O 1
ATOM 5277 N N . MET B 1 129 ? 19.531 -35.812 -12.242 1 92.56 129 MET B N 1
ATOM 5278 C CA . MET B 1 129 ? 19.875 -34.438 -11.891 1 92.56 129 MET B CA 1
ATOM 5279 C C . MET B 1 129 ? 18.719 -33.5 -12.211 1 92.56 129 MET B C 1
ATOM 5281 O O . MET B 1 129 ? 17.891 -33.781 -13.07 1 92.56 129 MET B O 1
ATOM 5285 N N . THR B 1 130 ? 18.703 -32.469 -11.43 1 93.38 130 THR B N 1
ATOM 5286 C CA . THR B 1 130 ? 17.688 -31.453 -11.688 1 93.38 130 THR B CA 1
ATOM 5287 C C . THR B 1 130 ? 18.047 -30.656 -12.945 1 93.38 130 THR B C 1
ATOM 5289 O O . THR B 1 130 ? 19.203 -30.328 -13.172 1 93.38 130 THR B O 1
ATOM 5292 N N . ASP B 1 131 ? 17 -30.344 -13.664 1 91.5 131 ASP B N 1
ATOM 5293 C CA . ASP B 1 131 ? 17.188 -29.578 -14.898 1 91.5 131 ASP B CA 1
ATOM 5294 C C . ASP B 1 131 ? 17.75 -28.188 -14.609 1 91.5 131 ASP B C 1
ATOM 5296 O O . ASP B 1 131 ? 17.5 -27.625 -13.539 1 91.5 131 ASP B O 1
ATOM 5300 N N . SER B 1 132 ? 18.438 -27.609 -15.562 1 89.44 132 SER B N 1
ATOM 5301 C CA . SER B 1 132 ? 19.109 -26.328 -15.406 1 89.44 132 SER B CA 1
ATOM 5302 C C . SER B 1 132 ? 18.109 -25.219 -15.117 1 89.44 132 SER B C 1
ATOM 5304 O O . SER B 1 132 ? 18.422 -24.25 -14.422 1 89.44 132 SER B O 1
ATOM 5306 N N . GLU B 1 133 ? 16.906 -25.375 -15.57 1 88.81 133 GLU B N 1
ATOM 5307 C CA . GLU B 1 133 ? 15.906 -24.328 -15.422 1 88.81 133 GLU B CA 1
ATOM 5308 C C . GLU B 1 133 ? 15.375 -24.266 -13.992 1 88.81 133 GLU B C 1
ATOM 5310 O O . GLU B 1 133 ? 14.82 -23.266 -13.562 1 88.81 133 GLU B O 1
ATOM 5315 N N . ARG B 1 134 ? 15.656 -25.344 -13.211 1 92.88 134 ARG B N 1
ATOM 5316 C CA . ARG B 1 134 ? 15.023 -25.422 -11.898 1 92.88 134 ARG B CA 1
ATOM 5317 C C . ARG B 1 134 ? 16.062 -25.562 -10.797 1 92.88 134 ARG B C 1
ATOM 5319 O O . ARG B 1 134 ? 15.727 -25.625 -9.609 1 92.88 134 ARG B O 1
ATOM 5326 N N . VAL B 1 135 ? 17.297 -25.578 -11.188 1 93.56 135 VAL B N 1
ATOM 5327 C CA . VAL B 1 135 ? 18.359 -25.812 -10.211 1 93.56 135 VAL B CA 1
ATOM 5328 C C . VAL B 1 135 ? 18.375 -24.672 -9.188 1 93.56 135 VAL B C 1
ATOM 5330 O O . VAL B 1 135 ? 18.641 -24.891 -8.008 1 93.56 135 VAL B O 1
ATOM 5333 N N . HIS B 1 136 ? 18.047 -23.484 -9.664 1 91.94 136 HIS B N 1
ATOM 5334 C CA . HIS B 1 136 ? 18.094 -22.312 -8.789 1 91.94 136 HIS B CA 1
ATOM 5335 C C . HIS B 1 136 ? 17.031 -22.406 -7.695 1 91.94 136 HIS B C 1
ATOM 5337 O O . HIS B 1 136 ? 17.078 -21.656 -6.719 1 91.94 136 HIS B O 1
ATOM 5343 N N . LEU B 1 137 ? 16.094 -23.281 -7.777 1 93.5 137 LEU B N 1
ATOM 5344 C CA . LEU B 1 137 ? 15.008 -23.438 -6.809 1 93.5 137 LEU B CA 1
ATOM 5345 C C . LEU B 1 137 ? 15.445 -24.312 -5.641 1 93.5 137 LEU B C 1
ATOM 5347 O O . LEU B 1 137 ? 14.781 -24.344 -4.602 1 93.5 137 LEU B O 1
ATOM 5351 N N . LEU B 1 138 ? 16.516 -25.062 -5.828 1 94.75 138 LEU B N 1
ATOM 5352 C CA . LEU B 1 138 ? 17.016 -25.922 -4.754 1 94.75 138 LEU B CA 1
ATOM 5353 C C . LEU B 1 138 ? 17.5 -25.078 -3.576 1 94.75 138 LEU B C 1
ATOM 5355 O O . LEU B 1 138 ? 18.125 -24.031 -3.77 1 94.75 138 LEU B O 1
ATOM 5359 N N . ARG B 1 139 ? 17.312 -25.5 -2.422 1 92.5 139 ARG B N 1
ATOM 5360 C CA . ARG B 1 139 ? 17.5 -24.734 -1.197 1 92.5 139 ARG B CA 1
ATOM 5361 C C . ARG B 1 139 ? 18.953 -24.297 -1.056 1 92.5 139 ARG B C 1
ATOM 5363 O O . ARG B 1 139 ? 19.234 -23.172 -0.657 1 92.5 139 ARG B O 1
ATOM 5370 N N . SER B 1 140 ? 19.922 -25.141 -1.335 1 94.69 140 SER B N 1
ATOM 5371 C CA . SER B 1 140 ? 21.344 -24.828 -1.131 1 94.69 140 SER B CA 1
ATOM 5372 C C . SER B 1 140 ? 21.812 -23.734 -2.082 1 94.69 140 SER B C 1
ATOM 5374 O O . SER B 1 140 ? 22.859 -23.141 -1.862 1 94.69 140 SER B O 1
ATOM 5376 N N . HIS B 1 141 ? 21.047 -23.531 -3.186 1 94.56 141 HIS B N 1
ATOM 5377 C CA . HIS B 1 141 ? 21.484 -22.562 -4.188 1 94.56 141 HIS B CA 1
ATOM 5378 C C . HIS B 1 141 ? 20.75 -21.234 -4.004 1 94.56 141 HIS B C 1
ATOM 5380 O O . HIS B 1 141 ? 20.984 -20.297 -4.766 1 94.56 141 HIS B O 1
ATOM 5386 N N . ARG B 1 142 ? 19.938 -21.172 -3.021 1 93.69 142 ARG B N 1
ATOM 5387 C CA . ARG B 1 142 ? 19.219 -19.938 -2.703 1 93.69 142 ARG B CA 1
ATOM 5388 C C . ARG B 1 142 ? 19.922 -19.188 -1.576 1 93.69 142 ARG B C 1
ATOM 5390 O O . ARG B 1 142 ? 20.391 -19.797 -0.616 1 93.69 142 ARG B O 1
ATOM 5397 N N . ARG B 1 143 ? 20 -17.906 -1.779 1 91.81 143 ARG B N 1
ATOM 5398 C CA . ARG B 1 143 ? 20.672 -17.094 -0.776 1 91.81 143 ARG B CA 1
ATOM 5399 C C . ARG B 1 143 ? 20.062 -15.703 -0.691 1 91.81 143 ARG B C 1
ATOM 5401 O O . ARG B 1 143 ? 19.703 -15.117 -1.712 1 91.81 143 ARG B O 1
ATOM 5408 N N . ILE B 1 144 ? 19.922 -15.258 0.522 1 92.38 144 ILE B N 1
ATOM 5409 C CA . ILE B 1 144 ? 19.531 -13.875 0.769 1 92.38 144 ILE B CA 1
ATOM 5410 C C . ILE B 1 144 ? 20.719 -13.07 1.264 1 92.38 144 ILE B C 1
ATOM 5412 O O . ILE B 1 144 ? 21.281 -13.367 2.324 1 92.38 144 ILE B O 1
ATOM 5416 N N . SER B 1 145 ? 21.109 -12.117 0.477 1 91.75 145 SER B N 1
ATOM 5417 C CA . SER B 1 145 ? 22.25 -11.289 0.849 1 91.75 145 SER B CA 1
ATOM 5418 C C . SER B 1 145 ? 21.953 -10.453 2.09 1 91.75 145 SER B C 1
ATOM 5420 O O . SER B 1 145 ? 20.797 -10.281 2.459 1 91.75 145 SER B O 1
ATOM 5422 N N . ASP B 1 146 ? 22.922 -9.977 2.736 1 92.12 146 ASP B N 1
ATOM 5423 C CA . ASP B 1 146 ? 22.75 -9.148 3.928 1 92.12 146 ASP B CA 1
ATOM 5424 C C . ASP B 1 146 ? 22.047 -7.84 3.588 1 92.12 146 ASP B C 1
ATOM 5426 O O . ASP B 1 146 ? 21.219 -7.355 4.359 1 92.12 146 ASP B O 1
ATOM 5430 N N . SER B 1 147 ? 22.422 -7.312 2.479 1 89.75 147 SER B N 1
ATOM 5431 C CA . SER B 1 147 ? 21.766 -6.082 2.041 1 89.75 147 SER B CA 1
ATOM 5432 C C . SER B 1 147 ? 20.281 -6.285 1.821 1 89.75 147 SER B C 1
ATOM 5434 O O . SER B 1 147 ? 19.469 -5.422 2.172 1 89.75 147 SER B O 1
ATOM 5436 N N . THR B 1 148 ? 19.969 -7.477 1.262 1 92.19 148 THR B N 1
ATOM 5437 C CA . THR B 1 148 ? 18.562 -7.801 1.022 1 92.19 148 THR B CA 1
ATOM 5438 C C . THR B 1 148 ? 17.812 -7.988 2.342 1 92.19 148 THR B C 1
ATOM 5440 O O . THR B 1 148 ? 16.656 -7.598 2.465 1 92.19 148 THR B O 1
ATOM 5443 N N . LYS B 1 149 ? 18.516 -8.531 3.285 1 93.56 149 LYS B N 1
ATOM 5444 C CA . LYS B 1 149 ? 17.906 -8.719 4.602 1 93.56 149 LYS B CA 1
ATOM 5445 C C . LYS B 1 149 ? 17.578 -7.383 5.254 1 93.56 149 LYS B C 1
ATOM 5447 O O . LYS B 1 149 ? 16.469 -7.207 5.781 1 93.56 149 LYS B O 1
ATOM 5452 N N . VAL B 1 150 ? 18.531 -6.492 5.148 1 91.38 150 VAL B N 1
ATOM 5453 C CA . VAL B 1 150 ? 18.344 -5.172 5.75 1 91.38 150 VAL B CA 1
ATOM 5454 C C . VAL B 1 150 ? 17.203 -4.441 5.062 1 91.38 150 VAL B C 1
ATOM 5456 O O . VAL B 1 150 ? 16.328 -3.883 5.727 1 91.38 150 VAL B O 1
ATOM 5459 N N . LEU B 1 151 ? 17.234 -4.523 3.781 1 91.25 151 LEU B N 1
ATOM 5460 C CA . LEU B 1 151 ? 16.172 -3.84 3.031 1 91.25 151 LEU B CA 1
ATOM 5461 C C . LEU B 1 151 ? 1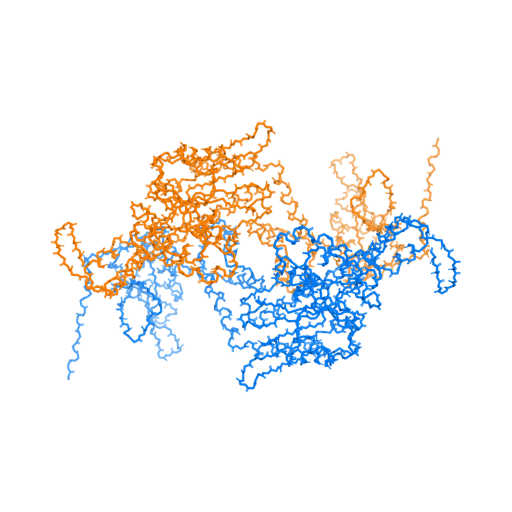4.82 -4.469 3.303 1 91.25 151 LEU B C 1
ATOM 5463 O O . LEU B 1 151 ? 13.812 -3.762 3.408 1 91.25 151 LEU B O 1
ATOM 5467 N N . THR B 1 152 ? 14.758 -5.762 3.375 1 92.81 152 THR B N 1
ATOM 5468 C CA . THR B 1 152 ? 13.508 -6.453 3.672 1 92.81 152 THR B CA 1
ATOM 5469 C C . THR B 1 152 ? 12.953 -6.004 5.02 1 92.81 152 THR B C 1
ATOM 5471 O O . THR B 1 152 ? 11.75 -5.781 5.156 1 92.81 152 THR B O 1
ATOM 5474 N N . LYS B 1 153 ? 13.828 -5.867 5.961 1 89.88 153 LYS B N 1
ATOM 5475 C CA . LYS B 1 153 ? 13.422 -5.414 7.285 1 89.88 153 LYS B CA 1
ATOM 5476 C C . LYS B 1 153 ? 12.891 -3.984 7.242 1 89.88 153 LYS B C 1
ATOM 5478 O O . LYS B 1 153 ? 11.875 -3.672 7.867 1 89.88 153 LYS B O 1
ATOM 5483 N N . GLN B 1 154 ? 13.547 -3.152 6.52 1 90.06 154 GLN B N 1
ATOM 5484 C CA . GLN B 1 154 ? 13.133 -1.762 6.383 1 90.06 154 GLN B CA 1
ATOM 5485 C C . GLN B 1 154 ? 11.766 -1.663 5.707 1 90.06 154 GLN B C 1
ATOM 5487 O O . GLN B 1 154 ? 10.891 -0.921 6.164 1 90.06 154 GLN B O 1
ATOM 5492 N N . LEU B 1 155 ? 11.625 -2.424 4.633 1 92.25 155 LEU B N 1
ATOM 5493 C CA . LEU B 1 155 ? 10.359 -2.43 3.92 1 92.25 155 LEU B CA 1
ATOM 5494 C C . LEU B 1 155 ? 9.25 -3.014 4.789 1 92.25 155 LEU B C 1
ATOM 5496 O O . LEU B 1 155 ? 8.102 -2.555 4.734 1 92.25 155 LEU B O 1
ATOM 5500 N N . GLY B 1 156 ? 9.602 -3.988 5.555 1 88.5 156 GLY B N 1
ATOM 5501 C CA . GLY B 1 156 ? 8.641 -4.586 6.469 1 88.5 156 GLY B CA 1
ATOM 5502 C C . GLY B 1 156 ? 8.18 -3.631 7.551 1 88.5 156 GLY B C 1
ATOM 5503 O O . GLY B 1 156 ? 7.012 -3.66 7.953 1 88.5 156 GLY B O 1
ATOM 5504 N N . SER B 1 157 ? 9.031 -2.732 7.941 1 87.62 157 SER B N 1
ATOM 5505 C CA . SER B 1 157 ? 8.711 -1.776 8.992 1 87.62 157 SER B CA 1
ATOM 5506 C C . SER B 1 157 ? 7.684 -0.755 8.523 1 87.62 157 SER B C 1
ATOM 5508 O O . SER B 1 157 ? 7.059 -0.074 9.344 1 87.62 157 SER B O 1
ATOM 5510 N N . VAL B 1 158 ? 7.527 -0.649 7.234 1 89.81 158 VAL B N 1
ATOM 5511 C CA . VAL B 1 158 ? 6.551 0.286 6.684 1 89.81 158 VAL B CA 1
ATOM 5512 C C . VAL B 1 158 ? 5.379 -0.485 6.082 1 89.81 158 VAL B C 1
ATOM 5514 O O . VAL B 1 158 ? 4.609 0.064 5.289 1 89.81 158 VAL B O 1
ATOM 5517 N N . ASN B 1 159 ? 5.262 -1.761 6.289 1 87.19 159 ASN B N 1
ATOM 5518 C CA . ASN B 1 159 ? 4.137 -2.625 5.945 1 87.19 159 ASN B CA 1
ATOM 5519 C C . ASN B 1 159 ? 4.02 -2.816 4.438 1 87.19 159 ASN B C 1
ATOM 5521 O O . ASN B 1 159 ? 2.914 -2.807 3.891 1 87.19 159 ASN B O 1
ATOM 5525 N N . ILE B 1 160 ? 5.152 -2.869 3.783 1 90.94 160 ILE B N 1
ATOM 5526 C CA . ILE B 1 160 ? 5.113 -3.244 2.375 1 90.94 160 ILE B CA 1
ATOM 5527 C C . ILE B 1 160 ? 4.848 -4.742 2.246 1 90.94 160 ILE B C 1
ATOM 5529 O O . ILE B 1 160 ? 5.543 -5.555 2.863 1 90.94 160 ILE B O 1
ATOM 5533 N N . PRO B 1 161 ? 3.865 -5.066 1.484 1 88.69 161 PRO B N 1
ATOM 5534 C CA . PRO B 1 161 ? 3.551 -6.492 1.342 1 88.69 161 PRO B CA 1
ATOM 5535 C C . PRO B 1 161 ? 4.668 -7.277 0.658 1 88.69 161 PRO B C 1
ATOM 5537 O O . PRO B 1 161 ? 5.496 -6.691 -0.045 1 88.69 161 PRO B O 1
ATOM 5540 N N . ILE B 1 162 ? 4.664 -8.562 0.823 1 89.25 162 ILE B N 1
ATOM 5541 C CA . ILE B 1 162 ? 5.734 -9.445 0.379 1 89.25 162 ILE B CA 1
ATOM 5542 C C . ILE B 1 162 ? 5.828 -9.422 -1.146 1 89.25 162 ILE B C 1
ATOM 5544 O O . ILE B 1 162 ? 6.926 -9.391 -1.706 1 89.25 162 ILE B O 1
ATOM 5548 N N . HIS B 1 163 ? 4.73 -9.492 -1.811 1 87.38 163 HIS B N 1
ATOM 5549 C CA . HIS B 1 163 ? 4.77 -9.523 -3.268 1 87.38 163 HIS B CA 1
ATOM 5550 C C . HIS B 1 163 ? 5.41 -8.258 -3.83 1 87.38 163 HIS B C 1
ATOM 5552 O O . HIS B 1 163 ? 6.102 -8.312 -4.852 1 87.38 163 HIS B O 1
ATOM 5558 N N . GLN B 1 164 ? 5.188 -7.133 -3.168 1 90.81 164 GLN B N 1
ATOM 5559 C CA . GLN B 1 164 ? 5.793 -5.883 -3.613 1 90.81 164 GLN B CA 1
ATOM 5560 C C . GLN B 1 164 ? 7.285 -5.852 -3.295 1 90.81 164 GLN B C 1
ATOM 5562 O O . GLN B 1 164 ? 8.078 -5.293 -4.059 1 90.81 164 GLN B O 1
ATOM 5567 N N . LYS B 1 165 ? 7.637 -6.438 -2.121 1 92.06 165 LYS B N 1
ATOM 5568 C CA . LYS B 1 165 ? 9.062 -6.527 -1.795 1 92.06 165 LYS B CA 1
ATOM 5569 C C . LYS B 1 165 ? 9.82 -7.289 -2.873 1 92.06 165 LYS B C 1
ATOM 5571 O O . LYS B 1 165 ? 10.867 -6.832 -3.342 1 92.06 165 LYS B O 1
ATOM 5576 N N . VAL B 1 166 ? 9.195 -8.406 -3.238 1 92 166 VAL B N 1
ATOM 5577 C CA . VAL B 1 166 ? 9.828 -9.234 -4.258 1 92 166 VAL B CA 1
ATOM 5578 C C . VAL B 1 166 ? 9.922 -8.461 -5.57 1 92 166 VAL B C 1
ATOM 5580 O O . VAL B 1 166 ? 10.945 -8.508 -6.254 1 92 166 VAL B O 1
ATOM 5583 N N . SER B 1 167 ? 8.891 -7.719 -5.883 1 91.44 167 SER B N 1
ATOM 5584 C CA . SER B 1 167 ? 8.883 -6.922 -7.102 1 91.44 167 SER B CA 1
ATOM 5585 C C . SER B 1 167 ? 9.969 -5.844 -7.062 1 91.44 167 SER B C 1
ATOM 5587 O O . SER B 1 167 ? 10.57 -5.527 -8.094 1 91.44 167 SER B O 1
ATOM 5589 N N . ILE B 1 168 ? 10.18 -5.258 -5.906 1 92.81 168 ILE B N 1
ATOM 5590 C CA . ILE B 1 168 ? 11.219 -4.242 -5.758 1 92.81 168 ILE B CA 1
ATOM 5591 C C . ILE B 1 168 ? 12.586 -4.855 -6.051 1 92.81 168 ILE B C 1
ATOM 5593 O O . ILE B 1 168 ? 13.383 -4.281 -6.797 1 92.81 168 ILE B O 1
ATOM 5597 N N . PHE B 1 169 ? 12.859 -6.039 -5.5 1 93.5 169 PHE B N 1
ATOM 5598 C CA . PHE B 1 169 ? 14.133 -6.707 -5.719 1 93.5 169 PHE B CA 1
ATOM 5599 C C . PHE B 1 169 ? 14.289 -7.113 -7.18 1 93.5 169 PHE B C 1
ATOM 5601 O O . PHE B 1 169 ? 15.391 -7.078 -7.73 1 93.5 169 PHE B O 1
ATOM 5608 N N . GLU B 1 170 ? 13.156 -7.539 -7.738 1 92.25 170 GLU B N 1
ATOM 5609 C CA . GLU B 1 170 ? 13.156 -7.891 -9.156 1 92.25 170 GLU B CA 1
ATOM 5610 C C . GLU B 1 170 ? 13.562 -6.699 -10.023 1 92.25 170 GLU B C 1
ATOM 5612 O O . GLU B 1 170 ? 14.391 -6.828 -10.922 1 92.25 170 GLU B O 1
ATOM 5617 N N . VAL B 1 171 ? 13.016 -5.543 -9.734 1 91 171 VAL B N 1
ATOM 5618 C CA . VAL B 1 171 ? 13.305 -4.328 -10.492 1 91 171 VAL B CA 1
ATOM 5619 C C . VAL B 1 171 ? 14.758 -3.922 -10.273 1 91 171 VAL B C 1
ATOM 5621 O O . VAL B 1 171 ? 15.453 -3.549 -11.227 1 91 171 VAL B O 1
ATOM 5624 N N . GLN B 1 172 ? 15.281 -4.02 -9.062 1 90 172 GLN B N 1
ATOM 5625 C CA . GLN B 1 172 ? 16.641 -3.619 -8.727 1 90 172 GLN B CA 1
ATOM 5626 C C . GLN B 1 172 ? 17.656 -4.547 -9.383 1 90 172 GLN B C 1
ATOM 5628 O O . GLN B 1 172 ? 18.734 -4.102 -9.797 1 90 172 GLN B O 1
ATOM 5633 N N . SER B 1 173 ? 17.297 -5.836 -9.484 1 90.31 173 SER B N 1
ATOM 5634 C CA . SER B 1 173 ? 18.234 -6.82 -10.016 1 90.31 173 SER B CA 1
ATOM 5635 C C . SER B 1 173 ? 18.141 -6.898 -11.539 1 90.31 173 SER B C 1
ATOM 5637 O O . SER B 1 173 ? 19.047 -7.414 -12.195 1 90.31 173 SER B O 1
ATOM 5639 N N . GLY B 1 174 ? 17.031 -6.406 -12.109 1 86.12 174 GLY B N 1
ATOM 5640 C CA . GLY B 1 174 ? 16.859 -6.418 -13.555 1 86.12 174 GLY B CA 1
ATOM 5641 C C . GLY B 1 174 ? 16.047 -7.598 -14.047 1 86.12 174 GLY B C 1
ATOM 5642 O O . GLY B 1 174 ? 16.125 -7.969 -15.219 1 86.12 174 GLY B O 1
ATOM 5643 N N . GLY B 1 175 ? 15.383 -8.336 -13.117 1 86.06 175 GLY B N 1
ATOM 5644 C CA . GLY B 1 175 ? 14.547 -9.461 -13.523 1 86.06 175 GLY B CA 1
ATOM 5645 C C . GLY B 1 175 ? 14.43 -10.531 -12.453 1 86.06 175 GLY B C 1
ATOM 5646 O O . GLY B 1 175 ? 15.25 -10.586 -11.531 1 86.06 175 GLY B O 1
ATOM 5647 N N . MET B 1 176 ? 13.531 -11.328 -12.578 1 85.06 176 MET B N 1
ATOM 5648 C CA . MET B 1 176 ? 13.273 -12.391 -11.602 1 85.06 176 MET B CA 1
ATOM 5649 C C . MET B 1 176 ? 14.352 -13.461 -11.672 1 85.06 176 MET B C 1
ATOM 5651 O O . MET B 1 176 ? 14.648 -14.117 -10.672 1 85.06 176 MET B O 1
ATOM 5655 N N . ASP B 1 177 ? 14.922 -13.602 -12.82 1 83.44 177 ASP B N 1
ATOM 5656 C CA . ASP B 1 177 ? 15.93 -14.625 -13.055 1 83.44 177 ASP B CA 1
ATOM 5657 C C . ASP B 1 177 ? 17.25 -14.258 -12.391 1 83.44 177 ASP B C 1
ATOM 5659 O O . ASP B 1 177 ? 18.125 -15.109 -12.219 1 83.44 177 ASP B O 1
ATOM 5663 N N . LYS B 1 178 ? 17.344 -13.047 -11.984 1 87.81 178 LYS B N 1
ATOM 5664 C CA . LYS B 1 178 ? 18.609 -12.578 -11.398 1 87.81 178 LYS B CA 1
ATOM 5665 C C . LYS B 1 178 ? 18.516 -12.547 -9.875 1 87.81 178 LYS B C 1
ATOM 5667 O O . LYS B 1 178 ? 19.469 -12.148 -9.203 1 87.81 178 LYS B O 1
ATOM 5672 N N . ILE B 1 179 ? 17.422 -12.93 -9.391 1 89.81 179 ILE B N 1
ATOM 5673 C CA . ILE B 1 179 ? 17.25 -12.977 -7.941 1 89.81 179 ILE B CA 1
ATOM 5674 C C . ILE B 1 179 ? 17.594 -14.375 -7.426 1 89.81 179 ILE B C 1
ATOM 5676 O O . ILE B 1 179 ? 17.219 -15.375 -8.039 1 89.81 179 ILE B O 1
ATOM 5680 N N . ASP B 1 180 ? 18.297 -14.469 -6.309 1 91.12 180 ASP B N 1
ATOM 5681 C CA . ASP B 1 180 ? 18.797 -15.734 -5.789 1 91.12 180 ASP B CA 1
ATOM 5682 C C . ASP B 1 180 ? 17.875 -16.297 -4.711 1 91.12 180 ASP B C 1
ATOM 5684 O O . ASP B 1 180 ? 18.297 -17.062 -3.857 1 91.12 180 ASP B O 1
ATOM 5688 N N . PHE B 1 181 ? 16.734 -15.797 -4.617 1 93.5 181 PHE B N 1
ATOM 5689 C CA . PHE B 1 181 ? 15.789 -16.297 -3.623 1 93.5 181 PHE B CA 1
ATOM 5690 C C . PHE B 1 181 ? 14.383 -16.391 -4.215 1 93.5 181 PHE B C 1
ATOM 5692 O O . PHE B 1 181 ? 14.133 -15.891 -5.312 1 93.5 181 PHE B O 1
ATOM 5699 N N . ILE B 1 182 ? 13.578 -17.047 -3.57 1 91.12 182 ILE B N 1
ATOM 5700 C CA . ILE B 1 182 ? 12.172 -17.141 -3.973 1 91.12 182 ILE B CA 1
ATOM 5701 C C . ILE B 1 182 ? 11.297 -16.391 -2.963 1 91.12 182 ILE B C 1
ATOM 5703 O O . ILE B 1 182 ? 11.758 -16.031 -1.881 1 91.12 182 ILE B O 1
ATOM 5707 N N . LYS B 1 183 ? 10.078 -16.109 -3.293 1 90.44 183 LYS B N 1
ATOM 5708 C CA . LYS B 1 183 ? 9.141 -15.367 -2.467 1 90.44 183 LYS B CA 1
ATOM 5709 C C . LYS B 1 183 ? 9.023 -15.977 -1.073 1 90.44 183 LYS B C 1
ATOM 5711 O O . LYS B 1 183 ? 8.953 -15.258 -0.077 1 90.44 183 LYS B O 1
ATOM 5716 N N . LYS B 1 184 ? 9.031 -17.266 -1.001 1 90.5 184 LYS B N 1
ATOM 5717 C CA . LYS B 1 184 ? 8.883 -17.969 0.27 1 90.5 184 LYS B CA 1
ATOM 5718 C C . LYS B 1 184 ? 10.039 -17.672 1.213 1 90.5 184 LYS B C 1
ATOM 5720 O O . LYS B 1 184 ? 9.867 -17.625 2.432 1 90.5 184 LYS B O 1
ATOM 5725 N N . ASP B 1 185 ? 11.211 -17.5 0.652 1 93.94 185 ASP B N 1
ATOM 5726 C CA . ASP B 1 185 ? 12.367 -17.188 1.475 1 93.94 185 ASP B CA 1
ATOM 5727 C C . ASP B 1 185 ? 12.188 -15.836 2.172 1 93.94 185 ASP B C 1
ATOM 5729 O O . ASP B 1 185 ? 12.539 -15.688 3.346 1 93.94 185 ASP B O 1
ATOM 5733 N N . ILE B 1 186 ? 11.664 -14.859 1.435 1 92.94 186 ILE B N 1
ATOM 5734 C CA . ILE B 1 186 ? 11.406 -13.539 1.999 1 92.94 186 ILE B CA 1
ATOM 5735 C C . ILE B 1 186 ? 10.32 -13.633 3.07 1 92.94 186 ILE B C 1
ATOM 5737 O O . ILE B 1 186 ? 10.422 -13 4.125 1 92.94 186 ILE B O 1
ATOM 5741 N N . TYR B 1 187 ? 9.352 -14.414 2.75 1 91.62 187 TYR B N 1
ATOM 5742 C CA . TYR B 1 187 ? 8.289 -14.648 3.721 1 91.62 187 TYR B CA 1
ATOM 5743 C C . TYR B 1 187 ? 8.852 -15.242 5.008 1 91.62 187 TYR B C 1
ATOM 5745 O O . TYR B 1 187 ? 8.531 -14.773 6.105 1 91.62 187 TYR B O 1
ATOM 5753 N N . ASN B 1 188 ? 9.727 -16.234 4.863 1 90.31 188 ASN B N 1
ATOM 5754 C CA . ASN B 1 188 ? 10.328 -16.875 6.023 1 90.31 188 ASN B CA 1
ATOM 5755 C C . ASN B 1 188 ? 11.195 -15.914 6.82 1 90.31 188 ASN B C 1
ATOM 5757 O O . ASN B 1 188 ? 11.211 -15.945 8.047 1 90.31 188 ASN B O 1
ATOM 5761 N N . LEU B 1 189 ? 11.898 -15.172 6.113 1 91.38 189 LEU B N 1
ATOM 5762 C CA . LEU B 1 189 ? 12.734 -14.164 6.766 1 91.38 189 LEU B CA 1
ATOM 5763 C C . LEU B 1 189 ? 11.883 -13.219 7.609 1 91.38 189 LEU B C 1
ATOM 5765 O O . LEU B 1 189 ? 12.211 -12.945 8.766 1 91.38 189 LEU B O 1
ATOM 5769 N N . GLU B 1 190 ? 10.805 -12.766 7.094 1 87.31 190 GLU B N 1
ATOM 5770 C CA . GLU B 1 190 ? 9.914 -11.844 7.801 1 87.31 190 GLU B CA 1
ATOM 5771 C C . GLU B 1 190 ? 9.273 -12.516 9.008 1 87.31 190 GLU B C 1
ATOM 5773 O O . GLU B 1 190 ? 9.133 -11.906 10.062 1 87.31 190 GLU B O 1
ATOM 5778 N N . CYS B 1 191 ? 8.906 -13.742 8.781 1 84.88 191 CYS B N 1
ATOM 5779 C CA . CYS B 1 191 ? 8.312 -14.492 9.875 1 84.88 191 CYS B CA 1
ATOM 5780 C C . CYS B 1 191 ? 9.305 -14.664 11.023 1 84.88 191 CYS B C 1
ATOM 5782 O O . CYS B 1 191 ? 8.922 -14.578 12.188 1 84.88 191 CYS B O 1
ATOM 5784 N N . SER B 1 192 ? 10.492 -14.922 10.656 1 84.81 192 SER B N 1
ATOM 5785 C CA . SER B 1 192 ? 11.523 -15.094 11.672 1 84.81 192 SER B CA 1
ATOM 5786 C C . SER B 1 192 ? 11.75 -13.805 12.453 1 84.81 192 SER B C 1
ATOM 5788 O O . SER B 1 192 ? 11.883 -13.836 13.68 1 84.81 192 SER B O 1
ATOM 5790 N N . VAL B 1 193 ? 11.75 -12.727 11.773 1 77.81 193 VAL B N 1
ATOM 5791 C CA . VAL B 1 193 ? 11.977 -11.422 12.398 1 77.81 193 VAL B CA 1
ATOM 5792 C C . VAL B 1 193 ? 10.789 -11.07 13.297 1 77.81 193 VAL B C 1
ATOM 5794 O O . VAL B 1 193 ? 10.969 -10.648 14.438 1 77.81 193 VAL B O 1
ATOM 5797 N N . ASN B 1 194 ? 9.602 -11.297 12.82 1 76.56 194 ASN B N 1
ATOM 5798 C CA . ASN B 1 194 ? 8.383 -10.945 13.547 1 76.56 194 ASN B CA 1
ATOM 5799 C C . ASN B 1 194 ? 8.125 -11.898 14.703 1 76.56 194 ASN B C 1
ATOM 5801 O O . ASN B 1 194 ? 7.52 -11.516 15.711 1 76.56 194 ASN B O 1
ATOM 5805 N N . GLY B 1 195 ? 8.453 -13.219 14.469 1 74.88 195 GLY B N 1
ATOM 5806 C CA . GLY B 1 195 ? 8.242 -14.227 15.492 1 74.88 195 GLY B CA 1
ATOM 5807 C C . GLY B 1 195 ? 8.984 -13.938 16.781 1 74.88 195 GLY B C 1
ATOM 5808 O O . GLY B 1 195 ? 8.453 -14.133 17.875 1 74.88 195 GLY B O 1
ATOM 5809 N N . LYS B 1 196 ? 10.086 -13.391 16.75 1 71.19 196 LYS B N 1
ATOM 5810 C CA . LYS B 1 196 ? 10.891 -13.062 17.922 1 71.19 196 LYS B CA 1
ATOM 5811 C C . LYS B 1 196 ? 10.227 -11.961 18.734 1 71.19 196 LYS B C 1
ATOM 5813 O O . LYS B 1 196 ? 10.312 -11.953 19.969 1 71.19 196 LYS B O 1
ATOM 5818 N N . LEU B 1 197 ? 9.469 -11.164 18.141 1 70 197 LEU B N 1
ATOM 5819 C CA . LEU B 1 197 ? 8.844 -10.023 18.781 1 70 197 LEU B CA 1
ATOM 5820 C C . LEU B 1 197 ? 7.504 -10.422 19.406 1 70 197 LEU B C 1
ATOM 5822 O O . LEU B 1 197 ? 7.098 -9.859 20.422 1 70 197 LEU B O 1
ATOM 5826 N N . ARG B 1 198 ? 6.84 -11.461 18.906 1 70.25 198 ARG B N 1
ATOM 5827 C CA . ARG B 1 198 ? 5.477 -11.844 19.25 1 70.25 198 ARG B CA 1
ATOM 5828 C C . ARG B 1 198 ? 5.406 -12.391 20.672 1 70.25 198 ARG B C 1
ATOM 5830 O O . ARG B 1 198 ? 4.445 -12.133 21.406 1 70.25 198 ARG B O 1
ATOM 5837 N N . ASN B 1 199 ? 6.348 -13.023 21.188 1 68.75 199 ASN B N 1
ATOM 5838 C CA . ASN B 1 199 ? 6.27 -13.695 22.484 1 68.75 199 ASN B CA 1
ATOM 5839 C C . ASN B 1 199 ? 6.387 -12.695 23.641 1 68.75 199 ASN B C 1
ATOM 5841 O O . ASN B 1 199 ? 5.996 -13 24.766 1 68.75 199 ASN B O 1
ATOM 5845 N N . HIS B 1 200 ? 6.707 -11.508 23.391 1 80 200 HIS B N 1
ATOM 5846 C CA . HIS B 1 200 ? 6.934 -10.531 24.453 1 80 200 HIS B CA 1
ATOM 5847 C C . HIS B 1 200 ? 6.402 -9.156 24.062 1 80 200 HIS B C 1
ATOM 5849 O O . HIS B 1 200 ? 7.004 -8.133 24.406 1 80 200 HIS B O 1
ATOM 5855 N N . ASP B 1 201 ? 5.215 -9.203 23.516 1 85.44 201 ASP B N 1
ATOM 5856 C CA . ASP B 1 201 ? 4.75 -7.98 22.859 1 85.44 201 ASP B CA 1
ATOM 5857 C C . ASP B 1 201 ? 4.344 -6.93 23.891 1 85.44 201 ASP B C 1
ATOM 5859 O O . ASP B 1 201 ? 4.754 -5.773 23.797 1 85.44 201 ASP B O 1
ATOM 5863 N N . VAL B 1 202 ? 3.613 -7.348 24.922 1 83.81 202 VAL B N 1
ATOM 5864 C CA . VAL B 1 202 ? 3.123 -6.406 25.922 1 83.81 202 VAL B CA 1
ATOM 5865 C C . VAL B 1 202 ? 4.289 -5.875 26.75 1 83.81 202 VAL B C 1
ATOM 5867 O O . VAL B 1 202 ? 4.34 -4.688 27.062 1 83.81 202 VAL B O 1
ATOM 5870 N N . GLU B 1 203 ? 5.164 -6.766 27 1 86.44 203 GLU B N 1
ATOM 5871 C CA . GLU B 1 203 ? 6.348 -6.371 27.75 1 86.44 203 GLU B CA 1
ATOM 5872 C C . GLU B 1 203 ? 7.199 -5.379 26.969 1 86.44 203 GLU B C 1
ATOM 5874 O O . GLU B 1 203 ? 7.727 -4.418 27.531 1 86.44 203 GLU B O 1
ATOM 5879 N N . LEU B 1 204 ? 7.234 -5.633 25.828 1 88 204 LEU B N 1
ATOM 5880 C CA . LEU B 1 204 ? 8.016 -4.746 24.969 1 88 204 LEU B CA 1
ATOM 5881 C C . LEU B 1 204 ? 7.383 -3.357 24.906 1 88 204 LEU B C 1
ATOM 5883 O O . LEU B 1 204 ? 8.086 -2.348 24.938 1 88 204 LEU B O 1
ATOM 5887 N N . VAL B 1 205 ? 6.125 -3.322 24.844 1 90.25 205 VAL B N 1
ATOM 5888 C CA . VAL B 1 205 ? 5.41 -2.049 24.797 1 90.25 205 VAL B CA 1
ATOM 5889 C C . VAL B 1 205 ? 5.609 -1.298 26.109 1 90.25 205 VAL B C 1
ATOM 5891 O O . VAL B 1 205 ? 5.887 -0.096 26.109 1 90.25 205 VAL B O 1
ATOM 5894 N N . THR B 1 206 ? 5.469 -2.055 27.156 1 90.75 206 THR B N 1
ATOM 5895 C CA . THR B 1 206 ? 5.641 -1.445 28.469 1 90.75 206 THR B CA 1
ATOM 5896 C C . THR B 1 206 ? 7.047 -0.882 28.625 1 90.75 206 THR B C 1
ATOM 5898 O O . THR B 1 206 ? 7.227 0.228 29.125 1 90.75 206 THR B O 1
ATOM 5901 N N . GLU B 1 207 ? 7.941 -1.637 28.141 1 90.88 207 GLU B N 1
ATOM 5902 C CA . GLU B 1 207 ? 9.328 -1.187 28.188 1 90.88 207 GLU B CA 1
ATOM 5903 C C . GLU B 1 207 ? 9.547 0.036 27.312 1 90.88 207 GLU B C 1
ATOM 5905 O O . GLU B 1 207 ? 10.266 0.965 27.688 1 90.88 207 GLU B O 1
ATOM 5910 N N . TYR B 1 208 ? 9 -0.006 26.25 1 91.44 208 TYR B N 1
ATOM 5911 C CA . TYR B 1 208 ? 9.141 1.105 25.312 1 91.44 208 TYR B CA 1
ATOM 5912 C C . TYR B 1 208 ? 8.547 2.383 25.891 1 91.44 208 TYR B C 1
ATOM 5914 O O . TYR B 1 208 ? 9.148 3.455 25.797 1 91.44 208 TYR B O 1
ATOM 5922 N N . PHE B 1 209 ? 7.398 2.297 26.5 1 93 209 PHE B N 1
ATOM 5923 C CA . PHE B 1 209 ? 6.738 3.457 27.094 1 93 209 PHE B CA 1
ATOM 5924 C C . PHE B 1 209 ? 7.531 3.992 28.266 1 93 209 PHE B C 1
ATOM 5926 O O . PHE B 1 209 ? 7.703 5.203 28.422 1 93 209 PHE B O 1
ATOM 5933 N N . MET B 1 210 ? 8.07 3.098 29.016 1 92 210 MET B N 1
ATOM 5934 C CA . MET B 1 210 ? 8.773 3.484 30.234 1 92 210 MET B CA 1
ATOM 5935 C C . MET B 1 210 ? 10.18 3.975 29.922 1 92 210 MET B C 1
ATOM 5937 O O . MET B 1 210 ? 10.594 5.031 30.406 1 92 210 MET B O 1
ATOM 5941 N N . ALA B 1 211 ? 10.852 3.238 29.047 1 90.19 211 ALA B N 1
ATOM 5942 C CA . ALA B 1 211 ? 12.281 3.471 28.859 1 90.19 211 ALA B CA 1
ATOM 5943 C C . ALA B 1 211 ? 12.523 4.488 27.75 1 90.19 211 ALA B C 1
ATOM 5945 O O . ALA B 1 211 ? 13.5 5.242 27.797 1 90.19 211 ALA B O 1
ATOM 5946 N N . GLU B 1 212 ? 11.672 4.555 26.859 1 86.5 212 GLU B N 1
ATOM 5947 C CA . GLU B 1 212 ? 11.969 5.398 25.703 1 86.5 212 GLU B CA 1
ATOM 5948 C C . GLU B 1 212 ? 11.086 6.648 25.703 1 86.5 212 GLU B C 1
ATOM 5950 O O . GLU B 1 212 ? 11.594 7.77 25.594 1 86.5 212 GLU B O 1
ATOM 5955 N N . GLN B 1 213 ? 9.812 6.477 25.938 1 88.56 213 GLN B N 1
ATOM 5956 C CA . GLN B 1 213 ? 8.914 7.617 25.797 1 88.56 213 GLN B CA 1
ATOM 5957 C C . GLN B 1 213 ? 8.914 8.477 27.047 1 88.56 213 GLN B C 1
ATOM 5959 O O . GLN B 1 213 ? 9.109 9.695 26.984 1 88.56 213 GLN B O 1
ATOM 5964 N N . LYS B 1 214 ? 8.82 7.84 28.156 1 88.56 214 LYS B N 1
ATOM 5965 C CA . LYS B 1 214 ? 8.742 8.578 29.406 1 88.56 214 LYS B CA 1
ATOM 5966 C C . LYS B 1 214 ? 10.094 9.195 29.766 1 88.56 214 LYS B C 1
ATOM 5968 O O . LYS B 1 214 ? 10.148 10.289 30.328 1 88.56 214 LYS B O 1
ATOM 5973 N N . LYS B 1 215 ? 11.109 8.547 29.391 1 86.69 215 LYS B N 1
ATOM 5974 C CA . LYS B 1 215 ? 12.445 9.078 29.656 1 86.69 215 LYS B CA 1
ATOM 5975 C C . LYS B 1 215 ? 12.742 10.289 28.781 1 86.69 215 LYS B C 1
ATOM 5977 O O . LYS B 1 215 ? 13.375 11.242 29.234 1 86.69 215 LYS B O 1
ATOM 5982 N N . LYS B 1 216 ? 12.289 10.227 27.609 1 85.81 216 LYS B N 1
ATOM 5983 C CA . LYS B 1 216 ? 12.492 11.344 26.688 1 85.81 216 LYS B CA 1
ATOM 5984 C C . LYS B 1 216 ? 11.664 12.555 27.109 1 85.81 216 LYS B C 1
ATOM 5986 O O . LYS B 1 216 ? 12.141 13.688 27.031 1 85.81 216 LYS B O 1
ATOM 5991 N N . ASN B 1 217 ? 10.422 12.242 27.484 1 89 217 ASN B N 1
ATOM 5992 C CA . ASN B 1 217 ? 9.516 13.297 27.922 1 89 217 ASN B CA 1
ATOM 5993 C C . ASN B 1 217 ? 8.656 12.844 29.094 1 89 217 ASN B C 1
ATOM 5995 O O . ASN B 1 217 ? 7.758 12.016 28.922 1 89 217 ASN B O 1
ATOM 5999 N N . GLU B 1 218 ? 8.828 13.453 30.141 1 88.38 218 GLU B N 1
ATOM 6000 C CA . GLU B 1 218 ? 8.148 13.062 31.375 1 88.38 218 GLU B CA 1
ATOM 6001 C C . GLU B 1 218 ? 6.645 13.297 31.281 1 88.38 218 GLU B C 1
ATOM 6003 O O . GLU B 1 218 ? 5.867 12.703 32.031 1 88.38 218 GLU B O 1
ATOM 6008 N N . ALA B 1 219 ? 6.289 14.062 30.359 1 91.62 219 ALA B N 1
ATOM 6009 C CA . ALA B 1 219 ? 4.871 14.391 30.25 1 91.62 219 ALA B CA 1
ATOM 6010 C C . ALA B 1 219 ? 4.109 13.266 29.547 1 91.62 219 ALA B C 1
ATOM 6012 O O . ALA B 1 219 ? 2.875 13.289 29.484 1 91.62 219 ALA B O 1
ATOM 6013 N N . PHE B 1 220 ? 4.844 12.305 29.094 1 94.94 220 PHE B N 1
ATOM 6014 C CA . PHE B 1 220 ? 4.207 11.148 28.469 1 94.94 220 PHE B CA 1
ATOM 6015 C C . PHE B 1 220 ? 3.387 10.367 29.484 1 94.94 220 PHE B C 1
ATOM 6017 O O . PHE B 1 220 ? 3.898 9.984 30.531 1 94.94 220 PHE B O 1
ATOM 6024 N N . TYR B 1 221 ? 2.133 10.195 29.203 1 95.81 221 TYR B N 1
ATOM 6025 C CA . TYR B 1 221 ? 1.227 9.5 30.109 1 95.81 221 TYR B CA 1
ATOM 6026 C C . TYR B 1 221 ? 0.786 8.164 29.516 1 95.81 221 TYR B C 1
ATOM 6028 O O . TYR B 1 221 ? 0.432 8.078 28.344 1 95.81 221 TYR B O 1
ATOM 6036 N N . PHE B 1 222 ? 0.904 7.105 30.328 1 95.62 222 PHE B N 1
ATOM 6037 C CA . PHE B 1 222 ? 0.376 5.828 29.875 1 95.62 222 PHE B CA 1
ATOM 6038 C C . PHE B 1 222 ? -0.112 4.988 31.047 1 95.62 222 PHE B C 1
ATOM 6040 O O . PHE B 1 222 ? 0.283 5.223 32.188 1 95.62 222 PHE B O 1
ATOM 6047 N N . LYS B 1 223 ? -1.045 4.168 30.812 1 95.06 223 LYS B N 1
ATOM 6048 C CA . LYS B 1 223 ? -1.57 3.191 31.766 1 95.06 223 LYS B CA 1
ATOM 6049 C C . LYS B 1 223 ? -1.879 1.865 31.078 1 95.06 223 LYS B C 1
ATOM 6051 O O . LYS B 1 223 ? -2.557 1.838 30.047 1 95.06 223 LYS B O 1
ATOM 6056 N N . ILE B 1 224 ? -1.299 0.796 31.578 1 92.38 224 ILE B N 1
ATOM 6057 C CA . ILE B 1 224 ? -1.538 -0.545 31.062 1 92.38 224 ILE B CA 1
ATOM 6058 C C . ILE B 1 224 ? -2.172 -1.415 32.156 1 92.38 224 ILE B C 1
ATOM 6060 O O . ILE B 1 224 ? -1.711 -1.427 33.281 1 92.38 224 ILE B O 1
ATOM 6064 N N . GLU B 1 225 ? -3.242 -2.014 31.766 1 88.94 225 GLU B N 1
ATOM 6065 C CA . GLU B 1 225 ? -3.918 -2.881 32.719 1 88.94 225 GLU B CA 1
ATOM 6066 C C . GLU B 1 225 ? -4.16 -4.27 32.125 1 88.94 225 GLU B C 1
ATOM 6068 O O . GLU B 1 225 ? -4.48 -4.402 30.953 1 88.94 225 GLU B O 1
ATOM 6073 N N . GLY B 1 226 ? -3.885 -5.289 32.844 1 80.81 226 GLY B N 1
ATOM 6074 C CA . GLY B 1 226 ? -4.18 -6.668 32.469 1 80.81 226 GLY B CA 1
ATOM 6075 C C . GLY B 1 226 ? -5.484 -7.172 33.062 1 80.81 226 GLY B C 1
ATOM 6076 O O . GLY B 1 226 ? -6.059 -6.535 33.938 1 80.81 226 GLY B O 1
ATOM 6077 N N . ASP B 1 227 ? -6.223 -8.203 32.438 1 67.06 227 ASP B N 1
ATOM 6078 C CA . ASP B 1 227 ? -7.488 -8.734 32.938 1 67.06 227 ASP B CA 1
ATOM 6079 C C . ASP B 1 227 ? -7.258 -9.633 34.156 1 67.06 227 ASP B C 1
ATOM 6081 O O . ASP B 1 227 ? -8.195 -10.25 34.656 1 67.06 227 ASP B O 1
ATOM 6085 N N . GLY B 1 228 ? -6.238 -9.586 34.844 1 59.81 228 GLY B N 1
ATOM 6086 C CA . GLY B 1 228 ? -6.02 -10.453 36 1 59.81 228 GLY B CA 1
ATOM 6087 C C . GLY B 1 228 ? -5.383 -11.781 35.625 1 59.81 228 GLY B C 1
ATOM 6088 O O . GLY B 1 228 ? -4.676 -12.383 36.438 1 59.81 228 GLY B O 1
ATOM 6089 N N . GLU B 1 229 ? -5.82 -12.375 34.562 1 60.06 229 GLU B N 1
ATOM 6090 C CA . GLU B 1 229 ? -5.293 -13.68 34.188 1 60.06 229 GLU B CA 1
ATOM 6091 C C . GLU B 1 229 ? -4.105 -13.547 33.219 1 60.06 229 GLU B C 1
ATOM 6093 O O . GLU B 1 229 ? -3.955 -14.328 32.281 1 60.06 229 GLU B O 1
ATOM 6098 N N . ASP B 1 230 ? -3.354 -12.523 33.406 1 59.59 230 ASP B N 1
ATOM 6099 C CA . ASP B 1 230 ? -2.092 -12.305 32.719 1 59.59 230 ASP B CA 1
ATOM 6100 C C . ASP B 1 230 ? -2.334 -11.992 31.234 1 59.59 230 ASP B C 1
ATOM 6102 O O . ASP B 1 230 ? -1.52 -12.344 30.391 1 59.59 230 ASP B O 1
ATOM 6106 N N . LYS B 1 231 ? -3.609 -11.758 30.938 1 73 231 LYS B N 1
ATOM 6107 C CA . LYS B 1 231 ? -3.869 -11.367 29.562 1 73 231 LYS B CA 1
ATOM 6108 C C . LYS B 1 231 ? -4.004 -9.852 29.438 1 73 231 LYS B C 1
ATOM 6110 O O . LYS B 1 231 ? -4.543 -9.195 30.328 1 73 231 LYS B O 1
ATOM 6115 N N . PHE B 1 232 ? -3.369 -9.375 28.484 1 81.25 232 PHE B N 1
ATOM 6116 C CA . PHE B 1 232 ? -3.43 -7.961 28.141 1 81.25 232 PHE B CA 1
ATOM 6117 C C . PHE B 1 232 ? -4.863 -7.531 27.859 1 81.25 232 PHE B C 1
ATOM 6119 O O . PHE B 1 232 ? -5.582 -8.195 27.109 1 81.25 232 PHE B O 1
ATOM 6126 N N . SER B 1 233 ? -5.332 -6.527 28.609 1 82.94 233 SER B N 1
ATOM 6127 C CA . SER B 1 233 ? -6.73 -6.141 28.469 1 82.94 233 SER B CA 1
ATOM 6128 C C . SER B 1 233 ? -6.867 -4.758 27.844 1 82.94 233 SER B C 1
ATOM 6130 O O . SER B 1 233 ? -7.656 -4.566 26.922 1 82.94 233 SER B O 1
ATOM 6132 N N . ARG B 1 234 ? -6.188 -3.797 28.438 1 91.62 234 ARG B N 1
ATOM 6133 C CA . ARG B 1 234 ? -6.371 -2.438 27.938 1 91.62 234 ARG B CA 1
ATOM 6134 C C . ARG B 1 234 ? -5.113 -1.602 28.156 1 91.62 234 ARG B C 1
ATOM 6136 O O . ARG B 1 234 ? -4.332 -1.87 29.062 1 91.62 234 ARG B O 1
ATOM 6143 N N . CYS B 1 235 ? -4.926 -0.645 27.266 1 94.12 235 CYS B N 1
ATOM 6144 C CA . CYS B 1 235 ? -3.766 0.241 27.281 1 94.12 235 CYS B CA 1
ATOM 6145 C C . CYS B 1 235 ? -4.148 1.646 26.828 1 94.12 235 CYS B C 1
ATOM 6147 O O . CYS B 1 235 ? -4.82 1.812 25.812 1 94.12 235 CYS B O 1
ATOM 6149 N N . PHE B 1 236 ? -3.834 2.668 27.688 1 96.62 236 PHE B N 1
ATOM 6150 C CA . PHE B 1 236 ? -4.07 4.07 27.375 1 96.62 236 PHE B CA 1
ATOM 6151 C C . PHE B 1 236 ? -2.758 4.844 27.312 1 96.62 236 PHE B C 1
ATOM 6153 O O . PHE B 1 236 ? -1.885 4.652 28.172 1 96.62 236 PHE B O 1
ATOM 6160 N N . TRP B 1 237 ? -2.574 5.664 26.25 1 96.38 237 TRP B N 1
ATOM 6161 C CA . TRP B 1 237 ? -1.377 6.496 26.25 1 96.38 237 TRP B CA 1
ATOM 6162 C C . TRP B 1 237 ? -1.633 7.82 25.547 1 96.38 237 TRP B C 1
ATOM 6164 O O . TRP B 1 237 ? -2.533 7.914 24.703 1 96.38 237 TRP B O 1
ATOM 6174 N N . ALA B 1 238 ? -1.024 8.867 25.891 1 95.88 238 ALA B N 1
ATOM 6175 C CA . ALA B 1 238 ? -1.038 10.211 25.312 1 95.88 238 ALA B CA 1
ATOM 6176 C C . ALA B 1 238 ? 0.326 10.875 25.453 1 95.88 238 ALA B C 1
ATOM 6178 O O . ALA B 1 238 ? 0.88 10.945 26.547 1 95.88 238 ALA B O 1
ATOM 6179 N N . ASP B 1 239 ? 0.893 11.305 24.391 1 93.44 239 ASP B N 1
ATOM 6180 C CA . ASP B 1 239 ? 2.209 11.93 24.469 1 93.44 239 ASP B CA 1
ATOM 6181 C C . ASP B 1 239 ? 2.098 13.406 24.844 1 93.44 239 ASP B C 1
ATOM 6183 O O . ASP B 1 239 ? 0.993 13.945 24.953 1 93.44 239 ASP B O 1
ATOM 6187 N N . ALA B 1 240 ? 3.189 14.047 25 1 92.25 240 ALA B N 1
ATOM 6188 C CA . ALA B 1 240 ? 3.244 15.43 25.469 1 92.25 240 ALA B CA 1
ATOM 6189 C C . ALA B 1 240 ? 2.607 16.375 24.453 1 92.25 240 ALA B C 1
ATOM 6191 O O . ALA B 1 240 ? 1.891 17.312 24.844 1 92.25 240 ALA B O 1
ATOM 6192 N N . THR B 1 241 ? 2.822 16.141 23.234 1 92.19 241 THR B N 1
ATOM 6193 C CA . THR B 1 241 ? 2.271 17 22.188 1 92.19 241 THR B CA 1
ATOM 6194 C C . THR B 1 241 ? 0.749 16.906 22.156 1 92.19 241 THR B C 1
ATOM 6196 O O . THR B 1 241 ? 0.067 17.922 21.984 1 92.19 241 THR B O 1
ATOM 6199 N N . SER B 1 242 ? 0.254 15.758 22.328 1 94.19 242 SER B N 1
ATOM 6200 C CA . SER B 1 242 ? -1.189 15.547 22.359 1 94.19 242 SER B CA 1
ATOM 6201 C C . SER B 1 242 ? -1.827 16.219 23.562 1 94.19 242 SER B C 1
ATOM 6203 O O . SER B 1 242 ? -2.895 16.828 23.469 1 94.19 242 SER B O 1
ATOM 6205 N N . ARG B 1 243 ? -1.187 16.125 24.672 1 94.44 243 ARG B N 1
ATOM 6206 C CA . ARG B 1 243 ? -1.696 16.719 25.891 1 94.44 243 ARG B CA 1
ATOM 6207 C C . ARG B 1 243 ? -1.713 18.25 25.781 1 94.44 243 ARG B C 1
ATOM 6209 O O . ARG B 1 243 ? -2.664 18.891 26.234 1 94.44 243 ARG B O 1
ATOM 6216 N N . ARG B 1 244 ? -0.682 18.766 25.172 1 92.31 244 ARG B N 1
ATOM 6217 C CA . ARG B 1 244 ? -0.641 20.203 24.922 1 92.31 244 ARG B CA 1
ATOM 6218 C C . ARG B 1 244 ? -1.735 20.641 23.953 1 92.31 244 ARG B C 1
ATOM 6220 O O . ARG B 1 244 ? -2.348 21.688 24.125 1 92.31 244 ARG B O 1
ATOM 6227 N N . ALA B 1 245 ? -1.906 19.828 22.984 1 93.31 245 ALA B N 1
ATOM 6228 C CA . ALA B 1 245 ? -2.938 20.109 21.984 1 93.31 245 ALA B CA 1
ATOM 6229 C C . ALA B 1 245 ? -4.324 20.141 22.625 1 93.31 245 ALA B C 1
ATOM 6231 O O . ALA B 1 245 ? -5.172 20.953 22.25 1 93.31 245 ALA B O 1
ATOM 6232 N N . TYR B 1 246 ? -4.512 19.266 23.547 1 94.69 246 TYR B N 1
ATOM 6233 C CA . TYR B 1 246 ? -5.805 19.234 24.219 1 94.69 246 TYR B CA 1
ATOM 6234 C C . TYR B 1 246 ? -6.055 20.531 24.984 1 94.69 246 TYR B C 1
ATOM 6236 O O . TYR B 1 246 ? -7.191 21 25.062 1 94.69 246 TYR B O 1
ATOM 6244 N N . ARG B 1 247 ? -5.02 21.094 25.531 1 91.44 247 ARG B N 1
ATOM 6245 C CA . ARG B 1 247 ? -5.145 22.344 26.281 1 91.44 247 ARG B CA 1
ATOM 6246 C C . ARG B 1 247 ? -5.574 23.484 25.359 1 91.44 247 ARG B C 1
ATOM 6248 O O . ARG B 1 247 ? -6.332 24.359 25.766 1 91.44 247 ARG B O 1
ATOM 6255 N N . LEU B 1 248 ? -5.199 23.391 24.172 1 89.5 248 LEU B N 1
ATOM 6256 C CA . LEU B 1 248 ? -5.453 24.453 23.219 1 89.5 248 LEU B CA 1
ATOM 6257 C C . LEU B 1 248 ? -6.746 24.203 22.438 1 89.5 248 LEU B C 1
ATOM 6259 O O . LEU B 1 248 ? -7.484 25.141 22.141 1 89.5 248 LEU B O 1
ATOM 6263 N N . TYR B 1 249 ? -6.961 22.906 22.109 1 87.31 249 TYR B N 1
ATOM 6264 C CA . TYR B 1 249 ? -8.031 22.594 21.172 1 87.31 249 TYR B CA 1
ATOM 6265 C C . TYR B 1 249 ? -8.984 21.547 21.766 1 87.31 249 TYR B C 1
ATOM 6267 O O . TYR B 1 249 ? -9.68 20.844 21.031 1 87.31 249 TYR B O 1
ATOM 6275 N N . GLY B 1 250 ? -9.078 21.344 22.969 1 85.12 250 GLY B N 1
ATOM 6276 C CA . GLY B 1 250 ? -9.766 20.234 23.594 1 85.12 250 GLY B CA 1
ATOM 6277 C C . GLY B 1 250 ? -11.25 20.469 23.797 1 85.12 250 GLY B C 1
ATOM 6278 O O . GLY B 1 250 ? -11.914 19.703 24.5 1 85.12 250 GLY B O 1
ATOM 6279 N N . ASP B 1 251 ? -11.836 21.484 23.172 1 87.62 251 ASP B N 1
ATOM 6280 C CA . ASP B 1 251 ? -13.25 21.797 23.359 1 87.62 251 ASP B CA 1
ATOM 6281 C C . ASP B 1 251 ? -14.133 20.719 22.734 1 87.62 251 ASP B C 1
ATOM 6283 O O . ASP B 1 251 ? -15.148 20.328 23.312 1 87.62 251 ASP B O 1
ATOM 6287 N N . VAL B 1 252 ? -13.68 20.344 21.609 1 90.56 252 VAL B N 1
ATOM 6288 C CA . VAL B 1 252 ? -14.438 19.312 20.906 1 90.56 252 VAL B CA 1
ATOM 6289 C C . VAL B 1 252 ? -13.539 18.125 20.609 1 90.56 252 VAL B C 1
ATOM 6291 O O . VAL B 1 252 ? -12.43 18.281 20.078 1 90.56 252 VAL B O 1
ATOM 6294 N N . VAL B 1 253 ? -14.078 16.953 20.984 1 92.12 253 VAL B N 1
ATOM 6295 C CA . VAL B 1 253 ? -13.312 15.742 20.703 1 92.12 253 VAL B CA 1
ATOM 6296 C C . VAL B 1 253 ? -14.195 14.727 19.984 1 92.12 253 VAL B C 1
ATOM 6298 O O . VAL B 1 253 ? -15.422 14.766 20.109 1 92.12 253 VAL B O 1
ATOM 6301 N N . VAL B 1 254 ? -13.562 13.969 19.203 1 90.88 254 VAL B N 1
ATOM 6302 C CA . VAL B 1 254 ? -14.25 12.898 18.484 1 90.88 254 VAL B CA 1
ATOM 6303 C C . VAL B 1 254 ? -13.68 11.547 18.906 1 90.88 254 VAL B C 1
ATOM 6305 O O . VAL B 1 254 ? -12.469 11.398 19.062 1 90.88 254 VAL B O 1
ATOM 6308 N N . PHE B 1 255 ? -14.555 10.711 19.172 1 90.12 255 PHE B N 1
ATOM 6309 C CA . PHE B 1 255 ? -14.164 9.367 19.578 1 90.12 255 PHE B CA 1
ATOM 6310 C C . PHE B 1 255 ? -14.797 8.312 18.688 1 90.12 255 PHE B C 1
ATOM 6312 O O . PHE B 1 255 ? -16.016 8.32 18.484 1 90.12 255 PHE B O 1
ATOM 6319 N N . ASP B 1 256 ? -13.93 7.508 18.109 1 85.44 256 ASP B N 1
ATOM 6320 C CA . ASP B 1 256 ? -14.398 6.406 17.266 1 85.44 256 ASP B CA 1
ATOM 6321 C C . ASP B 1 256 ? -13.469 5.199 17.375 1 85.44 256 ASP B C 1
ATOM 6323 O O . ASP B 1 256 ? -12.25 5.355 17.453 1 85.44 256 ASP B O 1
ATOM 6327 N N . THR B 1 257 ? -14.117 4.062 17.5 1 86.56 257 THR B N 1
ATOM 6328 C CA . THR B 1 257 ? -13.312 2.846 17.594 1 86.56 257 THR B CA 1
ATOM 6329 C C . THR B 1 257 ? -13.023 2.279 16.203 1 86.56 257 THR B C 1
ATOM 6331 O O . THR B 1 257 ? -13.852 2.391 15.297 1 86.56 257 THR B O 1
ATOM 6334 N N . THR B 1 258 ? -11.906 1.774 16.047 1 83.31 258 THR B N 1
ATOM 6335 C CA . THR B 1 258 ? -11.492 1.161 14.789 1 83.31 258 THR B CA 1
ATOM 6336 C C . THR B 1 258 ? -11.086 -0.293 15 1 83.31 258 THR B C 1
ATOM 6338 O O . THR B 1 258 ? -10.383 -0.608 15.969 1 83.31 258 THR B O 1
ATOM 6341 N N . PHE B 1 259 ? -11.516 -1.112 14 1 79.81 259 PHE B N 1
ATOM 6342 C CA . PHE B 1 259 ? -11.219 -2.537 14.094 1 79.81 259 PHE B CA 1
ATOM 6343 C C . PHE B 1 259 ? -10.102 -2.918 13.133 1 79.81 259 PHE B C 1
ATOM 6345 O O . PHE B 1 259 ? -9.703 -2.115 12.289 1 79.81 259 PHE B O 1
ATOM 6352 N N . ASN B 1 260 ? -9.57 -4.125 13.336 1 79.62 260 ASN B N 1
ATOM 6353 C CA . ASN B 1 260 ? -8.602 -4.734 12.422 1 79.62 260 ASN B CA 1
ATOM 6354 C C . ASN B 1 260 ? -7.332 -3.893 12.312 1 79.62 260 ASN B C 1
ATOM 6356 O O . ASN B 1 260 ? -6.863 -3.617 11.203 1 79.62 260 ASN B O 1
ATOM 6360 N N . THR B 1 261 ? -6.867 -3.453 13.492 1 83.44 261 THR B N 1
ATOM 6361 C CA . THR B 1 261 ? -5.684 -2.598 13.5 1 83.44 261 THR B CA 1
ATOM 6362 C C . THR B 1 261 ? -4.465 -3.361 14 1 83.44 261 THR B C 1
ATOM 6364 O O . THR B 1 261 ? -3.328 -2.92 13.812 1 83.44 261 THR B O 1
ATOM 6367 N N . ASN B 1 262 ? -4.699 -4.469 14.586 1 83.5 262 ASN B N 1
ATOM 6368 C CA . ASN B 1 262 ? -3.617 -5.285 15.133 1 83.5 262 ASN B CA 1
ATOM 6369 C C . ASN B 1 262 ? -3.961 -6.77 15.102 1 83.5 262 ASN B C 1
ATOM 6371 O O . ASN B 1 262 ? -5.113 -7.141 14.859 1 83.5 262 ASN B O 1
ATOM 6375 N N . ARG B 1 263 ? -3.025 -7.613 15.367 1 84.25 263 ARG B N 1
ATOM 6376 C CA . ARG B 1 263 ? -3.17 -9.055 15.203 1 84.25 263 ARG B CA 1
ATOM 6377 C C . ARG B 1 263 ? -3.99 -9.656 16.344 1 84.25 263 ARG B C 1
ATOM 6379 O O . ARG B 1 263 ? -4.484 -10.781 16.234 1 84.25 263 ARG B O 1
ATOM 6386 N N . TYR B 1 264 ? -4.102 -8.953 17.422 1 84.38 264 TYR B N 1
ATOM 6387 C CA . TYR B 1 264 ? -4.758 -9.484 18.625 1 84.38 264 TYR B CA 1
ATOM 6388 C C . TYR B 1 264 ? -6.234 -9.109 18.641 1 84.38 264 TYR B C 1
ATOM 6390 O O . TYR B 1 264 ? -6.926 -9.352 19.641 1 84.38 264 TYR B O 1
ATOM 6398 N N . ASP B 1 265 ? -6.656 -8.367 17.656 1 87.69 265 ASP B N 1
ATOM 6399 C CA . ASP B 1 265 ? -8.047 -7.953 17.484 1 87.69 265 ASP B CA 1
ATOM 6400 C C . ASP B 1 265 ? -8.453 -6.965 18.578 1 87.69 265 ASP B C 1
ATOM 6402 O O . ASP B 1 265 ? -9.586 -7.012 19.078 1 87.69 265 ASP B O 1
ATOM 6406 N N . LEU B 1 266 ? -7.469 -6.332 19.109 1 90.38 266 LEU B N 1
ATOM 6407 C CA . LEU B 1 266 ? -7.766 -5.238 20.031 1 90.38 266 LEU B CA 1
ATOM 6408 C C . LEU B 1 266 ? -8.391 -4.062 19.281 1 90.38 266 LEU B C 1
ATOM 6410 O O . LEU B 1 266 ? -8.016 -3.764 18.156 1 90.38 266 LEU B O 1
ATOM 6414 N N . LYS B 1 267 ? -9.336 -3.451 19.953 1 92.31 267 LYS B N 1
ATOM 6415 C CA . LYS B 1 267 ? -9.961 -2.27 19.359 1 92.31 267 LYS B CA 1
ATOM 6416 C C . LYS B 1 267 ? -9.125 -1.021 19.609 1 92.31 267 LYS B C 1
ATOM 6418 O O . LYS B 1 267 ? -8.766 -0.725 20.75 1 92.31 267 LYS B O 1
ATOM 6423 N N . PHE B 1 268 ? -8.773 -0.43 18.562 1 93.5 268 PHE B N 1
ATOM 6424 C CA . PHE B 1 268 ? -8.062 0.839 18.656 1 93.5 268 PHE B CA 1
ATOM 6425 C C . PHE B 1 268 ? -9.039 2.004 18.734 1 93.5 268 PHE B C 1
ATOM 6427 O O . PHE B 1 268 ? -9.906 2.154 17.875 1 93.5 268 PHE B O 1
ATOM 6434 N N . ALA B 1 269 ? -8.891 2.764 19.734 1 91.38 269 ALA B N 1
ATOM 6435 C CA . ALA B 1 269 ? -9.836 3.84 20.016 1 91.38 269 ALA B CA 1
ATOM 6436 C C . ALA B 1 269 ? -9.117 5.172 20.219 1 91.38 269 ALA B C 1
ATOM 6438 O O . ALA B 1 269 ? -8.914 5.613 21.344 1 91.38 269 ALA B O 1
ATOM 6439 N N . PRO B 1 270 ? -8.836 5.855 19.156 1 92.56 270 PRO B N 1
ATOM 6440 C CA . PRO B 1 270 ? -8.211 7.172 19.297 1 92.56 270 PRO B CA 1
ATOM 6441 C C . PRO B 1 270 ? -9.227 8.273 19.609 1 92.56 270 PRO B C 1
ATOM 6443 O O . PRO B 1 270 ? -10.367 8.227 19.125 1 92.56 270 PRO B O 1
ATOM 6446 N N . ILE B 1 271 ? -8.859 9.172 20.422 1 93.19 271 ILE B N 1
ATOM 6447 C CA . ILE B 1 271 ? -9.602 10.406 20.641 1 93.19 271 ILE B CA 1
ATOM 6448 C C . ILE B 1 271 ? -9 11.531 19.797 1 93.19 271 ILE B C 1
ATOM 6450 O O . ILE B 1 271 ? -7.812 11.836 19.922 1 93.19 271 ILE B O 1
ATOM 6454 N N . LEU B 1 272 ? -9.836 12.039 19 1 92.06 272 LEU B N 1
ATOM 6455 C CA . LEU B 1 272 ? -9.344 12.992 18.016 1 92.06 272 LEU B CA 1
ATOM 6456 C C . LEU B 1 272 ? -9.844 14.398 18.312 1 92.06 272 LEU B C 1
ATOM 6458 O O . LEU B 1 272 ? -10.859 14.562 18.984 1 92.06 272 LEU B O 1
ATOM 6462 N N . GLY B 1 273 ? -9.094 15.352 17.891 1 91.06 273 GLY B N 1
ATOM 6463 C CA . GLY B 1 273 ? -9.469 16.75 17.906 1 91.06 273 GLY B CA 1
ATOM 6464 C C . GLY B 1 273 ? -9.172 17.469 16.594 1 91.06 273 GLY B C 1
ATOM 6465 O O . GLY B 1 273 ? -8.93 16.812 15.57 1 91.06 273 GLY B O 1
ATOM 6466 N N . VAL B 1 274 ? -9.367 18.75 16.594 1 89.88 274 VAL B N 1
ATOM 6467 C CA . VAL B 1 274 ? -9.078 19.562 15.414 1 89.88 274 VAL B CA 1
ATOM 6468 C C . VAL B 1 274 ? -8.227 20.766 15.805 1 89.88 274 VAL B C 1
ATOM 6470 O O . VAL B 1 274 ? -8.484 21.406 16.828 1 89.88 274 VAL B O 1
ATOM 6473 N N . ASN B 1 275 ? -7.23 20.969 15.094 1 90.38 275 ASN B N 1
ATOM 6474 C CA . ASN B 1 275 ? -6.363 22.109 15.43 1 90.38 275 ASN B CA 1
ATOM 6475 C C . ASN B 1 275 ? -6.84 23.391 14.758 1 90.38 275 ASN B C 1
ATOM 6477 O O . ASN B 1 275 ? -7.953 23.453 14.234 1 90.38 275 ASN B O 1
ATOM 6481 N N . ASN B 1 276 ? -6.059 24.453 14.781 1 89.06 276 ASN B N 1
ATOM 6482 C CA . ASN B 1 276 ? -6.438 25.781 14.297 1 89.06 276 ASN B CA 1
ATOM 6483 C C . ASN B 1 276 ? -6.488 25.812 12.773 1 89.06 276 ASN B C 1
ATOM 6485 O O . ASN B 1 276 ? -7.02 26.766 12.188 1 89.06 276 ASN B O 1
ATOM 6489 N N . HIS B 1 277 ? -5.922 24.797 12.102 1 90.12 277 HIS B N 1
ATOM 6490 C CA . HIS B 1 277 ? -5.965 24.734 10.648 1 90.12 277 HIS B CA 1
ATOM 6491 C C . HIS B 1 277 ? -7.133 23.891 10.164 1 90.12 277 HIS B C 1
ATOM 6493 O O . HIS B 1 277 ? -7.316 23.703 8.961 1 90.12 277 HIS B O 1
ATOM 6499 N N . GLY B 1 278 ? -7.848 23.359 11.117 1 87.12 278 GLY B N 1
ATOM 6500 C CA . GLY B 1 278 ? -8.93 22.453 10.742 1 87.12 278 GLY B CA 1
ATOM 6501 C C . GLY B 1 278 ? -8.461 21.047 10.469 1 87.12 278 GLY B C 1
ATOM 6502 O O . GLY B 1 278 ? -9.18 20.25 9.852 1 87.12 278 GLY B O 1
ATOM 6503 N N . GLN B 1 279 ? -7.281 20.781 10.859 1 88.75 279 GLN B N 1
ATOM 6504 C CA . GLN B 1 279 ? -6.723 19.453 10.672 1 88.75 279 GLN B CA 1
ATOM 6505 C C . GLN B 1 279 ? -7.047 18.547 11.852 1 88.75 279 GLN B C 1
ATOM 6507 O O . GLN B 1 279 ? -7.043 18.984 13.008 1 88.75 279 GLN B O 1
ATOM 6512 N N . LYS B 1 280 ? -7.223 17.344 11.609 1 88.44 280 LYS B N 1
ATOM 6513 C CA . LYS B 1 280 ? -7.449 16.375 12.68 1 88.44 280 LYS B CA 1
ATOM 6514 C C . LYS B 1 280 ? -6.145 16.047 13.406 1 88.44 280 LYS B C 1
ATOM 6516 O O . LYS B 1 280 ? -5.09 15.938 12.781 1 88.44 280 LYS B O 1
ATOM 6521 N N . ILE B 1 281 ? -6.277 15.969 14.648 1 91.56 281 ILE B N 1
ATOM 6522 C CA . ILE B 1 281 ? -5.113 15.633 15.461 1 91.56 281 ILE B CA 1
ATOM 6523 C C . ILE B 1 281 ? -5.488 14.539 16.469 1 91.56 281 ILE B C 1
ATOM 6525 O O . ILE B 1 281 ? -6.656 14.406 16.844 1 91.56 281 ILE B O 1
ATOM 6529 N N . VAL B 1 282 ? -4.527 13.82 16.875 1 93.56 282 VAL B N 1
ATOM 6530 C CA . VAL B 1 282 ? -4.738 12.766 17.859 1 93.56 282 VAL B CA 1
ATOM 6531 C C . VAL B 1 282 ? -4.43 13.297 19.25 1 93.56 282 VAL B C 1
ATOM 6533 O O . VAL B 1 282 ? -3.359 13.859 19.484 1 93.56 282 VAL B O 1
ATOM 6536 N N . LEU B 1 283 ? -5.359 13.141 20.141 1 95 283 LEU B N 1
ATOM 6537 C CA . LEU B 1 283 ? -5.207 13.641 21.5 1 95 283 LEU B CA 1
ATOM 6538 C C . LEU B 1 283 ? -4.82 12.508 22.453 1 95 283 LEU B C 1
ATOM 6540 O O . LEU B 1 283 ? -4.055 12.719 23.391 1 95 283 LEU B O 1
ATOM 6544 N N . ALA B 1 284 ? -5.344 11.406 22.172 1 95.69 284 ALA B N 1
ATOM 6545 C CA . ALA B 1 284 ? -5.055 10.227 22.984 1 95.69 284 ALA B CA 1
ATOM 6546 C C . ALA B 1 284 ? -5.367 8.945 22.219 1 95.69 284 ALA B C 1
ATOM 6548 O O . ALA B 1 284 ? -6.059 8.984 21.188 1 95.69 284 ALA B O 1
ATOM 6549 N N . CYS B 1 285 ? -4.789 7.855 22.734 1 95.06 285 CYS B N 1
ATOM 6550 C CA . CYS B 1 285 ? -5 6.555 22.109 1 95.06 285 CYS B CA 1
ATOM 6551 C C . CYS B 1 285 ? -5.301 5.492 23.156 1 95.06 285 CYS B C 1
ATOM 6553 O O . CYS B 1 285 ? -4.852 5.594 24.297 1 95.06 285 CYS B O 1
ATOM 6555 N N . THR B 1 286 ? -6.105 4.559 22.734 1 95.38 286 THR B N 1
ATOM 6556 C CA . THR B 1 286 ? -6.43 3.473 23.656 1 95.38 286 THR B CA 1
ATOM 6557 C C . THR B 1 286 ? -6.598 2.158 22.891 1 95.38 286 THR B C 1
ATOM 6559 O O . THR B 1 286 ? -7.133 2.141 21.781 1 95.38 286 THR B O 1
ATOM 6562 N N . PHE B 1 287 ? -6.074 1.081 23.5 1 93.75 287 PHE B N 1
ATOM 6563 C CA . PHE B 1 287 ? -6.406 -0.282 23.094 1 93.75 287 PHE B CA 1
ATOM 6564 C C . PHE B 1 287 ? -7.391 -0.909 24.078 1 93.75 287 PHE B C 1
ATOM 6566 O O . PHE B 1 287 ? -7.18 -0.867 25.281 1 93.75 287 PHE B O 1
ATOM 6573 N N . LEU B 1 288 ? -8.461 -1.405 23.531 1 93.75 288 LEU B N 1
ATOM 6574 C CA . LEU B 1 288 ? -9.461 -2.066 24.359 1 93.75 288 LEU B CA 1
ATOM 6575 C C . LEU B 1 288 ? -9.719 -3.49 23.875 1 93.75 288 LEU B C 1
ATOM 6577 O O . LEU B 1 288 ? -9.883 -3.719 22.672 1 93.75 288 LEU B O 1
ATOM 6581 N N . SER B 1 289 ? -9.734 -4.449 24.734 1 89.56 289 SER B N 1
ATOM 6582 C CA . SER B 1 289 ? -10.055 -5.824 24.359 1 89.56 289 SER B CA 1
ATOM 6583 C C . SER B 1 289 ? -11.555 -6.016 24.172 1 89.56 289 SER B C 1
ATOM 6585 O O . SER B 1 289 ? -11.984 -6.809 23.328 1 89.56 289 SER B O 1
ATOM 6587 N N . LYS B 1 290 ? -12.297 -5.242 24.969 1 88.56 290 LYS B N 1
ATOM 6588 C CA . LYS B 1 290 ? -13.75 -5.344 24.922 1 88.56 290 LYS B CA 1
ATOM 6589 C C . LYS B 1 290 ? -14.391 -3.961 24.812 1 88.56 290 LYS B C 1
ATOM 6591 O O . LYS B 1 290 ? -13.898 -2.996 25.391 1 88.56 290 LYS B O 1
ATOM 6596 N N . GLU B 1 291 ? -15.43 -3.936 24.109 1 89.94 291 GLU B N 1
ATOM 6597 C CA . GLU B 1 291 ? -16.203 -2.699 23.969 1 89.94 291 GLU B CA 1
ATOM 6598 C C . GLU B 1 291 ? -17.359 -2.658 24.953 1 89.94 291 GLU B C 1
ATOM 6600 O O . GLU B 1 291 ? -18.516 -2.631 24.547 1 89.94 291 GLU B O 1
ATOM 6605 N N . THR B 1 292 ? -16.969 -2.65 26.188 1 92.75 292 THR B N 1
ATOM 6606 C CA . THR B 1 292 ? -17.984 -2.611 27.234 1 92.75 292 THR B CA 1
ATOM 6607 C C . THR B 1 292 ? -18.047 -1.225 27.875 1 92.75 292 THR B C 1
ATOM 6609 O O . THR B 1 292 ? -17.141 -0.412 27.688 1 92.75 292 THR B O 1
ATOM 6612 N N . THR B 1 293 ? -19.141 -0.97 28.562 1 95.75 293 THR B N 1
ATOM 6613 C CA . THR B 1 293 ? -19.312 0.294 29.281 1 95.75 293 THR B CA 1
ATOM 6614 C C . THR B 1 293 ? -18.172 0.507 30.281 1 95.75 293 THR B C 1
ATOM 6616 O O . THR B 1 293 ? -17.656 1.614 30.406 1 95.75 293 THR B O 1
ATOM 6619 N N . GLU B 1 294 ? -17.812 -0.553 30.891 1 94.31 294 GLU B N 1
ATOM 6620 C CA . GLU B 1 294 ? -16.75 -0.47 31.875 1 94.31 294 GLU B CA 1
ATOM 6621 C C . GLU B 1 294 ? -15.422 -0.06 31.234 1 94.31 294 GLU B C 1
ATOM 6623 O O . GLU B 1 294 ? -14.688 0.77 31.781 1 94.31 294 GLU B O 1
ATOM 6628 N N . SER B 1 295 ? -15.172 -0.648 30.141 1 94 295 SER B N 1
ATOM 6629 C CA . SER B 1 295 ? -13.938 -0.335 29.422 1 94 295 SER B CA 1
ATOM 6630 C C . SER B 1 295 ? -13.922 1.118 28.969 1 94 295 SER B C 1
ATOM 6632 O O . SER B 1 295 ? -12.883 1.786 29.047 1 94 295 SER B O 1
ATOM 6634 N N . PHE B 1 296 ? -15.023 1.613 28.516 1 96.25 296 PHE B N 1
ATOM 6635 C CA . PHE B 1 296 ? -15.102 2.99 28.047 1 96.25 296 PHE B CA 1
ATOM 6636 C C . PHE B 1 296 ? -14.984 3.967 29.203 1 96.25 296 PHE B C 1
ATOM 6638 O O . PHE B 1 296 ? -14.352 5.02 29.078 1 96.25 296 PHE B O 1
ATOM 6645 N N . ILE B 1 297 ? -15.609 3.609 30.312 1 96.56 297 ILE B N 1
ATOM 6646 C CA . ILE B 1 297 ? -15.492 4.453 31.484 1 96.56 297 ILE B CA 1
ATOM 6647 C C . ILE B 1 297 ? -14.031 4.578 31.891 1 96.56 297 ILE B C 1
ATOM 6649 O O . ILE B 1 297 ? -13.547 5.68 32.156 1 96.56 297 ILE B O 1
ATOM 6653 N N . TRP B 1 298 ? -13.414 3.422 31.906 1 95.69 298 TRP B N 1
ATOM 6654 C CA . TRP B 1 298 ? -12 3.41 32.25 1 95.69 298 TRP B CA 1
ATOM 6655 C C . TRP B 1 298 ? -11.203 4.324 31.328 1 95.69 298 TRP B C 1
ATOM 6657 O O . TRP B 1 298 ? -10.367 5.109 31.781 1 95.69 298 TRP B O 1
ATOM 6667 N N . MET B 1 299 ? -11.414 4.23 30.062 1 95.81 299 MET B N 1
ATOM 6668 C CA . MET B 1 299 ? -10.703 5.023 29.062 1 95.81 299 MET B CA 1
ATOM 6669 C C . MET B 1 299 ? -10.938 6.516 29.281 1 95.81 299 MET B C 1
ATOM 6671 O O . MET B 1 299 ? -9.984 7.301 29.266 1 95.81 299 MET B O 1
ATOM 6675 N N . PHE B 1 300 ? -12.148 6.945 29.484 1 96.62 300 PHE B N 1
ATOM 6676 C CA . PHE B 1 300 ? -12.492 8.352 29.641 1 96.62 300 PHE B CA 1
ATOM 6677 C C . PHE B 1 300 ? -11.922 8.891 30.953 1 96.62 300 PHE B C 1
ATOM 6679 O O . PHE B 1 300 ? -11.531 10.055 31.031 1 96.62 300 PHE B O 1
ATOM 6686 N N . GLU B 1 301 ? -11.898 8.062 31.938 1 95.31 301 GLU B N 1
ATOM 6687 C CA . GLU B 1 301 ? -11.305 8.484 33.219 1 95.31 301 GLU B CA 1
ATOM 6688 C C . GLU B 1 301 ? -9.797 8.688 33.094 1 95.31 301 GLU B C 1
ATOM 6690 O O . GLU B 1 301 ? -9.25 9.656 33.625 1 95.31 301 GLU B O 1
ATOM 6695 N N . GLU B 1 302 ? -9.18 7.75 32.406 1 95.75 302 GLU B N 1
ATOM 6696 C CA . GLU B 1 302 ? -7.754 7.918 32.156 1 95.75 302 GLU B CA 1
ATOM 6697 C C . GLU B 1 302 ? -7.48 9.164 31.328 1 95.75 302 GLU B C 1
ATOM 6699 O O . GLU B 1 302 ? -6.477 9.852 31.531 1 95.75 302 GLU B O 1
ATOM 6704 N N . PHE B 1 303 ? -8.375 9.383 30.359 1 96.69 303 PHE B N 1
ATOM 6705 C CA . PHE B 1 303 ? -8.266 10.578 29.531 1 96.69 303 PHE B CA 1
ATOM 6706 C C . PHE B 1 303 ? -8.32 11.836 30.406 1 96.69 303 PHE B C 1
ATOM 6708 O O . PHE B 1 303 ? -7.52 12.75 30.219 1 96.69 303 PHE B O 1
ATOM 6715 N N . LYS B 1 304 ? -9.195 11.859 31.328 1 94.12 304 LYS B N 1
ATOM 6716 C CA . LYS B 1 304 ? -9.352 12.992 32.219 1 94.12 304 LYS B CA 1
ATOM 6717 C C . LYS B 1 304 ? -8.102 13.18 33.094 1 94.12 304 LYS B C 1
ATOM 6719 O O . LYS B 1 304 ? -7.688 14.312 33.344 1 94.12 304 LYS B O 1
ATOM 6724 N N . LYS B 1 305 ? -7.598 12.094 33.5 1 93.94 305 LYS B N 1
ATOM 6725 C CA . LYS B 1 305 ? -6.387 12.156 34.312 1 93.94 305 LYS B CA 1
ATOM 6726 C C . LYS B 1 305 ? -5.207 12.688 33.5 1 93.94 305 LYS B C 1
ATOM 6728 O O . LYS B 1 305 ? -4.379 13.438 34.031 1 93.94 305 LYS B O 1
ATOM 6733 N N . ALA B 1 306 ? -5.141 12.25 32.281 1 94.62 306 ALA B N 1
ATOM 6734 C CA . ALA B 1 306 ? -4.02 12.602 31.422 1 94.62 306 ALA B CA 1
ATOM 6735 C C . ALA B 1 306 ? -4.086 14.07 31.016 1 94.62 306 ALA B C 1
ATOM 6737 O O . ALA B 1 306 ? -3.055 14.727 30.859 1 94.62 306 ALA B O 1
ATOM 6738 N N . MET B 1 307 ? -5.316 14.508 30.844 1 93.69 307 MET B N 1
ATOM 6739 C CA . MET B 1 307 ? -5.496 15.844 30.297 1 93.69 307 MET B CA 1
ATOM 6740 C C . MET B 1 307 ? -5.691 16.875 31.406 1 93.69 307 MET B C 1
ATOM 6742 O O . MET B 1 307 ? -6.43 16.625 32.375 1 93.69 307 MET B O 1
ATOM 6746 N N . GLN B 1 308 ? -4.977 17.891 31.531 1 82.25 308 GLN B N 1
ATOM 6747 C CA . GLN B 1 308 ? -5.051 18.906 32.562 1 82.25 308 GLN B CA 1
ATOM 6748 C C . GLN B 1 308 ? -6.25 19.812 32.375 1 82.25 308 GLN B C 1
ATOM 6750 O O . GLN B 1 308 ? -6.777 20.391 33.312 1 82.25 308 GLN B O 1
ATOM 6755 N N . GLY B 1 309 ? -6.922 19.922 31.406 1 74.81 309 GLY B N 1
ATOM 6756 C CA . GLY B 1 309 ? -7.961 20.891 31.094 1 74.81 309 GLY B CA 1
ATOM 6757 C C . GLY B 1 309 ? -9.359 20.391 31.406 1 74.81 309 GLY B C 1
ATOM 6758 O O . GLY B 1 309 ? -10.344 21.094 31.188 1 74.81 309 GLY B O 1
ATOM 6759 N N . GLY B 1 310 ? -9.43 19.203 32.094 1 82.75 310 GLY B N 1
ATOM 6760 C CA . GLY B 1 310 ? -10.75 18.719 32.469 1 82.75 310 GLY B CA 1
ATOM 6761 C C . GLY B 1 310 ? -11.453 18.016 31.312 1 82.75 310 GLY B C 1
ATOM 6762 O O . GLY B 1 310 ? -10.812 17.578 30.344 1 82.75 310 GLY B O 1
ATOM 6763 N N . GLU B 1 311 ? -12.805 17.906 31.391 1 91.88 311 GLU B N 1
ATOM 6764 C CA . GLU B 1 311 ? -13.617 17.219 30.391 1 91.88 311 GLU B CA 1
ATOM 6765 C C . GLU B 1 311 ? -13.852 18.094 29.156 1 91.88 311 GLU B C 1
ATOM 6767 O O . GLU B 1 311 ? -13.859 19.312 29.266 1 91.88 311 GLU B O 1
ATOM 6772 N N . PRO B 1 312 ? -13.93 17.5 28 1 93.06 312 PRO B N 1
ATOM 6773 C CA . PRO B 1 312 ? -14.258 18.297 26.828 1 93.06 312 PRO B CA 1
ATOM 6774 C C . PRO B 1 312 ? -15.672 18.875 26.891 1 93.06 312 PRO B C 1
ATOM 6776 O O . PRO B 1 312 ? -16.516 18.375 27.625 1 93.06 312 PRO B O 1
ATOM 6779 N N . LYS B 1 313 ? -15.891 19.906 26.156 1 90.81 313 LYS B N 1
ATOM 6780 C CA . LYS B 1 313 ? -17.219 20.516 26.125 1 90.81 313 LYS B CA 1
ATOM 6781 C C . LYS B 1 313 ? -18.188 19.688 25.281 1 90.81 313 LYS B C 1
ATOM 6783 O O . LYS B 1 313 ? -19.359 19.562 25.641 1 90.81 313 LYS B O 1
ATOM 6788 N N . THR B 1 314 ? -17.641 19.219 24.266 1 92.25 314 THR B N 1
ATOM 6789 C CA . THR B 1 314 ? -18.453 18.406 23.375 1 92.25 314 THR B CA 1
ATOM 6790 C C . THR B 1 314 ? -17.688 17.156 22.938 1 92.25 314 THR B C 1
ATOM 6792 O O . THR B 1 314 ? -16.484 17.219 22.672 1 92.25 314 THR B O 1
ATOM 6795 N N . ILE B 1 315 ? -18.375 16.031 22.875 1 92.31 315 ILE B N 1
ATOM 6796 C CA . ILE B 1 315 ? -17.797 14.789 22.391 1 92.31 315 ILE B CA 1
ATOM 6797 C C . ILE B 1 315 ? -18.719 14.195 21.312 1 92.31 315 ILE B C 1
ATOM 6799 O O . ILE B 1 315 ? -19.938 14.156 21.484 1 92.31 315 ILE B O 1
ATOM 6803 N N . ILE B 1 316 ? -18.141 13.852 20.25 1 91.19 316 ILE B N 1
ATOM 6804 C CA . ILE B 1 316 ? -18.891 13.266 19.141 1 91.19 316 ILE B CA 1
ATOM 6805 C C . ILE B 1 316 ? -18.562 11.781 19.016 1 91.19 316 ILE B C 1
ATOM 6807 O O . ILE B 1 316 ? -17.391 11.406 18.969 1 91.19 316 ILE B O 1
ATOM 6811 N N . THR B 1 317 ? -19.547 10.93 19 1 91.69 317 THR B N 1
ATOM 6812 C CA . THR B 1 317 ? -19.344 9.492 18.844 1 91.69 317 THR B CA 1
ATOM 6813 C C . THR B 1 317 ? -20.422 8.891 17.938 1 91.69 317 THR B C 1
ATOM 6815 O O . THR B 1 317 ? -21.406 9.555 17.609 1 91.69 317 THR B O 1
ATOM 6818 N N . ASP B 1 318 ? -20.188 7.707 17.531 1 88.5 318 ASP B N 1
ATOM 6819 C CA . ASP B 1 318 ? -21.234 6.945 16.859 1 88.5 318 ASP B CA 1
ATOM 6820 C C . ASP B 1 318 ? -22.312 6.512 17.859 1 88.5 318 ASP B C 1
ATOM 6822 O O . ASP B 1 318 ? -22.125 6.629 19.078 1 88.5 318 ASP B O 1
ATOM 6826 N N . GLN B 1 319 ? -23.359 6.07 17.266 1 88.38 319 GLN B N 1
ATOM 6827 C CA . GLN B 1 319 ? -24.453 5.613 18.125 1 88.38 319 GLN B CA 1
ATOM 6828 C C . GLN B 1 319 ? -24.109 4.27 18.766 1 88.38 319 GLN B C 1
ATOM 6830 O O . GLN B 1 319 ? -24.031 3.25 18.078 1 88.38 319 GLN B O 1
ATOM 6835 N N . ASP B 1 320 ? -23.812 4.285 20.016 1 90.12 320 ASP B N 1
ATOM 6836 C CA . ASP B 1 320 ? -23.5 3.096 20.812 1 90.12 320 ASP B CA 1
ATOM 6837 C C . ASP B 1 320 ? -23.969 3.258 22.25 1 90.12 320 ASP B C 1
ATOM 6839 O O . ASP B 1 320 ? -23.609 4.23 22.922 1 90.12 320 ASP B O 1
ATOM 6843 N N . ALA B 1 321 ? -24.734 2.361 22.688 1 91.62 321 ALA B N 1
ATOM 6844 C CA . ALA B 1 321 ? -25.328 2.459 24.016 1 91.62 321 ALA B CA 1
ATOM 6845 C C . ALA B 1 321 ? -24.25 2.422 25.094 1 91.62 321 ALA B C 1
ATOM 6847 O O . ALA B 1 321 ? -24.328 3.162 26.078 1 91.62 321 ALA B O 1
ATOM 6848 N N . ALA B 1 322 ? -23.328 1.618 24.875 1 93.94 322 ALA B N 1
ATOM 6849 C CA . ALA B 1 322 ? -22.25 1.479 25.859 1 93.94 322 ALA B CA 1
ATOM 6850 C C . ALA B 1 322 ? -21.453 2.768 25.984 1 93.94 322 ALA B C 1
ATOM 6852 O O . ALA B 1 322 ? -21.125 3.201 27.094 1 93.94 322 ALA B O 1
ATOM 6853 N N . ILE B 1 323 ? -21.203 3.389 24.891 1 94.62 323 ILE B N 1
ATOM 6854 C CA . ILE B 1 323 ? -20.438 4.625 24.859 1 94.62 323 ILE B CA 1
ATOM 6855 C C . ILE B 1 323 ? -21.234 5.75 25.516 1 94.62 323 ILE B C 1
ATOM 6857 O O . ILE B 1 323 ? -20.688 6.543 26.281 1 94.62 323 ILE B O 1
ATOM 6861 N N . THR B 1 324 ? -22.484 5.785 25.172 1 94.12 324 THR B N 1
ATOM 6862 C CA . THR B 1 324 ? -23.344 6.824 25.719 1 94.12 324 THR B CA 1
ATOM 6863 C C . THR B 1 324 ? -23.406 6.746 27.234 1 94.12 324 THR B C 1
ATOM 6865 O O . THR B 1 324 ? -23.312 7.766 27.922 1 94.12 324 THR B O 1
ATOM 6868 N N . ARG B 1 325 ? -23.578 5.562 27.719 1 95.62 325 ARG B N 1
ATOM 6869 C CA . ARG B 1 325 ? -23.609 5.367 29.172 1 95.62 325 ARG B CA 1
ATOM 6870 C C . ARG B 1 325 ? -22.281 5.754 29.797 1 95.62 325 ARG B C 1
ATOM 6872 O O . ARG B 1 325 ? -22.25 6.379 30.859 1 95.62 325 ARG B O 1
ATOM 6879 N N . ALA B 1 326 ? -21.281 5.371 29.203 1 96.81 326 ALA B N 1
ATOM 6880 C CA . ALA B 1 326 ? -19.938 5.66 29.719 1 96.81 326 ALA B CA 1
ATOM 6881 C C . ALA B 1 326 ? -19.688 7.164 29.781 1 96.81 326 ALA B C 1
ATOM 6883 O O . ALA B 1 326 ? -19.109 7.668 30.734 1 96.81 326 ALA B O 1
ATOM 6884 N N . ILE B 1 327 ? -20.109 7.883 28.734 1 95.75 327 ILE B N 1
ATOM 6885 C CA . ILE B 1 327 ? -19.906 9.328 28.656 1 95.75 327 ILE B CA 1
ATOM 6886 C C . ILE B 1 327 ? -20.703 10.016 29.766 1 95.75 327 ILE B C 1
ATOM 6888 O O . ILE B 1 327 ? -20.219 10.945 30.406 1 95.75 327 ILE B O 1
ATOM 6892 N N . SER B 1 328 ? -21.906 9.555 30 1 95.38 328 SER B N 1
ATOM 6893 C CA . SER B 1 328 ? -22.75 10.141 31.031 1 95.38 328 SER B CA 1
ATOM 6894 C C . SER B 1 328 ? -22.125 10 32.406 1 95.38 328 SER B C 1
ATOM 6896 O O . SER B 1 328 ? -22.312 10.859 33.281 1 95.38 328 SER B O 1
ATOM 6898 N N . ILE B 1 329 ? -21.359 9.016 32.594 1 96.06 329 ILE B N 1
ATOM 6899 C CA . ILE B 1 329 ? -20.75 8.734 33.875 1 96.06 329 ILE B CA 1
ATOM 6900 C C . ILE B 1 329 ? -19.406 9.461 34 1 96.06 329 ILE B C 1
ATOM 6902 O O . ILE B 1 329 ? -19.172 10.18 34.969 1 96.06 329 ILE B O 1
ATOM 6906 N N . ALA B 1 330 ? -18.641 9.32 33 1 95.38 330 ALA B N 1
ATOM 6907 C CA . ALA B 1 330 ? -17.266 9.844 33.062 1 95.38 330 ALA B CA 1
ATOM 6908 C C . ALA B 1 330 ? -17.25 11.336 32.75 1 95.38 330 ALA B C 1
ATOM 6910 O O . ALA B 1 330 ? -16.422 12.07 33.281 1 95.38 330 ALA B O 1
ATOM 6911 N N . PHE B 1 331 ? -18.094 11.781 31.781 1 95.19 331 PHE B N 1
ATOM 6912 C CA . PHE B 1 331 ? -18.188 13.172 31.359 1 95.19 331 PHE B CA 1
ATOM 6913 C C . PHE B 1 331 ? -19.578 13.734 31.609 1 95.19 331 PHE B C 1
ATOM 6915 O O . PHE B 1 331 ? -20.297 14.078 30.672 1 95.19 331 PHE B O 1
ATOM 6922 N N . PRO B 1 332 ? -19.906 14.023 32.75 1 93.31 332 PRO B N 1
ATOM 6923 C CA . PRO B 1 332 ? -21.281 14.43 33.062 1 93.31 332 PRO B CA 1
ATOM 6924 C C . PRO B 1 332 ? -21.609 15.828 32.531 1 93.31 332 PRO B C 1
ATOM 6926 O O . PRO B 1 332 ? -22.781 16.125 32.281 1 93.31 332 PRO B O 1
ATOM 6929 N N . THR B 1 333 ? -20.609 16.672 32.312 1 91.88 333 THR B N 1
ATOM 6930 C CA . THR B 1 333 ? -20.875 18.047 31.906 1 91.88 333 THR B CA 1
ATOM 6931 C C . THR B 1 333 ? -20.656 18.203 30.406 1 91.88 333 THR B C 1
ATOM 6933 O O . THR B 1 333 ? -20.844 19.297 29.859 1 91.88 333 THR B O 1
ATOM 6936 N N . THR B 1 334 ? -20.266 17.172 29.781 1 93.06 334 THR B N 1
ATOM 6937 C CA . THR B 1 334 ? -19.953 17.219 28.359 1 93.06 334 THR B CA 1
ATOM 6938 C C . THR B 1 334 ? -21.203 16.969 27.516 1 93.06 334 THR B C 1
ATOM 6940 O O . THR B 1 334 ? -22.016 16.109 27.844 1 93.06 334 THR B O 1
ATOM 6943 N N . PHE B 1 335 ? -21.344 17.797 26.516 1 92.25 335 PHE B N 1
ATOM 6944 C CA . PHE B 1 335 ? -22.406 17.547 25.562 1 92.25 335 PHE B CA 1
ATOM 6945 C C . PHE B 1 335 ? -22.047 16.391 24.625 1 92.25 335 PHE B C 1
ATOM 6947 O O . PHE B 1 335 ? -21.031 16.438 23.953 1 92.25 335 PHE B O 1
ATOM 6954 N N . HIS B 1 336 ? -22.891 15.422 24.641 1 92.56 336 HIS B N 1
ATOM 6955 C CA . HIS B 1 336 ? -22.656 14.25 23.812 1 92.56 336 HIS B CA 1
ATOM 6956 C C . HIS B 1 336 ? -23.422 14.352 22.484 1 92.56 336 HIS B C 1
ATOM 6958 O O . HIS B 1 336 ? -24.656 14.266 22.469 1 92.56 336 HIS B O 1
ATOM 6964 N N . ARG B 1 337 ? -22.656 14.469 21.422 1 91.5 337 ARG B N 1
ATOM 6965 C CA . ARG B 1 337 ? -23.234 14.562 20.094 1 91.5 337 ARG B CA 1
ATOM 6966 C C . ARG B 1 337 ? -23.047 13.258 19.312 1 91.5 337 ARG B C 1
ATOM 6968 O O . ARG B 1 337 ? -21.969 12.664 19.359 1 91.5 337 ARG B O 1
ATOM 6975 N N . LEU B 1 338 ? -24.109 12.922 18.672 1 90.31 338 LEU B N 1
ATOM 6976 C CA . LEU B 1 338 ? -24.016 11.719 17.844 1 90.31 338 LEU B CA 1
ATOM 6977 C C . LEU B 1 338 ? -23.641 12.062 16.406 1 90.31 338 LEU B C 1
ATOM 6979 O O . LEU B 1 338 ? -24.078 13.086 15.883 1 90.31 338 LEU B O 1
ATOM 6983 N N . CYS B 1 339 ? -22.844 11.203 15.875 1 87.88 339 CYS B N 1
ATOM 6984 C CA . CYS B 1 339 ? -22.344 11.445 14.516 1 87.88 339 CYS B CA 1
ATOM 6985 C C . CYS B 1 339 ? -23.484 11.398 13.508 1 87.88 339 CYS B C 1
ATOM 6987 O O . CYS B 1 339 ? -24.062 10.336 13.258 1 87.88 339 CYS B O 1
ATOM 6989 N N . ILE B 1 340 ? -23.734 12.484 12.875 1 86.38 340 ILE B N 1
ATOM 6990 C CA . ILE B 1 340 ? -24.859 12.625 11.961 1 86.38 340 ILE B CA 1
ATOM 6991 C C . ILE B 1 340 ? -24.625 11.766 10.719 1 86.38 340 ILE B C 1
ATOM 6993 O O . ILE B 1 340 ? -25.562 11.188 10.172 1 86.38 340 ILE B O 1
ATOM 6997 N N . TRP B 1 341 ? -23.422 11.656 10.336 1 82.88 341 TRP B N 1
ATOM 6998 C CA . TRP B 1 341 ? -23.125 10.883 9.133 1 82.88 341 TRP B CA 1
ATOM 6999 C C . TRP B 1 341 ? -23.422 9.406 9.344 1 82.88 341 TRP B C 1
ATOM 7001 O O . TRP B 1 341 ? -23.953 8.734 8.445 1 82.88 341 TRP B O 1
ATOM 7011 N N . HIS B 1 342 ? -23.047 8.938 10.477 1 83.25 342 HIS B N 1
ATOM 7012 C CA . HIS B 1 342 ? -23.312 7.539 10.781 1 83.25 342 HIS B CA 1
ATOM 7013 C C . HIS B 1 342 ? -24.812 7.262 10.82 1 83.25 342 HIS B C 1
ATOM 7015 O O . HIS B 1 342 ? -25.266 6.207 10.359 1 83.25 342 HIS B O 1
ATOM 7021 N N . ILE B 1 343 ? -25.516 8.18 11.312 1 88.31 343 ILE B N 1
ATOM 7022 C CA . ILE B 1 343 ? -26.953 8.023 11.422 1 88.31 343 ILE B CA 1
ATOM 7023 C C . ILE B 1 343 ? -27.594 8.094 10.039 1 88.31 343 ILE B C 1
ATOM 7025 O O . ILE B 1 343 ? -28.406 7.238 9.672 1 88.31 343 ILE B O 1
ATOM 7029 N N . THR B 1 344 ? -27.219 9.094 9.258 1 88.31 344 THR B N 1
ATOM 7030 C CA . THR B 1 344 ? -27.812 9.297 7.938 1 88.31 344 THR B CA 1
ATOM 7031 C C . THR B 1 344 ? -27.422 8.164 6.992 1 88.31 344 THR B C 1
ATOM 7033 O O . THR B 1 344 ? -28.188 7.809 6.098 1 88.31 344 THR B O 1
ATOM 7036 N N . SER B 1 345 ? -26.281 7.602 7.227 1 85.5 345 SER B N 1
ATOM 7037 C CA . SER B 1 345 ? -25.828 6.512 6.371 1 85.5 345 SER B CA 1
ATOM 7038 C C . SER B 1 345 ? -26.641 5.246 6.598 1 85.5 345 SER B C 1
ATOM 7040 O O . SER B 1 345 ? -26.641 4.344 5.762 1 85.5 345 SER B O 1
ATOM 7042 N N . LYS B 1 346 ? -27.344 5.121 7.664 1 87.88 346 LYS B N 1
ATOM 7043 C CA . LYS B 1 346 ? -28.141 3.941 7.996 1 87.88 346 LYS B CA 1
ATOM 7044 C C . LYS B 1 346 ? -29.516 3.996 7.324 1 87.88 346 LYS B C 1
ATOM 7046 O O . LYS B 1 346 ? -30.219 2.988 7.266 1 87.88 346 LYS B O 1
ATOM 7051 N N . PHE B 1 347 ? -29.875 5.168 6.793 1 89.56 347 PHE B N 1
ATOM 7052 C CA . PHE B 1 347 ? -31.188 5.332 6.195 1 89.56 347 PHE B CA 1
ATOM 7053 C C . PHE B 1 347 ? -31.391 4.344 5.051 1 89.56 347 PHE B C 1
ATOM 7055 O O . PHE B 1 347 ? -32.469 3.768 4.906 1 89.56 347 PHE B O 1
ATOM 7062 N N . HIS B 1 348 ? -30.391 4.086 4.348 1 85.06 348 HIS B N 1
ATOM 7063 C CA . HIS B 1 348 ? -30.531 3.229 3.176 1 85.06 348 HIS B CA 1
ATOM 7064 C C . HIS B 1 348 ? -30.719 1.771 3.58 1 85.06 348 HIS B C 1
ATOM 7066 O O . HIS B 1 348 ? -31.281 0.983 2.818 1 85.06 348 HIS B O 1
ATOM 7072 N N . VAL B 1 349 ? -30.234 1.414 4.727 1 82.62 349 VAL B N 1
ATOM 7073 C CA . VAL B 1 349 ? -30.328 0.041 5.211 1 82.62 349 VAL B CA 1
ATOM 7074 C C . VAL B 1 349 ? -31.625 -0.142 5.996 1 82.62 349 VAL B C 1
ATOM 7076 O O . VAL B 1 349 ? -32.25 -1.195 5.918 1 82.62 349 VAL B O 1
ATOM 7079 N N . LYS B 1 350 ? -32.062 0.902 6.758 1 86.25 350 LYS B N 1
ATOM 7080 C CA . LYS B 1 350 ? -33.156 0.787 7.703 1 86.25 350 LYS B CA 1
ATOM 7081 C C . LYS B 1 350 ? -34.5 1.018 7.008 1 86.25 350 LYS B C 1
ATOM 7083 O O . LYS B 1 350 ? -35.531 0.573 7.496 1 86.25 350 LYS B O 1
ATOM 7088 N N . LEU B 1 351 ? -34.438 1.727 5.879 1 86.75 351 LEU B N 1
ATOM 7089 C CA . LEU B 1 351 ? -35.656 1.971 5.137 1 86.75 351 LEU B CA 1
ATOM 7090 C C . LEU B 1 351 ? -35.781 1.016 3.953 1 86.75 351 LEU B C 1
ATOM 7092 O O . LEU B 1 351 ? -34.75 0.568 3.406 1 86.75 351 LEU B O 1
ATOM 7096 N N . PRO B 1 352 ? -37.031 0.729 3.715 1 80.38 352 PRO B N 1
ATOM 7097 C CA . PRO B 1 352 ? -37.188 -0.026 2.471 1 80.38 352 PRO B CA 1
ATOM 7098 C C . PRO B 1 352 ? -36.625 0.699 1.257 1 80.38 352 PRO B C 1
ATOM 7100 O O . PRO B 1 352 ? -36.656 1.93 1.189 1 80.38 352 PRO B O 1
ATOM 7103 N N . HIS B 1 353 ? -36.062 -0.035 0.446 1 78.88 353 HIS B N 1
ATOM 7104 C CA . HIS B 1 353 ? -35.312 0.507 -0.692 1 78.88 353 HIS B CA 1
ATOM 7105 C C . HIS B 1 353 ? -36.188 1.495 -1.479 1 78.88 353 HIS B C 1
ATOM 7107 O O . HIS B 1 353 ? -35.719 2.572 -1.85 1 78.88 353 HIS B O 1
ATOM 7113 N N . SER B 1 354 ? -37.438 1.141 -1.822 1 80.31 354 SER B N 1
ATOM 7114 C CA . SER B 1 354 ? -38.312 2.006 -2.586 1 80.31 354 SER B CA 1
ATOM 7115 C C . SER B 1 354 ? -38.594 3.314 -1.848 1 80.31 354 SER B C 1
ATOM 7117 O O . SER B 1 354 ? -38.594 4.387 -2.453 1 80.31 354 SER B O 1
ATOM 7119 N N . ALA B 1 355 ? -38.812 3.215 -0.598 1 84.94 355 ALA B N 1
ATOM 7120 C CA . ALA B 1 355 ? -39.094 4.387 0.226 1 84.94 355 ALA B CA 1
ATOM 7121 C C . ALA B 1 355 ? -37.844 5.281 0.345 1 84.94 355 ALA B C 1
ATOM 7123 O O . ALA B 1 355 ? -37.969 6.508 0.351 1 84.94 355 ALA B O 1
ATOM 7124 N N . TYR B 1 356 ? -36.688 4.668 0.527 1 88.06 356 TYR B N 1
ATOM 7125 C CA . TYR B 1 356 ? -35.469 5.422 0.605 1 88.06 356 TYR B CA 1
ATOM 7126 C C . TYR B 1 356 ? -35.25 6.246 -0.659 1 88.06 356 TYR B C 1
ATOM 7128 O O . TYR B 1 356 ? -34.875 7.418 -0.585 1 88.06 356 TYR B O 1
ATOM 7136 N N . LYS B 1 357 ? -35.469 5.637 -1.773 1 86.94 357 LYS B N 1
ATOM 7137 C CA . LYS B 1 357 ? -35.281 6.324 -3.049 1 86.94 357 LYS B CA 1
ATOM 7138 C C . LYS B 1 357 ? -36.25 7.496 -3.182 1 86.94 357 LYS B C 1
ATOM 7140 O O . LYS B 1 357 ? -35.875 8.555 -3.701 1 86.94 357 LYS B O 1
ATOM 7145 N N . GLU B 1 358 ? -37.406 7.328 -2.709 1 88.88 358 GLU B N 1
ATOM 7146 C CA . GLU B 1 358 ? -38.438 8.32 -2.914 1 88.88 358 GLU B CA 1
ATOM 7147 C C . GLU B 1 358 ? -38.344 9.453 -1.896 1 88.88 358 GLU B C 1
ATOM 7149 O O . GLU B 1 358 ? -38.562 10.617 -2.234 1 88.88 358 GLU B O 1
ATOM 7154 N N . TYR B 1 359 ? -38.031 9.195 -0.687 1 92.38 359 TYR B N 1
ATOM 7155 C CA . TYR B 1 359 ? -38.219 10.18 0.375 1 92.38 359 TYR B CA 1
ATOM 7156 C C . TYR B 1 359 ? -36.875 10.617 0.971 1 92.38 359 TYR B C 1
ATOM 7158 O O . TYR B 1 359 ? -36.844 11.5 1.829 1 92.38 359 TYR B O 1
ATOM 7166 N N . TRP B 1 360 ? -35.781 10.086 0.634 1 92.38 360 TRP B N 1
ATOM 7167 C CA . TRP B 1 360 ? -34.5 10.406 1.248 1 92.38 360 TRP B CA 1
ATOM 7168 C C . TRP B 1 360 ? -34.188 11.883 1.069 1 92.38 360 TRP B C 1
ATOM 7170 O O . TRP B 1 360 ? -33.688 12.539 1.997 1 92.38 360 TRP B O 1
ATOM 7180 N N . ARG B 1 361 ? -34.469 12.406 -0.049 1 91.75 361 ARG B N 1
ATOM 7181 C CA . ARG B 1 361 ? -34.219 13.82 -0.307 1 91.75 361 ARG B CA 1
ATOM 7182 C C . ARG B 1 361 ? -35 14.703 0.653 1 91.75 361 ARG B C 1
ATOM 7184 O O . ARG B 1 361 ? -34.5 15.727 1.121 1 91.75 361 ARG B O 1
ATOM 7191 N N . GLU B 1 362 ? -36.156 14.359 0.869 1 91.94 362 GLU B N 1
ATOM 7192 C CA . GLU B 1 362 ? -37 15.125 1.79 1 91.94 362 GLU B CA 1
ATOM 7193 C C . GLU B 1 362 ? -36.469 15.023 3.219 1 91.94 362 GLU B C 1
ATOM 7195 O O . GLU B 1 362 ? -36.5 16.016 3.961 1 91.94 362 GLU B O 1
ATOM 7200 N N . PHE B 1 363 ? -36.031 13.875 3.557 1 94.06 363 PHE B N 1
ATOM 7201 C CA . PHE B 1 363 ? -35.406 13.719 4.867 1 94.06 363 PHE B CA 1
ATOM 7202 C C . PHE B 1 363 ? -34.188 14.602 4.992 1 94.06 363 PHE B C 1
ATOM 7204 O O . PHE B 1 363 ? -33.969 15.234 6.027 1 94.06 363 PHE B O 1
ATOM 7211 N N . GLN B 1 364 ? -33.375 14.617 3.969 1 91.75 364 GLN B N 1
ATOM 7212 C CA . GLN B 1 364 ? -32.188 15.438 3.961 1 91.75 364 GLN B CA 1
ATOM 7213 C C . GLN B 1 364 ? -32.5 16.906 4.125 1 91.75 364 GLN B C 1
ATOM 7215 O O . GLN B 1 364 ? -31.844 17.625 4.867 1 91.75 364 GLN B O 1
ATOM 7220 N N . LYS B 1 365 ? -33.5 17.359 3.461 1 90.56 365 LYS B N 1
ATOM 7221 C CA . LYS B 1 365 ? -33.938 18.75 3.58 1 90.56 365 LYS B CA 1
ATOM 7222 C C . LYS B 1 365 ? -34.406 19.062 5.004 1 90.56 365 LYS B C 1
ATOM 7224 O O . LYS B 1 365 ? -34.094 20.125 5.539 1 90.56 365 LYS B O 1
ATOM 7229 N N . ALA B 1 366 ? -35.094 18.109 5.512 1 92.75 366 ALA B N 1
ATOM 7230 C CA . ALA B 1 366 ? -35.562 18.297 6.883 1 92.75 366 ALA B CA 1
ATOM 7231 C C . ALA B 1 366 ? -34.406 18.375 7.859 1 92.75 366 ALA B C 1
ATOM 7233 O O . ALA B 1 366 ? -34.406 19.188 8.789 1 92.75 366 ALA B O 1
ATOM 7234 N N . ILE B 1 367 ? -33.438 17.625 7.66 1 90.75 367 ILE B N 1
ATOM 7235 C CA . ILE B 1 367 ? -32.312 17.516 8.586 1 90.75 367 ILE B CA 1
ATOM 7236 C C . ILE B 1 367 ? -31.375 18.719 8.414 1 90.75 367 ILE B C 1
ATOM 7238 O O . ILE B 1 367 ? -30.969 19.344 9.398 1 90.75 367 ILE B O 1
ATOM 7242 N N . TRP B 1 368 ? -31.062 19.109 7.176 1 85.94 368 TRP B N 1
ATOM 7243 C CA . TRP B 1 368 ? -29.969 20.031 6.918 1 85.94 368 TRP B CA 1
ATOM 7244 C C . TRP B 1 368 ? -30.5 21.438 6.645 1 85.94 368 TRP B C 1
ATOM 7246 O O . TRP B 1 368 ? -29.797 22.422 6.871 1 85.94 368 TRP B O 1
ATOM 7256 N N . ASP B 1 369 ? -31.672 21.516 6.172 1 84.44 369 ASP B N 1
ATOM 7257 C CA . ASP B 1 369 ? -32.125 22.812 5.699 1 84.44 369 ASP B CA 1
ATOM 7258 C C . ASP B 1 369 ? -33.031 23.484 6.727 1 84.44 369 ASP B C 1
ATOM 7260 O O . ASP B 1 369 ? -33.781 24.422 6.402 1 84.44 369 ASP B O 1
ATOM 7264 N N . THR B 1 370 ? -33.062 22.984 7.875 1 86.44 370 THR B N 1
ATOM 7265 C CA . THR B 1 370 ? -33.906 23.594 8.898 1 86.44 370 THR B CA 1
ATOM 7266 C C . THR B 1 370 ? -33.062 24.422 9.859 1 86.44 370 THR B C 1
ATOM 7268 O O . THR B 1 370 ? -31.953 24.031 10.219 1 86.44 370 THR B O 1
ATOM 7271 N N . ASP B 1 371 ? -33.531 25.578 10.203 1 81.38 371 ASP B N 1
ATOM 7272 C CA . ASP B 1 371 ? -32.75 26.516 11 1 81.38 371 ASP B CA 1
ATOM 7273 C C . ASP B 1 371 ? -33.156 26.438 12.477 1 81.38 371 ASP B C 1
ATOM 7275 O O . ASP B 1 371 ? -32.375 26.844 13.352 1 81.38 371 ASP B O 1
ATOM 7279 N N . ASN B 1 372 ? -34.344 26.078 12.711 1 87.94 372 ASN B N 1
ATOM 7280 C CA . ASN B 1 372 ? -34.781 26.047 14.102 1 87.94 372 ASN B CA 1
ATOM 7281 C C . ASN B 1 372 ? -35.438 24.703 14.445 1 87.94 372 ASN B C 1
ATOM 7283 O O . ASN B 1 372 ? -35.75 23.922 13.555 1 87.94 372 ASN B O 1
ATOM 7287 N N . LYS B 1 373 ? -35.562 24.422 15.727 1 92.12 373 LYS B N 1
ATOM 7288 C CA . LYS B 1 373 ? -36.062 23.156 16.281 1 92.12 373 LYS B CA 1
ATOM 7289 C C . LYS B 1 373 ? -37.5 22.875 15.812 1 92.12 373 LYS B C 1
ATOM 7291 O O . LYS B 1 373 ? -37.812 21.766 15.398 1 92.12 373 LYS B O 1
ATOM 7296 N N . ASP B 1 374 ? -38.281 23.953 15.789 1 93.19 374 ASP B N 1
ATOM 7297 C CA . ASP B 1 374 ? -39.688 23.781 15.438 1 93.19 374 ASP B CA 1
ATOM 7298 C C . ASP B 1 374 ? -39.844 23.438 13.961 1 93.19 374 ASP B C 1
ATOM 7300 O O . ASP B 1 374 ? -40.656 22.609 13.602 1 93.19 374 ASP B O 1
ATOM 7304 N N . GLU B 1 375 ? -39.031 24.109 13.227 1 93.19 375 GLU B N 1
ATOM 7305 C CA . GLU B 1 375 ? -39.094 23.828 11.797 1 93.19 375 GLU B CA 1
ATOM 7306 C C . GLU B 1 375 ? -38.688 22.391 11.492 1 93.19 375 GLU B C 1
ATOM 7308 O O . GLU B 1 375 ? -39.281 21.75 10.633 1 93.19 375 GLU B O 1
ATOM 7313 N N . PHE B 1 376 ? -37.688 21.938 12.188 1 94.38 376 PHE B N 1
ATOM 7314 C CA . PHE B 1 376 ? -37.25 20.562 12 1 94.38 376 PHE B CA 1
ATOM 7315 C C . PHE B 1 376 ? -38.375 19.594 12.383 1 94.38 376 PHE B C 1
ATOM 7317 O O . PHE B 1 376 ? -38.656 18.656 11.633 1 94.38 376 PHE B O 1
ATOM 7324 N N . ASP B 1 377 ? -39 19.766 13.516 1 95.06 377 ASP B N 1
ATOM 7325 C CA . ASP B 1 377 ? -40.031 18.875 14 1 95.06 377 ASP B CA 1
ATOM 7326 C C . ASP B 1 377 ? -41.188 18.797 13.016 1 95.06 377 ASP B C 1
ATOM 7328 O O . ASP B 1 377 ? -41.719 17.719 12.75 1 95.06 377 ASP B O 1
ATOM 7332 N N . ALA B 1 378 ? -41.469 19.938 12.438 1 94.62 378 ALA B N 1
ATOM 7333 C CA . ALA B 1 378 ? -42.594 20 11.5 1 94.62 378 ALA B CA 1
ATOM 7334 C C . ALA B 1 378 ? -42.25 19.266 10.203 1 94.62 378 ALA B C 1
ATOM 7336 O O . ALA B 1 378 ? -43.031 18.438 9.742 1 94.62 378 ALA B O 1
ATOM 7337 N N . LYS B 1 379 ? -41.156 19.578 9.664 1 94.88 379 LYS B N 1
ATOM 7338 C CA . LYS B 1 379 ? -40.781 18.984 8.391 1 94.88 379 LYS B CA 1
ATOM 7339 C C . LYS B 1 379 ? -40.562 17.484 8.531 1 94.88 379 LYS B C 1
ATOM 7341 O O . LYS B 1 379 ? -40.938 16.703 7.641 1 94.88 379 LYS B O 1
ATOM 7346 N N . TRP B 1 380 ? -39.938 17.109 9.695 1 95.94 380 TRP B N 1
ATOM 7347 C CA . TRP B 1 380 ? -39.719 15.688 9.961 1 95.94 380 TRP B CA 1
ATOM 7348 C C . TRP B 1 380 ? -41.031 14.922 10.039 1 95.94 380 TRP B C 1
ATOM 7350 O O . TRP B 1 380 ? -41.156 13.867 9.422 1 95.94 380 TRP B O 1
ATOM 7360 N N . ASN B 1 381 ? -42 15.492 10.633 1 94.38 381 ASN B N 1
ATOM 7361 C CA . ASN B 1 381 ? -43.312 14.836 10.797 1 94.38 381 ASN B CA 1
ATOM 7362 C C . ASN B 1 381 ? -44.062 14.766 9.469 1 94.38 381 ASN B C 1
ATOM 7364 O O . ASN B 1 381 ? -44.75 13.781 9.203 1 94.38 381 ASN B O 1
ATOM 7368 N N . ILE B 1 382 ? -43.875 15.734 8.68 1 94.38 382 ILE B N 1
ATOM 7369 C CA . ILE B 1 382 ? -44.5 15.758 7.367 1 94.38 382 ILE B CA 1
ATOM 7370 C C . ILE B 1 382 ? -43.969 14.625 6.504 1 94.38 382 ILE B C 1
ATOM 7372 O O . ILE B 1 382 ? -44.719 13.875 5.883 1 94.38 382 ILE B O 1
ATOM 7376 N N . VAL B 1 383 ? -42.688 14.492 6.539 1 95.06 383 VAL B N 1
ATOM 7377 C CA . VAL B 1 383 ? -42.031 13.492 5.691 1 95.06 383 VAL B CA 1
ATOM 7378 C C . VAL B 1 383 ? -42.406 12.094 6.188 1 95.06 383 VAL B C 1
ATOM 7380 O O . VAL B 1 383 ? -42.719 11.211 5.395 1 95.06 383 VAL B O 1
ATOM 7383 N N . VAL B 1 384 ? -42.344 11.891 7.496 1 95.12 384 VAL B N 1
ATOM 7384 C CA . VAL B 1 384 ? -42.625 10.594 8.094 1 95.12 384 VAL B CA 1
ATOM 7385 C C . VAL B 1 384 ? -44.062 10.188 7.828 1 95.12 384 VAL B C 1
ATOM 7387 O O . VAL B 1 384 ? -44.344 9.023 7.543 1 95.12 384 VAL B O 1
ATOM 7390 N N . THR B 1 385 ? -44.969 11.148 7.828 1 93.38 385 THR B N 1
ATOM 7391 C CA . THR B 1 385 ? -46.375 10.883 7.578 1 93.38 385 THR B CA 1
ATOM 7392 C C . THR B 1 385 ? -46.625 10.602 6.098 1 93.38 385 THR B C 1
ATOM 7394 O O . THR B 1 385 ? -47.344 9.656 5.754 1 93.38 385 THR B O 1
ATOM 7397 N N . LYS B 1 386 ? -46 11.383 5.312 1 93.38 386 LYS B N 1
ATOM 7398 C CA . LYS B 1 386 ? -46.125 11.211 3.867 1 93.38 386 LYS B CA 1
ATOM 7399 C C . LYS B 1 386 ? -45.594 9.852 3.42 1 93.38 386 LYS B C 1
ATOM 7401 O O . LYS B 1 386 ? -46.156 9.227 2.52 1 93.38 386 LYS B O 1
ATOM 7406 N N . ALA B 1 387 ? -44.562 9.461 4.043 1 92.25 387 ALA B N 1
ATOM 7407 C CA . ALA B 1 387 ? -43.938 8.203 3.658 1 92.25 387 ALA B CA 1
ATOM 7408 C C . ALA B 1 387 ? -44.594 7.012 4.328 1 92.25 387 ALA B C 1
ATOM 7410 O O . ALA B 1 387 ? -44.344 5.863 3.975 1 92.25 387 ALA B O 1
ATOM 7411 N N . GLY B 1 388 ? -45.406 7.25 5.289 1 89.31 388 GLY B N 1
ATOM 7412 C CA . GLY B 1 388 ? -46.125 6.191 5.98 1 89.31 388 GLY B CA 1
ATOM 7413 C C . GLY B 1 388 ? -45.312 5.512 7.051 1 89.31 388 GLY B C 1
ATOM 7414 O O . GLY B 1 388 ? -45.469 4.316 7.305 1 89.31 388 GLY B O 1
ATOM 7415 N N . PHE B 1 389 ? -44.344 6.246 7.578 1 91.06 389 PHE B N 1
ATOM 7416 C CA . PHE B 1 389 ? -43.438 5.645 8.531 1 91.06 389 PHE B CA 1
ATOM 7417 C C . PHE B 1 389 ? -43.75 6.082 9.953 1 91.06 389 PHE B C 1
ATOM 7419 O O . PHE B 1 389 ? -42.875 6.184 10.805 1 91.06 389 PHE B O 1
ATOM 7426 N N . THR B 1 390 ? -44.938 6.434 10.258 1 88.69 390 THR B N 1
ATOM 7427 C CA . THR B 1 390 ? -45.344 6.934 11.57 1 88.69 390 THR B CA 1
ATOM 7428 C C . THR B 1 390 ? -45.031 5.898 12.648 1 88.69 390 THR B C 1
ATOM 7430 O O . THR B 1 390 ? -44.719 6.258 13.781 1 88.69 390 THR B O 1
ATOM 7433 N N . ASP B 1 391 ? -45.031 4.648 12.266 1 87.81 391 ASP B N 1
ATOM 7434 C CA . ASP B 1 391 ? -44.812 3.602 13.258 1 87.81 391 ASP B CA 1
ATOM 7435 C C . ASP B 1 391 ? -43.438 2.932 13.055 1 87.81 391 ASP B C 1
ATOM 7437 O O . ASP B 1 391 ? -43.188 1.86 13.609 1 87.81 391 ASP B O 1
ATOM 7441 N N . HIS B 1 392 ? -42.719 3.549 12.328 1 91.25 392 HIS B N 1
ATOM 7442 C CA . HIS B 1 392 ? -41.406 2.955 12.102 1 91.25 392 HIS B CA 1
ATOM 7443 C C . HIS B 1 392 ? -40.531 3.111 13.32 1 91.25 392 HIS B C 1
ATOM 7445 O O . HIS B 1 392 ? -40.188 4.23 13.703 1 91.25 392 HIS B O 1
ATOM 7451 N N . GLN B 1 393 ? -40.156 2.1 13.875 1 90.94 393 GLN B N 1
ATOM 7452 C CA . GLN B 1 393 ? -39.5 2.084 15.172 1 90.94 393 GLN B CA 1
ATOM 7453 C C . GLN B 1 393 ? -38.156 2.834 15.117 1 90.94 393 GLN B C 1
ATOM 7455 O O . GLN B 1 393 ? -37.875 3.645 16 1 90.94 393 GLN B O 1
ATOM 7460 N N . TRP B 1 394 ? -37.344 2.604 14.125 1 92.44 394 TRP B N 1
ATOM 7461 C CA . TRP B 1 394 ? -36.031 3.219 14.039 1 92.44 394 TRP B CA 1
ATOM 7462 C C . TRP B 1 394 ? -36.125 4.727 13.852 1 92.44 394 TRP B C 1
ATOM 7464 O O . TRP B 1 394 ? -35.438 5.496 14.508 1 92.44 394 TRP B O 1
ATOM 7474 N N . LEU B 1 395 ? -37.031 5.164 13 1 94.19 395 LEU B N 1
ATOM 7475 C CA . LEU B 1 395 ? -37.219 6.594 12.766 1 94.19 395 LEU B CA 1
ATOM 7476 C C . LEU B 1 395 ? -37.719 7.289 14.023 1 94.19 395 LEU B C 1
ATOM 7478 O O . LEU B 1 395 ? -37.312 8.414 14.32 1 94.19 395 LEU B O 1
ATOM 7482 N N . SER B 1 396 ? -38.594 6.625 14.688 1 93.56 396 SER B N 1
ATOM 7483 C CA . SER B 1 396 ? -39.125 7.164 15.945 1 93.56 396 SER B CA 1
ATOM 7484 C C . SER B 1 396 ? -38 7.309 16.984 1 93.56 396 SER B C 1
ATOM 7486 O O . SER B 1 396 ? -37.938 8.305 17.703 1 93.56 396 SER B O 1
ATOM 7488 N N . SER B 1 397 ? -37.219 6.305 17.016 1 93.19 397 SER B N 1
ATOM 7489 C CA . SER B 1 397 ? -36.062 6.359 17.938 1 93.19 397 SER B CA 1
ATOM 7490 C C . SER B 1 397 ? -35.125 7.508 17.594 1 93.19 397 SER B C 1
ATOM 7492 O O . SER B 1 397 ? -34.594 8.18 18.484 1 93.19 397 SER B O 1
ATOM 7494 N N . MET B 1 398 ? -34.906 7.703 16.297 1 93.88 398 MET B N 1
ATOM 7495 C CA . MET B 1 398 ? -34 8.773 15.859 1 93.88 398 MET B CA 1
ATOM 7496 C C . MET B 1 398 ? -34.594 10.141 16.156 1 93.88 398 MET B C 1
ATOM 7498 O O . MET B 1 398 ? -33.875 11.094 16.438 1 93.88 398 MET B O 1
ATOM 7502 N N . PHE B 1 399 ? -35.875 10.18 16.031 1 94.38 399 PHE B N 1
ATOM 7503 C CA . PHE B 1 399 ? -36.562 11.414 16.375 1 94.38 399 PHE B CA 1
ATOM 7504 C C . PHE B 1 399 ? -36.469 11.695 17.859 1 94.38 399 PHE B C 1
ATOM 7506 O O . PHE B 1 399 ? -36.281 12.844 18.281 1 94.38 399 PHE B O 1
ATOM 7513 N N . ASP B 1 400 ? -36.562 10.711 18.656 1 93.12 400 ASP B N 1
ATOM 7514 C CA . ASP B 1 400 ? -36.469 10.859 20.094 1 93.12 400 ASP B CA 1
ATOM 7515 C C . ASP B 1 400 ? -35.062 11.352 20.5 1 93.12 400 ASP B C 1
ATOM 7517 O O . ASP B 1 400 ? -34.938 12.062 21.484 1 93.12 400 ASP B O 1
ATOM 7521 N N . LEU B 1 401 ? -34.094 10.977 19.75 1 93.19 401 LEU B N 1
ATOM 7522 C CA . LEU B 1 401 ? -32.719 11.344 20.031 1 93.19 401 LEU B CA 1
ATOM 7523 C C . LEU B 1 401 ? -32.312 12.617 19.281 1 93.19 401 LEU B C 1
ATOM 7525 O O . LEU B 1 401 ? -31.141 12.953 19.188 1 93.19 401 LEU B O 1
ATOM 7529 N N . ARG B 1 402 ? -33.188 13.328 18.703 1 92.81 402 ARG B N 1
ATOM 7530 C CA . ARG B 1 402 ? -32.938 14.438 17.781 1 92.81 402 ARG B CA 1
ATOM 7531 C C . ARG B 1 402 ? -32.094 15.508 18.438 1 92.81 402 ARG B C 1
ATOM 7533 O O . ARG B 1 402 ? -31.312 16.188 17.766 1 92.81 402 ARG B O 1
ATOM 7540 N N . GLU B 1 403 ? -32.094 15.648 19.703 1 90.19 403 GLU B N 1
ATOM 7541 C CA . GLU B 1 403 ? -31.328 16.656 20.422 1 90.19 403 GLU B CA 1
ATOM 7542 C C . GLU B 1 403 ? -29.844 16.375 20.359 1 90.19 403 GLU B C 1
ATOM 7544 O O . GLU B 1 403 ? -29.016 17.281 20.516 1 90.19 403 GLU B O 1
ATOM 7549 N N . SER B 1 404 ? -29.547 15.18 20.062 1 90.12 404 SER B N 1
ATOM 7550 C CA . SER B 1 404 ? -28.141 14.766 20.125 1 90.12 404 SER B CA 1
ATOM 7551 C C . SER B 1 404 ? -27.516 14.719 18.734 1 90.12 404 SER B C 1
ATOM 7553 O O . SER B 1 404 ? -26.297 14.57 18.594 1 90.12 404 SER B O 1
ATOM 7555 N N . TRP B 1 405 ? -28.312 14.797 17.656 1 89.75 405 TRP B N 1
ATOM 7556 C CA . TRP B 1 405 ? -27.641 14.578 16.375 1 89.75 405 TRP B CA 1
ATOM 7557 C C . TRP B 1 405 ? -28.125 15.57 15.32 1 89.75 405 TRP B C 1
ATOM 7559 O O . TRP B 1 405 ? -27.438 15.836 14.336 1 89.75 405 TRP B O 1
ATOM 7569 N N . VAL B 1 406 ? -29.266 16.188 15.492 1 90.5 406 VAL B N 1
ATOM 7570 C CA . VAL B 1 406 ? -29.812 17.078 14.484 1 90.5 406 VAL B CA 1
ATOM 7571 C C . VAL B 1 406 ? -29.172 18.469 14.617 1 90.5 406 VAL B C 1
ATOM 7573 O O . VAL B 1 406 ? -29.109 19.031 15.711 1 90.5 406 VAL B O 1
ATOM 7576 N N . PRO B 1 407 ? -28.734 19.031 13.547 1 87.12 407 PRO B N 1
ATOM 7577 C CA . PRO B 1 407 ? -28.062 20.328 13.57 1 87.12 407 PRO B CA 1
ATOM 7578 C C . PRO B 1 407 ? -28.922 21.438 14.156 1 87.12 407 PRO B C 1
ATOM 7580 O O . PRO B 1 407 ? -28.422 22.297 14.898 1 87.12 407 PRO B O 1
ATOM 7583 N N . ALA B 1 408 ? -30.203 21.438 13.898 1 87.06 408 ALA B N 1
ATOM 7584 C CA . ALA B 1 408 ? -31.109 22.484 14.398 1 87.06 408 ALA B CA 1
ATOM 7585 C C . ALA B 1 408 ? -31.125 22.5 15.922 1 87.06 408 ALA B C 1
ATOM 7587 O O . ALA B 1 408 ? -31.281 23.562 16.531 1 87.06 408 ALA B O 1
ATOM 7588 N N . TYR B 1 409 ? -30.922 21.359 16.531 1 88 409 TYR B N 1
ATOM 7589 C CA . TYR B 1 409 ? -30.938 21.234 17.984 1 88 409 TYR B CA 1
ATOM 7590 C C . TYR B 1 409 ? -29.531 21.469 18.547 1 88 409 TYR B C 1
ATOM 7592 O O . TYR B 1 409 ? -29.391 21.75 19.75 1 88 409 TYR B O 1
ATOM 7600 N N . ALA B 1 410 ? -28.5 21.359 17.812 1 79.69 410 ALA B N 1
ATOM 7601 C CA . ALA B 1 410 ? -27.109 21.422 18.281 1 79.69 410 ALA B CA 1
ATOM 7602 C C . ALA B 1 410 ? -26.484 22.781 18 1 79.69 410 ALA B C 1
ATOM 7604 O O . ALA B 1 410 ? -25.281 22.969 18.188 1 79.69 410 ALA B O 1
ATOM 7605 N N . ARG B 1 411 ? -27.156 23.719 17.562 1 75.69 411 ARG B N 1
ATOM 7606 C CA . ARG B 1 411 ? -26.609 25.016 17.156 1 75.69 411 ARG B CA 1
ATOM 7607 C C . ARG B 1 411 ? -26 25.766 18.328 1 75.69 411 ARG B C 1
ATOM 7609 O O . ARG B 1 411 ? -25.062 26.547 18.156 1 75.69 411 ARG B O 1
ATOM 7616 N N . ASP B 1 412 ? -26.406 25.406 19.484 1 75.5 412 ASP B N 1
ATOM 7617 C CA . ASP B 1 412 ? -25.922 26.109 20.672 1 75.5 412 ASP B CA 1
ATOM 7618 C C . ASP B 1 412 ? -24.625 25.5 21.188 1 75.5 412 ASP B C 1
ATOM 7620 O O . ASP B 1 412 ? -23.984 26.047 22.094 1 75.5 412 ASP B O 1
ATOM 7624 N N . PHE B 1 413 ? -24.312 24.484 20.547 1 74.5 413 PHE B N 1
ATOM 7625 C CA . PHE B 1 413 ? -23.125 23.797 21.031 1 74.5 413 PHE B CA 1
ATOM 7626 C C . PHE B 1 413 ? -22 23.891 20 1 74.5 413 PHE B C 1
ATOM 7628 O O . PHE B 1 413 ? -22.234 23.781 18.797 1 74.5 413 PHE B O 1
ATOM 7635 N N . PHE B 1 414 ? -20.906 24.219 20.469 1 73.88 414 PHE B N 1
ATOM 7636 C CA . PHE B 1 414 ? -19.734 24.359 19.609 1 73.88 414 PHE B CA 1
ATOM 7637 C C . PHE B 1 414 ? -19.219 23 19.172 1 73.88 414 PHE B C 1
ATOM 7639 O O . PHE B 1 414 ? -18.953 22.125 20 1 73.88 414 PHE B O 1
ATOM 7646 N N . ALA B 1 415 ? -19.141 22.781 17.875 1 70.44 415 ALA B N 1
ATOM 7647 C CA . ALA B 1 415 ? -18.703 21.484 17.359 1 70.44 415 ALA B CA 1
ATOM 7648 C C . ALA B 1 415 ? -17.484 21.656 16.438 1 70.44 415 ALA B C 1
ATOM 7650 O O . ALA B 1 415 ? -17.094 20.703 15.742 1 70.44 415 ALA B O 1
ATOM 7651 N N . ALA B 1 416 ? -16.844 22.766 16.5 1 66.25 416 ALA B N 1
ATOM 7652 C CA . ALA B 1 416 ? -15.664 23.047 15.695 1 66.25 416 ALA B CA 1
ATOM 7653 C C . ALA B 1 416 ? -15.859 22.609 14.25 1 66.25 416 ALA B C 1
ATOM 7655 O O . ALA B 1 416 ? -14.961 22.031 13.633 1 66.25 416 ALA B O 1
ATOM 7656 N N . GLY B 1 417 ? -17.094 22.781 13.719 1 64.12 417 GLY B N 1
ATOM 7657 C CA . GLY B 1 417 ? -17.359 22.422 12.336 1 64.12 417 GLY B CA 1
ATOM 7658 C C . GLY B 1 417 ? -17.406 20.922 12.109 1 64.12 417 GLY B C 1
ATOM 7659 O O . GLY B 1 417 ? -17.562 20.453 10.977 1 64.12 417 GLY B O 1
ATOM 7660 N N . MET B 1 418 ? -17.219 20.234 13.227 1 62.66 418 MET B N 1
ATOM 7661 C CA . MET B 1 418 ? -17.219 18.781 13.102 1 62.66 418 MET B CA 1
ATOM 7662 C C . MET B 1 418 ? -18.625 18.203 13.297 1 62.66 418 MET B C 1
ATOM 7664 O O . MET B 1 418 ? -19.359 18.656 14.18 1 62.66 418 MET B O 1
ATOM 7668 N N . SER B 1 419 ? -19.312 17.859 12.297 1 55.09 419 SER B N 1
ATOM 7669 C CA . SER B 1 419 ? -20.625 17.25 12.477 1 55.09 419 SER B CA 1
ATOM 7670 C C . SER B 1 419 ? -20.578 15.758 12.219 1 55.09 419 SER B C 1
ATOM 7672 O O . SER B 1 419 ? -21.516 15.031 12.539 1 55.09 419 SER B O 1
ATOM 7674 N N . SER B 1 420 ? -19.594 15.383 11.422 1 52.25 420 SER B N 1
ATOM 7675 C CA . SER B 1 420 ? -19.609 14 10.969 1 52.25 420 SER B CA 1
ATOM 7676 C C . SER B 1 420 ? -18.359 13.25 11.422 1 52.25 420 SER B C 1
ATOM 7678 O O . SER B 1 420 ? -17.344 13.859 11.711 1 52.25 420 SER B O 1
ATOM 7680 N N . SER B 1 421 ? -18.562 12.039 11.836 1 49.47 421 SER B N 1
ATOM 7681 C CA . SER B 1 421 ? -17.484 11.07 12 1 49.47 421 SER B CA 1
ATOM 7682 C C . SER B 1 421 ? -16.609 10.992 10.742 1 49.47 421 SER B C 1
ATOM 7684 O O . SER B 1 421 ? -15.625 10.258 10.711 1 49.47 421 SER B O 1
ATOM 7686 N N . GLN B 1 422 ? -17.031 11.75 9.75 1 50.59 422 GLN B N 1
ATOM 7687 C CA . GLN B 1 422 ? -16.266 11.719 8.508 1 50.59 422 GLN B CA 1
ATOM 7688 C C . GLN B 1 422 ? -14.797 12.047 8.75 1 50.59 422 GLN B C 1
ATOM 7690 O O . GLN B 1 422 ? -13.906 11.445 8.133 1 50.59 422 GLN B O 1
ATOM 7695 N N . ARG B 1 423 ? -14.82 12.969 9.68 1 54.56 423 ARG B N 1
ATOM 7696 C CA . ARG B 1 423 ? -13.438 13.305 10.023 1 54.56 423 ARG B CA 1
ATOM 7697 C C . ARG B 1 423 ? -12.742 12.133 10.703 1 54.56 423 ARG B C 1
ATOM 7699 O O . ARG B 1 423 ? -11.555 11.891 10.469 1 54.56 423 ARG B O 1
ATOM 7706 N N . ALA B 1 424 ? -13.625 11.43 11.422 1 59.66 424 ALA B N 1
ATOM 7707 C CA . ALA B 1 424 ? -13.039 10.25 12.055 1 59.66 424 ALA B CA 1
ATOM 7708 C C . ALA B 1 424 ? -12.711 9.18 11.016 1 59.66 424 ALA B C 1
ATOM 7710 O O . ALA B 1 424 ? -11.656 8.547 11.078 1 59.66 424 ALA B O 1
ATOM 7711 N N . GLU B 1 425 ? -13.562 9.148 10.039 1 63.47 425 GLU B N 1
ATOM 7712 C CA . GLU B 1 425 ? -13.336 8.188 8.961 1 63.47 425 GLU B CA 1
ATOM 7713 C C . GLU B 1 425 ? -12.086 8.547 8.164 1 63.47 425 GLU B C 1
ATOM 7715 O O . GLU B 1 425 ? -11.312 7.668 7.777 1 63.47 425 GLU B O 1
ATOM 7720 N N . GLY B 1 426 ? -11.977 9.836 8.008 1 67.88 426 GLY B N 1
ATOM 7721 C CA . GLY B 1 426 ? -10.766 10.289 7.336 1 67.88 426 GLY B CA 1
ATOM 7722 C C . GLY B 1 426 ? -9.5 9.969 8.109 1 67.88 426 GLY B C 1
ATOM 7723 O O . GLY B 1 426 ? -8.492 9.578 7.523 1 67.88 426 GLY B O 1
ATOM 7724 N N . SER B 1 427 ? -9.719 10.109 9.406 1 73.44 427 SER B N 1
ATOM 7725 C CA . SER B 1 427 ? -8.562 9.812 10.242 1 73.44 427 SER B CA 1
ATOM 7726 C C . SER B 1 427 ? -8.242 8.32 10.25 1 73.44 427 SER B C 1
ATOM 7728 O O . SER B 1 427 ? -7.078 7.93 10.195 1 73.44 427 SER B O 1
ATOM 7730 N N . HIS B 1 428 ? -9.359 7.598 10.281 1 74.69 428 HIS B N 1
ATOM 7731 C CA . HIS B 1 428 ? -9.156 6.156 10.242 1 74.69 428 HIS B CA 1
ATOM 7732 C C . HIS B 1 428 ? -8.477 5.723 8.945 1 74.69 428 HIS B C 1
ATOM 7734 O O . HIS B 1 428 ? -7.555 4.91 8.961 1 74.69 428 HIS B O 1
ATOM 7740 N N . ALA B 1 429 ? -9.016 6.359 7.961 1 73.69 429 ALA B N 1
ATOM 7741 C CA . ALA B 1 429 ? -8.422 6.059 6.66 1 73.69 429 ALA B CA 1
ATOM 7742 C C . ALA B 1 429 ? -6.953 6.453 6.613 1 73.69 429 ALA B C 1
ATOM 7744 O O . ALA B 1 429 ? -6.121 5.723 6.07 1 73.69 429 ALA B O 1
ATOM 7745 N N . PHE B 1 430 ? -6.688 7.543 7.25 1 75.62 430 PHE B N 1
ATOM 7746 C CA . PHE B 1 430 ? -5.312 8.031 7.281 1 75.62 430 PHE B CA 1
ATOM 7747 C C . PHE B 1 430 ? -4.418 7.066 8.055 1 75.62 430 PHE B C 1
ATOM 7749 O O . PHE B 1 430 ? -3.355 6.672 7.562 1 75.62 430 PHE B O 1
ATOM 7756 N N . PHE B 1 431 ? -4.805 6.613 9.18 1 79.56 431 PHE B N 1
ATOM 7757 C CA . PHE B 1 431 ? -3.971 5.77 10.031 1 79.56 431 PHE B CA 1
ATOM 7758 C C . PHE B 1 431 ? -3.865 4.359 9.461 1 79.56 431 PHE B C 1
ATOM 7760 O O . PHE B 1 431 ? -2.838 3.697 9.617 1 79.56 431 PHE B O 1
ATOM 7767 N N . LYS B 1 432 ? -4.91 3.996 8.789 1 79.62 432 LYS B N 1
ATOM 7768 C CA . LYS B 1 432 ? -4.914 2.654 8.211 1 79.62 432 LYS B CA 1
ATOM 7769 C C . LYS B 1 432 ? -3.863 2.525 7.113 1 79.62 432 LYS B C 1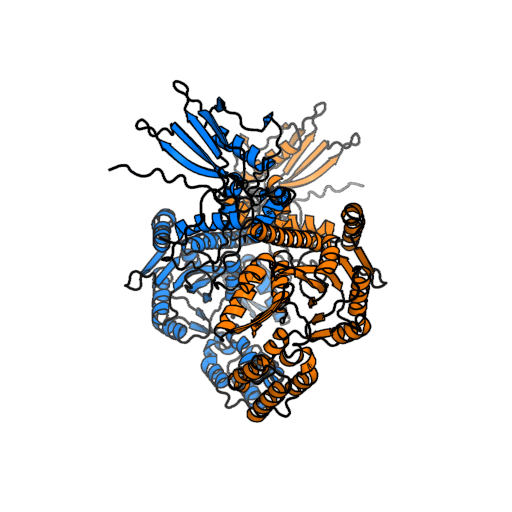
ATOM 7771 O O . LYS B 1 432 ? -3.473 1.414 6.75 1 79.62 432 LYS B O 1
ATOM 7776 N N . GLN B 1 433 ? -3.426 3.648 6.684 1 79.75 433 GLN B N 1
ATOM 7777 C CA . GLN B 1 433 ? -2.354 3.633 5.695 1 79.75 433 GLN B CA 1
ATOM 7778 C C . GLN B 1 433 ? -1.042 3.156 6.312 1 79.75 433 GLN B C 1
ATOM 7780 O O . GLN B 1 433 ? -0.139 2.713 5.602 1 79.75 433 GLN B O 1
ATOM 7785 N N . TYR B 1 434 ? -1.001 3.281 7.582 1 83.94 434 TYR B N 1
ATOM 7786 C CA . TYR B 1 434 ? 0.271 3.027 8.25 1 83.94 434 TYR B CA 1
ATOM 7787 C C . TYR B 1 434 ? 0.216 1.731 9.047 1 83.94 434 TYR B C 1
ATOM 7789 O O . TYR B 1 434 ? 1.254 1.147 9.367 1 83.94 434 TYR B O 1
ATOM 7797 N N . ILE B 1 435 ? -0.983 1.36 9.359 1 85.38 435 ILE B N 1
ATOM 7798 C CA . ILE B 1 435 ? -1.144 0.224 10.258 1 85.38 435 ILE B CA 1
ATOM 7799 C C . ILE B 1 435 ? -1.749 -0.955 9.5 1 85.38 435 ILE B C 1
ATOM 7801 O O . ILE B 1 435 ? -2.348 -0.775 8.438 1 85.38 435 ILE B O 1
ATOM 7805 N N . SER B 1 436 ? -1.455 -2.141 9.984 1 85.56 436 SER B N 1
ATOM 7806 C CA . SER B 1 436 ? -1.966 -3.367 9.375 1 85.56 436 SER B CA 1
ATOM 7807 C C . SER B 1 436 ? -2.535 -4.309 10.43 1 85.56 436 SER B C 1
ATOM 7809 O O . SER B 1 436 ? -2.115 -4.277 11.586 1 85.56 436 SER B O 1
ATOM 7811 N N . ARG B 1 437 ? -3.51 -5.102 9.992 1 86.25 437 ARG B N 1
ATOM 7812 C CA . ARG B 1 437 ? -4.133 -6.078 10.875 1 86.25 437 ARG B CA 1
ATOM 7813 C C . ARG B 1 437 ? -3.123 -7.129 11.336 1 86.25 437 ARG B C 1
ATOM 7815 O O . ARG B 1 437 ? -3.35 -7.828 12.32 1 86.25 437 ARG B O 1
ATOM 7822 N N . ARG B 1 438 ? -2.045 -7.223 10.727 1 81.44 438 ARG B N 1
ATOM 7823 C CA . ARG B 1 438 ? -1.046 -8.242 11.031 1 81.44 438 ARG B CA 1
ATOM 7824 C C . ARG B 1 438 ? -0.032 -7.734 12.047 1 81.44 438 ARG B C 1
ATOM 7826 O O . ARG B 1 438 ? 0.791 -8.5 12.555 1 81.44 438 ARG B O 1
ATOM 7833 N N . ASN B 1 439 ? -0.063 -6.48 12.398 1 86.75 439 ASN B N 1
ATOM 7834 C CA . ASN B 1 439 ? 0.932 -5.871 13.273 1 86.75 439 ASN B CA 1
ATOM 7835 C C . ASN B 1 439 ? 0.791 -6.355 14.711 1 86.75 439 ASN B C 1
ATOM 7837 O O . ASN B 1 439 ? -0.325 -6.52 15.211 1 86.75 439 ASN B O 1
ATOM 7841 N N . SER B 1 440 ? 1.97 -6.645 15.281 1 87.5 440 SER B N 1
ATOM 7842 C CA . SER B 1 440 ? 1.996 -6.777 16.734 1 87.5 440 SER B CA 1
ATOM 7843 C C . SER B 1 440 ? 1.711 -5.445 17.422 1 87.5 440 SER B C 1
ATOM 7845 O O . SER B 1 440 ? 1.589 -4.414 16.75 1 87.5 440 SER B O 1
ATOM 7847 N N . LEU B 1 441 ? 1.586 -5.465 18.719 1 88.38 441 LEU B N 1
ATOM 7848 C CA . LEU B 1 441 ? 1.312 -4.223 19.438 1 88.38 441 LEU B CA 1
ATOM 7849 C C . LEU B 1 441 ? 2.488 -3.26 19.312 1 88.38 441 LEU B C 1
ATOM 7851 O O . LEU B 1 441 ? 2.295 -2.061 19.094 1 88.38 441 LEU B O 1
ATOM 7855 N N . MET B 1 442 ? 3.615 -3.824 19.422 1 87.81 442 MET B N 1
ATOM 7856 C CA . MET B 1 442 ? 4.805 -2.984 19.328 1 87.81 442 MET B CA 1
ATOM 7857 C C . MET B 1 442 ? 4.965 -2.422 17.922 1 87.81 442 MET B C 1
ATOM 7859 O O . MET B 1 442 ? 5.293 -1.247 17.75 1 87.81 442 MET B O 1
ATOM 7863 N N . ASP B 1 443 ? 4.711 -3.27 16.953 1 87.25 443 ASP B N 1
ATOM 7864 C CA . ASP B 1 443 ? 4.762 -2.811 15.57 1 87.25 443 ASP B CA 1
ATOM 7865 C C . ASP B 1 443 ? 3.74 -1.702 15.328 1 87.25 443 ASP B C 1
ATOM 7867 O O . ASP B 1 443 ? 4.031 -0.727 14.633 1 87.25 443 ASP B O 1
ATOM 7871 N N . PHE B 1 444 ? 2.645 -1.899 15.914 1 90.69 444 PHE B N 1
ATOM 7872 C CA . PHE B 1 444 ? 1.589 -0.903 15.773 1 90.69 444 PHE B CA 1
ATOM 7873 C C . PHE B 1 444 ? 2.041 0.444 16.328 1 90.69 444 PHE B C 1
ATOM 7875 O O . PHE B 1 444 ? 1.892 1.474 15.664 1 90.69 444 PHE B O 1
ATOM 7882 N N . ILE B 1 445 ? 2.533 0.404 17.469 1 90.69 445 ILE B N 1
ATOM 7883 C CA . ILE B 1 445 ? 2.898 1.635 18.172 1 90.69 445 ILE B CA 1
ATOM 7884 C C . ILE B 1 445 ? 3.967 2.379 17.375 1 90.69 445 ILE B C 1
ATOM 7886 O O . ILE B 1 445 ? 3.865 3.592 17.172 1 90.69 445 ILE B O 1
ATOM 7890 N N . ILE B 1 446 ? 4.93 1.695 16.906 1 87 446 ILE B N 1
ATOM 7891 C CA . ILE B 1 446 ? 6.023 2.307 16.156 1 87 446 ILE B CA 1
ATOM 7892 C C . ILE B 1 446 ? 5.48 2.93 14.875 1 87 446 ILE B C 1
ATOM 7894 O O . ILE B 1 446 ? 5.84 4.059 14.523 1 87 446 ILE B O 1
ATOM 7898 N N . ARG B 1 447 ? 4.664 2.254 14.258 1 88.69 447 ARG B N 1
ATOM 7899 C CA . ARG B 1 447 ? 4.102 2.721 12.992 1 88.69 447 ARG B CA 1
ATOM 7900 C C . ARG B 1 447 ? 3.123 3.867 13.227 1 88.69 447 ARG B C 1
ATOM 7902 O O . ARG B 1 447 ? 3.051 4.801 12.422 1 88.69 447 ARG B O 1
ATOM 7909 N N . PHE B 1 448 ? 2.408 3.721 14.25 1 89.06 448 PHE B N 1
ATOM 7910 C CA . PHE B 1 448 ? 1.467 4.781 14.594 1 89.06 448 PHE B CA 1
ATOM 7911 C C . PHE B 1 448 ? 2.205 6.07 14.93 1 89.06 448 PHE B C 1
ATOM 7913 O O . PHE B 1 448 ? 1.76 7.16 14.57 1 89.06 448 PHE B O 1
ATOM 7920 N N . GLU B 1 449 ? 3.23 5.934 15.586 1 88.56 449 GLU B N 1
ATOM 7921 C CA . GLU B 1 449 ? 4.051 7.102 15.898 1 88.56 449 GLU B CA 1
ATOM 7922 C C . GLU B 1 449 ? 4.57 7.766 14.633 1 88.56 449 GLU B C 1
ATOM 7924 O O . GLU B 1 449 ? 4.695 8.992 14.57 1 88.56 449 GLU B O 1
ATOM 7929 N N . ARG B 1 450 ? 4.883 6.977 13.75 1 87.81 450 ARG B N 1
ATOM 7930 C CA . ARG B 1 450 ? 5.289 7.52 12.453 1 87.81 450 ARG B CA 1
ATOM 7931 C C . ARG B 1 450 ? 4.145 8.297 11.805 1 87.81 450 ARG B C 1
ATOM 7933 O O . ARG B 1 450 ? 4.359 9.375 11.25 1 87.81 450 ARG B O 1
ATOM 7940 N N . ALA B 1 451 ? 2.992 7.727 11.844 1 89.62 451 ALA B N 1
ATOM 7941 C CA . ALA B 1 451 ? 1.811 8.406 11.32 1 89.62 451 ALA B CA 1
ATOM 7942 C C . ALA B 1 451 ? 1.592 9.75 12.016 1 89.62 451 ALA B C 1
ATOM 7944 O O . ALA B 1 451 ? 1.258 10.742 11.367 1 89.62 451 ALA B O 1
ATOM 7945 N N . LEU B 1 452 ? 1.813 9.688 13.312 1 90.25 452 LEU B N 1
ATOM 7946 C CA . LEU B 1 452 ? 1.665 10.914 14.094 1 90.25 452 LEU B CA 1
ATOM 7947 C C . LEU B 1 452 ? 2.695 11.953 13.664 1 90.25 452 LEU B C 1
ATOM 7949 O O . LEU B 1 452 ? 2.379 13.148 13.57 1 90.25 452 LEU B O 1
ATOM 7953 N N . SER B 1 453 ? 3.857 11.469 13.422 1 88 453 SER B N 1
ATOM 7954 C CA . SER B 1 453 ? 4.914 12.367 12.961 1 88 453 SER B CA 1
ATOM 7955 C C . SER B 1 453 ? 4.555 13.008 11.633 1 88 453 SER B C 1
ATOM 7957 O O . SER B 1 453 ? 4.812 14.195 11.414 1 88 453 SER B O 1
ATOM 7959 N N . HIS B 1 454 ? 3.975 12.273 10.797 1 88.88 454 HIS B N 1
ATOM 7960 C CA . HIS B 1 454 ? 3.551 12.789 9.5 1 88.88 454 HIS B CA 1
ATOM 7961 C C . HIS B 1 454 ? 2.434 13.82 9.656 1 88.88 454 HIS B C 1
ATOM 7963 O O . HIS B 1 454 ? 2.396 14.82 8.938 1 88.88 454 HIS B O 1
ATOM 7969 N N . GLN B 1 455 ? 1.555 13.508 10.562 1 89.56 455 GLN B N 1
ATOM 7970 C CA . GLN B 1 455 ? 0.483 14.453 10.852 1 89.56 455 GLN B CA 1
ATOM 7971 C C . GLN B 1 455 ? 1.043 15.773 11.375 1 89.56 455 GLN B C 1
ATOM 7973 O O . GLN B 1 455 ? 0.577 16.844 10.992 1 89.56 455 GLN B O 1
ATOM 7978 N N . ARG B 1 456 ? 1.962 15.664 12.227 1 89.5 456 ARG B N 1
ATOM 7979 C CA . ARG B 1 456 ? 2.576 16.859 12.812 1 89.5 456 ARG B CA 1
ATOM 7980 C C . ARG B 1 456 ? 3.346 17.641 11.758 1 89.5 456 ARG B C 1
ATOM 7982 O O . ARG B 1 456 ? 3.402 18.875 11.812 1 89.5 456 ARG B O 1
ATOM 7989 N N . GLN B 1 457 ? 3.918 16.938 10.812 1 88.5 457 GLN B N 1
ATOM 7990 C CA . GLN B 1 457 ? 4.594 17.609 9.711 1 88.5 457 GLN B CA 1
ATOM 7991 C C . GLN B 1 457 ? 3.604 18.391 8.852 1 88.5 457 GLN B C 1
ATOM 7993 O O . GLN B 1 457 ? 3.924 19.469 8.336 1 88.5 457 GLN B O 1
ATOM 7998 N N . LYS B 1 458 ? 2.488 17.859 8.695 1 88.88 458 LYS B N 1
ATOM 7999 C CA . LYS B 1 458 ? 1.445 18.547 7.945 1 88.88 458 LYS B CA 1
ATOM 8000 C C . LYS B 1 458 ? 1.022 19.844 8.656 1 88.88 458 LYS B C 1
ATOM 8002 O O . LYS B 1 458 ? 0.775 20.859 8.008 1 88.88 458 LYS B O 1
ATOM 8007 N N . GLU B 1 459 ? 0.88 19.719 9.953 1 90.62 459 GLU B N 1
ATOM 8008 C CA . GLU B 1 459 ? 0.553 20.906 10.742 1 90.62 459 GLU B CA 1
ATOM 8009 C C . GLU B 1 459 ? 1.649 21.969 10.633 1 90.62 459 GLU B C 1
ATOM 8011 O O . GLU B 1 459 ? 1.36 23.156 10.477 1 90.62 459 GLU B O 1
ATOM 8016 N N . LEU B 1 460 ? 2.84 21.484 10.719 1 90.88 460 LEU B N 1
ATOM 8017 C CA . LEU B 1 460 ? 3.979 22.391 10.602 1 90.88 460 LEU B CA 1
ATOM 8018 C C . LEU B 1 460 ? 3.99 23.078 9.242 1 90.88 460 LEU B C 1
ATOM 8020 O O . LEU B 1 460 ? 4.281 24.281 9.156 1 90.88 460 LEU B O 1
ATOM 8024 N N . ALA B 1 461 ? 3.684 22.375 8.266 1 90.62 461 ALA B N 1
ATOM 8025 C CA . ALA B 1 461 ? 3.621 22.922 6.918 1 90.62 461 ALA B CA 1
ATOM 8026 C C . ALA B 1 461 ? 2.514 23.969 6.805 1 90.62 461 ALA B C 1
ATOM 8028 O O . ALA B 1 46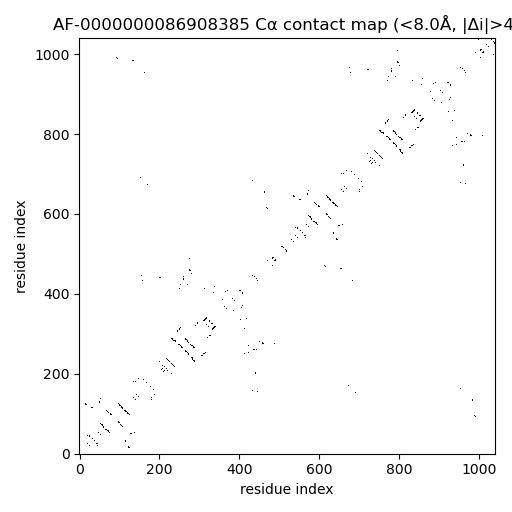1 ? 2.691 25 6.164 1 90.62 461 ALA B O 1
ATOM 8029 N N . ALA B 1 462 ? 1.423 23.703 7.41 1 91.19 462 ALA B N 1
ATOM 8030 C CA . ALA B 1 462 ? 0.321 24.656 7.41 1 91.19 462 ALA B CA 1
ATOM 8031 C C . ALA B 1 462 ? 0.703 25.938 8.164 1 91.19 462 ALA B C 1
ATOM 8033 O O . ALA B 1 462 ? 0.373 27.047 7.727 1 91.19 462 ALA B O 1
ATOM 8034 N N . ASP B 1 463 ? 1.406 25.75 9.266 1 91.31 463 ASP B N 1
ATOM 8035 C CA . ASP B 1 463 ? 1.911 26.891 10.023 1 91.31 463 ASP B CA 1
ATOM 8036 C C . ASP B 1 463 ? 2.861 27.734 9.18 1 91.31 463 ASP B C 1
ATOM 8038 O O . ASP B 1 463 ? 2.834 28.969 9.242 1 91.31 463 ASP B O 1
ATOM 8042 N N . HIS B 1 464 ? 3.598 27.047 8.453 1 90.19 464 HIS B N 1
ATOM 8043 C CA . HIS B 1 464 ? 4.559 27.719 7.594 1 90.19 464 HIS B CA 1
ATOM 8044 C C . HIS B 1 464 ? 3.85 28.547 6.527 1 90.19 464 HIS B C 1
ATOM 8046 O O . HIS B 1 464 ? 4.223 29.703 6.277 1 90.19 464 HIS B O 1
ATOM 8052 N N . VAL B 1 465 ? 2.908 28.016 5.953 1 88.19 465 VAL B N 1
ATOM 8053 C CA . VAL B 1 465 ? 2.162 28.719 4.914 1 88.19 465 VAL B CA 1
ATOM 8054 C C . VAL B 1 465 ? 1.491 29.969 5.508 1 88.19 465 VAL B C 1
ATOM 8056 O O . VAL B 1 465 ? 1.506 31.031 4.902 1 88.19 465 VAL B O 1
ATOM 8059 N N . ASP B 1 466 ? 0.998 29.844 6.695 1 88.75 466 ASP B N 1
ATOM 8060 C CA . ASP B 1 466 ? 0.312 30.938 7.367 1 88.75 466 ASP B CA 1
ATOM 8061 C C . ASP B 1 466 ? 1.281 32.062 7.695 1 88.75 466 ASP B C 1
ATOM 8063 O O . ASP B 1 466 ? 0.923 33.25 7.613 1 88.75 466 ASP B O 1
ATOM 8067 N N . ALA B 1 467 ? 2.492 31.656 8.078 1 86.62 467 ALA B N 1
ATOM 8068 C CA . ALA B 1 467 ? 3.496 32.656 8.453 1 86.62 467 ALA B CA 1
ATOM 8069 C C . ALA B 1 467 ? 4.168 33.25 7.223 1 86.62 467 ALA B C 1
ATOM 8071 O O . ALA B 1 467 ? 4.578 34.406 7.238 1 86.62 467 ALA B O 1
ATOM 8072 N N . PHE B 1 468 ? 4.156 32.469 6.176 1 87.44 468 PHE B N 1
ATOM 8073 C CA . PHE B 1 468 ? 4.969 32.812 5.02 1 87.44 468 PHE B CA 1
ATOM 8074 C C . PHE B 1 468 ? 4.148 33.594 3.996 1 87.44 468 PHE B C 1
ATOM 8076 O O . PHE B 1 468 ? 4.688 34.438 3.264 1 87.44 468 PHE B O 1
ATOM 8083 N N . GLU B 1 469 ? 2.885 33.344 3.959 1 86.88 469 GLU B N 1
ATOM 8084 C CA . GLU B 1 469 ? 2.018 33.969 2.953 1 86.88 469 GLU B CA 1
ATOM 8085 C C . GLU B 1 469 ? 0.918 34.781 3.604 1 86.88 469 GLU B C 1
ATOM 8087 O O . GLU B 1 469 ? 0.509 34.531 4.734 1 86.88 469 GLU B O 1
ATOM 8092 N N . VAL B 1 470 ? 0.607 35.844 2.854 1 82.69 470 VAL B N 1
ATOM 8093 C CA . VAL B 1 470 ? -0.515 36.656 3.295 1 82.69 470 VAL B CA 1
ATOM 8094 C C . VAL B 1 470 ? -1.777 36.25 2.531 1 82.69 470 VAL B C 1
ATOM 8096 O O . VAL B 1 470 ? -1.731 36.031 1.322 1 82.69 470 VAL B O 1
ATOM 8099 N N . ALA B 1 471 ? -2.889 36.125 3.328 1 83.25 471 ALA B N 1
ATOM 8100 C CA . ALA B 1 471 ? -4.152 35.719 2.729 1 83.25 471 ALA B CA 1
ATOM 8101 C C . ALA B 1 471 ? -4.707 36.781 1.808 1 83.25 471 ALA B C 1
ATOM 8103 O O . ALA B 1 471 ? -4.637 38 2.121 1 83.25 471 ALA B O 1
ATOM 8104 N N . GLN B 1 472 ? -5.16 36.312 0.641 1 79.88 472 GLN B N 1
ATOM 8105 C CA . GLN B 1 472 ? -5.824 37.219 -0.285 1 79.88 472 GLN B CA 1
ATOM 8106 C C . GLN B 1 472 ? -7.324 37.281 -0.022 1 79.88 472 GLN B C 1
ATOM 8108 O O . GLN B 1 472 ? -7.977 36.25 0.115 1 79.88 472 GLN B O 1
ATOM 8113 N N . CYS B 1 473 ? -7.785 38.5 0.235 1 80.62 473 CYS B N 1
ATOM 8114 C CA . CYS B 1 473 ? -9.219 38.688 0.463 1 80.62 473 CYS B CA 1
ATOM 8115 C C . CYS B 1 473 ? -9.961 38.844 -0.856 1 80.62 473 CYS B C 1
ATOM 8117 O O . CYS B 1 473 ? -9.656 39.75 -1.65 1 80.62 473 CYS B O 1
ATOM 8119 N N . ILE B 1 474 ? -10.875 38.031 -1.098 1 77.12 474 ILE B N 1
ATOM 8120 C CA . ILE B 1 474 ? -11.719 38.125 -2.283 1 77.12 474 ILE B CA 1
ATOM 8121 C C . ILE B 1 474 ? -12.719 39.25 -2.117 1 77.12 474 ILE B C 1
ATOM 8123 O O . ILE B 1 474 ? -12.922 40.062 -3.039 1 77.12 474 ILE B O 1
ATOM 8127 N N . LEU B 1 475 ? -13.242 39.375 -0.878 1 77.44 475 LEU B N 1
ATOM 8128 C CA . LEU B 1 475 ? -14.211 40.406 -0.579 1 77.44 475 LEU B CA 1
ATOM 8129 C C . LEU B 1 475 ? -13.531 41.594 0.076 1 77.44 475 LEU B C 1
ATOM 8131 O O . LEU B 1 475 ? -12.766 41.438 1.031 1 77.44 475 LEU B O 1
ATOM 8135 N N . PRO B 1 476 ? -13.625 42.781 -0.443 1 77.5 476 PRO B N 1
ATOM 8136 C CA . PRO B 1 476 ? -12.984 43.969 0.119 1 77.5 476 PRO B CA 1
ATOM 8137 C C . PRO B 1 476 ? -13.688 44.469 1.366 1 77.5 476 PRO B C 1
ATOM 8139 O O . PRO B 1 476 ? -14.117 45.625 1.4 1 77.5 476 PRO B O 1
ATOM 8142 N N . MET B 1 477 ? -14.016 43.625 2.361 1 79.06 477 MET B N 1
ATOM 8143 C CA . MET B 1 477 ? -14.672 44.031 3.602 1 79.06 477 MET B CA 1
ATOM 8144 C C . MET B 1 477 ? -13.672 44.094 4.75 1 79.06 477 MET B C 1
ATOM 8146 O O . MET B 1 477 ? -12.727 43.312 4.809 1 79.06 477 MET B O 1
ATOM 8150 N N . PRO B 1 478 ? -13.844 45.125 5.512 1 80.38 478 PRO B N 1
ATOM 8151 C CA . PRO B 1 478 ? -12.93 45.25 6.648 1 80.38 478 PRO B CA 1
ATOM 8152 C C . PRO B 1 478 ? -12.93 44 7.539 1 80.38 478 PRO B C 1
ATOM 8154 O O . PRO B 1 478 ? -11.883 43.625 8.078 1 80.38 478 PRO B O 1
ATOM 8157 N N . MET B 1 479 ? -14.047 43.438 7.641 1 80.69 479 MET B N 1
ATOM 8158 C CA . MET B 1 479 ? -14.125 42.219 8.438 1 80.69 479 MET B CA 1
ATOM 8159 C C . MET B 1 479 ? -13.219 41.156 7.859 1 80.69 479 MET B C 1
ATOM 8161 O O . MET B 1 479 ? -12.562 40.406 8.609 1 80.69 479 MET B O 1
ATOM 8165 N N . ASN B 1 480 ? -13.219 41.125 6.562 1 83.5 480 ASN B N 1
ATOM 8166 C CA . ASN B 1 480 ? -12.391 40.125 5.891 1 83.5 480 ASN B CA 1
ATOM 8167 C C . ASN B 1 480 ? -10.914 40.344 6.176 1 83.5 480 ASN B C 1
ATOM 8169 O O . ASN B 1 480 ? -10.18 39.375 6.418 1 83.5 480 ASN B O 1
ATOM 8173 N N . LYS B 1 481 ? -10.562 41.5 6.188 1 81.81 481 LYS B N 1
ATOM 8174 C CA . LYS B 1 481 ? -9.164 41.844 6.441 1 81.81 481 LYS B CA 1
ATOM 8175 C C . LYS B 1 481 ? -8.773 41.5 7.875 1 81.81 481 LYS B C 1
ATOM 8177 O O . LYS B 1 481 ? -7.68 40.969 8.117 1 81.81 481 LYS B O 1
ATOM 8182 N N . GLN B 1 482 ? -9.656 41.812 8.75 1 85.44 482 GLN B N 1
ATOM 8183 C CA . GLN B 1 482 ? -9.398 41.5 10.148 1 85.44 482 GLN B CA 1
ATOM 8184 C C . GLN B 1 482 ? -9.305 40 10.359 1 85.44 482 GLN B C 1
ATOM 8186 O O . GLN B 1 482 ? -8.398 39.5 11.039 1 85.44 482 GLN B O 1
ATOM 8191 N N . MET B 1 483 ? -10.25 39.312 9.773 1 87.88 483 MET B N 1
ATOM 8192 C CA . MET B 1 483 ? -10.281 37.844 9.961 1 87.88 483 MET B CA 1
ATOM 8193 C C . MET B 1 483 ? -9.094 37.188 9.273 1 87.88 483 MET B C 1
ATOM 8195 O O . MET B 1 483 ? -8.609 36.156 9.734 1 87.88 483 MET B O 1
ATOM 8199 N N . ALA B 1 484 ? -8.633 37.781 8.211 1 84.44 484 ALA B N 1
ATOM 8200 C CA . ALA B 1 484 ? -7.461 37.25 7.504 1 84.44 484 ALA B CA 1
ATOM 8201 C C . ALA B 1 484 ? -6.227 37.281 8.398 1 84.44 484 ALA B C 1
ATOM 8203 O O . ALA B 1 484 ? -5.336 36.438 8.258 1 84.44 484 ALA B O 1
ATOM 8204 N N . THR B 1 485 ? -6.281 38.188 9.367 1 83.44 485 THR B N 1
ATOM 8205 C CA . THR B 1 485 ? -5.141 38.312 10.266 1 83.44 485 THR B CA 1
ATOM 8206 C C . THR B 1 485 ? -5.309 37.406 11.484 1 83.44 485 THR B C 1
ATOM 8208 O O . THR B 1 485 ? -4.324 36.938 12.039 1 83.44 485 THR B O 1
ATOM 8211 N N . LEU B 1 486 ? -6.508 37.156 11.844 1 84.88 486 LEU B N 1
ATOM 8212 C CA . LEU B 1 486 ? -6.773 36.406 13.07 1 84.88 486 LEU B CA 1
ATOM 8213 C C . LEU B 1 486 ? -6.832 34.906 12.789 1 84.88 486 LEU B C 1
ATOM 8215 O O . LEU B 1 486 ? -6.336 34.125 13.586 1 84.88 486 LEU B O 1
ATOM 8219 N N . TYR B 1 487 ? -7.445 34.594 11.641 1 86.75 487 TYR B N 1
ATOM 8220 C CA . TYR B 1 487 ? -7.648 33.188 11.312 1 86.75 487 TYR B CA 1
ATOM 8221 C C . TYR B 1 487 ? -6.441 32.625 10.57 1 86.75 487 TYR B C 1
ATOM 8223 O O . TYR B 1 487 ? -5.695 33.375 9.93 1 86.75 487 TYR B O 1
ATOM 8231 N N . THR B 1 488 ? -6.266 31.375 10.773 1 89.06 488 THR B N 1
ATOM 8232 C CA . THR B 1 488 ? -5.328 30.703 9.883 1 89.06 488 THR B CA 1
ATOM 8233 C C . THR B 1 488 ? -5.855 30.703 8.445 1 89.06 488 THR B C 1
ATOM 8235 O O . THR B 1 488 ? -7.035 30.953 8.211 1 89.06 488 THR B O 1
ATOM 8238 N N . ARG B 1 489 ? -5.039 30.453 7.539 1 86 489 ARG B N 1
ATOM 8239 C CA . ARG B 1 489 ? -5.402 30.516 6.129 1 86 489 ARG B CA 1
ATOM 8240 C C . ARG B 1 489 ? -6.551 29.547 5.824 1 86 489 ARG B C 1
ATOM 8242 O O . ARG B 1 489 ? -7.5 29.922 5.129 1 86 489 ARG B O 1
ATOM 8249 N N . ALA B 1 490 ? -6.395 28.422 6.297 1 84.31 490 ALA B N 1
ATOM 8250 C CA . ALA B 1 490 ? -7.418 27.406 6.035 1 84.31 490 ALA B CA 1
ATOM 8251 C C . ALA B 1 490 ? -8.766 27.828 6.609 1 84.31 490 ALA B C 1
ATOM 8253 O O . ALA B 1 490 ? -9.797 27.719 5.945 1 84.31 490 ALA B O 1
ATOM 8254 N N . MET B 1 491 ? -8.773 28.344 7.828 1 85.81 491 MET B N 1
ATOM 8255 C CA . MET B 1 491 ? -10.008 28.75 8.484 1 85.81 491 MET B CA 1
ATOM 8256 C C . MET B 1 491 ? -10.57 30.016 7.844 1 85.81 491 MET B C 1
ATOM 8258 O O . MET B 1 491 ? -11.789 30.188 7.75 1 85.81 491 MET B O 1
ATOM 8262 N N . PHE B 1 492 ? -9.641 30.891 7.383 1 86.88 492 PHE B N 1
ATOM 8263 C CA . PHE B 1 492 ? -10.07 32.094 6.715 1 86.88 492 PHE B CA 1
ATOM 8264 C C . PHE B 1 492 ? -10.789 31.781 5.41 1 86.88 492 PHE B C 1
ATOM 8266 O O . PHE B 1 492 ? -11.805 32.406 5.086 1 86.88 492 PHE B O 1
ATOM 8273 N N . GLN B 1 493 ? -10.219 30.859 4.68 1 84.69 493 GLN B N 1
ATOM 8274 C CA . GLN B 1 493 ? -10.836 30.469 3.418 1 84.69 493 GLN B CA 1
ATOM 8275 C C . GLN B 1 493 ? -12.25 29.938 3.641 1 84.69 493 GLN B C 1
ATOM 8277 O O . GLN B 1 493 ? -13.164 30.234 2.867 1 84.69 493 GLN B O 1
ATOM 8282 N N . LYS B 1 494 ? -12.398 29.188 4.668 1 83.25 494 LYS B N 1
ATOM 8283 C CA . LYS B 1 494 ? -13.727 28.672 5.004 1 83.25 494 LYS B CA 1
ATOM 8284 C C . LYS B 1 494 ? -14.672 29.812 5.383 1 83.25 494 LYS B C 1
ATOM 8286 O O . LYS B 1 494 ? -15.836 29.828 4.965 1 83.25 494 LYS B O 1
ATOM 8291 N N . PHE B 1 495 ? -14.164 30.734 6.18 1 83.88 495 PHE B N 1
ATOM 8292 C CA . PHE B 1 495 ? -14.93 31.906 6.605 1 83.88 495 PHE B CA 1
ATOM 8293 C C . PHE B 1 495 ? -15.344 32.75 5.402 1 83.88 495 PHE B C 1
ATOM 8295 O O . PHE B 1 495 ? -16.516 33.125 5.285 1 83.88 495 PHE B O 1
ATOM 8302 N N . GLU B 1 496 ? -14.367 33 4.535 1 85 496 GLU B N 1
ATOM 8303 C CA . GLU B 1 496 ? -14.633 33.812 3.371 1 85 496 GLU B CA 1
ATOM 8304 C C . GLU B 1 496 ? -15.664 33.188 2.447 1 85 496 GLU B C 1
ATOM 8306 O O . GLU B 1 496 ? -16.531 33.875 1.899 1 85 496 GLU B O 1
ATOM 8311 N N . LYS B 1 497 ? -15.578 31.906 2.295 1 81.94 497 LYS B N 1
ATOM 8312 C CA . LYS B 1 497 ? -16.547 31.188 1.471 1 81.94 497 LYS B CA 1
ATOM 8313 C C . LYS B 1 497 ? -17.953 31.297 2.047 1 81.94 497 LYS B C 1
ATOM 8315 O O . LYS B 1 497 ? -18.906 31.516 1.309 1 81.94 497 LYS B O 1
ATOM 8320 N N . GLU B 1 498 ? -18.031 31.141 3.379 1 80 498 GLU B N 1
ATOM 8321 C CA . GLU B 1 498 ? -19.328 31.266 4.043 1 80 498 GLU B CA 1
ATOM 8322 C C . GLU B 1 498 ? -19.875 32.688 3.938 1 80 498 GLU B C 1
ATOM 8324 O O . GLU B 1 498 ? -21.078 32.875 3.756 1 80 498 GLU B O 1
ATOM 8329 N N . LEU B 1 499 ? -18.938 33.625 4.031 1 79.5 499 LEU B N 1
ATOM 8330 C CA . LEU B 1 499 ? -19.328 35.031 3.943 1 79.5 499 LEU B CA 1
ATOM 8331 C C . LEU B 1 499 ? -19.812 35.375 2.541 1 79.5 499 LEU B C 1
ATOM 8333 O O . LEU B 1 499 ? -20.797 36.094 2.385 1 79.5 499 LEU B O 1
ATOM 8337 N N . ILE B 1 500 ? -19.141 34.812 1.581 1 80.12 500 ILE B N 1
ATOM 8338 C CA . ILE B 1 500 ? -19.531 35.031 0.194 1 80.12 500 ILE B CA 1
ATOM 8339 C C . ILE B 1 500 ? -20.922 34.469 -0.052 1 80.12 500 ILE B C 1
ATOM 8341 O O . ILE B 1 500 ? -21.766 35.094 -0.692 1 80.12 500 ILE B O 1
ATOM 8345 N N . GLN B 1 501 ? -21.125 33.344 0.509 1 72.56 501 GLN B N 1
ATOM 8346 C CA . GLN B 1 501 ? -22.406 32.688 0.336 1 72.56 501 GLN B CA 1
ATOM 8347 C C . GLN B 1 501 ? -23.516 33.469 1.039 1 72.56 501 GLN B C 1
ATOM 8349 O O . GLN B 1 501 ? -24.641 33.562 0.532 1 72.56 501 GLN B O 1
ATOM 8354 N N . ARG B 1 502 ? -23.141 34.125 2.154 1 68.81 502 ARG B N 1
ATOM 8355 C CA . ARG B 1 502 ? -24.141 34.844 2.939 1 68.81 502 ARG B CA 1
ATOM 8356 C C . ARG B 1 502 ? -24.359 36.25 2.395 1 68.81 502 ARG B C 1
ATOM 8358 O O . ARG B 1 502 ? -25.453 36.781 2.516 1 68.81 502 ARG B O 1
ATOM 8365 N N . THR B 1 503 ? -23.109 36.938 2.154 1 62.91 503 THR B N 1
ATOM 8366 C CA . THR B 1 503 ? -23.234 38.312 1.648 1 62.91 503 THR B CA 1
ATOM 8367 C C . THR B 1 503 ? -23.922 38.312 0.292 1 62.91 503 THR B C 1
ATOM 8369 O O . THR B 1 503 ? -24.375 39.375 -0.175 1 62.91 503 THR B O 1
ATOM 8372 N N . ALA B 1 504 ? -23.75 37.219 -0.364 1 55.66 504 ALA B N 1
ATOM 8373 C CA . ALA B 1 504 ? -24.719 37.344 -1.441 1 55.66 504 ALA B CA 1
ATOM 8374 C C . ALA B 1 504 ? -26.047 37.906 -0.92 1 55.66 504 ALA B C 1
ATOM 8376 O O . ALA B 1 504 ? -26.891 38.344 -1.701 1 55.66 504 ALA B O 1
ATOM 8377 N N . CYS B 1 505 ? -26.062 37.812 0.469 1 49.75 505 CYS B N 1
ATOM 8378 C CA . CYS B 1 505 ? -27.094 38.562 1.157 1 49.75 505 CYS B CA 1
ATOM 8379 C C . CYS B 1 505 ? -26.562 39.906 1.61 1 49.75 505 CYS B C 1
ATOM 8381 O O . CYS B 1 505 ? -25.359 40.062 1.838 1 49.75 505 CYS B O 1
ATOM 8383 N N . PHE B 1 506 ? -27.062 41.125 1.451 1 50 506 PHE B N 1
ATOM 8384 C CA . PHE B 1 506 ? -26.672 42.5 1.647 1 50 506 PHE B CA 1
ATOM 8385 C C . PHE B 1 506 ? -26.188 42.75 3.072 1 50 506 PHE B C 1
ATOM 8387 O O . PHE B 1 506 ? -26.953 42.594 4.027 1 50 506 PHE B O 1
ATOM 8394 N N . LEU B 1 507 ? -25.016 42.375 3.475 1 51.12 507 LEU B N 1
ATOM 8395 C CA . LEU B 1 507 ? -24.516 42.625 4.816 1 51.12 507 LEU B CA 1
ATOM 8396 C C . LEU B 1 507 ? -24.359 44.125 5.051 1 51.12 507 LEU B C 1
ATOM 8398 O O . LEU B 1 507 ? -23.734 44.844 4.246 1 51.12 507 LEU B O 1
ATOM 8402 N N . GLU B 1 508 ? -25.203 44.781 5.758 1 54.31 508 GLU B N 1
ATOM 8403 C CA . GLU B 1 508 ? -25.141 46.219 6.102 1 54.31 508 GLU B CA 1
ATOM 8404 C C . GLU B 1 508 ? -24.391 46.438 7.41 1 54.31 508 GLU B C 1
ATOM 8406 O O . GLU B 1 508 ? -24.625 45.719 8.398 1 54.31 508 GLU B O 1
ATOM 8411 N N . LEU B 1 509 ? -23.328 47.031 7.398 1 54.84 509 LEU B N 1
ATOM 8412 C CA . LEU B 1 509 ? -22.578 47.469 8.578 1 54.84 509 LEU B CA 1
ATOM 8413 C C . LEU B 1 509 ? -23.5 48.156 9.578 1 54.84 509 LEU B C 1
ATOM 8415 O O . LEU B 1 509 ? -24.125 49.156 9.25 1 54.84 509 LEU B O 1
ATOM 8419 N N . LYS B 1 510 ? -23.734 47.562 10.703 1 59.31 510 LYS B N 1
ATOM 8420 C CA . LYS B 1 510 ? -24.625 48.188 11.656 1 59.31 510 LYS B CA 1
ATOM 8421 C C . LYS B 1 510 ? -23.859 49.062 12.641 1 59.31 510 LYS B C 1
ATOM 8423 O O . LYS B 1 510 ? -24.172 50.25 12.844 1 59.31 510 LYS B O 1
ATOM 8428 N N . THR B 1 511 ? -22.875 48.438 13.5 1 61.72 511 THR B N 1
ATOM 8429 C CA . THR B 1 511 ? -22.188 49.25 14.508 1 61.72 511 THR B CA 1
ATOM 8430 C C . THR B 1 511 ? -20.688 49 14.469 1 61.72 511 THR B C 1
ATOM 8432 O O . THR B 1 511 ? -20.234 47.875 14.211 1 61.72 511 THR B O 1
ATOM 8435 N N . GLU B 1 512 ? -19.766 49.969 14.25 1 59.66 512 GLU B N 1
ATOM 8436 C CA . GLU B 1 512 ? -18.297 49.906 14.281 1 59.66 512 GLU B CA 1
ATOM 8437 C C . GLU B 1 512 ? -17.766 50.531 15.578 1 59.66 512 GLU B C 1
ATOM 8439 O O . GLU B 1 512 ? -17.938 51.719 15.844 1 59.66 512 GLU B O 1
ATOM 8444 N N . ASP B 1 513 ? -17.672 49.75 16.703 1 58.03 513 ASP B N 1
ATOM 8445 C CA . ASP B 1 513 ? -17.016 50.281 17.891 1 58.03 513 ASP B CA 1
ATOM 8446 C C . ASP B 1 513 ? -15.547 49.875 17.953 1 58.03 513 ASP B C 1
ATOM 8448 O O . ASP B 1 513 ? -15.117 48.969 17.203 1 58.03 513 ASP B O 1
ATOM 8452 N N . ALA B 1 514 ? -14.688 50.531 18.719 1 62.34 514 ALA B N 1
ATOM 8453 C CA . ALA B 1 514 ? -13.234 50.406 18.828 1 62.34 514 ALA B CA 1
ATOM 8454 C C . ALA B 1 514 ? -12.836 48.938 19.031 1 62.34 514 ALA B C 1
ATOM 8456 O O . ALA B 1 514 ? -11.773 48.531 18.594 1 62.34 514 ALA B O 1
ATOM 8457 N N . SER B 1 515 ? -13.633 48.156 19.719 1 60.97 515 SER B N 1
ATOM 8458 C CA . SER B 1 515 ? -13.289 46.812 20.156 1 60.97 515 SER B CA 1
ATOM 8459 C C . SER B 1 515 ? -14.102 45.75 19.391 1 60.97 515 SER B C 1
ATOM 8461 O O . SER B 1 515 ? -13.781 44.562 19.422 1 60.97 515 SER B O 1
ATOM 8463 N N . LYS B 1 516 ? -15.383 46.219 18.812 1 59.09 516 LYS B N 1
ATOM 8464 C CA . LYS B 1 516 ? -16.297 45.25 18.219 1 59.09 516 LYS B CA 1
ATOM 8465 C C . LYS B 1 516 ? -16.891 45.781 16.922 1 59.09 516 LYS B C 1
ATOM 8467 O O . LYS B 1 516 ? -17.25 46.969 16.828 1 59.09 516 LYS B O 1
ATOM 8472 N N . VAL B 1 517 ? -16.766 45.344 15.703 1 59.22 517 VAL B N 1
ATOM 8473 C CA . VAL B 1 517 ? -17.484 45.656 14.477 1 59.22 517 VAL B CA 1
ATOM 8474 C C . VAL B 1 517 ? -18.578 44.625 14.242 1 59.22 517 VAL B C 1
ATOM 8476 O O . VAL B 1 517 ? -18.328 43.438 14.242 1 59.22 517 VAL B O 1
ATOM 8479 N N . VAL B 1 518 ? -19.891 45.125 14.344 1 60.53 518 VAL B N 1
ATOM 8480 C CA . VAL B 1 518 ? -21.062 44.25 14.211 1 60.53 518 VAL B CA 1
ATOM 8481 C C . VAL B 1 518 ? -21.641 44.375 12.805 1 60.53 518 VAL B C 1
ATOM 8483 O O . VAL B 1 518 ? -21.797 45.5 12.289 1 60.53 518 VAL B O 1
ATOM 8486 N N . PHE B 1 519 ? -21.828 43.469 11.992 1 56.47 519 PHE B N 1
ATOM 8487 C CA . PHE B 1 519 ? -22.484 43.438 10.695 1 56.47 519 PHE B CA 1
ATOM 8488 C C . PHE B 1 519 ? -23.844 42.75 10.773 1 56.47 519 PHE B C 1
ATOM 8490 O O . PHE B 1 519 ? -24.047 41.844 11.617 1 56.47 519 PHE B O 1
ATOM 8497 N N . ASN B 1 520 ? -25.078 43.344 10.258 1 54.28 520 ASN B N 1
ATOM 8498 C CA . ASN B 1 520 ? -26.359 42.688 10.062 1 54.28 520 ASN B CA 1
ATOM 8499 C C . ASN B 1 520 ? -26.453 42.031 8.688 1 54.28 520 ASN B C 1
ATOM 8501 O O . ASN B 1 520 ? -26.109 42.656 7.676 1 54.28 520 ASN B O 1
#